Protein 7C3A (pdb70)

Sequence (982 aa):
HHHHHYQLKIEGQAPGTCGSDKSLLVSALANGIGLPYECASGGCGVCKFELLEGTVQSMWPDAPGLSSRDREKGNRHLACQCIALSDLRIKVAVQDKYIPAIPISKMEAEVVAVRALTHDLLSVKLRTDVPANFLPGQFCLIEAEQLPGVVRAYSMANSMNPDGFWEFYIKRVPTGRFSPWLFENRKVGARLFLTGPMGTSFFRPGTGRKSLCIGGGAGLSYAAAIARASIRETDKPVKLFYGSRTPRDAVRWIDIDIDEDKLEVVQAVTFIHQVVDAALLETLPEYEIYLAGPPPMVDATVRMLLGKGVPRDQIHFDAFFHHHHHYQLKIEGQAPGTCGSDKSLLVSALANGIGLPYECASGGCGVCKFELLEGTVQSMWPDAPGLSSRDREKGNRHLACQCIALSDLRIKVAVQDKYIPAIPISKMEAEVVAVRALTHDLLSVKLRTDVPANFLPGQFCLIEAEQLPGVVRAYSMANSMNPDGFWEFYIKRVPTGRFSPWLFENRKVGARLFLTGPMGTSFFRPGTGRKSLCIGGGAGLSYAAAIARASIRETDKPVKLFYGSRTPRDAVRWIDIDIDEDKLEVVQAVTEDTDSLWQGPIGFIHQVVDAALLETLPEYEIYLAGPPPMVDATVRMLLGKGVPRDQIHFDAFHHHHHHYQLKIEGQAPGTCGSDKSLLVSALANGIGLPYECASGGCGVCKFELLEGTVQSMWPDAPGLSSGNRHLACQCIALSDLRIKVAVQDKYIPAIPISKMEAEVVAVRALTHDLLSVKLRTDVPANFLPGQFCLIEAEQLPGVVRAYSMANSMNPDGFWEFYIKRVPTGRFSPWLFENRKVGARLFLTGPMGTSFFRPGTGRKSLCIGGGAGLSYAAAIARASIRETDKPVKLFYGSRTPRDAVRWIDIDIDEDKLEVVQAVTEDTDSLWQGPIGFIHQVVDAALLETLPEYEIYLAGPPPMVDATVRMLLGKGVPRDQIHFDAFF

Foldseek 3Di:
DDKDKAWEAEPPDDIFIFIQQAFQVLRCLLVQWQQFDFQLPLAQLRNKKFFPDADWDFLDPVRPNDDVVQVVVPRIDHRSGIGGPYHTYIYGDGDNLSGDPDNKDKFKWFWADWDPLALFKIKTKIATPFWQDDFQLFWWFKDAPVDPSDTFTFTFQDHTDGRGITMGMDGADPVDDPRVPVSPPDDGGGMMITIDRHHSLGADADPPFAEEFEAEDSRLRNRNSNQQVRCVRPLDQHEYEYHDAAPRSDDDVVVSPHPPPSYDYDYDYHLPLVVCCVPCVLVLQRYQYEYEDACVSGVVSLVVSVVSPHDPVSYGYRHRD/DDKDKAWEAEVPDDIFIFIPPAFLLLRCLLVQWQQFDAFLPQECLSNKKFWPDFDKDFQDPPRVSQPPVNVVVVGIDGRSGIGGPYYTYIYGDIDNLRRDPDNWDKWKKFFADWDDQFPFKIWTKIFTPFFADDFQQWWWFKFFPVQPDDTDIFGFQDHGGRRGIGITIDGADPVDRPRVCPVPVHDGGGMMIITDRHHSQGADPPPLFAAEFEEEQRFVSRRNSNQVVCLVPVQDAYEYEYEYAAPSSDGDVVVSPDDCPSYPYFYEYEVAQPPHDDGHYHQRLVVVCVPCPLCLLSYQYEYEDEAVNVVSNLCSCVVSVNDPVSYGYHYD/DDDKDKAWEAEPPDDIFIFTAPAFQVLRCLLVQWQQDDFQLPLACLRNKWFWDDADKDFLDPPRNSDPDVGMDGRSGIGGPYHGYIYGDTDNLSGDPDHKDKFKKFWADWDPQFPFKIKTKIATPAFFDDFQLWWKWKFFPVRHSDTFIFGFQADGDRRRITMGIDGADPVDDPSVCCVVVNDGGTMMMITDTGHSQGADPPPLFEAEFEEEQRFNRNRNRNQVVSLVPNVDAYEYEYEYAEVSSDGDVVVSVDDPVRYHYFYEYADYPPPPDDGHYDQRLVVVCVPQQPVLQSYQYEYEDAPVSVCVNCVVSVVRPHDPVSYGYRHND

B-factor: mean 90.5, std 23.37, range [32.1, 177.83]

Solvent-accessible surface area: 43929 Å² total; per-residue (Å²): 166,15,53,23,121,38,74,0,68,5,114,81,76,71,95,13,69,2,3,1,18,77,11,0,0,10,0,0,4,57,55,31,21,4,0,15,9,72,13,5,31,1,15,34,10,45,1,94,5,26,29,58,104,31,74,25,51,42,71,107,89,108,1,94,12,18,66,74,146,15,101,124,103,56,64,61,48,6,0,6,15,1,12,0,34,37,73,0,94,1,96,16,85,45,96,118,135,20,76,31,68,35,115,19,52,93,24,87,1,35,2,55,42,73,92,70,13,15,137,18,5,27,2,2,60,2,107,4,135,73,68,0,65,2,45,36,1,8,8,0,12,4,29,4,80,71,16,62,39,2,35,89,37,37,7,0,1,18,56,112,26,122,86,1,61,0,14,2,11,2,65,94,78,83,141,33,72,2,8,38,45,14,41,141,89,28,137,96,36,22,66,4,68,0,10,0,6,2,3,24,12,37,22,69,83,80,51,81,97,41,10,0,0,1,0,3,19,19,0,6,1,0,0,3,5,0,0,44,16,2,23,206,98,75,80,75,83,1,50,2,2,11,5,8,155,58,97,171,9,21,29,115,26,116,30,7,99,34,54,112,113,113,9,79,42,65,70,13,55,92,181,8,47,120,53,1,43,61,74,7,109,136,44,0,51,97,3,8,0,1,0,0,0,58,28,103,41,0,69,39,1,22,166,18,1,82,65,92,54,2,61,144,113,7,12,23,50,17,17,63,117,145,25,44,20,111,48,76,1,83,2,75,86,76,74,97,9,83,5,0,7,45,65,13,0,1,7,2,0,3,54,60,38,15,3,0,8,8,41,8,6,38,1,38,51,16,58,2,79,3,47,20,59,120,13,79,28,39,40,96,103,97,92,1,100,12,13,61,77,155,16,91,128,126,56,53,60,44,7,0,8,17,1,10,0,21,35,87,2,100,0,102,32,67,45,73,121,141,20,84,26,66,27,108,21,54,87,12,91,5,56,3,54,26,64,86,77,18,12,124,13,3,15,0,6,53,4,110,3,110,70,88,3,63,1,43,25,1,8,9,0,19,6,34,1,91,127,35,90,44,34,53,97,38,33,25,1,0,30,30,118,28,126,90,0,67,3,22,2,9,7,39,65,87,87,99,29,92,5,11,27,25,10,10,101,81,120,146,83,36,26,81,4,57,0,11,0,4,0,2,31,8,45,24,75,90,74,56,71,89,57,6,0,0,0,0,5,10,21,2,0,4,0,0,0,1,0,1,29,6,0,13,137,87,24,112,84,82,0,25,0,2,3,7,13,145,19,25,160,4,31,1,139,10,142,25,6,125,18,62,111,130,117,7,92,14,36,52,2,0,50,118,47,74,65,94,159,49,168,40,48,97,13,108,6,37,96,16,0,44,72,58,28,99,143,57,0,48,114,11,8,0,1,0,3,0,51,77,93,27,6,68,27,0,18,151,27,0,74,68,56,54,2,52,138,112,12,10,21,40,13,34,124,76,95,13,50,22,102,46,80,0,87,7,103,74,74,69,72,7,87,1,1,9,57,53,22,2,1,13,2,0,4,64,61,39,13,3,0,10,10,60,10,6,33,1,13,33,14,56,2,53,0,62,40,75,110,26,87,28,18,45,92,104,108,101,10,99,14,42,105,107,110,69,88,36,5,0,14,23,1,8,0,27,31,84,4,81,0,97,21,84,40,91,113,127,19,72,33,78,24,111,17,57,116,11,85,7,58,3,54,39,50,79,82,3,9,103,18,3,4,3,4,55,1,112,5,141,74,85,0,66,2,48,22,0,8,9,0,22,5,34,0,28,97,37,79,49,15,62,87,37,35,9,0,0,22,34,120,26,120,95,0,55,2,8,1,8,3,59,82,84,108,117,24,110,5,5,31,30,7,13,116,84,88,136,92,34,20,86,5,60,0,20,0,5,3,6,29,18,38,19,84,86,81,47,58,65,48,2,0,0,0,0,6,11,24,0,0,2,0,0,2,1,0,1,43,4,0,63,139,88,32,144,103,80,3,47,1,7,3,8,11,158,32,26,131,6,13,4,150,21,134,48,0,94,16,79,86,135,138,13,81,34,30,28,1,1,50,98,34,112,80,93,163,37,149,22,48,99,19,118,8,19,100,18,0,21,76,57,15,93,142,53,0,47,112,2,4,0,0,0,0,0,60,48,98,26,10,69,21,0,23,172,33,0,80,65,93,58,5,56,142,105,17,6,27,40,11,20,60,124

Radius of gyration: 33.57 Å; Cα contacts (8 Å, |Δi|>4): 2349; chains: 3; bounding box: 82×84×80 Å

Organism: Janthinobacterium sp. (strain J3) (NCBI:txid213804)

Secondary structure (DSSP, 8-state):
----EEEEEETTS--EEEETTS-HHHHHHHHT-----SSSSSSS-TTEEEEEES-EEES-TT-TTS-HHHHHHSSEEEGGGEEESS-EEEE----GGGS-SS--EEEEEEEEEEEESSSSEEEEEEEESS-B---TT-EEEEEETTEEEEEEEEEB-S--BTT-EEEEEEE--TT-SSHHHHTSS--TT-EEEEEEEE-S-PPPPSS-SEEEEEEEGGGHHHHHHHHHHHHHHT-S-EEEEEEESSTTS---STTTTS-TTT-EEEEEE--HHHHHHHHHTT-GGGEEEEEEESHHHHHHHHHHHHTTT--GGGEEEEE--/----EEEEEETTSPPEEEESSS-HHHHHHTTT-----SSSSSSS-TTEEEEEES-EEESSTT-TTS-HHHHHTS-EEETTSEEESS-EEEE----GGGS-SS--EEEEEEEEEEEEEETTEEEEEEEESS-B---TT-EEEEEESSS-S--EEEEB-S--BSS-EEEEEEE--TT-SHHHHHHHS--TT-EEEEEEEE-S-----S--SEEEEEEEGGGHHHHHHHHHHHHHHT-S--EEEEE-SSGGGPPPGGGTTS-TTTSEEEE--SS--SS---S--S-HHHHHHHHHGGGGGGEEEEEE-SHHHHHHHHHHHHHTT--GGGEEEE--/-----EEEEEETTS--EEEESSS-HHHHHHTTT-----SSSSSSS-TTEEEEEES-EEES-TT-SS-----EEEGGGEEESS-EEEE----GGGS-SS--EEEEEEEEEEEESSSSEEEEEEEESS-B---TT-EEEEEESSSSS-EEEEEB-S--BSS-EEEEEEE--TT-SHHHHHHHS--TT-EEEEEEEE-S----TT--SEEEEEEEGGGHHHHHHHHHHHHHH--S-EEEEEEESSGGG---TTTTT--GGGSEEEEEES--SS----S-BS-HHHHHHHHHTTTGGGEEEEEEESHHHHHHHHHHHHTTT--GGGEEEEE--

Nearest PDB structures (foldseek):
  7c3a-assembly1_A  TM=1.003E+00  e=1.108E-75  Janthinobacterium sp. J3
  7c3a-assembly2_B  TM=9.896E-01  e=1.179E-61  Janthinobacterium sp. J3
  7c3a-assembly3_C  TM=9.745E-01  e=3.754E-62  Janthinobacterium sp. J3
  7c3b-assembly1_A  TM=9.621E-01  e=1.269E-62  Janthinobacterium sp. J3
  4wqm-assembly1_A  TM=9.167E-01  e=9.402E-30  Ectopseudomonas mendocina

Structure (mmCIF, N/CA/C/O backbone):
data_7C3A
#
_entry.id   7C3A
#
_cell.length_a   158.692
_cell.length_b   158.692
_cell.length_c   81.446
_cell.angle_alpha   90.000
_cell.angle_beta   90.000
_cell.angle_gamma   90.000
#
_symmetry.space_group_name_H-M   'P 42 21 2'
#
loop_
_entity.id
_entity.type
_entity.pdbx_description
1 polymer 'Ferredoxin reductase component of carbazole'
2 non-polymer 'FLAVIN-ADENINE DINUCLEOTIDE'
3 non-polymer 'FE2/S2 (INORGANIC) CLUSTER'
4 non-polymer 'IODIDE ION'
5 non-polymer 'CHLORIDE ION'
6 non-polymer 'NICKEL (II) ION'
7 water water
#
loop_
_atom_site.group_PDB
_atom_site.id
_atom_site.type_symbol
_atom_site.label_atom_id
_atom_site.label_alt_id
_atom_site.label_comp_id
_atom_site.label_asym_id
_atom_site.label_entity_id
_atom_site.label_seq_id
_atom_site.pdbx_PDB_ins_code
_atom_site.Cartn_x
_atom_site.Cartn_y
_atom_site.Cartn_z
_atom_site.occupancy
_atom_site.B_iso_or_equiv
_atom_site.auth_seq_id
_atom_site.auth_comp_id
_atom_site.auth_asym_id
_atom_site.auth_atom_id
_atom_site.pdbx_PDB_model_num
ATOM 1 N N . HIS A 1 3 ? 19.016 -50.411 -10.993 1.00 93.23 -3 HIS A N 1
ATOM 2 C CA . HIS A 1 3 ? 18.650 -50.689 -12.417 1.00 94.41 -3 HIS A CA 1
ATOM 3 C C . HIS A 1 3 ? 17.489 -51.693 -12.543 1.00 88.22 -3 HIS A C 1
ATOM 4 O O . HIS A 1 3 ? 16.762 -51.915 -11.557 1.00 86.73 -3 HIS A O 1
ATOM 11 N N . HIS A 1 4 ? 17.325 -52.287 -13.729 1.00 84.32 -2 HIS A N 1
ATOM 12 C CA . HIS A 1 4 ? 16.131 -53.078 -14.074 1.00 79.79 -2 HIS A CA 1
ATOM 13 C C . HIS A 1 4 ? 15.948 -54.367 -13.275 1.00 75.43 -2 HIS A C 1
ATOM 14 O O . HIS A 1 4 ? 16.927 -54.962 -12.832 1.00 74.39 -2 HIS A O 1
ATOM 21 N N . HIS A 1 5 ? 14.688 -54.767 -13.084 1.00 73.74 -1 HIS A N 1
ATOM 22 C CA . HIS A 1 5 ? 14.338 -56.027 -12.399 1.00 70.70 -1 HIS A CA 1
ATOM 23 C C . HIS A 1 5 ? 13.324 -56.813 -13.196 1.00 69.50 -1 HIS A C 1
ATOM 24 O O . HIS A 1 5 ? 12.396 -56.241 -13.733 1.00 70.77 -1 HIS A O 1
ATOM 31 N N . HIS A 1 6 ? 13.473 -58.129 -13.202 1.00 67.74 0 HIS A N 1
ATOM 32 C CA . HIS A 1 6 ? 12.478 -59.006 -13.809 1.00 68.70 0 HIS A CA 1
ATOM 33 C C . HIS A 1 6 ? 11.569 -59.592 -12.738 1.00 67.16 0 HIS A C 1
ATOM 34 O O . HIS A 1 6 ? 11.994 -59.837 -11.619 1.00 62.45 0 HIS A O 1
ATOM 41 N N . HIS A 1 7 ? 10.316 -59.831 -13.116 1.00 70.84 1 HIS A N 1
ATOM 42 C CA . HIS A 1 7 ? 9.326 -60.428 -12.224 1.00 69.44 1 HIS A CA 1
ATOM 43 C C . HIS A 1 7 ? 8.906 -61.758 -12.775 1.00 68.34 1 HIS A C 1
ATOM 44 O O . HIS A 1 7 ? 8.580 -61.878 -13.953 1.00 73.07 1 HIS A O 1
ATOM 51 N N . TYR A 1 8 ? 8.941 -62.763 -11.916 1.00 66.59 2 TYR A N 1
ATOM 52 C CA . TYR A 1 8 ? 8.614 -64.120 -12.283 1.00 66.21 2 TYR A CA 1
ATOM 53 C C . TYR A 1 8 ? 7.467 -64.621 -11.412 1.00 66.94 2 TYR A C 1
ATOM 54 O O . TYR A 1 8 ? 7.187 -64.056 -10.340 1.00 65.72 2 TYR A O 1
ATOM 63 N N . GLN A 1 9 ? 6.812 -65.681 -11.880 1.00 69.16 3 GLN A N 1
ATOM 64 C CA . GLN A 1 9 ? 5.743 -66.339 -11.129 1.00 71.46 3 GLN A CA 1
ATOM 65 C C . GLN A 1 9 ? 6.317 -67.205 -10.008 1.00 68.95 3 GLN A C 1
ATOM 66 O O . GLN A 1 9 ? 7.193 -68.034 -10.266 1.00 69.11 3 GLN A O 1
ATOM 72 N N . LEU A 1 10 ? 5.824 -67.014 -8.778 1.00 67.62 4 LEU A N 1
ATOM 73 C CA . LEU A 1 10 ? 6.212 -67.842 -7.615 1.00 65.74 4 LEU A CA 1
ATOM 74 C C . LEU A 1 10 ? 5.062 -68.786 -7.240 1.00 68.05 4 LEU A C 1
ATOM 75 O O . LEU A 1 10 ? 4.211 -68.463 -6.404 1.00 68.64 4 LEU A O 1
ATOM 80 N N . LYS A 1 11 ? 5.029 -69.942 -7.896 1.00 69.95 5 LYS A N 1
ATOM 81 C CA . LYS A 1 11 ? 4.063 -70.993 -7.585 1.00 72.09 5 LYS A CA 1
ATOM 82 C C . LYS A 1 11 ? 4.526 -71.726 -6.328 1.00 70.10 5 LYS A C 1
ATOM 83 O O . LYS A 1 11 ? 5.606 -72.302 -6.284 1.00 68.25 5 LYS A O 1
ATOM 89 N N . ILE A 1 12 ? 3.698 -71.694 -5.302 1.00 72.02 6 ILE A N 1
ATOM 90 C CA . ILE A 1 12 ? 4.062 -72.239 -3.999 1.00 70.27 6 ILE A CA 1
ATOM 91 C C . ILE A 1 12 ? 2.952 -73.238 -3.634 1.00 73.89 6 ILE A C 1
ATOM 92 O O . ILE A 1 12 ? 1.786 -72.874 -3.496 1.00 75.53 6 ILE A O 1
ATOM 97 N N . GLU A 1 13 ? 3.318 -74.518 -3.573 1.00 75.39 7 GLU A N 1
ATOM 98 C CA . GLU A 1 13 ? 2.350 -75.616 -3.502 1.00 79.30 7 GLU A CA 1
ATOM 99 C C . GLU A 1 13 ? 1.377 -75.480 -2.322 1.00 79.69 7 GLU A C 1
ATOM 100 O O . GLU A 1 13 ? 1.797 -75.271 -1.188 1.00 76.76 7 GLU A O 1
ATOM 106 N N . GLY A 1 14 ? 0.085 -75.613 -2.614 1.00 81.57 8 GLY A N 1
ATOM 107 C CA . GLY A 1 14 ? -0.980 -75.461 -1.632 1.00 83.72 8 GLY A CA 1
ATOM 108 C C . GLY A 1 14 ? -1.450 -74.030 -1.404 1.00 83.47 8 GLY A C 1
ATOM 109 O O . GLY A 1 14 ? -2.405 -73.804 -0.675 1.00 85.55 8 GLY A O 1
ATOM 110 N N . GLN A 1 15 ? -0.790 -73.067 -2.045 1.00 81.56 9 GLN A N 1
ATOM 111 C CA . GLN A 1 15 ? -1.067 -71.647 -1.845 1.00 81.09 9 GLN A CA 1
ATOM 112 C C . GLN A 1 15 ? -1.379 -70.934 -3.162 1.00 81.87 9 GLN A C 1
ATOM 113 O O . GLN A 1 15 ? -1.171 -71.483 -4.251 1.00 80.70 9 GLN A O 1
ATOM 119 N N . ALA A 1 16 ? -1.847 -69.692 -3.040 1.00 83.15 10 ALA A N 1
ATOM 120 C CA . ALA A 1 16 ? -2.180 -68.859 -4.191 1.00 85.46 10 ALA A CA 1
ATOM 121 C C . ALA A 1 16 ? -0.942 -68.422 -4.982 1.00 81.88 10 ALA A C 1
ATOM 122 O O . ALA A 1 16 ? 0.071 -68.068 -4.392 1.00 79.01 10 ALA A O 1
ATOM 124 N N . PRO A 1 17 ? -1.019 -68.449 -6.324 1.00 84.00 11 PRO A N 1
ATOM 125 C CA . PRO A 1 17 ? 0.085 -67.994 -7.179 1.00 81.46 11 PRO A CA 1
ATOM 126 C C . PRO A 1 17 ? 0.562 -66.577 -6.865 1.00 79.96 11 PRO A C 1
ATOM 127 O O . PRO A 1 17 ? -0.190 -65.620 -7.048 1.00 84.83 11 PRO A O 1
ATOM 131 N N . GLY A 1 18 ? 1.795 -66.451 -6.395 1.00 75.03 12 GLY A N 1
ATOM 132 C CA . GLY A 1 18 ? 2.365 -65.141 -6.087 1.00 74.15 12 GLY A CA 1
ATOM 133 C C . GLY A 1 18 ? 3.397 -64.734 -7.115 1.00 70.85 12 GLY A C 1
ATOM 134 O O . GLY A 1 18 ? 3.475 -65.329 -8.179 1.00 69.87 12 GLY A O 1
ATOM 135 N N . THR A 1 19 ? 4.195 -63.722 -6.789 1.00 69.67 13 THR A N 1
ATOM 136 C CA . THR A 1 19 ? 5.281 -63.298 -7.671 1.00 68.36 13 THR A CA 1
ATOM 137 C C . THR A 1 19 ? 6.570 -63.001 -6.913 1.00 65.21 13 THR A C 1
ATOM 138 O O . THR A 1 19 ? 6.531 -62.396 -5.850 1.00 65.09 13 THR A O 1
ATOM 142 N N . CYS A 1 20 ? 7.702 -63.406 -7.497 1.00 64.01 14 CYS A N 1
ATOM 143 C CA . CYS A 1 20 ? 9.035 -63.112 -6.951 1.00 62.83 14 CYS A CA 1
ATOM 144 C C . CYS A 1 20 ? 9.888 -62.268 -7.919 1.00 65.11 14 CYS A C 1
ATOM 145 O O . CYS A 1 20 ? 9.475 -62.002 -9.053 1.00 66.51 14 CYS A O 1
ATOM 148 N N . GLY A 1 21 ? 11.066 -61.845 -7.456 1.00 63.67 15 GLY A N 1
ATOM 149 C CA . GLY A 1 21 ? 11.931 -60.935 -8.208 1.00 64.02 15 GLY A CA 1
ATOM 150 C C . GLY A 1 21 ? 13.360 -61.390 -8.455 1.00 62.22 15 GLY A C 1
ATOM 151 O O . GLY A 1 21 ? 13.863 -62.326 -7.841 1.00 58.15 15 GLY A O 1
ATOM 152 N N . SER A 1 22 ? 14.023 -60.673 -9.356 1.00 64.30 16 SER A N 1
ATOM 153 C CA . SER A 1 22 ? 15.368 -61.043 -9.810 1.00 63.49 16 SER A CA 1
ATOM 154 C C . SER A 1 22 ? 16.462 -60.430 -8.944 1.00 63.56 16 SER A C 1
ATOM 155 O O . SER A 1 22 ? 17.625 -60.786 -9.083 1.00 63.14 16 SER A O 1
ATOM 158 N N . ASP A 1 23 ? 16.101 -59.505 -8.065 1.00 63.52 17 ASP A N 1
ATOM 159 C CA . ASP A 1 23 ? 17.084 -58.915 -7.164 1.00 67.82 17 ASP A CA 1
ATOM 160 C C . ASP A 1 23 ? 16.526 -58.702 -5.752 1.00 66.82 17 ASP A C 1
ATOM 161 O O . ASP A 1 23 ? 16.788 -57.693 -5.109 1.00 68.60 17 ASP A O 1
ATOM 166 N N . LYS A 1 24 ? 15.763 -59.687 -5.294 1.00 65.39 18 LYS A N 1
ATOM 167 C CA . LYS A 1 24 ? 15.073 -59.650 -4.022 1.00 65.41 18 LYS A CA 1
ATOM 168 C C . LYS A 1 24 ? 15.111 -61.082 -3.525 1.00 62.03 18 LYS A C 1
ATOM 169 O O . LYS A 1 24 ? 14.959 -62.012 -4.322 1.00 58.59 18 LYS A O 1
ATOM 175 N N . SER A 1 25 ? 15.326 -61.287 -2.225 1.00 59.36 19 SER A N 1
ATOM 176 C CA . SER A 1 25 ? 15.420 -62.664 -1.754 1.00 56.93 19 SER A CA 1
ATOM 177 C C . SER A 1 25 ? 14.042 -63.307 -1.944 1.00 55.19 19 SER A C 1
ATOM 178 O O . SER A 1 25 ? 13.029 -62.616 -2.048 1.00 55.44 19 SER A O 1
ATOM 181 N N . LEU A 1 26 ? 14.013 -64.626 -2.020 1.00 53.23 20 LEU A N 1
ATOM 182 C CA . LEU A 1 26 ? 12.761 -65.347 -2.184 1.00 53.93 20 LEU A CA 1
ATOM 183 C C . LEU A 1 26 ? 11.854 -65.150 -0.971 1.00 55.68 20 LEU A C 1
ATOM 184 O O . LEU A 1 26 ? 10.620 -65.114 -1.080 1.00 55.40 20 LEU A O 1
ATOM 189 N N . LEU A 1 27 ? 12.490 -65.021 0.189 1.00 55.42 21 LEU A N 1
ATOM 190 C CA . LEU A 1 27 ? 11.800 -64.828 1.432 1.00 55.71 21 LEU A CA 1
ATOM 191 C C . LEU A 1 27 ? 11.078 -63.495 1.425 1.00 56.43 21 LEU A C 1
ATOM 192 O O . LEU A 1 27 ? 9.873 -63.434 1.674 1.00 58.39 21 LEU A O 1
ATOM 197 N N . VAL A 1 28 ? 11.791 -62.425 1.094 1.00 57.66 22 VAL A N 1
ATOM 198 C CA . VAL A 1 28 ? 11.148 -61.092 1.048 1.00 59.48 22 VAL A CA 1
ATOM 199 C C . VAL A 1 28 ? 10.132 -60.996 -0.100 1.00 58.24 22 VAL A C 1
ATOM 200 O O . VAL A 1 28 ? 9.224 -60.173 -0.062 1.00 61.40 22 VAL A O 1
ATOM 204 N N . SER A 1 29 ? 10.248 -61.866 -1.088 1.00 56.84 23 SER A N 1
ATOM 205 C CA . SER A 1 29 ? 9.237 -61.949 -2.142 1.00 57.97 23 SER A CA 1
ATOM 206 C C . SER A 1 29 ? 7.954 -62.538 -1.604 1.00 58.38 23 SER A C 1
ATOM 207 O O . SER A 1 29 ? 6.879 -61.980 -1.799 1.00 60.83 23 SER A O 1
ATOM 210 N N . ALA A 1 30 ? 8.070 -63.674 -0.932 1.00 57.13 24 ALA A N 1
ATOM 211 C CA . ALA A 1 30 ? 6.908 -64.327 -0.345 1.00 59.07 24 ALA A CA 1
ATOM 212 C C . ALA A 1 30 ? 6.254 -63.453 0.732 1.00 61.75 24 ALA A C 1
ATOM 213 O O . ALA A 1 30 ? 5.034 -63.286 0.743 1.00 66.04 24 ALA A O 1
ATOM 215 N N . LEU A 1 31 ? 7.057 -62.871 1.617 1.00 60.69 25 LEU A N 1
ATOM 216 C CA . LEU A 1 31 ? 6.502 -62.021 2.675 1.00 63.17 25 LEU A CA 1
ATOM 217 C C . LEU A 1 31 ? 5.791 -60.819 2.090 1.00 65.70 25 LEU A C 1
ATOM 218 O O . LEU A 1 31 ? 4.809 -60.328 2.660 1.00 68.09 25 LEU A O 1
ATOM 223 N N . ALA A 1 32 ? 6.274 -60.342 0.945 1.00 64.33 26 ALA A N 1
ATOM 224 C CA . ALA A 1 32 ? 5.600 -59.252 0.256 1.00 67.02 26 ALA A CA 1
ATOM 225 C C . ALA A 1 32 ? 4.233 -59.712 -0.235 1.00 69.02 26 ALA A C 1
ATOM 226 O O . ALA A 1 32 ? 3.282 -58.942 -0.206 1.00 72.15 26 ALA A O 1
ATOM 228 N N . ASN A 1 33 ? 4.138 -60.973 -0.656 1.00 68.23 27 ASN A N 1
ATOM 229 C CA . ASN A 1 33 ? 2.855 -61.567 -1.062 1.00 72.41 27 ASN A CA 1
ATOM 230 C C . ASN A 1 33 ? 1.959 -61.893 0.131 1.00 75.44 27 ASN A C 1
ATOM 231 O O . ASN A 1 33 ? 0.791 -62.246 -0.050 1.00 78.05 27 ASN A O 1
ATOM 236 N N . GLY A 1 34 ? 2.510 -61.794 1.341 1.00 75.04 28 GLY A N 1
ATOM 237 C CA . GLY A 1 34 ? 1.751 -62.044 2.562 1.00 78.43 28 GLY A CA 1
ATOM 238 C C . GLY A 1 34 ? 1.743 -63.509 2.923 1.00 77.10 28 GLY A C 1
ATOM 239 O O . GLY A 1 34 ? 0.899 -63.960 3.697 1.00 81.18 28 GLY A O 1
ATOM 240 N N . ILE A 1 35 ? 2.698 -64.248 2.376 1.00 73.34 29 ILE A N 1
ATOM 241 C CA . ILE A 1 35 ? 2.823 -65.675 2.639 1.00 74.05 29 ILE A CA 1
ATOM 242 C C . ILE A 1 35 ? 3.722 -65.883 3.857 1.00 71.35 29 ILE A C 1
ATOM 243 O O . ILE A 1 35 ? 4.881 -65.484 3.855 1.00 68.78 29 ILE A O 1
ATOM 248 N N . GLY A 1 36 ? 3.205 -66.539 4.881 1.00 73.54 30 GLY A N 1
ATOM 249 C CA . GLY A 1 36 ? 3.948 -66.738 6.127 1.00 72.93 30 GLY A CA 1
ATOM 250 C C . GLY A 1 36 ? 5.055 -67.769 6.019 1.00 69.75 30 GLY A C 1
ATOM 251 O O . GLY A 1 36 ? 5.108 -68.701 6.818 1.00 69.23 30 GLY A O 1
ATOM 252 N N . LEU A 1 37 ? 5.944 -67.574 5.042 1.00 66.35 31 LEU A N 1
ATOM 253 C CA . LEU A 1 37 ? 7.087 -68.461 4.791 1.00 66.33 31 LEU A CA 1
ATOM 254 C C . LEU A 1 37 ? 8.093 -68.339 5.932 1.00 67.07 31 LEU A C 1
ATOM 255 O O . LEU A 1 37 ? 8.634 -67.255 6.149 1.00 69.50 31 LEU A O 1
ATOM 260 N N . PRO A 1 38 ? 8.338 -69.442 6.673 1.00 66.77 32 PRO A N 1
ATOM 261 C CA . PRO A 1 38 ? 9.186 -69.406 7.865 1.00 66.99 32 PRO A CA 1
ATOM 262 C C . PRO A 1 38 ? 10.528 -68.705 7.688 1.00 63.97 32 PRO A C 1
ATOM 263 O O . PRO A 1 38 ? 11.204 -68.921 6.688 1.00 65.26 32 PRO A O 1
ATOM 267 N N . TYR A 1 39 ? 10.890 -67.861 8.645 1.00 63.13 33 TYR A N 1
ATOM 268 C CA . TYR A 1 39 ? 12.183 -67.186 8.666 1.00 61.61 33 TYR A CA 1
ATOM 269 C C . TYR A 1 39 ? 12.531 -66.768 10.099 1.00 63.33 33 TYR A C 1
ATOM 270 O O . TYR A 1 39 ? 11.646 -66.655 10.941 1.00 64.37 33 TYR A O 1
ATOM 279 N N . GLU A 1 40 ? 13.814 -66.549 10.370 1.00 63.93 34 GLU A N 1
ATOM 280 C CA . GLU A 1 40 ? 14.246 -65.919 11.629 1.00 66.50 34 GLU A CA 1
ATOM 281 C C . GLU A 1 40 ? 15.336 -64.879 11.370 1.00 65.40 34 GLU A C 1
ATOM 282 O O . GLU A 1 40 ? 15.045 -63.701 11.312 1.00 64.82 34 GLU A O 1
ATOM 288 N N . CYS A 1 41 ? 16.583 -65.320 11.215 1.00 65.59 35 CYS A N 1
ATOM 289 C CA . CYS A 1 41 ? 17.714 -64.410 11.008 1.00 66.18 35 CYS A CA 1
ATOM 290 C C . CYS A 1 41 ? 17.597 -63.601 9.713 1.00 65.04 35 CYS A C 1
ATOM 291 O O . CYS A 1 41 ? 17.962 -62.418 9.684 1.00 65.51 35 CYS A O 1
ATOM 294 N N . ALA A 1 42 ? 17.090 -64.254 8.655 1.00 62.17 36 ALA A N 1
ATOM 295 C CA . ALA A 1 42 ? 17.106 -63.724 7.282 1.00 61.29 36 ALA A CA 1
ATOM 296 C C . ALA A 1 42 ? 18.526 -63.484 6.765 1.00 61.23 36 ALA A C 1
ATOM 297 O O . ALA A 1 42 ? 18.727 -62.734 5.803 1.00 59.12 36 ALA A O 1
ATOM 299 N N . SER A 1 43 ? 19.490 -64.164 7.391 1.00 61.97 37 SER A N 1
ATOM 300 C CA . SER A 1 43 ? 20.907 -63.949 7.124 1.00 63.43 37 SER A CA 1
ATOM 301 C C . SER A 1 43 ? 21.705 -65.229 6.897 1.00 65.15 37 SER A C 1
ATOM 302 O O . SER A 1 43 ? 22.930 -65.176 6.815 1.00 67.17 37 SER A O 1
ATOM 305 N N . GLY A 1 44 ? 21.014 -66.368 6.818 1.00 66.14 38 GLY A N 1
ATOM 306 C CA . GLY A 1 44 ? 21.626 -67.638 6.413 1.00 68.91 38 GLY A CA 1
ATOM 307 C C . GLY A 1 44 ? 22.130 -68.529 7.536 1.00 72.54 38 GLY A C 1
ATOM 308 O O . GLY A 1 44 ? 22.871 -69.483 7.272 1.00 76.31 38 GLY A O 1
ATOM 309 N N . GLY A 1 45 ? 21.714 -68.243 8.775 1.00 72.16 39 GLY A N 1
ATOM 310 C CA . GLY A 1 45 ? 22.202 -68.959 9.948 1.00 73.96 39 GLY A CA 1
ATOM 311 C C . GLY A 1 45 ? 21.213 -69.949 10.547 1.00 73.30 39 GLY A C 1
ATOM 312 O O . GLY A 1 45 ? 21.551 -71.102 10.791 1.00 75.08 39 GLY A O 1
ATOM 313 N N . CYS A 1 46 ? 19.986 -69.501 10.793 1.00 71.05 40 CYS A N 1
ATOM 314 C CA . CYS A 1 46 ? 18.998 -70.326 11.491 1.00 71.97 40 CYS A CA 1
ATOM 315 C C . CYS A 1 46 ? 18.577 -71.573 10.706 1.00 72.31 40 CYS A C 1
ATOM 316 O O . CYS A 1 46 ? 18.370 -72.635 11.293 1.00 74.38 40 CYS A O 1
ATOM 319 N N . GLY A 1 47 ? 18.444 -71.429 9.380 1.00 69.39 41 GLY A N 1
ATOM 320 C CA . GLY A 1 47 ? 17.979 -72.515 8.519 1.00 68.27 41 GLY A CA 1
ATOM 321 C C . GLY A 1 47 ? 16.469 -72.657 8.450 1.00 65.71 41 GLY A C 1
ATOM 322 O O . GLY A 1 47 ? 15.951 -73.619 7.863 1.00 66.02 41 GLY A O 1
A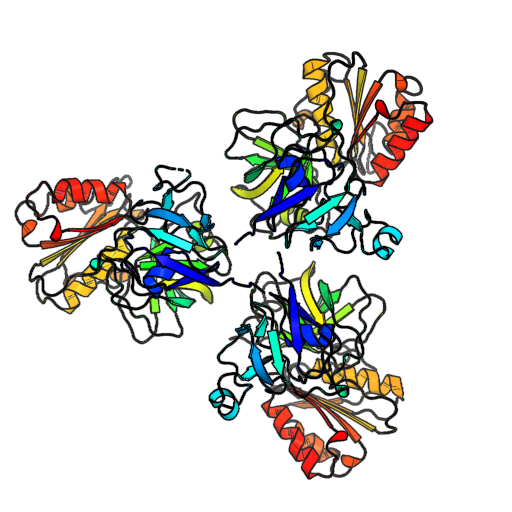TOM 323 N N . VAL A 1 48 ? 15.759 -71.694 9.018 1.00 63.70 42 VAL A N 1
ATOM 324 C CA . VAL A 1 48 ? 14.323 -71.816 9.242 1.00 63.95 42 VAL A CA 1
ATOM 325 C C . VAL A 1 48 ? 13.557 -71.612 7.942 1.00 61.54 42 VAL A C 1
ATOM 326 O O . VAL A 1 48 ? 12.439 -72.110 7.786 1.00 61.94 42 VAL A O 1
ATOM 330 N N . CYS A 1 49 ? 14.186 -70.886 7.066 1.00 60.31 43 CYS A N 1
ATOM 331 C CA . CYS A 1 49 ? 13.567 -70.580 5.781 1.00 59.21 43 CYS A CA 1
ATOM 332 C C . CYS A 1 49 ? 13.787 -71.664 4.693 1.00 60.28 43 CYS A C 1
ATOM 333 O O . CYS A 1 49 ? 13.541 -71.407 3.514 1.00 57.01 43 CYS A O 1
ATOM 336 N N . LYS A 1 50 ? 14.212 -72.895 5.021 1.00 63.87 44 LYS A N 1
ATOM 337 C CA . LYS A 1 50 ? 14.480 -73.981 4.075 1.00 65.94 44 LYS A CA 1
ATOM 338 C C . LYS A 1 50 ? 13.254 -74.329 3.244 1.00 64.50 44 LYS A C 1
ATOM 339 O O . LYS A 1 50 ? 12.129 -74.341 3.755 1.00 63.76 44 LYS A O 1
ATOM 345 N N . PHE A 1 51 ? 13.488 -74.608 1.964 1.00 63.09 45 PHE A N 1
ATOM 346 C CA . PHE A 1 51 ? 12.438 -75.049 1.048 1.00 62.20 45 PHE A CA 1
ATOM 347 C C . PHE A 1 51 ? 13.038 -75.931 -0.038 1.00 65.31 45 PHE A C 1
ATOM 348 O O . PHE A 1 51 ? 14.231 -75.820 -0.323 1.00 66.11 45 PHE A O 1
ATOM 356 N N . GLU A 1 52 ? 12.230 -76.807 -0.640 1.00 67.63 46 GLU A N 1
ATOM 357 C CA . GLU A 1 52 ? 12.704 -77.581 -1.799 1.00 69.72 46 GLU A CA 1
ATOM 358 C C . GLU A 1 52 ? 12.250 -76.983 -3.148 1.00 68.65 46 GLU A C 1
ATOM 359 O O . GLU A 1 52 ? 11.154 -76.421 -3.262 1.00 66.97 46 GLU A O 1
ATOM 365 N N . LEU A 1 53 ? 13.117 -77.096 -4.154 1.00 69.10 47 LEU A N 1
ATOM 366 C CA . LEU A 1 53 ? 12.799 -76.686 -5.526 1.00 69.40 47 LEU A CA 1
ATOM 367 C C . LEU A 1 53 ? 12.106 -77.796 -6.315 1.00 71.17 47 LEU A C 1
ATOM 368 O O . LEU A 1 53 ? 12.702 -78.833 -6.604 1.00 74.03 47 LEU A O 1
ATOM 373 N N . LEU A 1 54 ? 10.854 -77.558 -6.687 1.00 70.44 48 LEU A N 1
ATOM 374 C CA . LEU A 1 54 ? 10.115 -78.493 -7.530 1.00 73.70 48 LEU A CA 1
ATOM 375 C C . LEU A 1 54 ? 10.375 -78.206 -9.027 1.00 73.00 48 LEU A C 1
ATOM 376 O O . LEU A 1 54 ? 10.468 -79.121 -9.830 1.00 75.09 48 LEU A O 1
ATOM 381 N N . GLU A 1 55 ? 10.487 -76.932 -9.384 1.00 71.23 49 GLU A N 1
ATOM 382 C CA . GLU A 1 55 ? 10.731 -76.515 -10.761 1.00 74.39 49 GLU A CA 1
ATOM 383 C C . GLU A 1 55 ? 11.277 -75.093 -10.803 1.00 70.43 49 GLU A C 1
ATOM 384 O O . GLU A 1 55 ? 10.862 -74.260 -9.995 1.00 70.12 49 GLU A O 1
ATOM 390 N N . GLY A 1 56 ? 12.204 -74.825 -11.726 1.00 68.97 50 GLY A N 1
ATOM 391 C CA . GLY A 1 56 ? 12.809 -73.490 -11.872 1.00 65.63 50 GLY A CA 1
ATOM 392 C C . GLY A 1 56 ? 14.264 -73.435 -11.456 1.00 64.58 50 GLY A C 1
ATOM 393 O O . GLY A 1 56 ? 14.875 -74.460 -11.181 1.00 66.18 50 GLY A O 1
ATOM 394 N N . THR A 1 57 ? 14.825 -72.231 -11.414 1.00 62.56 51 THR A N 1
ATOM 395 C CA . THR A 1 57 ? 16.228 -72.053 -11.028 1.00 63.38 51 THR A CA 1
ATOM 396 C C . THR A 1 57 ? 16.429 -70.847 -10.135 1.00 60.93 51 THR A C 1
ATOM 397 O O . THR A 1 57 ? 15.715 -69.849 -10.246 1.00 58.00 51 THR A O 1
ATOM 401 N N . VAL A 1 58 ? 17.422 -70.948 -9.257 1.00 62.54 52 VAL A N 1
ATOM 402 C CA . VAL A 1 58 ? 17.727 -69.874 -8.302 1.00 61.25 52 VAL A CA 1
ATOM 403 C C . VAL A 1 58 ? 19.218 -69.606 -8.240 1.00 63.09 52 VAL A C 1
ATOM 404 O O . VAL A 1 58 ? 20.016 -70.525 -8.409 1.00 64.80 52 VAL A O 1
ATOM 408 N N . GLN A 1 59 ? 19.578 -68.344 -8.027 1.00 63.73 53 GLN A N 1
ATOM 409 C CA . GLN A 1 59 ? 20.975 -67.952 -7.807 1.00 68.81 53 GLN A CA 1
ATOM 410 C C . GLN A 1 59 ? 21.187 -67.692 -6.317 1.00 68.91 53 GLN A C 1
ATOM 411 O O . GLN A 1 59 ? 20.587 -66.779 -5.746 1.00 66.51 53 GLN A O 1
ATOM 417 N N . SER A 1 60 ? 22.030 -68.499 -5.685 1.00 73.32 54 SER A N 1
ATOM 418 C CA . SER A 1 60 ? 22.273 -68.351 -4.250 1.00 74.09 54 SER A CA 1
ATOM 419 C C . SER A 1 60 ? 23.232 -67.221 -3.927 1.00 74.33 54 SER A C 1
ATOM 420 O O . SER A 1 60 ? 24.378 -67.231 -4.350 1.00 75.41 54 SER A O 1
ATOM 423 N N . MET A 1 61 ? 22.753 -66.265 -3.132 1.00 75.00 55 MET A N 1
ATOM 424 C CA . MET A 1 61 ? 23.581 -65.174 -2.589 1.00 77.58 55 MET A CA 1
ATOM 425 C C . MET A 1 61 ? 24.818 -65.663 -1.840 1.00 79.01 55 MET A C 1
ATOM 426 O O . MET A 1 61 ? 25.836 -64.967 -1.803 1.00 81.93 55 MET A O 1
ATOM 431 N N . TRP A 1 62 ? 24.731 -66.848 -1.237 1.00 77.63 56 TRP A N 1
ATOM 432 C CA . TRP A 1 62 ? 25.812 -67.370 -0.406 1.00 81.62 56 TRP A CA 1
ATOM 433 C C . TRP A 1 62 ? 25.695 -68.899 -0.305 1.00 83.15 56 TRP A C 1
ATOM 434 O O . TRP A 1 62 ? 24.930 -69.420 0.499 1.00 81.37 56 TRP A O 1
ATOM 445 N N . PRO A 1 63 ? 26.448 -69.629 -1.146 1.00 88.79 57 PRO A N 1
ATOM 446 C CA . PRO A 1 63 ? 26.349 -71.098 -1.157 1.00 90.79 57 PRO A CA 1
ATOM 447 C C . PRO A 1 63 ? 26.816 -71.756 0.148 1.00 93.20 57 PRO A C 1
ATOM 448 O O . PRO A 1 63 ? 26.231 -72.758 0.576 1.00 93.18 57 PRO A O 1
ATOM 452 N N . ASP A 1 64 ? 27.835 -71.177 0.778 1.00 94.78 58 ASP A N 1
ATOM 453 C CA . ASP A 1 64 ? 28.447 -71.769 1.974 1.00 98.11 58 ASP A CA 1
ATOM 454 C C . ASP A 1 64 ? 27.542 -71.688 3.216 1.00 94.53 58 ASP A C 1
ATOM 455 O O . ASP A 1 64 ? 27.792 -72.361 4.222 1.00 97.22 58 ASP A O 1
ATOM 460 N N . ALA A 1 65 ? 26.500 -70.862 3.135 1.00 87.97 59 ALA A N 1
ATOM 461 C CA . ALA A 1 65 ? 25.547 -70.670 4.223 1.00 84.40 59 ALA A CA 1
ATOM 462 C C . ALA A 1 65 ? 25.326 -71.921 5.099 1.00 85.80 59 ALA A C 1
ATOM 463 O O . ALA A 1 65 ? 24.786 -72.922 4.623 1.00 86.10 59 ALA A O 1
ATOM 465 N N . PRO A 1 66 ? 25.716 -71.854 6.381 1.00 87.57 60 PRO A N 1
ATOM 466 C CA . PRO A 1 66 ? 25.585 -72.985 7.306 1.00 90.15 60 PRO A CA 1
ATOM 467 C C . PRO A 1 66 ? 24.169 -73.220 7.832 1.00 86.69 60 PRO A C 1
ATOM 468 O O . PRO A 1 66 ? 23.973 -74.075 8.693 1.00 87.67 60 PRO A O 1
ATOM 472 N N . GLY A 1 67 ? 23.198 -72.473 7.317 1.00 82.91 61 GLY A N 1
ATOM 473 C CA . GLY A 1 67 ? 21.814 -72.560 7.780 1.00 82.00 61 GLY A CA 1
ATOM 474 C C . GLY A 1 67 ? 21.157 -73.918 7.625 1.00 83.21 61 GLY A C 1
ATOM 475 O O . GLY A 1 67 ? 20.460 -74.388 8.529 1.00 84.23 61 GLY A O 1
ATOM 476 N N . LEU A 1 68 ? 21.371 -74.554 6.483 1.00 83.77 62 LEU A N 1
ATOM 477 C CA . LEU A 1 68 ? 20.791 -75.867 6.237 1.00 85.58 62 LEU A CA 1
ATOM 478 C C . LEU A 1 68 ? 21.779 -76.996 6.589 1.00 91.18 62 LEU A C 1
ATOM 479 O O . LEU A 1 68 ? 22.924 -77.036 6.118 1.00 92.95 62 LEU A O 1
ATOM 484 N N . SER A 1 69 ? 21.311 -77.896 7.453 1.00 93.82 63 SER A N 1
ATOM 485 C CA . SER A 1 69 ? 22.044 -79.087 7.824 1.00 100.91 63 SER A CA 1
ATOM 486 C C . SER A 1 69 ? 22.366 -79.899 6.583 1.00 103.19 63 SER A C 1
ATOM 487 O O . SER A 1 69 ? 21.539 -79.998 5.687 1.00 99.39 63 SER A O 1
ATOM 490 N N . SER A 1 70 ? 23.551 -80.498 6.538 1.00 110.41 64 SER A N 1
ATOM 491 C CA . SER A 1 70 ? 23.913 -81.380 5.422 1.00 115.67 64 SER A CA 1
ATOM 492 C C . SER A 1 70 ? 22.950 -82.567 5.237 1.00 118.04 64 SER A C 1
ATOM 493 O O . SER A 1 70 ? 23.042 -83.282 4.236 1.00 121.27 64 SER A O 1
ATOM 496 N N . ARG A 1 71 ? 22.045 -82.773 6.198 1.00 116.85 65 ARG A N 1
ATOM 497 C CA . ARG A 1 71 ? 20.900 -83.664 6.015 1.00 116.48 65 ARG A CA 1
ATOM 498 C C . ARG A 1 71 ? 19.989 -83.099 4.908 1.00 112.14 65 ARG A C 1
ATOM 499 O O . ARG A 1 71 ? 19.570 -83.831 4.010 1.00 112.76 65 ARG A O 1
ATOM 507 N N . ASP A 1 72 ? 19.702 -81.799 4.978 1.00 106.48 66 ASP A N 1
ATOM 508 C CA . ASP A 1 72 ? 18.979 -81.092 3.912 1.00 100.88 66 ASP A CA 1
ATOM 509 C C . ASP A 1 72 ? 19.824 -80.945 2.649 1.00 101.30 66 ASP A C 1
ATOM 510 O O . ASP A 1 72 ? 19.302 -80.995 1.538 1.00 99.49 66 ASP A O 1
ATOM 515 N N . ARG A 1 73 ? 21.125 -80.735 2.823 1.00 104.19 67 ARG A N 1
ATOM 516 C CA . ARG A 1 73 ? 22.024 -80.534 1.686 1.00 105.19 67 ARG A CA 1
ATOM 517 C C . ARG A 1 73 ? 22.180 -81.814 0.877 1.00 108.15 67 ARG A C 1
ATOM 518 O O . ARG A 1 73 ? 22.342 -81.761 -0.344 1.00 108.33 67 ARG A O 1
ATOM 526 N N . GLU A 1 74 ? 22.128 -82.959 1.557 1.00 110.75 68 GLU A N 1
ATOM 527 C CA . GLU A 1 74 ? 22.174 -84.257 0.876 1.00 115.50 68 GLU A CA 1
ATOM 528 C C . GLU A 1 74 ? 20.905 -84.531 0.062 1.00 111.49 68 GLU A C 1
ATOM 529 O O . GLU A 1 74 ? 20.957 -85.269 -0.924 1.00 114.43 68 GLU A O 1
ATOM 535 N N . LYS A 1 75 ? 19.781 -83.940 0.457 1.00 104.76 69 LYS A N 1
ATOM 536 C CA . LYS A 1 75 ? 18.580 -83.995 -0.371 1.00 102.37 69 LYS A CA 1
ATOM 537 C C . LYS A 1 75 ? 18.871 -83.418 -1.768 1.00 99.87 69 LYS A C 1
ATOM 538 O O . LYS A 1 75 ? 18.474 -84.002 -2.777 1.00 101.84 69 LYS A O 1
ATOM 544 N N . GLY A 1 76 ? 19.565 -82.282 -1.811 1.00 96.07 70 GLY A N 1
ATOM 545 C CA . GLY A 1 76 ? 20.040 -81.696 -3.063 1.00 95.40 70 GLY A CA 1
ATOM 546 C C . GLY A 1 76 ? 19.220 -80.543 -3.622 1.00 89.64 70 GLY A C 1
ATOM 547 O O . GLY A 1 76 ? 19.780 -79.617 -4.208 1.00 88.64 70 GLY A O 1
ATOM 548 N N . ASN A 1 77 ? 17.900 -80.597 -3.459 1.00 86.32 71 ASN A N 1
ATOM 549 C CA . ASN A 1 77 ? 17.018 -79.539 -3.975 1.00 81.79 71 ASN A CA 1
ATOM 550 C C . ASN A 1 77 ? 16.472 -78.615 -2.870 1.00 77.82 71 ASN A C 1
ATOM 551 O O . ASN A 1 77 ? 15.498 -77.885 -3.070 1.00 75.38 71 ASN A O 1
ATOM 556 N N . ARG A 1 78 ? 17.127 -78.618 -1.715 1.00 76.99 72 ARG A N 1
ATOM 557 C CA . ARG A 1 78 ? 16.698 -77.787 -0.612 1.00 72.61 72 ARG A CA 1
ATOM 558 C C . ARG A 1 78 ? 17.584 -76.563 -0.586 1.00 69.35 72 ARG A C 1
ATOM 559 O O . ARG A 1 78 ? 18.785 -76.658 -0.799 1.00 70.00 72 ARG A O 1
ATOM 567 N N . HIS A 1 79 ? 16.970 -75.411 -0.354 1.00 65.86 73 HIS A N 1
ATOM 568 C CA . HIS A 1 79 ? 17.669 -74.133 -0.346 1.00 64.37 73 HIS A CA 1
ATOM 569 C C . HIS A 1 79 ? 17.118 -73.253 0.774 1.00 61.98 73 HIS A C 1
ATOM 570 O O . HIS A 1 79 ? 16.047 -73.523 1.325 1.00 59.42 73 HIS A O 1
ATOM 577 N N . LEU A 1 80 ? 17.854 -72.186 1.073 1.00 61.08 74 LEU A N 1
ATOM 578 C CA . LEU A 1 80 ? 17.436 -71.212 2.062 1.00 59.79 74 LEU A CA 1
ATOM 579 C C . LEU A 1 80 ? 16.730 -70.090 1.335 1.00 55.71 74 LEU A C 1
ATOM 580 O O . LEU A 1 80 ? 17.302 -69.472 0.441 1.00 52.83 74 LEU A O 1
ATOM 585 N N . ALA A 1 81 ? 15.500 -69.804 1.759 1.00 53.74 75 ALA A N 1
ATOM 586 C CA . ALA A 1 81 ? 14.697 -68.779 1.122 1.00 51.38 75 ALA A CA 1
ATOM 587 C C . ALA A 1 81 ? 15.280 -67.398 1.290 1.00 51.32 75 ALA A C 1
ATOM 588 O O . ALA A 1 81 ? 15.022 -66.532 0.470 1.00 49.57 75 ALA A O 1
ATOM 590 N N . CYS A 1 82 ? 16.046 -67.181 2.373 1.00 53.17 76 CYS A N 1
ATOM 591 C CA . CYS A 1 82 ? 16.676 -65.883 2.618 1.00 52.15 76 CYS A CA 1
ATOM 592 C C . CYS A 1 82 ? 17.985 -65.712 1.837 1.00 53.49 76 CYS A C 1
ATOM 593 O O . CYS A 1 82 ? 18.583 -64.654 1.861 1.00 53.72 76 CYS A O 1
ATOM 596 N N . GLN A 1 83 ? 18.415 -66.746 1.122 1.00 56.07 77 GLN A N 1
ATOM 597 C CA . GLN A 1 83 ? 19.674 -66.712 0.378 1.00 58.53 77 GLN A CA 1
ATOM 598 C C . GLN A 1 83 ? 19.505 -66.994 -1.136 1.00 58.46 77 GLN A C 1
ATOM 599 O O . GLN A 1 83 ? 20.486 -67.247 -1.829 1.00 59.71 77 GLN A O 1
ATOM 605 N N . CYS A 1 84 ? 18.279 -66.948 -1.639 1.00 57.88 78 CYS A N 1
ATOM 606 C CA . CYS A 1 84 ? 17.999 -67.279 -3.029 1.00 59.90 78 CYS A CA 1
ATOM 607 C C . CYS A 1 84 ? 17.316 -66.137 -3.749 1.00 58.42 78 CYS A C 1
ATOM 608 O O . CYS A 1 84 ? 16.484 -65.453 -3.160 1.00 59.32 78 CYS A O 1
ATOM 611 N N . ILE A 1 85 ? 17.699 -65.923 -5.011 1.00 58.43 79 ILE A N 1
ATOM 612 C CA . ILE A 1 85 ? 16.960 -65.035 -5.915 1.00 57.26 79 ILE A CA 1
ATOM 613 C C . ILE A 1 85 ? 16.389 -65.880 -7.043 1.00 56.35 79 ILE A C 1
ATOM 614 O O . ILE A 1 85 ? 16.986 -66.875 -7.461 1.00 57.10 79 ILE A O 1
ATOM 619 N N . ALA A 1 86 ? 15.227 -65.488 -7.537 1.00 55.21 80 ALA A N 1
ATOM 620 C CA . ALA A 1 86 ? 14.588 -66.226 -8.595 1.00 55.65 80 ALA A CA 1
ATOM 621 C C . ALA A 1 86 ? 15.269 -65.866 -9.907 1.00 59.59 80 ALA A C 1
ATOM 622 O O . ALA A 1 86 ? 15.509 -64.693 -10.164 1.00 61.51 80 ALA A O 1
ATOM 624 N N . LEU A 1 87 ? 15.620 -66.868 -10.711 1.00 62.74 81 LEU A N 1
ATOM 625 C CA . LEU A 1 87 ? 16.127 -66.647 -12.092 1.00 65.46 81 LEU A CA 1
ATOM 626 C C . LEU A 1 87 ? 15.068 -66.923 -13.143 1.00 65.84 81 LEU A C 1
ATOM 627 O O . LEU A 1 87 ? 15.252 -66.575 -14.306 1.00 69.15 81 LEU A O 1
ATOM 632 N N . SER A 1 88 ? 13.973 -67.561 -12.736 1.00 64.97 82 SER A N 1
ATOM 633 C CA . SER A 1 88 ? 12.849 -67.872 -13.622 1.00 65.65 82 SER A CA 1
ATOM 634 C C . SER A 1 88 ? 11.590 -68.088 -12.793 1.00 63.62 82 SER A C 1
ATOM 635 O O . SER A 1 88 ? 11.607 -67.902 -11.568 1.00 64.20 82 SER A O 1
ATOM 638 N N . ASP A 1 89 ? 10.503 -68.471 -13.448 1.00 64.33 83 ASP A N 1
ATOM 639 C CA . ASP A 1 89 ? 9.310 -68.952 -12.746 1.00 64.04 83 ASP A CA 1
ATOM 640 C C . ASP A 1 89 ? 9.682 -70.116 -11.816 1.00 62.98 83 ASP A C 1
ATOM 641 O O . ASP A 1 89 ? 10.563 -70.917 -12.140 1.00 64.07 83 ASP A O 1
ATOM 646 N N . LEU A 1 90 ? 9.019 -70.211 -10.672 1.00 61.98 84 LEU A N 1
ATOM 647 C CA . LEU A 1 90 ? 9.405 -71.184 -9.642 1.00 62.18 84 LEU A CA 1
ATOM 648 C C . LEU A 1 90 ? 8.223 -71.936 -9.040 1.00 62.47 84 LEU A C 1
ATOM 649 O O . LEU A 1 90 ? 7.198 -71.336 -8.722 1.00 61.63 84 LEU A O 1
ATOM 654 N N . ARG A 1 91 ? 8.390 -73.246 -8.872 1.00 63.37 85 ARG A N 1
ATOM 655 C CA . ARG A 1 91 ? 7.474 -74.061 -8.084 1.00 64.31 85 ARG A CA 1
ATOM 656 C C . ARG A 1 91 ? 8.215 -74.529 -6.835 1.00 63.12 85 ARG A C 1
ATOM 657 O O . ARG A 1 91 ? 9.213 -75.245 -6.934 1.00 63.16 85 ARG A O 1
ATOM 665 N N . ILE A 1 92 ? 7.742 -74.117 -5.664 1.00 61.89 86 ILE A N 1
ATOM 666 C CA . ILE A 1 92 ? 8.389 -74.510 -4.413 1.00 62.73 86 ILE A CA 1
ATOM 667 C C . ILE A 1 92 ? 7.399 -75.110 -3.414 1.00 64.34 86 ILE A C 1
ATOM 668 O O . ILE A 1 92 ? 6.203 -74.834 -3.451 1.00 65.88 86 ILE A O 1
ATOM 673 N N . LYS A 1 93 ? 7.913 -75.951 -2.532 1.00 65.46 87 LYS A N 1
ATOM 674 C CA . LYS A 1 93 ? 7.118 -76.552 -1.487 1.00 68.50 87 LYS A CA 1
ATOM 675 C C . LYS A 1 93 ? 7.739 -76.114 -0.161 1.00 67.56 87 LYS A C 1
ATOM 676 O O . LYS A 1 93 ? 8.895 -76.434 0.101 1.00 67.95 87 LYS A O 1
ATOM 682 N N . VAL A 1 94 ? 6.995 -75.331 0.623 1.00 67.57 88 VAL A N 1
ATOM 683 C CA . VAL A 1 94 ? 7.379 -74.968 1.993 1.00 67.83 88 VAL A CA 1
ATOM 684 C C . VAL A 1 94 ? 6.189 -75.105 2.908 1.00 69.69 88 VAL A C 1
ATOM 685 O O . VAL A 1 94 ? 5.070 -74.786 2.524 1.00 70.20 88 VAL A O 1
ATOM 689 N N . ALA A 1 95 ? 6.429 -75.553 4.132 1.00 72.11 89 ALA A N 1
ATOM 690 C CA . ALA A 1 95 ? 5.388 -75.536 5.158 1.00 74.63 89 ALA A CA 1
ATOM 691 C C . ALA A 1 95 ? 5.288 -74.100 5.697 1.00 73.49 89 ALA A C 1
ATOM 692 O O . ALA A 1 95 ? 6.181 -73.633 6.414 1.00 72.38 89 ALA A O 1
ATOM 694 N N . VAL A 1 96 ? 4.208 -73.406 5.324 1.00 72.69 90 VAL A N 1
ATOM 695 C CA . VAL A 1 96 ? 3.965 -72.033 5.787 1.00 71.94 90 VAL A CA 1
ATOM 696 C C . VAL A 1 96 ? 3.129 -71.988 7.062 1.00 76.16 90 VAL A C 1
ATOM 697 O O . VAL A 1 96 ? 2.396 -72.927 7.377 1.00 78.93 90 VAL A O 1
ATOM 701 N N . GLN A 1 97 ? 3.244 -70.882 7.785 1.00 78.01 91 GLN A N 1
ATOM 702 C CA . GLN A 1 97 ? 2.538 -70.689 9.052 1.00 82.35 91 GLN A CA 1
ATOM 703 C C . GLN A 1 97 ? 2.035 -69.253 9.159 1.00 82.58 91 GLN A C 1
ATOM 704 O O . GLN A 1 97 ? 2.736 -68.324 8.791 1.00 81.50 91 GLN A O 1
ATOM 710 N N . ASP A 1 98 ? 0.832 -69.068 9.678 1.00 86.92 92 ASP A N 1
ATOM 711 C CA . ASP A 1 98 ? 0.253 -67.730 9.790 1.00 88.25 92 ASP A CA 1
ATOM 712 C C . ASP A 1 98 ? 1.132 -66.766 10.587 1.00 86.71 92 ASP A C 1
ATOM 713 O O . ASP A 1 98 ? 1.283 -65.610 10.202 1.00 85.67 92 ASP A O 1
ATOM 718 N N . LYS A 1 99 ? 1.730 -67.240 11.677 1.00 86.73 93 LYS A N 1
ATOM 719 C CA . LYS A 1 99 ? 2.508 -66.368 12.567 1.00 86.82 93 LYS A CA 1
ATOM 720 C C . LYS A 1 99 ? 3.587 -65.551 11.852 1.00 83.07 93 LYS A C 1
ATOM 721 O O . LYS A 1 99 ? 3.980 -64.486 12.336 1.00 83.39 93 LYS A O 1
ATOM 727 N N . TYR A 1 100 ? 4.066 -66.048 10.708 1.00 78.81 94 TYR A N 1
ATOM 728 C CA . TYR A 1 100 ? 5.105 -65.354 9.965 1.00 75.29 94 TYR A CA 1
ATOM 729 C C . TYR A 1 100 ? 4.539 -64.270 9.069 1.00 74.96 94 TYR A C 1
ATOM 730 O O . TYR A 1 100 ? 5.278 -63.392 8.650 1.00 75.03 94 TYR A O 1
ATOM 739 N N . ILE A 1 101 ? 3.236 -64.317 8.785 1.00 76.83 95 ILE A N 1
ATOM 740 C CA . ILE A 1 101 ? 2.590 -63.304 7.943 1.00 77.30 95 ILE A CA 1
ATOM 741 C C . ILE A 1 101 ? 2.922 -61.928 8.511 1.00 78.02 95 ILE A C 1
ATOM 742 O O . ILE A 1 101 ? 2.718 -61.694 9.703 1.00 82.51 95 ILE A O 1
ATOM 747 N N . PRO A 1 102 ? 3.442 -61.017 7.669 1.00 75.96 96 PRO A N 1
ATOM 748 C CA . PRO A 1 102 ? 3.805 -59.696 8.160 1.00 77.97 96 PRO A CA 1
ATOM 749 C C . PRO A 1 102 ? 2.633 -58.953 8.778 1.00 84.19 96 PRO A C 1
ATOM 750 O O . PRO A 1 102 ? 1.549 -58.950 8.216 1.00 86.61 96 PRO A O 1
ATOM 754 N N . ALA A 1 103 ? 2.872 -58.342 9.932 1.00 79.98 97 ALA A N 1
ATOM 755 C CA . ALA A 1 103 ? 1.875 -57.511 10.610 1.00 82.27 97 ALA A CA 1
ATOM 756 C C . ALA A 1 103 ? 1.768 -56.164 9.914 1.00 79.60 97 ALA A C 1
ATOM 757 O O . ALA A 1 103 ? 0.692 -55.588 9.810 1.00 83.35 97 ALA A O 1
ATOM 759 N N . ILE A 1 104 ? 2.914 -55.666 9.468 1.00 73.97 98 ILE A N 1
ATOM 760 C CA . ILE A 1 104 ? 3.007 -54.422 8.735 1.00 72.67 98 ILE A CA 1
ATOM 761 C C . ILE A 1 104 ? 3.661 -54.751 7.378 1.00 71.76 98 ILE A C 1
ATOM 762 O O . ILE A 1 104 ? 4.744 -55.342 7.343 1.00 68.71 98 ILE A O 1
ATOM 767 N N . PRO A 1 105 ? 3.003 -54.390 6.261 1.00 74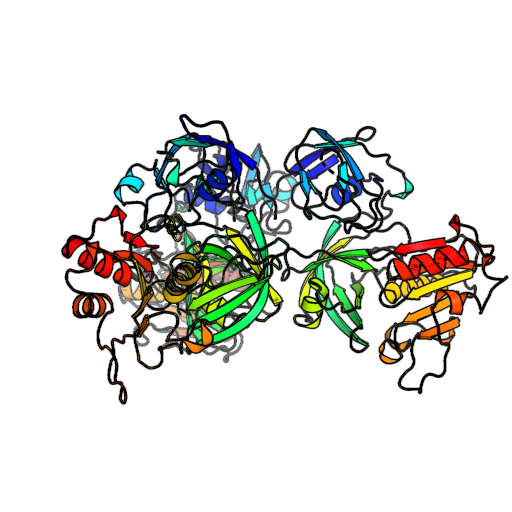.54 99 PRO A N 1
ATOM 768 C CA . PRO A 1 105 ? 3.473 -54.745 4.911 1.00 74.99 99 PRO A CA 1
ATOM 769 C C . PRO A 1 105 ? 4.895 -54.291 4.609 1.00 70.23 99 PRO A C 1
ATOM 770 O O . PRO A 1 105 ? 5.181 -53.107 4.670 1.00 69.04 99 PRO A O 1
ATOM 774 N N . ILE A 1 106 ? 5.770 -55.226 4.263 1.00 68.68 100 ILE A N 1
ATOM 775 C CA . ILE A 1 106 ? 7.169 -54.896 4.051 1.00 66.05 100 ILE A CA 1
ATOM 776 C C . ILE A 1 106 ? 7.370 -54.228 2.690 1.00 68.18 100 ILE A C 1
ATOM 777 O O . ILE A 1 106 ? 6.711 -54.567 1.694 1.00 70.88 100 ILE A O 1
ATOM 782 N N . SER A 1 107 ? 8.288 -53.268 2.663 1.00 66.52 101 SER A N 1
ATOM 783 C CA . SER A 1 107 ? 8.652 -52.588 1.440 1.00 68.93 101 SER A CA 1
ATOM 784 C C . SER A 1 107 ? 10.132 -52.281 1.459 1.00 67.25 101 SER A C 1
ATOM 785 O O . SER A 1 107 ? 10.728 -52.138 2.512 1.00 64.31 101 SER A O 1
ATOM 788 N N . LYS A 1 108 ? 10.726 -52.221 0.281 1.00 71.61 102 LYS A N 1
ATOM 789 C CA . LYS A 1 108 ? 12.055 -51.683 0.102 1.00 72.27 102 LYS A CA 1
ATOM 790 C C . LYS A 1 108 ? 11.861 -50.181 0.007 1.00 72.68 102 LYS A C 1
ATOM 791 O O . LYS A 1 108 ? 11.021 -49.728 -0.768 1.00 76.13 102 LYS A O 1
ATOM 797 N N . MET A 1 109 ? 12.605 -49.412 0.802 1.00 69.59 103 MET A N 1
ATOM 798 C CA . MET A 1 109 ? 12.475 -47.949 0.806 1.00 71.27 103 MET A CA 1
ATOM 799 C C . MET A 1 109 ? 13.823 -47.230 0.765 1.00 71.98 103 MET A C 1
ATOM 800 O O . MET A 1 109 ? 14.848 -47.790 1.123 1.00 69.64 103 MET A O 1
ATOM 805 N N . GLU A 1 110 ? 13.793 -45.982 0.312 1.00 75.84 104 GLU A N 1
ATOM 806 C CA . GLU A 1 110 ? 14.982 -45.146 0.195 1.00 78.82 104 GLU A CA 1
ATOM 807 C C . GLU A 1 110 ? 15.173 -44.351 1.484 1.00 77.27 104 GLU A C 1
ATOM 808 O O . GLU A 1 110 ? 14.254 -43.667 1.939 1.00 78.17 104 GLU A O 1
ATOM 814 N N . ALA A 1 111 ? 16.367 -44.425 2.065 1.00 76.22 105 ALA A N 1
ATOM 815 C CA . ALA A 1 111 ? 16.644 -43.746 3.326 1.00 75.09 105 ALA A CA 1
ATOM 816 C C . ALA A 1 111 ? 17.818 -42.797 3.193 1.00 80.12 105 ALA A C 1
ATOM 817 O O . ALA A 1 111 ? 18.661 -42.962 2.311 1.00 84.02 105 ALA A O 1
ATOM 819 N N . GLU A 1 112 ? 17.853 -41.789 4.064 1.00 82.19 106 GLU A N 1
ATOM 820 C CA . GLU A 1 112 ? 18.918 -40.786 4.072 1.00 88.24 106 GLU A CA 1
ATOM 821 C C . GLU A 1 112 ? 19.429 -40.620 5.487 1.00 87.32 106 GLU A C 1
ATOM 822 O O . GLU A 1 112 ? 18.646 -40.392 6.400 1.00 87.11 106 GLU A O 1
ATOM 828 N N . VAL A 1 113 ? 20.741 -40.725 5.667 1.00 89.23 107 VAL A N 1
ATOM 829 C CA . VAL A 1 113 ? 21.337 -40.655 6.998 1.00 88.27 107 VAL A CA 1
ATOM 830 C C . VAL A 1 113 ? 21.171 -39.228 7.521 1.00 92.26 107 VAL A C 1
ATOM 831 O O . VAL A 1 113 ? 21.658 -38.269 6.916 1.00 97.26 107 VAL A O 1
ATOM 835 N N . VAL A 1 114 ? 20.471 -39.109 8.644 1.00 90.09 108 VAL A N 1
ATOM 836 C CA . VAL A 1 114 ? 20.156 -37.813 9.232 1.00 93.89 108 VAL A CA 1
ATOM 837 C C . VAL A 1 114 ? 20.943 -37.549 10.517 1.00 95.67 108 VAL A C 1
ATOM 838 O O . VAL A 1 114 ? 21.309 -36.410 10.779 1.00 101.68 108 VAL A O 1
ATOM 842 N N . ALA A 1 115 ? 21.200 -38.587 11.310 1.00 91.68 109 ALA A N 1
ATOM 843 C CA . ALA A 1 115 ? 21.859 -38.419 12.606 1.00 94.08 109 ALA A CA 1
ATOM 844 C C . ALA A 1 115 ? 22.804 -39.565 12.946 1.00 91.69 109 ALA A C 1
ATOM 845 O O . ALA A 1 115 ? 22.478 -40.728 12.755 1.00 86.57 109 ALA A O 1
ATOM 847 N N . VAL A 1 116 ? 23.969 -39.210 13.481 1.00 96.82 110 VAL A N 1
ATOM 848 C CA . VAL A 1 116 ? 24.963 -40.175 13.946 1.00 95.97 110 VAL A CA 1
ATOM 849 C C . VAL A 1 116 ? 25.386 -39.815 15.370 1.00 100.58 110 VAL A C 1
ATOM 850 O O . VAL A 1 116 ? 25.538 -38.642 15.698 1.00 105.91 110 VAL A O 1
ATOM 854 N N . ARG A 1 117 ? 25.553 -40.827 16.214 1.00 99.67 111 ARG A N 1
ATOM 855 C CA . ARG A 1 117 ? 26.000 -40.617 17.593 1.00 105.86 111 ARG A CA 1
ATOM 856 C C . ARG A 1 117 ? 26.876 -41.775 18.067 1.00 104.32 111 ARG A C 1
ATOM 857 O O . ARG A 1 117 ? 26.470 -42.937 18.013 1.00 98.46 111 ARG A O 1
ATOM 865 N N . ALA A 1 118 ? 28.082 -41.445 18.528 1.00 109.62 112 ALA A N 1
ATOM 866 C CA . ALA A 1 118 ? 29.006 -42.443 19.038 1.00 110.14 112 ALA A CA 1
ATOM 867 C C . ALA A 1 118 ? 28.646 -42.760 20.478 1.00 111.72 112 ALA A C 1
ATOM 868 O O . ALA A 1 118 ? 28.880 -41.952 21.369 1.00 119.63 112 ALA A O 1
ATOM 870 N N . LEU A 1 119 ? 28.050 -43.927 20.699 1.00 107.14 113 LEU A N 1
ATOM 871 C CA . LEU A 1 119 ? 27.708 -44.384 22.049 1.00 109.03 113 LEU A CA 1
ATOM 872 C C . LEU A 1 119 ? 28.989 -44.825 22.731 1.00 114.20 113 LEU A C 1
ATOM 873 O O . LEU A 1 119 ? 29.280 -44.419 23.864 1.00 121.59 113 LEU A O 1
ATOM 878 N N . THR A 1 120 ? 29.743 -45.667 22.031 1.00 111.31 114 THR A N 1
ATOM 879 C CA . THR A 1 120 ? 31.095 -46.040 22.423 1.00 116.22 114 THR A CA 1
ATOM 880 C C . THR A 1 120 ? 32.010 -45.861 21.213 1.00 116.80 114 THR A C 1
ATOM 881 O O . THR A 1 120 ? 31.622 -45.261 20.207 1.00 113.07 114 THR A O 1
ATOM 885 N N . HIS A 1 121 ? 33.236 -46.359 21.333 1.00 122.24 115 HIS A N 1
ATOM 886 C CA . HIS A 1 121 ? 34.140 -46.483 20.192 1.00 123.76 115 HIS A CA 1
ATOM 887 C C . HIS A 1 121 ? 33.761 -47.718 19.382 1.00 117.05 115 HIS A C 1
ATOM 888 O O . HIS A 1 121 ? 34.019 -47.777 18.178 1.00 115.64 115 HIS A O 1
ATOM 895 N N . ASP A 1 122 ? 33.141 -48.694 20.050 1.00 113.97 116 ASP A N 1
ATOM 896 C CA . ASP A 1 122 ? 32.682 -49.923 19.400 1.00 108.49 116 ASP A CA 1
ATOM 897 C C . ASP A 1 122 ? 31.329 -49.717 18.733 1.00 101.53 116 ASP A C 1
ATOM 898 O O . ASP A 1 122 ? 31.032 -50.383 17.747 1.00 97.77 116 ASP A O 1
ATOM 903 N N . LEU A 1 123 ? 30.512 -48.810 19.272 1.00 100.27 117 LEU A N 1
ATOM 904 C CA . LEU A 1 123 ? 29.101 -48.712 18.908 1.00 93.61 117 LEU A CA 1
ATOM 905 C C . LEU A 1 123 ? 28.724 -47.325 18.388 1.00 92.62 117 LEU A C 1
ATOM 906 O O . LEU A 1 123 ? 29.188 -46.307 18.899 1.00 97.07 117 LEU A O 1
ATOM 911 N N . LEU A 1 124 ? 27.870 -47.304 17.370 1.00 87.45 118 LEU A N 1
ATOM 912 C CA . LEU A 1 124 ? 27.494 -46.076 16.672 1.00 87.87 118 LEU A CA 1
ATOM 913 C C . LEU A 1 124 ? 26.008 -46.094 16.324 1.00 82.38 118 LEU A C 1
ATOM 914 O O . LEU A 1 124 ? 25.516 -47.048 15.719 1.00 77.15 118 LEU A O 1
ATOM 919 N N . SER A 1 125 ? 25.297 -45.036 16.704 1.00 83.58 119 SER A N 1
ATOM 920 C CA . SER A 1 125 ? 23.872 -44.925 16.415 1.00 79.71 119 SER A CA 1
ATOM 921 C C . SER A 1 125 ? 23.638 -44.104 15.158 1.00 79.24 119 SER A C 1
ATOM 922 O O . SER A 1 125 ? 24.044 -42.954 15.095 1.00 82.93 119 SER A O 1
ATOM 925 N N . VAL A 1 126 ? 22.963 -44.702 14.177 1.00 74.93 120 VAL A N 1
ATOM 926 C CA . VAL A 1 126 ? 22.631 -44.031 12.925 1.00 74.93 120 VAL A CA 1
ATOM 927 C C . VAL A 1 126 ? 21.118 -43.952 12.789 1.00 71.41 120 VAL A C 1
ATOM 928 O O . VAL A 1 126 ? 20.436 -44.958 12.877 1.00 67.22 120 VAL A O 1
ATOM 932 N N . LYS A 1 127 ? 20.606 -42.746 12.586 1.00 74.50 121 LYS A N 1
ATOM 933 C CA . LYS A 1 127 ? 19.176 -42.513 12.418 1.00 73.62 121 LYS A CA 1
ATOM 934 C C . LYS A 1 127 ? 18.917 -42.087 10.981 1.00 73.23 121 LYS A C 1
ATOM 935 O O . LYS A 1 127 ? 19.505 -41.120 10.499 1.00 76.44 121 LYS A O 1
ATOM 941 N N . LEU A 1 128 ? 18.030 -42.810 10.306 1.00 70.39 122 LEU A N 1
ATOM 942 C CA . LEU A 1 128 ? 17.745 -42.568 8.893 1.00 71.87 122 LEU A CA 1
ATOM 943 C C . LEU A 1 128 ? 16.314 -42.109 8.674 1.00 72.01 122 LEU A C 1
ATOM 944 O O . LEU A 1 128 ? 15.413 -42.507 9.404 1.00 69.70 122 LEU A O 1
ATOM 949 N N . ARG A 1 129 ? 16.122 -41.275 7.653 1.00 75.80 123 ARG A N 1
ATOM 950 C CA . ARG A 1 129 ? 14.807 -40.750 7.289 1.00 77.13 123 ARG A CA 1
ATOM 951 C C . ARG A 1 129 ? 14.322 -41.377 5.984 1.00 76.10 123 ARG A C 1
ATOM 952 O O . ARG A 1 129 ? 15.016 -41.318 4.975 1.00 77.93 123 ARG A O 1
ATOM 960 N N . THR A 1 130 ? 13.132 -41.967 6.018 1.00 74.72 124 THR A N 1
ATOM 961 C CA . THR A 1 130 ? 12.431 -42.407 4.809 1.00 76.20 124 THR A CA 1
ATOM 962 C C . THR A 1 130 ? 11.343 -41.395 4.448 1.00 80.66 124 THR A C 1
ATOM 963 O O . THR A 1 130 ? 10.998 -40.536 5.272 1.00 83.58 124 THR A O 1
ATOM 967 N N . ASP A 1 131 ? 10.807 -41.491 3.234 1.00 82.51 125 ASP A N 1
ATOM 968 C CA . ASP A 1 131 ? 9.677 -40.651 2.804 1.00 86.60 125 ASP A CA 1
ATOM 969 C C . ASP A 1 131 ? 8.383 -41.057 3.517 1.00 84.29 125 ASP A C 1
ATOM 970 O O . ASP A 1 131 ? 7.591 -40.210 3.907 1.00 87.45 125 ASP A O 1
ATOM 975 N N . VAL A 1 132 ? 8.181 -42.363 3.665 1.00 80.53 126 VAL A N 1
ATOM 976 C CA . VAL A 1 132 ? 6.981 -42.918 4.311 1.00 79.64 126 VAL A CA 1
ATOM 977 C C . VAL A 1 132 ? 7.118 -42.969 5.839 1.00 76.68 126 VAL A C 1
ATOM 978 O O . VAL A 1 132 ? 8.235 -42.913 6.357 1.00 74.09 126 VAL A O 1
ATOM 982 N N . PRO A 1 133 ? 5.987 -43.085 6.563 1.00 77.71 127 PRO A N 1
ATOM 983 C CA . PRO A 1 133 ? 6.048 -43.268 8.013 1.00 76.45 127 PRO A CA 1
ATOM 984 C C . PRO A 1 133 ? 6.859 -44.496 8.418 1.00 71.24 127 PRO A C 1
ATOM 985 O O . PRO A 1 133 ? 6.885 -45.472 7.687 1.00 70.17 127 PRO A O 1
ATOM 989 N N . ALA A 1 134 ? 7.514 -44.446 9.568 1.00 69.73 128 ALA A N 1
ATOM 990 C CA . ALA A 1 134 ? 8.302 -45.585 10.033 1.00 66.14 128 ALA A CA 1
ATOM 991 C C . ALA A 1 134 ? 7.453 -46.509 10.891 1.00 66.70 128 ALA A C 1
ATOM 992 O O . ALA A 1 134 ? 7.577 -46.515 12.111 1.00 68.41 128 ALA A O 1
ATOM 994 N N . ASN A 1 135 ? 6.585 -47.282 10.254 1.00 66.77 129 ASN A N 1
ATOM 995 C CA . ASN A 1 135 ? 5.741 -48.219 10.970 1.00 67.82 129 ASN A CA 1
ATOM 996 C C . ASN A 1 135 ? 6.504 -49.508 11.151 1.00 64.56 129 ASN A C 1
ATOM 997 O O . ASN A 1 135 ? 6.908 -50.128 10.184 1.00 63.12 129 ASN A O 1
ATOM 1002 N N . PHE A 1 136 ? 6.719 -49.885 12.406 1.00 64.35 130 PHE A N 1
ATOM 1003 C CA . PHE A 1 136 ? 7.334 -51.151 12.757 1.00 61.60 130 PHE A CA 1
ATOM 1004 C C . PHE A 1 136 ? 7.035 -51.497 14.212 1.00 64.19 130 PHE A C 1
ATOM 1005 O O . PHE A 1 136 ? 6.842 -50.617 15.041 1.00 66.58 130 PHE A O 1
ATOM 1013 N N . LEU A 1 137 ? 6.991 -52.787 14.510 1.00 64.26 131 LEU A N 1
ATOM 1014 C CA . LEU A 1 137 ? 6.709 -53.251 15.845 1.00 66.45 131 LEU A CA 1
ATOM 1015 C C . LEU A 1 137 ? 7.996 -53.234 16.669 1.00 64.78 131 LEU A C 1
ATOM 1016 O O . LEU A 1 137 ? 9.062 -53.495 16.132 1.00 61.32 131 LEU A O 1
ATOM 1021 N N . PRO A 1 138 ? 7.890 -52.916 17.976 1.00 66.38 132 PRO A N 1
ATOM 1022 C CA . PRO A 1 138 ? 9.061 -52.861 18.839 1.00 66.42 132 PRO A CA 1
ATOM 1023 C C . PRO A 1 138 ? 9.849 -54.169 18.857 1.00 64.77 132 PRO A C 1
ATOM 1024 O O . PRO A 1 138 ? 9.311 -55.212 19.223 1.00 66.76 132 PRO A O 1
ATOM 1028 N N . GLY A 1 139 ? 11.114 -54.099 18.466 1.00 62.34 133 GLY A N 1
ATOM 1029 C CA . GLY A 1 139 ? 11.993 -55.262 18.407 1.00 61.72 133 GLY A CA 1
ATOM 1030 C C . GLY A 1 139 ? 12.190 -55.837 17.013 1.00 58.64 133 GLY A C 1
ATOM 1031 O O . GLY A 1 139 ? 12.832 -56.861 16.856 1.00 58.58 133 GLY A O 1
ATOM 1032 N N . GLN A 1 140 ? 11.635 -55.198 15.997 1.00 57.82 134 GLN A N 1
ATOM 1033 C CA . GLN A 1 140 ? 11.790 -55.660 14.604 1.00 55.33 134 GLN A CA 1
ATOM 1034 C C . GLN A 1 140 ? 13.051 -55.107 13.955 1.00 53.80 134 GLN A C 1
ATOM 1035 O O . GLN A 1 140 ? 13.716 -54.243 14.517 1.00 54.10 134 GLN A O 1
ATOM 1041 N N . PHE A 1 141 ? 13.381 -55.601 12.759 1.00 53.60 135 PHE A N 1
ATOM 1042 C CA . PHE A 1 141 ? 14.603 -55.179 12.071 1.00 52.73 135 PHE A CA 1
ATOM 1043 C C . PHE A 1 141 ? 14.389 -54.903 10.594 1.00 53.27 135 PHE A C 1
ATOM 1044 O O . PHE A 1 141 ? 13.371 -55.276 10.017 1.00 55.72 135 PHE A O 1
ATOM 1052 N N . CYS A 1 142 ? 15.364 -54.239 9.990 1.00 52.71 136 CYS A N 1
ATOM 1053 C CA . CYS A 1 142 ? 15.389 -54.035 8.560 1.00 54.25 136 CYS A CA 1
ATOM 1054 C C . CYS A 1 142 ? 16.649 -54.650 7.986 1.00 53.94 136 CYS A C 1
ATOM 1055 O O . CYS A 1 142 ? 17.675 -54.680 8.658 1.00 53.25 136 CYS A O 1
ATOM 1058 N N . LEU A 1 143 ? 16.541 -55.173 6.763 1.00 54.81 137 LEU A N 1
ATOM 1059 C CA . LEU A 1 143 ? 17.704 -55.540 5.966 1.00 56.63 137 LEU A CA 1
ATOM 1060 C C . LEU A 1 143 ? 18.162 -54.284 5.259 1.00 57.25 137 LEU A C 1
ATOM 1061 O O . LEU A 1 143 ? 17.394 -53.659 4.529 1.00 55.51 137 LEU A O 1
ATOM 1066 N N . ILE A 1 144 ? 19.416 -53.921 5.496 1.00 59.68 138 ILE A N 1
ATOM 1067 C CA . ILE A 1 144 ? 19.973 -52.639 5.094 1.00 62.90 138 ILE A CA 1
ATOM 1068 C C . ILE A 1 144 ? 21.065 -52.891 4.056 1.00 67.59 138 ILE A C 1
ATOM 1069 O O . ILE A 1 144 ? 22.023 -53.601 4.329 1.00 69.49 138 ILE A O 1
ATOM 1074 N N . GLU A 1 145 ? 20.898 -52.311 2.874 1.00 71.26 139 GLU A N 1
ATOM 1075 C CA . GLU A 1 145 ? 21.846 -52.452 1.776 1.00 77.97 139 GLU A CA 1
ATOM 1076 C C . GLU A 1 145 ? 22.518 -51.115 1.498 1.00 81.12 139 GLU A C 1
ATOM 1077 O O . GLU A 1 145 ? 22.031 -50.065 1.905 1.00 77.95 139 GLU A O 1
ATOM 1083 N N . ALA A 1 146 ? 23.635 -51.179 0.783 1.00 87.62 140 ALA A N 1
ATOM 1084 C CA . ALA A 1 146 ? 24.337 -49.978 0.341 1.00 93.20 140 ALA A CA 1
ATOM 1085 C C . ALA A 1 146 ? 24.885 -50.179 -1.061 1.00 99.41 140 ALA A C 1
ATOM 1086 O O . ALA A 1 146 ? 25.708 -51.062 -1.290 1.00 101.61 140 ALA A O 1
ATOM 1088 N N . GLU A 1 147 ? 24.425 -49.341 -1.984 1.00 104.17 141 GLU A N 1
ATOM 1089 C CA . GLU A 1 147 ? 24.732 -49.461 -3.428 1.00 112.00 141 GLU A CA 1
ATOM 1090 C C . GLU A 1 147 ? 26.208 -49.718 -3.768 1.00 117.92 141 GLU A C 1
ATOM 1091 O O . GLU A 1 147 ? 26.518 -50.532 -4.638 1.00 121.27 141 GLU A O 1
ATOM 1097 N N . GLN A 1 148 ? 27.109 -49.031 -3.071 1.00 118.61 142 GLN A N 1
ATOM 1098 C CA . GLN A 1 148 ? 28.545 -49.166 -3.314 1.00 124.20 142 GLN A CA 1
ATOM 1099 C C . GLN A 1 148 ? 29.020 -50.591 -3.011 1.00 123.30 142 GLN A C 1
ATOM 1100 O O . GLN A 1 148 ? 29.923 -51.099 -3.678 1.00 129.38 142 GLN A O 1
ATOM 1106 N N . LEU A 1 149 ? 28.410 -51.216 -2.001 1.00 116.83 143 LEU A N 1
ATOM 1107 C CA . LEU A 1 149 ? 28.692 -52.606 -1.627 1.00 116.05 143 LEU A CA 1
ATOM 1108 C C . LEU A 1 149 ? 27.618 -53.552 -2.194 1.00 114.36 143 LEU A C 1
ATOM 1109 O O . LEU A 1 149 ? 26.562 -53.724 -1.581 1.00 109.43 143 LEU A O 1
ATOM 1114 N N . PRO A 1 150 ? 27.877 -54.180 -3.352 1.00 121.26 144 PRO A N 1
ATOM 1115 C CA . PRO A 1 150 ? 26.852 -55.029 -3.962 1.00 121.02 144 PRO A CA 1
ATOM 1116 C C . PRO A 1 150 ? 26.904 -56.479 -3.476 1.00 119.61 144 PRO A C 1
ATOM 1117 O O . PRO A 1 150 ? 27.976 -57.094 -3.443 1.00 121.28 144 PRO A O 1
ATOM 1121 N N . GLY A 1 151 ? 25.738 -57.007 -3.110 1.00 116.27 145 GLY A N 1
ATOM 1122 C CA . GLY A 1 151 ? 25.610 -58.382 -2.614 1.00 114.54 145 GLY A CA 1
ATOM 1123 C C . GLY A 1 151 ? 25.848 -58.499 -1.120 1.00 107.61 145 GLY A C 1
ATOM 1124 O O . GLY A 1 151 ? 26.211 -59.576 -0.638 1.00 108.81 145 GLY A O 1
ATOM 1125 N N . VAL A 1 152 ? 25.654 -57.405 -0.386 1.00 101.14 146 VAL A N 1
ATOM 1126 C CA . VAL A 1 152 ? 25.798 -57.427 1.064 1.00 95.85 146 VAL A CA 1
ATOM 1127 C C . VAL A 1 152 ? 24.604 -56.714 1.714 1.00 89.80 146 VAL A C 1
ATOM 1128 O O . VAL A 1 152 ? 24.536 -55.486 1.771 1.00 90.37 146 VAL A O 1
ATOM 1132 N N . VAL A 1 153 ? 23.656 -57.527 2.169 1.00 85.05 147 VAL A N 1
ATOM 1133 C CA . VAL A 1 153 ? 22.487 -57.080 2.903 1.00 77.43 147 VAL A CA 1
ATOM 1134 C C . VAL A 1 153 ? 22.731 -57.524 4.345 1.00 72.66 147 VAL A C 1
ATOM 1135 O O . VAL A 1 153 ? 23.261 -58.618 4.559 1.00 74.33 147 VAL A O 1
ATOM 1139 N N . ARG A 1 154 ? 22.374 -56.690 5.326 1.00 66.32 148 ARG A N 1
ATOM 1140 C CA . ARG A 1 154 ? 22.660 -57.009 6.733 1.00 63.19 148 ARG A CA 1
ATOM 1141 C C . ARG A 1 154 ? 21.538 -56.602 7.674 1.00 57.30 148 ARG A C 1
ATOM 1142 O O . ARG A 1 154 ? 21.137 -55.455 7.709 1.00 55.56 148 ARG A O 1
ATOM 1150 N N . ALA A 1 155 ? 21.047 -57.545 8.451 1.00 55.43 149 ALA A N 1
ATOM 1151 C CA . ALA A 1 155 ? 19.988 -57.266 9.429 1.00 53.29 149 ALA A CA 1
ATOM 1152 C C . ALA A 1 155 ? 20.474 -56.374 10.585 1.00 52.15 149 ALA A C 1
ATOM 1153 O O . ALA A 1 155 ? 21.548 -56.581 11.132 1.00 52.59 149 ALA A O 1
ATOM 1155 N N . TYR A 1 156 ? 19.673 -55.364 10.908 1.00 51.38 150 TYR A N 1
ATOM 1156 C CA . TYR A 1 156 ? 19.944 -54.468 12.008 1.00 52.91 150 TYR A CA 1
ATOM 1157 C C . TYR A 1 156 ? 18.659 -54.129 12.752 1.00 51.56 150 TYR A C 1
ATOM 1158 O O . TYR A 1 156 ? 17.702 -53.655 12.164 1.00 50.78 150 TYR A O 1
ATOM 1167 N N . SER A 1 157 ? 18.658 -54.363 14.061 1.00 52.96 151 SER A N 1
ATOM 1168 C CA . SER A 1 157 ? 17.476 -54.104 14.898 1.00 51.73 151 SER A CA 1
ATOM 1169 C C . SER A 1 157 ? 17.210 -52.613 15.053 1.00 51.01 151 SER A C 1
ATOM 1170 O O . SER A 1 157 ? 18.138 -51.819 15.225 1.00 51.64 151 SER A O 1
ATOM 1173 N N . MET A 1 158 ? 15.934 -52.240 14.971 1.00 50.19 152 MET A N 1
ATOM 1174 C CA . MET A 1 158 ? 15.499 -50.886 15.302 1.00 51.40 152 MET A CA 1
ATOM 1175 C C . MET A 1 158 ? 15.666 -50.607 16.832 1.00 54.50 152 MET A C 1
ATOM 1176 O O . MET A 1 158 ? 15.363 -51.443 17.686 1.00 53.89 152 MET A O 1
ATOM 1181 N N . ALA A 1 159 ? 16.187 -49.427 17.135 1.00 56.93 153 ALA A N 1
ATOM 1182 C CA . ALA A 1 159 ? 16.400 -48.969 18.491 1.00 61.28 153 ALA A CA 1
ATOM 1183 C C . ALA A 1 159 ? 15.259 -48.060 18.909 1.00 64.18 153 ALA A C 1
ATOM 1184 O O . ALA A 1 159 ? 14.709 -48.205 19.999 1.00 69.23 153 ALA A O 1
ATOM 1186 N N . ASN A 1 160 ? 14.914 -47.120 18.037 1.00 63.10 154 ASN A N 1
ATOM 1187 C CA . ASN A 1 160 ? 13.812 -46.202 18.271 1.00 65.16 154 ASN A CA 1
ATOM 1188 C C . ASN A 1 160 ? 12.435 -46.872 18.178 1.00 64.61 154 ASN A C 1
ATOM 1189 O O . ASN A 1 160 ? 12.325 -48.093 18.051 1.00 61.32 154 ASN A O 1
ATOM 1194 N N . SER A 1 161 ? 11.387 -46.061 18.281 1.00 68.53 155 SER A N 1
ATOM 1195 C CA . SER A 1 161 ? 10.017 -46.541 18.201 1.00 69.69 155 SER A CA 1
ATOM 1196 C C . SER A 1 161 ? 9.345 -45.980 16.951 1.00 70.05 155 SER A C 1
ATOM 1197 O O . SER A 1 161 ? 9.799 -44.993 16.364 1.00 69.37 155 SER A O 1
ATOM 1200 N N . MET A 1 162 ? 8.258 -46.641 16.564 1.00 71.84 156 MET A N 1
ATOM 1201 C CA . MET A 1 162 ? 7.474 -46.268 15.400 1.00 73.85 156 MET A CA 1
ATOM 1202 C C . MET A 1 162 ? 6.983 -44.836 15.500 1.00 76.88 156 MET A C 1
ATOM 1203 O O . MET A 1 162 ? 6.441 -44.451 16.520 1.00 82.41 156 MET A O 1
ATOM 1208 N N . ASN A 1 163 ? 7.137 -44.077 14.423 1.00 76.29 157 ASN A N 1
ATOM 1209 C CA . ASN A 1 163 ? 6.813 -42.661 14.418 1.00 80.67 157 ASN A CA 1
ATOM 1210 C C . ASN A 1 163 ? 6.317 -42.136 13.059 1.00 82.75 157 ASN A C 1
ATOM 1211 O O . ASN A 1 163 ? 6.680 -42.664 12.010 1.00 78.03 157 ASN A O 1
ATOM 1216 N N . PRO A 1 164 ? 5.507 -41.063 13.082 1.00 90.48 158 PRO A N 1
ATOM 1217 C CA . PRO A 1 164 ? 4.900 -40.534 11.858 1.00 93.57 158 PRO A CA 1
ATOM 1218 C C . PRO A 1 164 ? 5.876 -39.883 10.875 1.00 93.90 158 PRO A C 1
ATOM 1219 O O . PRO A 1 164 ? 5.603 -39.876 9.675 1.00 95.03 158 PRO A O 1
ATOM 1223 N N . ASP A 1 165 ? 6.999 -39.356 11.364 1.00 94.42 159 ASP A N 1
ATOM 1224 C CA . ASP A 1 165 ? 7.935 -38.603 10.511 1.00 96.09 159 ASP A CA 1
ATOM 1225 C C . ASP A 1 165 ? 9.057 -39.447 9.882 1.00 89.56 159 ASP A C 1
ATOM 1226 O O . ASP A 1 165 ? 10.017 -38.905 9.330 1.00 89.39 159 ASP A O 1
ATOM 1231 N N . GLY A 1 166 ? 8.927 -40.767 9.965 1.00 84.22 160 GLY A N 1
ATOM 1232 C CA . GLY A 1 166 ? 9.739 -41.683 9.167 1.00 78.85 160 GLY A CA 1
ATOM 1233 C C . GLY A 1 166 ? 11.190 -41.801 9.560 1.00 76.25 160 GLY A C 1
ATOM 1234 O O . GLY A 1 166 ? 12.058 -41.862 8.682 1.00 75.90 160 GLY A O 1
ATOM 1235 N N . PHE A 1 167 ? 11.464 -41.854 10.866 1.00 74.59 161 PHE A N 1
ATOM 1236 C CA . PHE A 1 167 ? 12.837 -42.076 11.350 1.00 72.24 161 PHE A CA 1
ATOM 1237 C C . PHE A 1 167 ? 13.087 -43.543 11.692 1.00 65.97 161 PHE A C 1
ATOM 1238 O O . PHE A 1 167 ? 12.232 -44.206 12.254 1.00 63.86 161 PHE A O 1
ATOM 1246 N N . TRP A 1 168 ? 14.256 -44.041 11.300 1.00 63.60 162 TRP A N 1
ATOM 1247 C CA . TRP A 1 168 ? 14.686 -45.404 11.608 1.00 60.04 162 TRP A CA 1
ATOM 1248 C C . TRP A 1 168 ? 16.094 -45.317 12.190 1.00 61.72 162 TRP A C 1
ATOM 1249 O O . TRP A 1 168 ? 17.001 -44.812 11.533 1.00 61.60 162 TRP A O 1
ATOM 1260 N N . GLU A 1 169 ? 16.259 -45.781 13.428 1.00 63.58 163 GLU A N 1
ATOM 1261 C CA . GLU A 1 169 ? 17.534 -45.706 14.134 1.00 66.78 163 GLU A CA 1
ATOM 1262 C C . GLU A 1 169 ? 18.070 -47.104 14.406 1.00 63.84 163 GLU A C 1
ATOM 1263 O O . GLU A 1 169 ? 17.310 -48.004 14.753 1.00 61.98 163 GLU A O 1
ATOM 1269 N N . PHE A 1 170 ? 19.383 -47.266 14.248 1.00 64.33 164 PHE A N 1
ATOM 1270 C CA . PHE A 1 170 ? 20.061 -48.544 14.455 1.00 62.90 164 PHE A CA 1
ATOM 1271 C C . PHE A 1 170 ? 21.365 -48.295 15.206 1.00 67.91 164 PHE A C 1
ATOM 1272 O O . PHE A 1 170 ? 22.059 -47.312 14.934 1.00 71.82 164 PHE A O 1
ATOM 1280 N N . TYR A 1 171 ? 21.681 -49.154 16.171 1.00 68.53 165 TYR A N 1
ATOM 1281 C CA . TYR A 1 171 ? 23.009 -49.177 16.752 1.00 71.97 165 TYR A CA 1
ATOM 1282 C C . TYR A 1 171 ? 23.747 -50.258 15.986 1.00 72.29 165 TYR A C 1
ATOM 1283 O O . TYR A 1 171 ? 23.292 -51.406 15.954 1.00 73.97 165 TYR A O 1
ATOM 1292 N N . ILE A 1 172 ? 24.849 -49.901 15.328 1.00 73.96 166 ILE A N 1
ATOM 1293 C CA . ILE A 1 172 ? 25.697 -50.912 14.686 1.00 74.79 166 ILE A CA 1
ATOM 1294 C C . ILE A 1 172 ? 27.056 -50.991 15.404 1.00 79.05 166 ILE A C 1
ATOM 1295 O O . ILE A 1 172 ? 27.647 -49.968 15.745 1.00 81.58 166 ILE A O 1
ATOM 1300 N N . LYS A 1 173 ? 27.522 -52.215 15.654 1.00 79.48 167 LYS A N 1
ATOM 1301 C CA . LYS A 1 173 ? 28.825 -52.453 16.276 1.00 84.24 167 LYS A CA 1
ATOM 1302 C C . LYS A 1 173 ? 29.886 -52.667 15.195 1.00 85.56 167 LYS A C 1
ATOM 1303 O O . LYS A 1 173 ? 29.623 -53.324 14.198 1.00 83.38 167 LYS A O 1
ATOM 1309 N N . ARG A 1 174 ? 31.078 -52.118 15.396 1.00 90.45 168 ARG A N 1
ATOM 1310 C CA . ARG A 1 174 ? 32.152 -52.256 14.416 1.00 94.27 168 ARG A CA 1
ATOM 1311 C C . ARG A 1 174 ? 32.828 -53.626 14.499 1.00 96.95 168 ARG A C 1
ATOM 1312 O O . ARG A 1 174 ? 33.351 -54.008 15.550 1.00 99.78 168 ARG A O 1
ATOM 1320 N N . VAL A 1 175 ? 32.820 -54.349 13.377 1.00 96.60 169 VAL A N 1
ATOM 1321 C CA . VAL A 1 175 ? 33.479 -55.643 13.267 1.00 99.17 169 VAL A CA 1
ATOM 1322 C C . VAL A 1 175 ? 34.593 -55.556 12.227 1.00 105.12 169 VAL A C 1
ATOM 1323 O O . VAL A 1 175 ? 34.321 -55.587 11.022 1.00 103.75 169 VAL A O 1
ATOM 1327 N N . PRO A 1 176 ? 35.856 -55.439 12.684 1.00 112.37 170 PRO A N 1
ATOM 1328 C CA . PRO A 1 176 ? 36.934 -55.596 11.714 1.00 118.68 170 PRO A CA 1
ATOM 1329 C C . PRO A 1 176 ? 36.927 -57.041 11.249 1.00 119.11 170 PRO A C 1
ATOM 1330 O O . PRO A 1 176 ? 36.641 -57.924 12.053 1.00 117.41 170 PRO A O 1
ATOM 1334 N N . THR A 1 177 ? 37.231 -57.266 9.974 1.00 122.18 171 THR A N 1
ATOM 1335 C CA . THR A 1 177 ? 37.068 -58.570 9.312 1.00 122.98 171 THR A CA 1
ATOM 1336 C C . THR A 1 177 ? 35.690 -58.665 8.645 1.00 116.54 171 THR A C 1
ATOM 1337 O O . THR A 1 177 ? 35.395 -59.640 7.952 1.00 116.77 171 THR A O 1
ATOM 1341 N N . GLY A 1 178 ? 34.856 -57.648 8.845 1.00 112.47 172 GLY A N 1
ATOM 1342 C CA . GLY A 1 178 ? 33.534 -57.603 8.240 1.00 107.19 172 GLY A CA 1
ATOM 1343 C C . GLY A 1 178 ? 33.526 -56.779 6.967 1.00 108.33 172 GLY A C 1
ATOM 1344 O O . GLY A 1 178 ? 34.536 -56.181 6.595 1.00 113.52 172 GLY A O 1
ATOM 1345 N N . ARG A 1 179 ? 32.376 -56.752 6.299 1.00 103.42 173 ARG A N 1
ATOM 1346 C CA . ARG A 1 179 ? 32.221 -56.004 5.062 1.00 104.96 173 ARG A CA 1
ATOM 1347 C C . ARG A 1 179 ? 31.459 -54.716 5.298 1.00 100.54 173 ARG A C 1
ATOM 1348 O O . ARG A 1 179 ? 31.964 -53.638 5.002 1.00 104.21 173 ARG A O 1
ATOM 1356 N N . PHE A 1 180 ? 30.250 -54.821 5.843 1.00 93.90 174 PHE A N 1
ATOM 1357 C CA . PHE A 1 180 ? 29.373 -53.651 5.982 1.00 90.72 174 PHE A CA 1
ATOM 1358 C C . PHE A 1 180 ? 29.700 -52.756 7.170 1.00 91.47 174 PHE A C 1
ATOM 1359 O O . PHE A 1 180 ? 29.553 -51.540 7.087 1.00 92.43 174 PHE A O 1
ATOM 1367 N N . SER A 1 181 ? 30.118 -53.352 8.278 1.00 92.81 175 SER A N 1
ATOM 1368 C CA . SER A 1 181 ? 30.358 -52.591 9.502 1.00 93.37 175 SER A CA 1
ATOM 1369 C C . SER A 1 181 ? 31.509 -51.594 9.360 1.00 97.93 175 SER A C 1
ATOM 1370 O O . SER A 1 181 ? 31.372 -50.451 9.792 1.00 98.78 175 SER A O 1
ATOM 1373 N N . PRO A 1 182 ? 32.638 -52.007 8.749 1.00 101.46 176 PRO A N 1
ATOM 1374 C CA . PRO A 1 182 ? 33.693 -51.025 8.489 1.00 107.36 176 PRO A CA 1
ATOM 1375 C C . PRO A 1 182 ? 33.324 -50.108 7.321 1.00 108.34 176 PRO A C 1
ATOM 1376 O O . PRO A 1 182 ? 33.992 -50.098 6.297 1.00 113.99 176 PRO A O 1
ATOM 1380 N N . TRP A 1 183 ? 32.248 -49.351 7.492 1.00 105.18 177 TRP A N 1
ATOM 1381 C CA . TRP A 1 183 ? 31.747 -48.435 6.465 1.00 107.29 177 TRP A CA 1
ATOM 1382 C C . TRP A 1 183 ? 31.047 -47.246 7.089 1.00 105.21 177 TRP A C 1
ATOM 1383 O O . TRP A 1 183 ? 31.437 -46.100 6.870 1.00 109.87 177 TRP A O 1
ATOM 1394 N N . LEU A 1 184 ? 30.037 -47.538 7.897 1.00 99.28 178 LEU A N 1
ATOM 1395 C CA . LEU A 1 184 ? 29.311 -46.510 8.624 1.00 98.79 178 LEU A CA 1
ATOM 1396 C C . LEU A 1 184 ? 30.274 -46.042 9.688 1.00 103.80 178 LEU A C 1
ATOM 1397 O O . LEU A 1 184 ? 30.181 -44.914 10.179 1.00 108.93 178 LEU A O 1
ATOM 1402 N N . PHE A 1 185 ? 31.196 -46.940 10.042 1.00 104.75 179 PHE A N 1
ATOM 1403 C CA . PHE A 1 185 ? 32.295 -46.630 10.937 1.00 109.52 179 PHE A CA 1
ATOM 1404 C C . PHE A 1 185 ? 33.479 -45.972 10.256 1.00 117.47 179 PHE A C 1
ATOM 1405 O O . PHE A 1 185 ? 34.407 -45.550 10.942 1.00 125.08 179 PHE A O 1
ATOM 1413 N N . GLU A 1 186 ? 33.471 -45.876 8.928 1.00 118.98 180 GLU A N 1
ATOM 1414 C CA . GLU A 1 186 ? 34.573 -45.221 8.239 1.00 128.24 180 GLU A CA 1
ATOM 1415 C C . GLU A 1 186 ? 34.123 -44.219 7.169 1.00 130.89 180 GLU A C 1
ATOM 1416 O O . GLU A 1 186 ? 34.299 -43.010 7.348 1.00 135.28 180 GLU A O 1
ATOM 1422 N N . ASN A 1 187 ? 33.552 -44.715 6.070 1.00 128.63 181 ASN A N 1
ATOM 1423 C CA . ASN A 1 187 ? 33.319 -43.882 4.886 1.00 132.88 181 ASN A CA 1
ATOM 1424 C C . ASN A 1 187 ? 31.848 -43.540 4.661 1.00 127.69 181 ASN A C 1
ATOM 1425 O O . ASN A 1 187 ? 31.293 -43.797 3.597 1.00 126.69 181 ASN A O 1
ATOM 1430 N N . ARG A 1 188 ? 31.227 -42.939 5.668 1.00 126.26 182 ARG A N 1
ATOM 1431 C CA . ARG A 1 188 ? 29.835 -42.503 5.565 1.00 122.66 182 ARG A CA 1
ATOM 1432 C C . ARG A 1 188 ? 29.521 -41.393 6.561 1.00 123.05 182 ARG A C 1
ATOM 1433 O O . ARG A 1 188 ? 30.102 -41.333 7.648 1.00 126.88 182 ARG A O 1
ATOM 1441 N N . LYS A 1 189 ? 28.606 -40.507 6.176 1.00 120.80 183 LYS A N 1
ATOM 1442 C CA . LYS A 1 189 ? 28.253 -39.368 7.015 1.00 121.30 183 LYS A CA 1
ATOM 1443 C C . LYS A 1 189 ? 26.832 -38.911 6.699 1.00 117.27 183 LYS A C 1
ATOM 1444 O O . LYS A 1 189 ? 26.159 -39.491 5.847 1.00 114.77 183 LYS A O 1
ATOM 1450 N N . VAL A 1 190 ? 26.390 -37.861 7.387 1.00 117.69 184 VAL A N 1
ATOM 1451 C CA . VAL A 1 190 ? 25.062 -37.283 7.183 1.00 114.59 184 VAL A CA 1
ATOM 1452 C C . VAL A 1 190 ? 24.829 -36.969 5.709 1.00 115.75 184 VAL A C 1
ATOM 1453 O O . VAL A 1 190 ? 25.623 -36.271 5.082 1.00 122.95 184 VAL A O 1
ATOM 1457 N N . GLY A 1 191 ? 23.734 -37.498 5.171 1.00 109.90 185 GLY A N 1
ATOM 1458 C CA . GLY A 1 191 ? 23.388 -37.323 3.764 1.00 111.43 185 GLY A CA 1
ATOM 1459 C C . GLY A 1 191 ? 23.665 -38.559 2.937 1.00 107.95 185 GLY A C 1
ATOM 1460 O O . GLY A 1 191 ? 23.318 -38.604 1.758 1.00 109.87 185 GLY A O 1
ATOM 1461 N N . ALA A 1 192 ? 24.289 -39.566 3.546 1.00 103.08 186 ALA A N 1
ATOM 1462 C CA . ALA A 1 192 ? 24.563 -40.821 2.861 1.00 100.62 186 ALA A CA 1
ATOM 1463 C C . ALA A 1 192 ? 23.254 -41.535 2.581 1.00 94.46 186 ALA A C 1
ATOM 1464 O O . ALA A 1 192 ? 22.297 -41.385 3.333 1.00 89.84 186 ALA A O 1
ATOM 1466 N N . ARG A 1 193 ? 23.218 -42.301 1.494 1.00 94.69 187 ARG A N 1
ATOM 1467 C CA . ARG A 1 193 ? 22.000 -42.950 1.027 1.00 90.80 187 ARG A CA 1
ATOM 1468 C C . ARG A 1 193 ? 22.050 -44.451 1.232 1.00 86.07 187 ARG A C 1
ATOM 1469 O O . ARG A 1 193 ? 23.008 -45.110 0.849 1.00 86.76 187 ARG A O 1
ATOM 1477 N N . LEU A 1 194 ? 20.998 -44.972 1.851 1.00 81.76 188 LEU A N 1
ATOM 1478 C CA . LEU A 1 194 ? 20.876 -46.388 2.162 1.00 79.02 188 LEU A CA 1
ATOM 1479 C C . LEU A 1 194 ? 19.495 -46.901 1.789 1.00 77.26 188 LEU A C 1
ATOM 1480 O O . LEU A 1 194 ? 18.529 -46.133 1.766 1.00 76.73 188 LEU A O 1
ATOM 1485 N N . PHE A 1 195 ? 19.408 -48.204 1.520 1.00 76.68 189 PHE A N 1
ATOM 1486 C CA . PHE A 1 195 ? 18.124 -48.863 1.237 1.00 74.48 189 PHE A CA 1
ATOM 1487 C C . PHE A 1 195 ? 17.703 -49.737 2.409 1.00 66.89 189 PHE A C 1
ATOM 1488 O O . PHE A 1 195 ? 18.458 -50.587 2.838 1.00 63.43 189 PHE A O 1
ATOM 1496 N N . LEU A 1 196 ? 16.486 -49.511 2.891 1.00 65.26 190 LEU A N 1
ATOM 1497 C CA . LEU A 1 196 ? 15.901 -50.252 4.010 1.00 62.94 190 LEU A CA 1
ATOM 1498 C C . LEU A 1 196 ? 14.841 -51.228 3.525 1.00 63.69 190 LEU A C 1
ATOM 1499 O O . LEU A 1 196 ? 13.855 -50.823 2.913 1.00 67.36 190 LEU A O 1
ATOM 1504 N N . THR A 1 197 ? 15.032 -52.510 3.794 1.00 62.31 191 THR A N 1
ATOM 1505 C CA . THR A 1 197 ? 14.016 -53.503 3.465 1.00 63.04 191 THR A CA 1
ATOM 1506 C C . THR A 1 197 ? 13.421 -54.033 4.788 1.00 60.83 191 THR A C 1
ATOM 1507 O O . THR A 1 197 ? 14.087 -54.715 5.561 1.00 59.80 191 THR A O 1
ATOM 1511 N N . GLY A 1 198 ? 12.170 -53.682 5.053 1.00 61.68 192 GLY A N 1
ATOM 1512 C CA . GLY A 1 198 ? 11.506 -54.078 6.284 1.00 60.92 192 GLY A CA 1
ATOM 1513 C C . GLY A 1 198 ? 10.111 -53.498 6.417 1.00 61.86 192 GLY A C 1
ATOM 1514 O O . GLY A 1 198 ? 9.624 -52.881 5.480 1.00 64.68 192 GLY A O 1
ATOM 1515 N N . PRO A 1 199 ? 9.464 -53.661 7.586 1.00 61.27 193 PRO A N 1
ATOM 1516 C CA . PRO A 1 199 ? 10.011 -54.245 8.825 1.00 58.44 193 PRO A CA 1
ATOM 1517 C C . PRO A 1 199 ? 10.000 -55.758 8.807 1.00 59.00 193 PRO A C 1
ATOM 1518 O O . PRO A 1 199 ? 9.049 -56.356 8.322 1.00 64.06 193 PRO A O 1
ATOM 1522 N N . MET A 1 200 ? 11.050 -56.363 9.338 1.00 57.47 194 MET A N 1
ATOM 1523 C CA . MET A 1 200 ? 11.173 -57.822 9.425 1.00 58.83 194 MET A CA 1
ATOM 1524 C C . MET A 1 200 ? 11.198 -58.254 10.893 1.00 57.32 194 MET A C 1
ATOM 1525 O O . MET A 1 200 ? 11.589 -57.482 11.751 1.00 54.23 194 MET A O 1
ATOM 1530 N N . GLY A 1 201 ? 10.809 -59.497 11.146 1.00 59.89 195 GLY A N 1
ATOM 1531 C CA . GLY A 1 201 ? 11.016 -60.127 12.449 1.00 62.47 195 GLY A CA 1
ATOM 1532 C C . GLY A 1 201 ? 9.740 -60.590 13.120 1.00 65.14 195 GLY A C 1
ATOM 1533 O O . GLY A 1 201 ? 8.716 -59.921 13.070 1.00 66.19 195 GLY A O 1
ATOM 1534 N N . THR A 1 202 ? 9.805 -61.752 13.740 1.00 68.32 196 THR A N 1
ATOM 1535 C CA . THR A 1 202 ? 8.685 -62.246 14.526 1.00 73.28 196 THR A CA 1
ATOM 1536 C C . THR A 1 202 ? 8.979 -62.285 16.034 1.00 72.64 196 THR A C 1
ATOM 1537 O O . THR A 1 202 ? 8.161 -62.784 16.791 1.00 76.89 196 THR A O 1
ATOM 1541 N N . SER A 1 203 ? 10.112 -61.712 16.454 1.00 79.97 197 SER A N 1
ATOM 1542 C CA . SER A 1 203 ? 10.486 -61.612 17.895 1.00 78.13 197 SER A CA 1
ATOM 1543 C C . SER A 1 203 ? 10.105 -60.249 18.538 1.00 74.62 197 SER A C 1
ATOM 1544 O O . SER A 1 203 ? 10.738 -59.789 19.486 1.00 71.02 197 SER A O 1
ATOM 1547 N N . PHE A 1 204 ? 9.063 -59.619 18.003 1.00 75.86 198 PHE A N 1
ATOM 1548 C CA . PHE A 1 204 ? 8.660 -58.265 18.391 1.00 75.02 198 PHE A CA 1
ATOM 1549 C C . PHE A 1 204 ? 7.870 -58.301 19.667 1.00 76.41 198 PHE A C 1
ATOM 1550 O O . PHE A 1 204 ? 7.508 -59.378 20.139 1.00 79.72 198 PHE A O 1
ATOM 1558 N N . PHE A 1 205 ? 7.560 -57.121 20.196 1.00 77.16 199 PHE A N 1
ATOM 1559 C CA . PHE A 1 205 ? 6.911 -56.995 21.507 1.00 77.70 199 PHE A CA 1
ATOM 1560 C C . PHE A 1 205 ? 5.459 -57.474 21.508 1.00 80.65 199 PHE A C 1
ATOM 1561 O O . PHE A 1 205 ? 4.650 -57.034 20.695 1.00 81.16 199 PHE A O 1
ATOM 1569 N N . ARG A 1 206 ? 5.140 -58.360 22.447 1.00 83.82 200 ARG A N 1
ATOM 1570 C CA . ARG A 1 206 ? 3.772 -58.864 22.638 1.00 87.31 200 ARG A CA 1
ATOM 1571 C C . ARG A 1 206 ? 3.094 -58.083 23.751 1.00 86.80 200 ARG A C 1
ATOM 1572 O O . ARG A 1 206 ? 3.569 -58.112 24.872 1.00 88.34 200 ARG A O 1
ATOM 1580 N N . PRO A 1 207 ? 1.995 -57.371 23.438 1.00 89.61 201 PRO A N 1
ATOM 1581 C CA . PRO A 1 207 ? 1.212 -56.651 24.439 1.00 91.76 201 PRO A CA 1
ATOM 1582 C C . PRO A 1 207 ? 0.024 -57.465 24.932 1.00 94.05 201 PRO A C 1
ATOM 1583 O O . PRO A 1 207 ? -0.468 -58.347 24.219 1.00 95.04 201 PRO A O 1
ATOM 1587 N N . GLY A 1 208 ? -0.435 -57.163 26.140 1.00 95.69 202 GLY A N 1
ATOM 1588 C CA . GLY A 1 208 ? -1.670 -57.749 26.647 1.00 99.46 202 GLY A CA 1
ATOM 1589 C C . GLY A 1 208 ? -1.532 -59.194 27.097 1.00 100.01 202 GLY A C 1
ATOM 1590 O O . GLY A 1 208 ? -2.531 -59.910 27.206 1.00 103.20 202 GLY A O 1
ATOM 1591 N N . THR A 1 209 ? -0.303 -59.620 27.372 1.00 97.49 203 THR A N 1
ATOM 1592 C CA . THR A 1 209 ? -0.074 -60.908 28.029 1.00 99.47 203 THR A CA 1
ATOM 1593 C C . THR A 1 209 ? -0.435 -60.861 29.549 1.00 100.55 203 THR A C 1
ATOM 1594 O O . THR A 1 209 ? -0.763 -61.894 30.127 1.00 101.19 203 THR A O 1
ATOM 1598 N N . GLY A 1 210 ? -0.356 -59.681 30.164 1.00 99.77 204 GLY A N 1
ATOM 1599 C CA . GLY A 1 210 ? -0.627 -59.517 31.585 1.00 105.44 204 GLY A CA 1
ATOM 1600 C C . GLY A 1 210 ? 0.480 -60.070 32.490 1.00 105.91 204 GLY A C 1
ATOM 1601 O O . GLY A 1 210 ? 0.217 -60.765 33.487 1.00 108.88 204 GLY A O 1
ATOM 1602 N N . ARG A 1 211 ? 1.723 -59.724 32.132 1.00 101.40 205 ARG A N 1
ATOM 1603 C CA . ARG A 1 211 ? 2.920 -60.338 32.708 1.00 99.10 205 ARG A CA 1
ATOM 1604 C C . ARG A 1 211 ? 4.068 -59.330 32.832 1.00 95.94 205 ARG A C 1
ATOM 1605 O O . ARG A 1 211 ? 4.068 -58.286 32.176 1.00 93.04 205 ARG A O 1
ATOM 1613 N N . LYS A 1 212 ? 5.050 -59.659 33.667 1.00 97.24 206 LYS A N 1
ATOM 1614 C CA . LYS A 1 212 ? 6.265 -58.853 33.794 1.00 97.27 206 LYS A CA 1
ATOM 1615 C C . LYS A 1 212 ? 7.095 -58.977 32.525 1.00 92.58 206 LYS A C 1
ATOM 1616 O O . LYS A 1 212 ? 6.986 -59.976 31.826 1.00 93.55 206 LYS A O 1
ATOM 1622 N N . SER A 1 213 ? 7.938 -57.985 32.244 1.00 89.80 207 SER A N 1
ATOM 1623 C CA . SER A 1 213 ? 8.725 -57.966 31.003 1.00 86.63 207 SER A CA 1
ATOM 1624 C C . SER A 1 213 ? 10.235 -57.857 31.262 1.00 86.72 207 SER A C 1
ATOM 1625 O O . SER A 1 213 ? 10.708 -56.845 31.757 1.00 88.50 207 SER A O 1
ATOM 1628 N N . LEU A 1 214 ? 10.986 -58.895 30.901 1.00 85.64 208 LEU A N 1
ATOM 1629 C CA . LEU A 1 214 ? 12.435 -58.927 31.125 1.00 86.97 208 LEU A CA 1
ATOM 1630 C C . LEU A 1 214 ? 13.166 -58.847 29.803 1.00 84.98 208 LEU A C 1
ATOM 1631 O O . LEU A 1 214 ? 12.856 -59.589 28.880 1.00 84.32 208 LEU A O 1
ATOM 1636 N N . CYS A 1 215 ? 14.156 -57.965 29.731 1.00 85.69 209 CYS A N 1
ATOM 1637 C CA . CYS A 1 215 ? 14.914 -57.724 28.510 1.00 83.73 209 CYS A CA 1
ATOM 1638 C C . CYS A 1 215 ? 16.373 -58.013 28.766 1.00 87.68 209 CYS A C 1
ATOM 1639 O O . CYS A 1 215 ? 16.955 -57.506 29.716 1.00 92.60 209 CYS A O 1
ATOM 1642 N N . ILE A 1 216 ? 16.960 -58.822 27.899 1.00 87.98 210 ILE A N 1
ATOM 1643 C CA . ILE A 1 216 ? 18.356 -59.170 28.028 1.00 91.28 210 ILE A CA 1
ATOM 1644 C C . ILE A 1 216 ? 19.008 -59.045 26.647 1.00 89.74 210 ILE A C 1
ATOM 1645 O O . ILE A 1 216 ? 18.655 -59.758 25.710 1.00 87.18 210 ILE A O 1
ATOM 1650 N N . GLY A 1 217 ? 19.927 -58.090 26.525 1.00 91.14 211 GLY A N 1
ATOM 1651 C CA . GLY A 1 217 ? 20.600 -57.807 25.259 1.00 90.98 211 GLY A CA 1
ATOM 1652 C C . GLY A 1 217 ? 22.097 -57.927 25.437 1.00 95.90 211 GLY A C 1
ATOM 1653 O O . GLY A 1 217 ? 22.652 -57.375 26.392 1.00 100.47 211 GLY A O 1
ATOM 1654 N N . GLY A 1 218 ? 22.749 -58.666 24.542 1.00 96.73 212 GLY A N 1
ATOM 1655 C CA . GLY A 1 218 ? 24.196 -58.876 24.606 1.00 101.09 212 GLY A CA 1
ATOM 1656 C C . GLY A 1 218 ? 24.903 -58.229 23.429 1.00 101.93 212 GLY A C 1
ATOM 1657 O O . GLY A 1 218 ? 24.477 -58.390 22.286 1.00 101.32 212 GLY A O 1
ATOM 1658 N N . GLY A 1 219 ? 25.983 -57.501 23.706 1.00 104.06 213 GLY A N 1
ATOM 1659 C CA . GLY A 1 219 ? 26.762 -56.839 22.657 1.00 104.25 213 GLY A CA 1
ATOM 1660 C C . GLY A 1 219 ? 25.959 -55.791 21.915 1.00 99.69 213 GLY A C 1
ATOM 1661 O O . GLY A 1 219 ? 25.496 -54.823 22.509 1.00 97.63 213 GLY A O 1
ATOM 1662 N N . ALA A 1 220 ? 25.786 -55.991 20.611 1.00 98.30 214 ALA A N 1
ATOM 1663 C CA . ALA A 1 220 ? 24.986 -55.090 19.770 1.00 95.08 214 ALA A CA 1
ATOM 1664 C C . ALA A 1 220 ? 23.488 -55.276 19.980 1.00 89.18 214 ALA A C 1
ATOM 1665 O O . ALA A 1 220 ? 22.689 -54.442 19.549 1.00 86.50 214 ALA A O 1
ATOM 1667 N N . GLY A 1 221 ? 23.111 -56.364 20.648 1.00 86.98 215 GLY A N 1
ATOM 1668 C CA . GLY A 1 221 ? 21.720 -56.619 21.028 1.00 83.41 215 GLY A CA 1
ATOM 1669 C C . GLY A 1 221 ? 21.099 -55.620 21.997 1.00 81.72 215 GLY A C 1
ATOM 1670 O O . GLY A 1 221 ? 20.041 -55.885 22.567 1.00 79.13 215 GLY A O 1
ATOM 1671 N N . LEU A 1 222 ? 21.746 -54.473 22.176 1.00 83.47 216 LEU A N 1
ATOM 1672 C CA . LEU A 1 222 ? 21.210 -53.373 22.966 1.00 83.34 216 LEU A CA 1
ATOM 1673 C C . LEU A 1 222 ? 19.974 -52.785 22.284 1.00 80.44 216 LEU A C 1
ATOM 1674 O O . LEU A 1 222 ? 18.974 -52.495 22.938 1.00 79.26 216 LEU A O 1
ATOM 1679 N N . SER A 1 223 ? 20.054 -52.617 20.965 1.00 79.97 217 SER A N 1
ATOM 1680 C CA . SER A 1 223 ? 18.963 -52.050 20.166 1.00 77.70 217 SER A CA 1
ATOM 1681 C C . SER A 1 223 ? 17.649 -52.771 20.433 1.00 73.75 217 SER A C 1
ATOM 1682 O O . SER A 1 223 ? 16.653 -52.163 20.807 1.00 72.37 217 SER A O 1
ATOM 1685 N N . TYR A 1 224 ? 17.662 -54.076 20.232 1.00 72.20 218 TYR A N 1
ATOM 1686 C CA . TYR A 1 224 ? 16.471 -54.881 20.394 1.00 70.51 218 TYR A CA 1
ATOM 1687 C C . TYR A 1 224 ? 15.972 -54.797 21.835 1.00 70.43 218 TYR A C 1
ATOM 1688 O O . TYR A 1 224 ? 14.787 -54.563 22.073 1.00 69.10 218 TYR A O 1
ATOM 1697 N N . ALA A 1 225 ? 16.891 -54.967 22.784 1.00 72.77 219 ALA A N 1
AT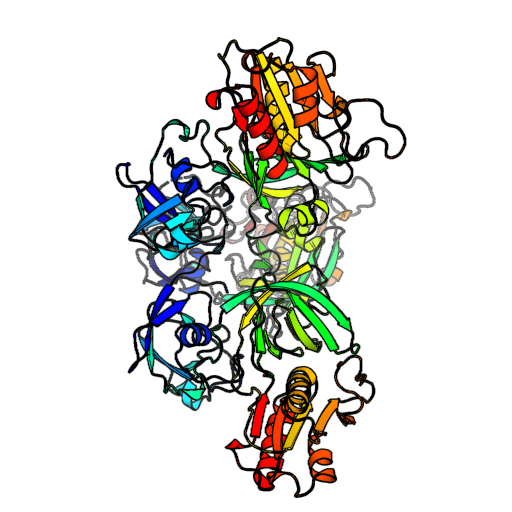OM 1698 C CA . ALA A 1 225 ? 16.553 -54.939 24.209 1.00 74.38 219 ALA A CA 1
ATOM 1699 C C . ALA A 1 225 ? 16.012 -53.570 24.644 1.00 75.43 219 ALA A C 1
ATOM 1700 O O . ALA A 1 225 ? 15.022 -53.493 25.376 1.00 75.78 219 ALA A O 1
ATOM 1702 N N . ALA A 1 226 ? 16.648 -52.500 24.177 1.00 76.96 220 ALA A N 1
ATOM 1703 C CA . ALA A 1 226 ? 16.174 -51.154 24.463 1.00 79.41 220 ALA A CA 1
ATOM 1704 C C . ALA A 1 226 ? 14.737 -50.998 23.982 1.00 78.71 220 ALA A C 1
ATOM 1705 O O . ALA A 1 226 ? 13.841 -50.719 24.768 1.00 79.77 220 ALA A O 1
ATOM 1707 N N . ALA A 1 227 ? 14.532 -51.227 22.689 1.00 78.64 221 ALA A N 1
ATOM 1708 C CA . ALA A 1 227 ? 13.234 -51.059 22.032 1.00 77.77 221 ALA A CA 1
ATOM 1709 C C . ALA A 1 227 ? 12.094 -51.785 22.742 1.00 75.77 221 ALA A C 1
ATOM 1710 O O . ALA A 1 227 ? 10.999 -51.245 22.868 1.00 75.61 221 ALA A O 1
ATOM 1712 N N . ILE A 1 228 ? 12.356 -53.008 23.192 1.00 74.93 222 ILE A N 1
ATOM 1713 C CA . ILE A 1 228 ? 11.387 -53.767 23.982 1.00 74.85 222 ILE A CA 1
ATOM 1714 C C . ILE A 1 228 ? 11.134 -53.077 25.317 1.00 78.16 222 ILE A C 1
ATOM 1715 O O . ILE A 1 228 ? 9.984 -52.827 25.692 1.00 80.14 222 ILE A O 1
ATOM 1720 N N . ALA A 1 229 ? 12.213 -52.771 26.032 1.00 80.32 223 ALA A N 1
ATOM 1721 C CA . ALA A 1 229 ? 12.103 -52.186 27.368 1.00 82.48 223 ALA A CA 1
ATOM 1722 C C . ALA A 1 229 ? 11.402 -50.836 27.313 1.00 84.12 223 ALA A C 1
ATOM 1723 O O . ALA A 1 229 ? 10.562 -50.528 28.165 1.00 85.19 223 ALA A O 1
ATOM 1725 N N . ARG A 1 230 ? 11.733 -50.045 26.292 1.00 84.28 224 ARG A N 1
ATOM 1726 C CA . ARG A 1 230 ? 11.128 -48.724 26.119 1.00 87.63 224 ARG A CA 1
ATOM 1727 C C . ARG A 1 230 ? 9.673 -48.810 25.656 1.00 85.27 224 ARG A C 1
ATOM 1728 O O . ARG A 1 230 ? 8.979 -47.805 25.617 1.00 89.60 224 ARG A O 1
ATOM 1736 N N . ALA A 1 231 ? 9.222 -50.006 25.303 1.00 81.08 225 ALA A N 1
ATOM 1737 C CA . ALA A 1 231 ? 7.820 -50.262 24.993 1.00 80.49 225 ALA A CA 1
ATOM 1738 C C . ALA A 1 231 ? 7.098 -50.861 26.194 1.00 80.63 225 ALA A C 1
ATOM 1739 O O . ALA A 1 231 ? 5.920 -50.613 26.397 1.00 80.11 225 ALA A O 1
ATOM 1741 N N . SER A 1 232 ? 7.807 -51.677 26.964 1.00 81.53 226 SER A N 1
ATOM 1742 C CA . SER A 1 232 ? 7.238 -52.314 28.153 1.00 85.28 226 SER A CA 1
ATOM 1743 C C . SER A 1 232 ? 6.693 -51.282 29.168 1.00 89.89 226 SER A C 1
ATOM 1744 O O . SER A 1 232 ? 5.606 -51.467 29.724 1.00 89.89 226 SER A O 1
ATOM 1747 N N . ILE A 1 233 ? 7.437 -50.195 29.374 1.00 93.21 227 ILE A N 1
ATOM 1748 C CA . ILE A 1 233 ? 7.021 -49.163 30.317 1.00 100.43 227 ILE A CA 1
ATOM 1749 C C . ILE A 1 233 ? 5.931 -48.252 29.736 1.00 103.14 227 ILE A C 1
ATOM 1750 O O . ILE A 1 233 ? 5.132 -47.679 30.482 1.00 108.63 227 ILE A O 1
ATOM 1755 N N . ARG A 1 234 ? 5.913 -48.108 28.416 1.00 101.66 228 ARG A N 1
ATOM 1756 C CA . ARG A 1 234 ? 4.827 -47.408 27.727 1.00 104.81 228 ARG A CA 1
ATOM 1757 C C . ARG A 1 234 ? 3.515 -48.185 27.909 1.00 103.38 228 ARG A C 1
ATOM 1758 O O . ARG A 1 234 ? 2.443 -47.583 28.034 1.00 107.47 228 ARG A O 1
ATOM 1766 N N . GLU A 1 235 ? 3.615 -49.513 27.955 1.00 98.54 229 GLU A N 1
ATOM 1767 C CA . GLU A 1 235 ? 2.442 -50.381 28.059 1.00 99.09 229 GLU A CA 1
ATOM 1768 C C . GLU A 1 235 ? 1.775 -50.314 29.435 1.00 104.09 229 GLU A C 1
ATOM 1769 O O . GLU A 1 235 ? 0.545 -50.273 29.542 1.00 106.60 229 GLU A O 1
ATOM 1775 N N . THR A 1 236 ? 2.589 -50.318 30.481 1.00 104.82 230 THR A N 1
ATOM 1776 C CA . THR A 1 236 ? 2.065 -50.361 31.831 1.00 108.96 230 THR A CA 1
ATOM 1777 C C . THR A 1 236 ? 2.828 -49.488 32.836 1.00 114.60 230 THR A C 1
ATOM 1778 O O . THR A 1 236 ? 2.201 -48.891 33.711 1.00 121.10 230 THR A O 1
ATOM 1782 N N . ASP A 1 237 ? 4.150 -49.390 32.692 1.00 113.73 231 ASP A N 1
ATOM 1783 C CA . ASP A 1 237 ? 5.012 -48.731 33.685 1.00 120.05 231 ASP A CA 1
ATOM 1784 C C . ASP A 1 237 ? 5.018 -49.552 34.991 1.00 123.35 231 ASP A C 1
ATOM 1785 O O . ASP A 1 237 ? 5.063 -49.005 36.104 1.00 126.11 231 ASP A O 1
ATOM 1790 N N . LYS A 1 238 ? 4.947 -50.874 34.818 1.00 120.15 232 LYS A N 1
ATOM 1791 C CA . LYS A 1 238 ? 5.158 -51.823 35.900 1.00 121.04 232 LYS A CA 1
ATOM 1792 C C . LYS A 1 238 ? 6.645 -52.157 35.876 1.00 118.22 232 LYS A C 1
ATOM 1793 O O . LYS A 1 238 ? 7.304 -51.930 34.866 1.00 112.31 232 LYS A O 1
ATOM 1799 N N . PRO A 1 239 ? 7.189 -52.676 36.988 1.00 121.66 233 PRO A N 1
ATOM 1800 C CA . PRO A 1 239 ? 8.636 -52.919 37.010 1.00 119.41 233 PRO A CA 1
ATOM 1801 C C . PRO A 1 239 ? 9.132 -53.640 35.760 1.00 109.00 233 PRO A C 1
ATOM 1802 O O . PRO A 1 239 ? 8.755 -54.781 35.535 1.00 106.13 233 PRO A O 1
ATOM 1806 N N . VAL A 1 240 ? 9.955 -52.961 34.957 1.00 104.98 234 VAL A N 1
ATOM 1807 C CA . VAL A 1 240 ? 10.501 -53.532 33.714 1.00 100.46 234 VAL A CA 1
ATOM 1808 C C . VAL A 1 240 ? 12.022 -53.664 33.786 1.00 101.02 234 VAL A C 1
ATOM 1809 O O . VAL A 1 240 ? 12.708 -52.676 34.019 1.00 103.94 234 VAL A O 1
ATOM 1813 N N . LYS A 1 241 ? 12.534 -54.871 33.541 1.00 98.96 235 LYS A N 1
ATOM 1814 C CA . LYS A 1 241 ? 13.965 -55.182 33.711 1.00 101.24 235 LYS A CA 1
ATOM 1815 C C . LYS A 1 241 ? 14.749 -55.266 32.382 1.00 97.74 235 LYS A C 1
ATOM 1816 O O . LYS A 1 241 ? 14.289 -55.876 31.406 1.00 90.89 235 LYS A O 1
ATOM 1822 N N . LEU A 1 242 ? 15.938 -54.653 32.378 1.00 100.04 236 LEU A N 1
ATOM 1823 C CA . LEU A 1 242 ? 16.818 -54.602 31.215 1.00 97.54 236 LEU A CA 1
ATOM 1824 C C . LEU A 1 242 ? 18.265 -54.851 31.620 1.00 100.89 236 LEU A C 1
ATOM 1825 O O . LEU A 1 242 ? 18.843 -54.084 32.386 1.00 106.50 236 LEU A O 1
ATOM 1830 N N . PHE A 1 243 ? 18.842 -55.927 31.097 1.00 100.01 237 PHE A N 1
ATOM 1831 C CA . PHE A 1 243 ? 20.254 -56.239 31.292 1.00 103.55 237 PHE A CA 1
ATOM 1832 C C . PHE A 1 243 ? 21.053 -55.887 30.035 1.00 102.73 237 PHE A C 1
ATOM 1833 O O . PHE A 1 243 ? 20.523 -55.934 28.907 1.00 98.09 237 PHE A O 1
ATOM 1841 N N . TYR A 1 244 ? 22.325 -55.538 30.224 1.00 106.34 238 TYR A N 1
ATOM 1842 C CA . TYR A 1 244 ? 23.228 -55.321 29.088 1.00 107.00 238 TYR A CA 1
ATOM 1843 C C . TYR A 1 244 ? 24.516 -56.131 29.244 1.00 111.45 238 TYR A C 1
ATOM 1844 O O . TYR A 1 244 ? 25.057 -56.243 30.341 1.00 116.47 238 TYR A O 1
ATOM 1853 N N . GLY A 1 245 ? 24.985 -56.702 28.137 1.00 110.57 239 GLY A N 1
ATOM 1854 C CA . GLY A 1 245 ? 26.203 -57.510 28.121 1.00 114.76 239 GLY A CA 1
ATOM 1855 C C . GLY A 1 245 ? 27.311 -56.858 27.313 1.00 116.78 239 GLY A C 1
ATOM 1856 O O . GLY A 1 245 ? 27.119 -56.474 26.155 1.00 113.90 239 GLY A O 1
ATOM 1857 N N . SER A 1 246 ? 28.477 -56.739 27.936 1.00 121.54 240 SER A N 1
ATOM 1858 C CA . SER A 1 246 ? 29.658 -56.199 27.283 1.00 124.52 240 SER A CA 1
ATOM 1859 C C . SER A 1 246 ? 30.895 -56.908 27.833 1.00 131.07 240 SER A C 1
ATOM 1860 O O . SER A 1 246 ? 30.891 -57.363 28.979 1.00 133.89 240 SER A O 1
ATOM 1863 N N . ARG A 1 247 ? 31.941 -57.008 27.018 1.00 134.25 241 ARG A N 1
ATOM 1864 C CA . ARG A 1 247 ? 33.141 -57.756 27.414 1.00 141.75 241 ARG A CA 1
ATOM 1865 C C . ARG A 1 247 ? 33.982 -56.944 28.410 1.00 148.24 241 ARG A C 1
ATOM 1866 O O . ARG A 1 247 ? 34.281 -57.417 29.506 1.00 152.32 241 ARG A O 1
ATOM 1874 N N . THR A 1 248 ? 34.349 -55.726 28.017 1.00 149.78 242 THR A N 1
ATOM 1875 C CA . THR A 1 248 ? 35.119 -54.829 28.871 1.00 155.95 242 THR A CA 1
ATOM 1876 C C . THR A 1 248 ? 34.141 -53.864 29.536 1.00 153.85 242 THR A C 1
ATOM 1877 O O . THR A 1 248 ? 33.158 -53.454 28.909 1.00 148.83 242 THR A O 1
ATOM 1881 N N . PRO A 1 249 ? 34.401 -53.491 30.805 1.00 158.85 243 PRO A N 1
ATOM 1882 C CA . PRO A 1 249 ? 33.625 -52.408 31.428 1.00 158.00 243 PRO A CA 1
ATOM 1883 C C . PRO A 1 249 ? 33.749 -51.069 30.709 1.00 157.96 243 PRO A C 1
ATOM 1884 O O . PRO A 1 249 ? 33.146 -50.086 31.145 1.00 157.87 243 PRO A O 1
ATOM 1888 N N . ARG A 1 250 ? 34.531 -51.034 29.629 1.00 158.46 244 ARG A N 1
ATOM 1889 C CA . ARG A 1 250 ? 34.722 -49.822 28.859 1.00 159.50 244 ARG A CA 1
ATOM 1890 C C . ARG A 1 250 ? 33.981 -49.791 27.522 1.00 152.44 244 ARG A C 1
ATOM 1891 O O . ARG A 1 250 ? 34.161 -48.853 26.744 1.00 153.80 244 ARG A O 1
ATOM 1899 N N . ASP A 1 251 ? 33.154 -50.800 27.246 1.00 145.90 245 ASP A N 1
ATOM 1900 C CA . ASP A 1 251 ? 32.112 -50.650 26.226 1.00 138.88 245 ASP A CA 1
ATOM 1901 C C . ASP A 1 251 ? 31.046 -49.770 26.882 1.00 137.38 245 ASP A C 1
ATOM 1902 O O . ASP A 1 251 ? 30.038 -50.264 27.406 1.00 132.80 245 ASP A O 1
ATOM 1907 N N . ALA A 1 252 ? 31.308 -48.459 26.844 1.00 141.22 246 ALA A N 1
ATOM 1908 C CA . ALA A 1 252 ? 30.627 -47.456 27.672 1.00 142.83 246 ALA A CA 1
ATOM 1909 C C . ALA A 1 252 ? 29.117 -47.639 27.786 1.00 136.87 246 ALA A C 1
ATOM 1910 O O . ALA A 1 252 ? 28.399 -47.707 26.786 1.00 131.10 246 ALA A O 1
ATOM 1912 N N . VAL A 1 253 ? 28.653 -47.689 29.027 1.00 138.97 247 VAL A N 1
ATOM 1913 C CA . VAL A 1 253 ? 27.252 -47.903 29.312 1.00 134.26 247 VAL A CA 1
ATOM 1914 C C . VAL A 1 253 ? 26.656 -46.557 29.676 1.00 136.64 247 VAL A C 1
ATOM 1915 O O . VAL A 1 253 ? 27.071 -45.930 30.649 1.00 144.24 247 VAL A O 1
ATOM 1919 N N . ARG A 1 254 ? 25.700 -46.103 28.880 1.00 131.74 248 ARG A N 1
ATOM 1920 C CA . ARG A 1 254 ? 25.029 -44.841 29.144 1.00 134.69 248 ARG A CA 1
ATOM 1921 C C . ARG A 1 254 ? 23.535 -45.005 28.951 1.00 129.84 248 ARG A C 1
ATOM 1922 O O . ARG A 1 254 ? 23.105 -45.914 28.243 1.00 124.59 248 ARG A O 1
ATOM 1930 N N . TRP A 1 255 ? 22.747 -44.149 29.603 1.00 133.05 249 TRP A N 1
ATOM 1931 C CA . TRP A 1 255 ? 21.285 -44.320 29.641 1.00 129.81 249 TRP A CA 1
ATOM 1932 C C . TRP A 1 255 ? 20.486 -43.183 29.051 1.00 131.32 249 TRP A C 1
ATOM 1933 O O . TRP A 1 255 ? 19.410 -43.402 28.481 1.00 126.51 249 TRP A O 1
ATOM 1944 N N . ILE A 1 256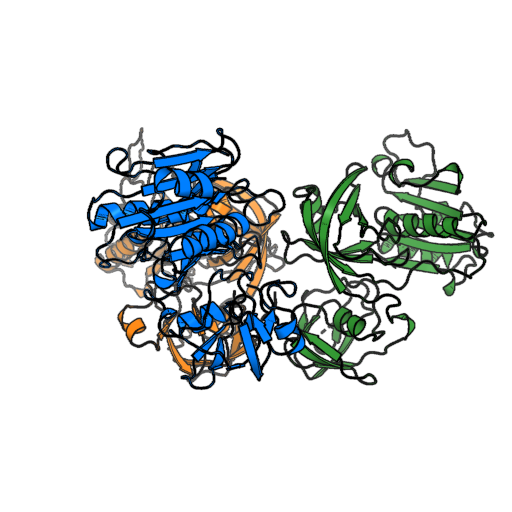 ? 21.002 -41.973 29.200 1.00 138.79 250 ILE A N 1
ATOM 1945 C CA . ILE A 1 256 ? 20.535 -40.837 28.403 1.00 141.77 250 ILE A CA 1
ATOM 1946 C C . ILE A 1 256 ? 20.965 -40.983 26.931 1.00 138.50 250 ILE A C 1
ATOM 1947 O O . ILE A 1 256 ? 20.247 -40.545 26.027 1.00 138.55 250 ILE A O 1
ATOM 1952 N N . ASP A 1 257 ? 22.122 -41.609 26.698 1.00 136.28 251 ASP A N 1
ATOM 1953 C CA . ASP A 1 257 ? 22.557 -41.966 25.345 1.00 131.93 251 ASP A CA 1
ATOM 1954 C C . ASP A 1 257 ? 21.654 -43.049 24.744 1.00 123.92 251 ASP A C 1
ATOM 1955 O O . ASP A 1 257 ? 21.517 -43.143 23.526 1.00 121.31 251 ASP A O 1
ATOM 1960 N N . ILE A 1 258 ? 21.057 -43.871 25.605 1.00 120.91 252 ILE A N 1
ATOM 1961 C CA . ILE A 1 258 ? 20.112 -44.922 25.199 1.00 114.73 252 ILE A CA 1
ATOM 1962 C C . ILE A 1 258 ? 18.632 -44.506 25.466 1.00 115.23 252 ILE A C 1
ATOM 1963 O O . ILE A 1 258 ? 17.707 -45.229 25.090 1.00 110.86 252 ILE A O 1
ATOM 1968 N N . ASP A 1 259 ? 18.430 -43.349 26.120 1.00 122.40 253 ASP A N 1
ATOM 1969 C CA . ASP A 1 259 ? 17.230 -42.436 26.024 1.00 126.62 253 ASP A CA 1
ATOM 1970 C C . ASP A 1 259 ? 15.814 -42.718 26.621 1.00 126.74 253 ASP A C 1
ATOM 1971 O O . ASP A 1 259 ? 14.843 -42.053 26.226 1.00 130.84 253 ASP A O 1
ATOM 1976 N N . ILE A 1 260 ? 15.696 -43.684 27.527 1.00 124.14 254 ILE A N 1
ATOM 1977 C CA . ILE A 1 260 ? 14.441 -44.018 28.273 1.00 123.21 254 ILE A CA 1
ATOM 1978 C C . ILE A 1 260 ? 14.109 -43.094 29.485 1.00 131.51 254 ILE A C 1
ATOM 1979 O O . ILE A 1 260 ? 14.725 -42.027 29.652 1.00 138.70 254 ILE A O 1
ATOM 1984 N N . ASP A 1 261 ? 13.106 -43.500 30.290 1.00 131.55 255 ASP A N 1
ATOM 1985 C CA . ASP A 1 261 ? 12.915 -43.209 31.727 1.00 135.82 255 ASP A CA 1
ATOM 1986 C C . ASP A 1 261 ? 14.032 -43.875 32.536 1.00 135.84 255 ASP A C 1
ATOM 1987 O O . ASP A 1 261 ? 13.901 -45.007 33.012 1.00 132.39 255 ASP A O 1
ATOM 1992 N N . GLU A 1 262 ? 15.153 -43.166 32.623 1.00 139.77 256 GLU A N 1
ATOM 1993 C CA . GLU A 1 262 ? 16.251 -43.490 33.534 1.00 142.97 256 GLU A CA 1
ATOM 1994 C C . GLU A 1 262 ? 15.750 -43.915 34.931 1.00 146.41 256 GLU A C 1
ATOM 1995 O O . GLU A 1 262 ? 16.278 -44.866 35.522 1.00 145.96 256 GLU A O 1
ATOM 2001 N N . ASP A 1 263 ? 14.736 -43.216 35.440 1.00 149.21 257 ASP A N 1
ATOM 2002 C CA . ASP A 1 263 ? 14.177 -43.488 36.764 1.00 152.13 257 ASP A CA 1
ATOM 2003 C C . ASP A 1 263 ? 13.262 -44.714 36.795 1.00 145.81 257 ASP A C 1
ATOM 2004 O O . ASP A 1 263 ? 13.269 -45.458 37.776 1.00 147.07 257 ASP A O 1
ATOM 2009 N N . LYS A 1 264 ? 12.472 -44.914 35.736 1.00 139.91 258 LYS A N 1
ATOM 2010 C CA . LYS A 1 264 ? 11.470 -45.996 35.696 1.00 134.90 258 LYS A CA 1
ATOM 2011 C C . LYS A 1 264 ? 11.958 -47.233 34.934 1.00 127.82 258 LYS A C 1
ATOM 2012 O O . LYS A 1 264 ? 11.169 -48.127 34.625 1.00 123.33 258 LYS A O 1
ATOM 2018 N N . LEU A 1 265 ? 13.255 -47.270 34.629 1.00 128.50 259 LEU A N 1
ATOM 2019 C CA . LEU A 1 265 ? 13.895 -48.453 34.061 1.00 122.86 259 LEU A CA 1
ATOM 2020 C C . LEU A 1 265 ? 15.161 -48.722 34.871 1.00 127.08 259 LEU A C 1
ATOM 2021 O O . LEU A 1 265 ? 16.081 -47.897 34.888 1.00 131.77 259 LEU A O 1
ATOM 2026 N N . GLU A 1 266 ? 15.202 -49.860 35.555 1.00 125.97 260 GLU A N 1
ATOM 2027 C CA . GLU A 1 266 ? 16.395 -50.229 36.311 1.00 129.27 260 GLU A CA 1
ATOM 2028 C C . GLU A 1 266 ? 17.249 -51.142 35.444 1.00 123.33 260 GLU A C 1
ATOM 2029 O O . GLU A 1 266 ? 16.884 -52.271 35.107 1.00 118.41 260 GLU A O 1
ATOM 2035 N N . VAL A 1 267 ? 18.378 -50.590 35.049 1.00 123.05 261 VAL A N 1
ATOM 2036 C CA . VAL A 1 267 ? 19.365 -51.338 34.332 1.00 119.68 261 VAL A CA 1
ATOM 2037 C C . VAL A 1 267 ? 20.185 -52.198 35.267 1.00 123.27 261 VAL A C 1
ATOM 2038 O O . VAL A 1 267 ? 20.483 -51.822 36.395 1.00 129.86 261 VAL A O 1
ATOM 2042 N N . VAL A 1 268 ? 20.512 -53.378 34.766 1.00 121.13 262 VAL A N 1
ATOM 2043 C CA . VAL A 1 268 ? 21.493 -54.246 35.368 1.00 126.66 262 VAL A CA 1
ATOM 2044 C C . VAL A 1 268 ? 22.386 -54.614 34.198 1.00 125.71 262 VAL A C 1
ATOM 2045 O O . VAL A 1 268 ? 22.302 -55.715 33.629 1.00 121.81 262 VAL A O 1
ATOM 2049 N N . GLN A 1 269 ? 23.175 -53.631 33.790 1.00 129.02 263 GLN A N 1
ATOM 2050 C CA . GLN A 1 269 ? 24.309 -53.845 32.887 1.00 130.07 263 GLN A CA 1
ATOM 2051 C C . GLN A 1 269 ? 25.308 -54.823 33.483 1.00 134.72 263 GLN A C 1
ATOM 2052 O O . GLN A 1 269 ? 25.886 -54.564 34.544 1.00 140.15 263 GLN A O 1
ATOM 2058 N N . ALA A 1 270 ? 25.496 -55.951 32.804 1.00 132.26 264 ALA A N 1
ATOM 2059 C CA . ALA A 1 270 ? 26.492 -56.938 33.208 1.00 136.69 264 ALA A CA 1
ATOM 2060 C C . ALA A 1 270 ? 27.752 -56.729 32.387 1.00 137.09 264 ALA A C 1
ATOM 2061 O O . ALA A 1 270 ? 27.704 -56.645 31.160 1.00 133.16 264 ALA A O 1
ATOM 2063 N N . VAL A 1 271 ? 28.878 -56.643 33.077 1.00 142.07 265 VAL A N 1
ATOM 2064 C CA . VAL A 1 271 ? 30.162 -56.416 32.451 1.00 143.98 265 VAL A CA 1
ATOM 2065 C C . VAL A 1 271 ? 31.103 -57.565 32.789 1.00 148.52 265 VAL A C 1
ATOM 2066 O O . VAL A 1 271 ? 31.734 -57.597 33.850 1.00 155.70 265 VAL A O 1
ATOM 2070 N N . THR A 1 272 ? 31.146 -58.527 31.877 1.00 144.80 266 THR A N 1
ATOM 2071 C CA . THR A 1 272 ? 32.076 -59.644 31.925 1.00 149.54 266 THR A CA 1
ATOM 2072 C C . THR A 1 272 ? 33.509 -59.198 32.245 1.00 157.30 266 THR A C 1
ATOM 2073 O O . THR A 1 272 ? 34.003 -59.377 33.355 1.00 163.68 266 THR A O 1
ATOM 2077 N N . PHE A 1 285 ? 29.603 -63.841 32.265 1.00 149.22 279 PHE A N 1
ATOM 2078 C CA . PHE A 1 285 ? 28.631 -63.755 31.180 1.00 141.89 279 PHE A CA 1
ATOM 2079 C C . PHE A 1 285 ? 27.310 -63.377 31.789 1.00 136.72 279 PHE A C 1
ATOM 2080 O O . PHE A 1 285 ? 26.972 -63.814 32.893 1.00 138.57 279 PHE A O 1
ATOM 2088 N N . ILE A 1 286 ? 26.582 -62.531 31.079 1.00 129.52 280 ILE A N 1
ATOM 2089 C CA . ILE A 1 286 ? 25.390 -61.960 31.641 1.00 126.04 280 ILE A CA 1
ATOM 2090 C C . ILE A 1 286 ? 24.505 -63.054 32.229 1.00 126.17 280 ILE A C 1
ATOM 2091 O O . ILE A 1 286 ? 24.114 -62.994 33.405 1.00 128.08 280 ILE A O 1
ATOM 2096 N N . HIS A 1 287 ? 24.256 -64.084 31.419 1.00 123.36 281 HIS A N 1
ATOM 2097 C CA . HIS A 1 287 ? 23.154 -65.028 31.673 1.00 122.27 281 HIS A CA 1
ATOM 2098 C C . HIS A 1 287 ? 23.269 -65.805 33.015 1.00 127.84 281 HIS A C 1
ATOM 2099 O O . HIS A 1 287 ? 22.449 -66.679 33.322 1.00 127.39 281 HIS A O 1
ATOM 2106 N N . GLN A 1 288 ? 24.274 -65.443 33.813 1.00 131.83 282 GLN A N 1
ATOM 2107 C CA . GLN A 1 288 ? 24.467 -66.005 35.142 1.00 139.12 282 GLN A CA 1
ATOM 2108 C C . GLN A 1 288 ? 23.937 -65.062 36.229 1.00 139.20 282 GLN A C 1
ATOM 2109 O O . GLN A 1 288 ? 23.360 -65.519 37.215 1.00 141.57 282 GLN A O 1
ATOM 2115 N N . VAL A 1 289 ? 24.165 -63.760 36.067 1.00 136.88 283 VAL A N 1
ATOM 2116 C CA . VAL A 1 289 ? 23.646 -62.774 37.022 1.00 137.56 283 VAL A CA 1
ATOM 2117 C C . VAL A 1 289 ? 22.124 -62.676 36.935 1.00 132.31 283 VAL A C 1
ATOM 2118 O O . VAL A 1 289 ? 21.459 -62.348 37.922 1.00 134.52 283 VAL A O 1
ATOM 2122 N N . VAL A 1 290 ? 21.581 -62.957 35.747 1.00 125.99 284 VAL A N 1
ATOM 2123 C CA . VAL A 1 290 ? 20.131 -62.956 35.539 1.00 121.13 284 VAL A CA 1
ATOM 2124 C C . VAL A 1 290 ? 19.486 -64.101 36.319 1.00 125.05 284 VAL A C 1
ATOM 2125 O O . VAL A 1 290 ? 18.413 -63.942 36.909 1.00 123.16 284 VAL A O 1
ATOM 2129 N N . ASP A 1 291 ? 20.151 -65.254 36.303 1.00 130.39 285 ASP A N 1
ATOM 2130 C CA . ASP A 1 291 ? 19.761 -66.392 37.130 1.00 136.72 285 ASP A CA 1
ATOM 2131 C C . ASP A 1 291 ? 20.045 -66.113 38.619 1.00 143.52 285 ASP A C 1
ATOM 2132 O O . ASP A 1 291 ? 19.347 -66.629 39.494 1.00 148.51 285 ASP A O 1
ATOM 2137 N N . ALA A 1 292 ? 21.061 -65.294 38.897 1.00 145.06 286 ALA A N 1
ATOM 2138 C CA . ALA A 1 292 ? 21.451 -64.975 40.270 1.00 152.24 286 ALA A CA 1
ATOM 2139 C C . ALA A 1 292 ? 20.426 -64.088 40.983 1.00 151.12 286 ALA A C 1
ATOM 2140 O O . ALA A 1 292 ? 19.967 -64.421 42.078 1.00 155.25 286 ALA A O 1
ATOM 2142 N N . ALA A 1 293 ? 20.071 -62.968 40.356 1.00 144.50 287 ALA A N 1
ATOM 2143 C CA . ALA A 1 293 ? 19.170 -61.992 40.971 1.00 144.40 287 ALA A CA 1
ATOM 2144 C C . ALA A 1 293 ? 17.707 -62.454 40.972 1.00 141.52 287 ALA A C 1
ATOM 2145 O O . ALA A 1 293 ? 17.013 -62.313 41.984 1.00 146.23 287 ALA A O 1
ATOM 2147 N N . LEU A 1 294 ? 17.255 -63.017 39.853 1.00 134.25 288 LEU A N 1
ATOM 2148 C CA . LEU A 1 294 ? 15.846 -63.385 39.670 1.00 130.83 288 LEU A CA 1
ATOM 2149 C C . LEU A 1 294 ? 15.517 -64.813 40.118 1.00 133.56 288 LEU A C 1
ATOM 2150 O O . LEU A 1 294 ? 14.349 -65.149 40.256 1.00 131.99 288 LEU A O 1
ATOM 2155 N N . LEU A 1 295 ? 16.539 -65.648 40.302 1.00 137.94 289 LEU A N 1
ATOM 2156 C CA . LEU A 1 295 ? 16.387 -66.994 40.883 1.00 144.08 289 LEU A CA 1
ATOM 2157 C C . LEU A 1 295 ? 15.212 -67.784 40.267 1.00 140.56 289 LEU A C 1
ATOM 2158 O O . LEU A 1 295 ? 15.338 -68.327 39.168 1.00 137.64 289 LEU A O 1
ATOM 2163 N N . GLU A 1 296 ? 14.090 -67.850 40.988 1.00 141.99 290 GLU A N 1
ATOM 2164 C CA . GLU A 1 296 ? 12.907 -68.614 40.582 1.00 139.70 290 GLU A CA 1
ATOM 2165 C C . GLU A 1 296 ? 11.730 -67.683 40.243 1.00 133.24 290 GLU A C 1
ATOM 2166 O O . GLU A 1 296 ? 10.601 -68.144 40.076 1.00 131.68 290 GLU A O 1
ATOM 2172 N N . THR A 1 297 ? 12.013 -66.381 40.141 1.00 129.63 291 THR A N 1
ATOM 2173 C CA . THR A 1 297 ? 11.040 -65.376 39.702 1.00 124.41 291 THR A CA 1
ATOM 2174 C C . THR A 1 297 ? 10.815 -65.456 38.173 1.00 117.92 291 THR A C 1
ATOM 2175 O O . THR A 1 297 ? 9.834 -64.930 37.663 1.00 113.13 291 THR A O 1
ATOM 2179 N N . LEU A 1 298 ? 11.723 -66.121 37.464 1.00 117.62 292 LEU A N 1
ATOM 2180 C CA . LEU A 1 298 ? 11.707 -66.166 36.000 1.00 113.91 292 LEU A CA 1
ATOM 2181 C C . LEU A 1 298 ? 10.361 -66.520 35.345 1.00 111.47 292 LEU A C 1
ATOM 2182 O O . LEU A 1 298 ? 9.838 -65.726 34.572 1.00 104.74 292 LEU A O 1
ATOM 2187 N N . PRO A 1 299 ? 9.780 -67.694 35.682 1.00 115.73 293 PRO A N 1
ATOM 2188 C CA . PRO A 1 299 ? 8.571 -68.183 34.988 1.00 114.89 293 PRO A CA 1
ATOM 2189 C C . PRO A 1 299 ? 7.409 -67.182 34.875 1.00 112.12 293 PRO A C 1
ATOM 2190 O O . PRO A 1 299 ? 6.600 -67.287 33.952 1.00 108.63 293 PRO A O 1
ATOM 2194 N N . GLU A 1 300 ? 7.328 -66.232 35.808 1.00 113.73 294 GLU A N 1
ATOM 2195 C CA . GLU A 1 300 ? 6.284 -65.201 35.779 1.00 111.57 294 GLU A CA 1
ATOM 2196 C C . GLU A 1 300 ? 6.649 -64.009 34.891 1.00 106.44 294 GLU A C 1
ATOM 2197 O O . GLU A 1 300 ? 5.885 -63.048 34.818 1.00 108.14 294 GLU A O 1
ATOM 2203 N N . TYR A 1 301 ? 7.811 -64.067 34.241 1.00 101.90 295 TYR A N 1
ATOM 2204 C CA . TYR A 1 301 ? 8.223 -63.046 33.273 1.00 96.39 295 TYR A CA 1
ATOM 2205 C C . TYR A 1 301 ? 7.994 -63.500 31.856 1.00 91.79 295 TYR A C 1
ATOM 2206 O O . TYR A 1 301 ? 8.109 -64.687 31.562 1.00 92.06 295 TYR A O 1
ATOM 2215 N N . GLU A 1 302 ? 7.678 -62.530 30.995 1.00 88.50 296 GLU A N 1
ATOM 2216 C CA . GLU A 1 302 ? 7.860 -62.640 29.546 1.00 84.94 296 GLU A CA 1
ATOM 2217 C C . GLU A 1 302 ? 9.254 -62.075 29.292 1.00 81.83 296 GLU A C 1
ATOM 2218 O O . GLU A 1 302 ? 9.553 -60.945 29.666 1.00 80.03 296 GLU A O 1
ATOM 2224 N N . ILE A 1 303 ? 10.108 -62.880 28.679 1.00 81.70 297 ILE A N 1
ATOM 2225 C CA . ILE A 1 303 ? 11.522 -62.555 28.531 1.00 82.17 297 ILE A CA 1
ATOM 2226 C C . ILE A 1 303 ? 11.879 -62.342 27.038 1.00 80.09 297 ILE A C 1
ATOM 2227 O O . ILE A 1 303 ? 11.371 -63.059 26.178 1.00 79.34 297 ILE A O 1
ATOM 2232 N N . TYR A 1 304 ? 12.726 -61.339 26.765 1.00 78.89 298 TYR A N 1
ATOM 2233 C CA . TYR A 1 304 ? 13.129 -60.935 25.401 1.00 77.22 298 TYR A CA 1
ATOM 2234 C C . TYR A 1 304 ? 14.654 -60.833 25.282 1.00 78.81 298 TYR A C 1
ATOM 2235 O O . TYR A 1 304 ? 15.308 -60.214 26.124 1.00 78.26 298 TYR A O 1
ATOM 2244 N N . LEU A 1 305 ? 15.202 -61.398 24.206 1.00 80.22 299 LEU A N 1
ATOM 2245 C CA . LEU A 1 305 ? 16.628 -61.745 24.146 1.00 82.94 299 LEU A CA 1
ATOM 2246 C C . LEU A 1 305 ? 17.255 -61.393 22.793 1.00 81.64 299 LEU A C 1
ATOM 2247 O O . LEU A 1 305 ? 16.692 -61.712 21.763 1.00 79.85 299 LEU A O 1
ATOM 2252 N N . ALA A 1 306 ? 18.429 -60.764 22.817 1.00 82.77 300 ALA A N 1
ATOM 2253 C CA . ALA A 1 306 ? 19.157 -60.421 21.595 1.00 84.88 300 ALA A CA 1
ATOM 2254 C C . ALA A 1 306 ? 20.659 -60.341 21.836 1.00 88.68 300 ALA A C 1
ATOM 2255 O O . ALA A 1 306 ? 21.104 -60.105 22.953 1.00 89.32 300 ALA A O 1
ATOM 2257 N N . GLY A 1 307 ? 21.422 -60.526 20.760 1.00 92.54 301 GLY A N 1
ATOM 2258 C CA . GLY A 1 307 ? 22.885 -60.540 20.809 1.00 95.99 301 GLY A CA 1
ATOM 2259 C C . GLY A 1 307 ? 23.452 -61.628 19.916 1.00 98.94 301 GLY A C 1
ATOM 2260 O O . GLY A 1 307 ? 22.697 -62.302 19.211 1.00 98.60 301 GLY A O 1
ATOM 2261 N N . PRO A 1 308 ? 24.789 -61.804 19.935 1.00 102.53 302 PRO A N 1
ATOM 2262 C CA . PRO A 1 308 ? 25.451 -62.867 19.178 1.00 107.32 302 PRO A CA 1
ATOM 2263 C C . PRO A 1 308 ? 24.884 -64.254 19.510 1.00 109.39 302 PRO A C 1
ATOM 2264 O O . PRO A 1 308 ? 24.465 -64.476 20.641 1.00 108.56 302 PRO A O 1
ATOM 2268 N N . PRO A 1 309 ? 24.869 -65.179 18.532 1.00 113.44 303 PRO A N 1
ATOM 2269 C CA . PRO A 1 309 ? 24.277 -66.517 18.716 1.00 115.53 303 PRO A CA 1
ATOM 2270 C C . PRO A 1 309 ? 24.736 -67.333 19.941 1.00 118.21 303 PRO A C 1
ATOM 2271 O O . PRO A 1 309 ? 23.897 -67.953 20.585 1.00 117.02 303 PRO A O 1
ATOM 2275 N N . PRO A 1 310 ? 26.042 -67.348 20.258 1.00 122.20 304 PRO A N 1
ATOM 2276 C CA . PRO A 1 310 ? 26.465 -68.191 21.388 1.00 125.90 304 PRO A CA 1
ATOM 2277 C C . PRO A 1 310 ? 25.889 -67.732 22.725 1.00 121.87 304 PRO A C 1
ATOM 2278 O O . PRO A 1 310 ? 25.462 -68.555 23.531 1.00 122.02 304 PRO A O 1
ATOM 2282 N N . MET A 1 311 ? 25.884 -66.420 22.939 1.00 118.47 305 MET A N 1
ATOM 2283 C CA . MET A 1 311 ? 25.296 -65.816 24.138 1.00 116.15 305 MET A CA 1
ATOM 2284 C C . MET A 1 311 ? 23.779 -66.008 24.194 1.00 111.15 305 MET A C 1
ATOM 2285 O O . MET A 1 311 ? 23.219 -66.217 25.270 1.00 111.31 305 MET A O 1
ATOM 2290 N N . VAL A 1 312 ? 23.119 -65.927 23.041 1.00 107.38 306 VAL A N 1
ATOM 2291 C CA . VAL A 1 312 ? 21.671 -66.089 22.969 1.00 103.97 306 VAL A CA 1
ATOM 2292 C C . VAL A 1 312 ? 21.281 -67.562 23.078 1.00 108.34 306 VAL A C 1
ATOM 2293 O O . VAL A 1 312 ? 20.450 -67.924 23.914 1.00 107.79 306 VAL A O 1
ATOM 2297 N N . ASP A 1 313 ? 21.887 -68.412 22.249 1.00 113.55 307 ASP A N 1
ATOM 2298 C CA . ASP A 1 313 ? 21.565 -69.851 22.229 1.00 118.43 307 ASP A CA 1
ATOM 2299 C C . ASP A 1 313 ? 21.826 -70.550 23.573 1.00 121.19 307 ASP A C 1
ATOM 2300 O O . ASP A 1 313 ? 21.312 -71.642 23.799 1.00 124.76 307 ASP A O 1
ATOM 2305 N N . ALA A 1 314 ? 22.620 -69.928 24.449 1.00 120.64 308 ALA A N 1
ATOM 2306 C CA . ALA A 1 314 ? 22.912 -70.464 25.788 1.00 124.30 308 ALA A CA 1
ATOM 2307 C C . ALA A 1 314 ? 21.890 -70.027 26.837 1.00 120.95 308 ALA A C 1
ATOM 2308 O O . ALA A 1 314 ? 21.511 -70.803 27.713 1.00 124.28 308 ALA A O 1
ATOM 2310 N N . THR A 1 315 ? 21.455 -68.777 26.746 1.00 115.41 309 THR A N 1
ATOM 2311 C CA . THR A 1 315 ? 20.478 -68.223 27.683 1.00 113.20 309 THR A CA 1
ATOM 2312 C C . THR A 1 315 ? 19.122 -68.935 27.605 1.00 114.08 309 THR A C 1
ATOM 2313 O O . THR A 1 315 ? 18.427 -69.066 28.618 1.00 114.20 309 THR A O 1
ATOM 2317 N N . VAL A 1 316 ? 18.776 -69.426 26.415 1.00 114.71 310 VAL A N 1
ATOM 2318 C CA . VAL A 1 316 ? 17.470 -70.046 26.170 1.00 114.53 310 VAL A CA 1
ATOM 2319 C C . VAL A 1 316 ? 17.259 -71.350 26.968 1.00 119.76 310 VAL A C 1
ATOM 2320 O O . VAL A 1 316 ? 16.134 -71.656 27.349 1.00 119.35 310 VAL A O 1
ATOM 2324 N N . ARG A 1 317 ? 18.328 -72.095 27.247 1.00 125.12 311 ARG A N 1
ATOM 2325 C CA . ARG A 1 317 ? 18.206 -73.360 28.002 1.00 132.36 311 ARG A CA 1
ATOM 2326 C C . ARG A 1 317 ? 18.242 -73.156 29.522 1.00 134.18 311 ARG A C 1
ATOM 2327 O O . ARG A 1 317 ? 17.496 -73.800 30.259 1.00 136.68 311 ARG A O 1
ATOM 2335 N N . MET A 1 318 ? 19.111 -72.256 29.976 1.00 133.31 312 MET A N 1
ATOM 2336 C CA . MET A 1 318 ? 19.155 -71.845 31.378 1.00 135.19 312 MET A CA 1
ATOM 2337 C C . MET A 1 318 ? 17.782 -71.328 31.816 1.00 131.07 312 MET A C 1
ATOM 2338 O O . MET A 1 318 ? 17.377 -71.513 32.959 1.00 135.32 312 MET A O 1
ATOM 2343 N N . LEU A 1 319 ? 17.082 -70.683 30.888 1.00 124.74 313 LEU A N 1
ATOM 2344 C CA . LEU A 1 319 ? 15.737 -70.159 31.110 1.00 121.10 313 LEU A CA 1
ATOM 2345 C C . LEU A 1 319 ? 14.683 -71.257 30.962 1.00 123.09 313 LEU A C 1
ATOM 2346 O O . LEU A 1 319 ? 13.728 -71.320 31.737 1.00 123.58 313 LEU A O 1
ATOM 2351 N N . LEU A 1 320 ? 14.867 -72.109 29.953 1.00 124.63 314 LEU A N 1
ATOM 2352 C CA . LEU A 1 320 ? 13.947 -73.212 29.658 1.00 128.85 314 LEU A CA 1
ATOM 2353 C C . LEU A 1 320 ? 13.995 -74.289 30.745 1.00 136.16 314 LEU A C 1
ATOM 2354 O O . LEU A 1 320 ? 12.956 -74.809 31.160 1.00 138.58 314 LEU A O 1
ATOM 2359 N N . GLY A 1 321 ? 15.205 -74.616 31.199 1.00 139.65 315 GLY A N 1
ATOM 2360 C CA . GLY A 1 321 ? 15.405 -75.581 32.279 1.00 147.04 315 GLY A CA 1
ATOM 2361 C C . GLY A 1 321 ? 14.967 -75.075 33.642 1.00 147.45 315 GLY A C 1
ATOM 2362 O O . GLY A 1 321 ? 14.741 -75.873 34.555 1.00 154.17 315 GLY A O 1
ATOM 2363 N N . LYS A 1 322 ? 14.840 -73.754 33.781 1.00 141.11 316 LYS A N 1
ATOM 2364 C CA . LYS A 1 322 ? 14.372 -73.127 35.025 1.00 141.64 316 LYS A CA 1
ATOM 2365 C C . LYS A 1 322 ? 12.875 -72.805 34.979 1.00 137.80 316 LYS A C 1
ATOM 2366 O O . LYS A 1 322 ? 12.439 -71.779 35.507 1.00 135.06 316 LYS A O 1
ATOM 2372 N N . GLY A 1 323 ? 12.092 -73.677 34.345 1.00 138.66 317 GLY A N 1
ATOM 2373 C CA . GLY A 1 323 ? 10.626 -73.593 34.386 1.00 136.89 317 GLY A CA 1
ATOM 2374 C C . GLY A 1 323 ? 9.951 -72.880 33.226 1.00 128.99 317 GLY A C 1
ATOM 2375 O O . GLY A 1 323 ? 8.865 -73.271 32.802 1.00 128.85 317 GLY A O 1
ATOM 2376 N N . VAL A 1 324 ? 10.594 -71.837 32.709 1.00 123.17 318 VAL A N 1
ATOM 2377 C CA . VAL A 1 324 ? 9.974 -70.921 31.739 1.00 116.68 318 VAL A CA 1
ATOM 2378 C C . VAL A 1 324 ? 9.436 -71.638 30.485 1.00 117.88 318 VAL A C 1
ATOM 2379 O O . VAL A 1 324 ? 10.210 -72.269 29.763 1.00 119.23 318 VAL A O 1
ATOM 2383 N N . PRO A 1 325 ? 8.114 -71.537 30.224 1.00 118.36 319 P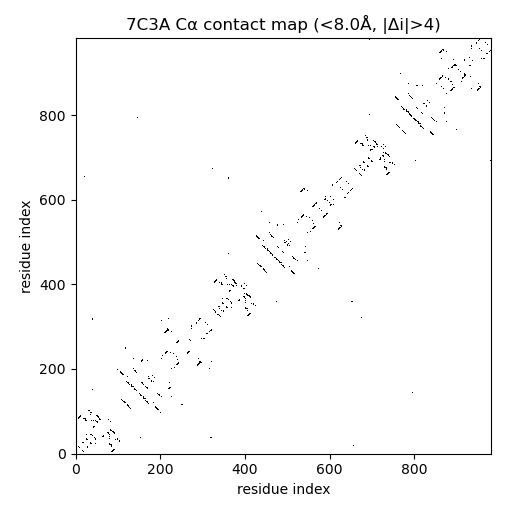RO A N 1
ATOM 2384 C CA . PRO A 1 325 ? 7.497 -72.137 29.031 1.00 120.41 319 PRO A CA 1
ATOM 2385 C C . PRO A 1 325 ? 8.035 -71.590 27.697 1.00 117.36 319 PRO A C 1
ATOM 2386 O O . PRO A 1 325 ? 8.330 -70.395 27.589 1.00 112.49 319 PRO A O 1
ATOM 2390 N N . ARG A 1 326 ? 8.132 -72.463 26.695 1.00 121.50 320 ARG A N 1
ATOM 2391 C CA . ARG A 1 326 ? 8.763 -72.140 25.397 1.00 120.23 320 ARG A CA 1
ATOM 2392 C C . ARG A 1 326 ? 8.203 -70.884 24.730 1.00 114.77 320 ARG A C 1
ATOM 2393 O O . ARG A 1 326 ? 8.944 -70.037 24.235 1.00 111.32 320 ARG A O 1
ATOM 2401 N N . ASP A 1 327 ? 6.877 -70.829 24.710 1.00 116.36 321 ASP A N 1
ATOM 2402 C CA . ASP A 1 327 ? 6.067 -69.707 24.212 1.00 112.47 321 ASP A CA 1
ATOM 2403 C C . ASP A 1 327 ? 6.176 -68.383 25.002 1.00 106.80 321 ASP A C 1
ATOM 2404 O O . ASP A 1 327 ? 5.579 -67.376 24.608 1.00 105.33 321 ASP A O 1
ATOM 2409 N N . GLN A 1 328 ? 6.906 -68.389 26.114 1.00 104.20 322 GLN A N 1
ATOM 2410 C CA . GLN A 1 328 ? 7.064 -67.191 26.932 1.00 100.17 322 GLN A CA 1
ATOM 2411 C C . GLN A 1 328 ? 8.408 -66.502 26.672 1.00 96.34 322 GLN A C 1
ATOM 2412 O O . GLN A 1 328 ? 8.691 -65.447 27.247 1.00 95.11 322 GLN A O 1
ATOM 2418 N N . ILE A 1 329 ? 9.223 -67.105 25.810 1.00 95.13 323 ILE A N 1
ATOM 2419 C CA . ILE A 1 329 ? 10.556 -66.608 25.494 1.00 93.55 323 ILE A CA 1
ATOM 2420 C C . ILE A 1 329 ? 10.592 -66.114 24.048 1.00 91.25 323 ILE A C 1
ATOM 2421 O O . ILE A 1 329 ? 10.034 -66.756 23.154 1.00 91.39 323 ILE A O 1
ATOM 2426 N N . HIS A 1 330 ? 11.262 -64.984 23.830 1.00 87.85 324 HIS A N 1
ATOM 2427 C CA . HIS A 1 330 ? 11.342 -64.370 22.513 1.00 87.91 324 HIS A CA 1
ATOM 2428 C C . HIS A 1 330 ? 12.770 -63.897 22.251 1.00 86.33 324 HIS A C 1
ATOM 2429 O O . HIS A 1 330 ? 13.390 -63.313 23.142 1.00 84.37 324 HIS A O 1
ATOM 2436 N N . PHE A 1 331 ? 13.294 -64.170 21.048 1.00 85.16 325 PHE A N 1
ATOM 2437 C CA . PHE A 1 331 ? 14.691 -63.842 20.753 1.00 85.72 325 PHE A CA 1
ATOM 2438 C C . PHE A 1 331 ? 15.052 -63.744 19.265 1.00 86.78 325 PHE A C 1
ATOM 2439 O O . PHE A 1 331 ? 14.496 -64.468 18.431 1.00 88.78 325 PHE A O 1
ATOM 2447 N N . ASP A 1 332 ? 15.980 -62.834 18.950 1.00 85.82 326 ASP A N 1
ATOM 2448 C CA . ASP A 1 332 ? 16.610 -62.747 17.616 1.00 89.03 326 ASP A CA 1
ATOM 2449 C C . ASP A 1 332 ? 18.116 -62.932 17.765 1.00 91.48 326 ASP A C 1
ATOM 2450 O O . ASP A 1 332 ? 18.788 -62.087 18.366 1.00 91.51 326 ASP A O 1
ATOM 2455 N N . ALA A 1 333 ? 18.637 -64.033 17.226 1.00 94.75 327 ALA A N 1
ATOM 2456 C CA . ALA A 1 333 ? 20.070 -64.319 17.281 1.00 98.34 327 ALA A CA 1
ATOM 2457 C C . ALA A 1 333 ? 20.813 -63.632 16.126 1.00 100.42 327 ALA A C 1
ATOM 2458 O O . ALA A 1 333 ? 20.475 -63.831 14.953 1.00 101.84 327 ALA A O 1
ATOM 2460 N N . PHE A 1 334 ? 21.837 -62.851 16.464 1.00 100.10 328 PHE A N 1
ATOM 2461 C CA . PHE A 1 334 ? 22.529 -61.993 15.501 1.00 100.71 328 PHE A CA 1
ATOM 2462 C C . PHE A 1 334 ? 23.503 -62.766 14.612 1.00 107.37 328 PHE A C 1
ATOM 2463 O O . PHE A 1 334 ? 24.720 -62.562 14.680 1.00 109.92 328 PHE A O 1
ATOM 2471 N N . PHE A 1 335 ? 22.958 -63.644 13.768 1.00 110.73 329 PHE A N 1
ATOM 2472 C CA . PHE A 1 335 ? 23.750 -64.356 12.765 1.00 116.80 329 PHE A CA 1
ATOM 2473 C C . PHE A 1 335 ? 24.310 -63.346 11.767 1.00 119.79 329 PHE A C 1
ATOM 2474 O O . PHE A 1 335 ? 23.697 -63.069 10.736 1.00 122.50 329 PHE A O 1
ATOM 2483 N N . HIS B 1 3 ? 27.278 -54.324 -17.893 1.00 100.00 -3 HIS B N 1
ATOM 2484 C CA . HIS B 1 3 ? 25.917 -54.013 -17.352 1.00 96.06 -3 HIS B CA 1
ATOM 2485 C C . HIS B 1 3 ? 24.862 -54.284 -18.437 1.00 91.88 -3 HIS B C 1
ATOM 2486 O O . HIS B 1 3 ? 24.522 -53.390 -19.216 1.00 90.87 -3 HIS B O 1
ATOM 2493 N N . HIS B 1 4 ? 24.350 -55.515 -18.486 1.00 89.95 -2 HIS B N 1
ATOM 2494 C CA . HIS B 1 4 ? 23.568 -55.994 -19.633 1.00 87.44 -2 HIS B CA 1
ATOM 2495 C C . HIS B 1 4 ? 22.252 -55.256 -19.814 1.00 84.07 -2 HIS B C 1
ATOM 2496 O O . HIS B 1 4 ? 21.646 -54.818 -18.844 1.00 82.33 -2 HIS B O 1
ATOM 2503 N N . HIS B 1 5 ? 21.816 -55.121 -21.062 1.00 84.58 -1 HIS B N 1
ATOM 2504 C CA . HIS B 1 5 ? 20.504 -54.558 -21.362 1.00 82.85 -1 HIS B CA 1
ATOM 2505 C C . HIS B 1 5 ? 19.688 -55.506 -22.227 1.00 81.87 -1 HIS B C 1
ATOM 2506 O O . HIS B 1 5 ? 20.234 -56.337 -22.945 1.00 84.11 -1 HIS B O 1
ATOM 2513 N N . HIS B 1 6 ? 18.370 -55.391 -22.107 1.00 78.78 0 HIS B N 1
ATOM 2514 C CA . HIS B 1 6 ? 17.445 -56.165 -22.902 1.00 78.40 0 HIS B CA 1
ATOM 2515 C C . HIS B 1 6 ? 16.789 -55.197 -23.853 1.00 77.78 0 HIS B C 1
ATOM 2516 O O . HIS B 1 6 ? 16.569 -54.036 -23.515 1.00 74.31 0 HIS B O 1
ATOM 2523 N N . HIS B 1 7 ? 16.483 -55.687 -25.050 1.00 81.35 1 HIS B N 1
ATOM 2524 C CA . HIS B 1 7 ? 15.772 -54.907 -26.045 1.00 81.65 1 HIS B CA 1
ATOM 2525 C C . HIS B 1 7 ? 14.458 -55.599 -26.398 1.00 82.15 1 HIS B C 1
ATOM 2526 O O . HIS B 1 7 ? 14.427 -56.800 -26.687 1.00 83.03 1 HIS B O 1
ATOM 2533 N N . TYR B 1 8 ? 13.375 -54.827 -26.346 1.00 81.46 2 TYR B N 1
ATOM 2534 C CA . TYR B 1 8 ? 12.034 -55.321 -26.657 1.00 82.83 2 TYR B CA 1
ATOM 2535 C C . TYR B 1 8 ? 11.418 -54.510 -27.792 1.00 82.70 2 TYR B C 1
ATOM 2536 O O . TYR B 1 8 ? 12.056 -53.619 -28.355 1.00 80.64 2 TYR B O 1
ATOM 2545 N N . GLN B 1 9 ? 10.171 -54.830 -28.117 1.00 84.85 3 GLN B N 1
ATOM 2546 C CA . GLN B 1 9 ? 9.430 -54.103 -29.140 1.00 86.42 3 GLN B CA 1
ATOM 2547 C C . GLN B 1 9 ? 8.444 -53.135 -28.471 1.00 83.29 3 GLN B C 1
ATOM 2548 O O . GLN B 1 9 ? 7.725 -53.514 -27.541 1.00 80.19 3 GLN B O 1
ATOM 2554 N N . LEU B 1 10 ? 8.434 -51.890 -28.951 1.00 82.26 4 LEU B N 1
ATOM 2555 C CA . LEU B 1 10 ? 7.485 -50.870 -28.501 1.00 79.22 4 LEU B CA 1
ATOM 2556 C C . LEU B 1 10 ? 6.451 -50.573 -29.588 1.00 81.54 4 LEU B C 1
ATOM 2557 O O . LEU B 1 10 ? 6.792 -50.035 -30.640 1.00 80.89 4 LEU B O 1
ATOM 2562 N N . LYS B 1 11 ? 5.191 -50.887 -29.299 1.00 83.35 5 LYS B N 1
ATOM 2563 C CA . LYS B 1 11 ? 4.094 -50.697 -30.237 1.00 87.30 5 LYS B CA 1
ATOM 2564 C C . LYS B 1 11 ? 3.148 -49.615 -29.751 1.00 85.42 5 LYS B C 1
ATOM 2565 O O . LYS B 1 11 ? 2.404 -49.812 -28.790 1.00 86.54 5 LYS B O 1
ATOM 2571 N N . ILE B 1 12 ? 3.168 -48.469 -30.419 1.00 84.12 6 ILE B N 1
ATOM 2572 C CA . ILE B 1 12 ? 2.246 -47.389 -30.103 1.00 83.25 6 ILE B CA 1
ATOM 2573 C C . ILE B 1 12 ? 1.062 -47.482 -31.062 1.00 86.28 6 ILE B C 1
ATOM 2574 O O . ILE B 1 12 ? 1.241 -47.591 -32.281 1.00 87.19 6 ILE B O 1
ATOM 2579 N N . GLU B 1 13 ? -0.144 -47.449 -30.505 1.00 86.71 7 GLU B N 1
ATOM 2580 C CA . GLU B 1 13 ? -1.352 -47.614 -31.298 1.00 91.28 7 GLU B CA 1
ATOM 2581 C C . GLU B 1 13 ? -1.386 -46.542 -32.385 1.00 90.23 7 GLU B C 1
ATOM 2582 O O . GLU B 1 13 ? -1.335 -45.355 -32.100 1.00 86.74 7 GLU B O 1
ATOM 2588 N N . GLY B 1 14 ? -1.438 -46.986 -33.636 1.00 93.90 8 GLY B N 1
ATOM 2589 C CA . GLY B 1 14 ? -1.450 -46.096 -34.794 1.00 95.89 8 GLY B CA 1
ATOM 2590 C C . GLY B 1 14 ? -0.107 -45.990 -35.491 1.00 95.07 8 GLY B C 1
ATOM 2591 O O . GLY B 1 14 ? -0.033 -46.034 -36.712 1.00 100.24 8 GLY B O 1
ATOM 2592 N N . GLN B 1 15 ? 0.960 -45.850 -34.711 1.00 91.30 9 GLN B N 1
ATOM 2593 C CA . GLN B 1 15 ? 2.309 -45.663 -35.259 1.00 89.82 9 GLN B CA 1
ATOM 2594 C C . GLN B 1 15 ? 2.957 -46.954 -35.740 1.00 89.85 9 GLN B C 1
ATOM 2595 O O . GLN B 1 15 ? 2.486 -48.050 -35.454 1.00 90.55 9 GLN B O 1
ATOM 2601 N N . ALA B 1 16 ? 4.049 -46.804 -36.473 1.00 89.14 10 ALA B N 1
ATOM 2602 C CA . ALA B 1 16 ? 4.814 -47.945 -36.960 1.00 90.56 10 ALA B CA 1
ATOM 2603 C C . ALA B 1 16 ? 5.570 -48.554 -35.784 1.00 87.19 10 ALA B C 1
ATOM 2604 O O . ALA B 1 16 ? 6.008 -47.828 -34.894 1.00 82.92 10 ALA B O 1
ATOM 2606 N N . PRO B 1 17 ? 5.716 -49.895 -35.768 1.00 88.53 11 PRO B N 1
ATOM 2607 C CA . PRO B 1 17 ? 6.427 -50.582 -34.693 1.00 86.47 11 PRO B CA 1
ATOM 2608 C C . PRO B 1 17 ? 7.813 -50.015 -34.421 1.00 84.61 11 PRO B C 1
ATOM 2609 O O . PRO B 1 17 ? 8.536 -49.705 -35.355 1.00 86.72 11 PRO B O 1
ATOM 2613 N N . GLY B 1 18 ? 8.158 -49.893 -33.146 1.00 81.67 12 GLY B N 1
ATOM 2614 C CA . GLY B 1 18 ? 9.446 -49.348 -32.733 1.00 80.15 12 GLY B CA 1
ATOM 2615 C C . GLY B 1 18 ? 10.196 -50.313 -31.840 1.00 80.26 12 GLY B C 1
ATOM 2616 O O . GLY B 1 18 ? 9.838 -51.488 -31.737 1.00 81.89 12 GLY B O 1
ATOM 2617 N N . THR B 1 19 ? 11.249 -49.811 -31.204 1.00 79.30 13 THR B N 1
ATOM 2618 C CA . THR B 1 19 ? 12.017 -50.591 -30.240 1.00 79.35 13 THR B CA 1
ATOM 2619 C C . THR B 1 19 ? 12.093 -49.862 -28.909 1.00 76.39 13 THR B C 1
ATOM 2620 O O . THR B 1 19 ? 11.968 -48.640 -28.855 1.00 75.64 13 THR B O 1
ATOM 2624 N N . CYS B 1 20 ? 12.281 -50.635 -27.841 1.00 75.75 14 CYS B N 1
ATOM 2625 C CA . CYS B 1 20 ? 12.489 -50.097 -26.496 1.00 73.51 14 CYS B CA 1
ATOM 2626 C C . CYS B 1 20 ? 13.308 -51.090 -25.679 1.00 74.31 14 CYS B C 1
ATOM 2627 O O . CYS B 1 20 ? 13.608 -52.183 -26.151 1.00 77.39 14 CYS B O 1
ATOM 2630 N N . GLY B 1 21 ? 13.674 -50.721 -24.458 1.00 73.35 15 GLY B N 1
ATOM 2631 C CA . GLY B 1 21 ? 14.540 -51.585 -23.650 1.00 73.91 15 GLY B CA 1
ATOM 2632 C C . GLY B 1 21 ? 14.596 -51.248 -22.179 1.00 71.80 15 GLY B C 1
ATOM 2633 O O . GLY B 1 21 ? 13.875 -50.376 -21.700 1.00 70.52 15 GLY B O 1
ATOM 2634 N N . SER B 1 22 ? 15.455 -51.962 -21.465 1.00 72.73 16 SER B N 1
ATOM 2635 C CA . SER B 1 22 ? 15.661 -51.727 -20.040 1.00 73.02 16 SER B CA 1
ATOM 2636 C C . SER B 1 22 ? 16.718 -50.648 -19.795 1.00 74.49 16 SER B C 1
ATOM 2637 O O . SER B 1 22 ? 16.882 -50.195 -18.669 1.00 75.99 16 SER B O 1
ATOM 2640 N N . ASP B 1 23 ? 17.412 -50.231 -20.858 1.00 75.79 17 ASP B N 1
ATOM 2641 C CA . ASP B 1 23 ? 18.547 -49.314 -20.759 1.00 76.06 17 ASP B CA 1
ATOM 2642 C C . ASP B 1 23 ? 18.205 -47.850 -20.950 1.00 75.73 17 ASP B C 1
ATOM 2643 O O . ASP B 1 23 ? 18.965 -46.979 -20.531 1.00 78.48 17 ASP B O 1
ATOM 2648 N N . LYS B 1 24 ? 17.076 -47.563 -21.584 1.00 74.99 18 LYS B N 1
ATOM 2649 C CA . LYS B 1 24 ? 16.658 -46.177 -21.799 1.00 74.67 18 LYS B CA 1
ATOM 2650 C C . LYS B 1 24 ? 15.152 -46.015 -21.638 1.00 72.41 18 LYS B C 1
ATOM 2651 O O . LYS B 1 24 ? 14.401 -46.972 -21.793 1.00 72.16 18 LYS B O 1
ATOM 2657 N N . SER B 1 25 ? 14.723 -44.789 -21.335 1.00 71.82 19 SER B N 1
ATOM 2658 C CA . SER B 1 25 ? 13.314 -44.494 -21.062 1.00 70.23 19 SER B CA 1
ATOM 2659 C C . SER B 1 25 ? 12.438 -44.686 -22.295 1.00 71.07 19 SER B C 1
ATOM 2660 O O . SER B 1 25 ? 12.912 -44.620 -23.432 1.00 71.70 19 SER B O 1
ATOM 2663 N N . LEU B 1 26 ? 11.149 -44.904 -22.057 1.00 70.90 20 LEU B N 1
ATOM 2664 C CA . LEU B 1 26 ? 10.175 -45.008 -23.140 1.00 71.33 20 LEU B CA 1
ATOM 2665 C C . LEU B 1 26 ? 10.124 -43.730 -23.983 1.00 71.89 20 LEU B C 1
ATOM 2666 O O . LEU B 1 26 ? 9.782 -43.783 -25.154 1.00 76.54 20 LEU B O 1
ATOM 2671 N N . LEU B 1 27 ? 10.484 -42.592 -23.393 1.00 71.33 21 LEU B N 1
ATOM 2672 C CA . LEU B 1 27 ? 10.495 -41.316 -24.108 1.00 72.02 21 LEU B CA 1
ATOM 2673 C C . LEU B 1 27 ? 11.643 -41.255 -25.128 1.00 73.62 21 LEU B C 1
ATOM 2674 O O . LEU B 1 27 ? 11.428 -40.950 -26.304 1.00 73.66 21 LEU B O 1
ATOM 2679 N N . VAL B 1 28 ? 12.859 -41.547 -24.663 1.00 74.77 22 VAL B N 1
ATOM 2680 C CA . VAL B 1 28 ? 14.054 -41.515 -25.515 1.00 76.54 22 VAL B CA 1
ATOM 2681 C C . VAL B 1 28 ? 14.142 -42.729 -26.445 1.00 77.97 22 VAL B C 1
ATOM 2682 O O . VAL B 1 28 ? 14.922 -42.737 -27.396 1.00 77.45 22 VAL B O 1
ATOM 2686 N N . SER B 1 29 ? 13.353 -43.758 -26.141 1.00 78.42 23 SER B N 1
ATOM 2687 C CA . SER B 1 29 ? 13.147 -44.872 -27.049 1.00 79.47 23 SER B CA 1
ATOM 2688 C C . SER B 1 29 ? 12.279 -44.419 -28.218 1.00 80.24 23 SER B C 1
ATOM 2689 O O . SER B 1 29 ? 12.542 -44.759 -29.379 1.00 80.43 23 SER B O 1
ATOM 2692 N N . ALA B 1 30 ? 11.238 -43.652 -27.902 1.00 78.20 24 ALA B N 1
ATOM 2693 C CA . ALA B 1 30 ? 10.314 -43.159 -28.918 1.00 78.89 24 ALA B CA 1
ATOM 2694 C C . ALA B 1 30 ? 10.946 -42.048 -29.745 1.00 79.25 24 ALA B C 1
ATOM 2695 O O . ALA B 1 30 ? 10.802 -42.021 -30.962 1.00 82.31 24 ALA B O 1
ATOM 2697 N N . LEU B 1 31 ? 11.641 -41.129 -29.081 1.00 78.40 25 LEU B N 1
ATOM 2698 C CA . LEU B 1 31 ? 12.316 -40.029 -29.781 1.00 78.65 25 LEU B CA 1
ATOM 2699 C C . LEU B 1 31 ? 13.438 -40.536 -30.715 1.00 79.89 25 LEU B C 1
ATOM 2700 O O . LEU B 1 31 ? 13.565 -40.071 -31.845 1.00 80.10 25 LEU B O 1
ATOM 2705 N N . ALA B 1 32 ? 14.227 -41.502 -30.242 1.00 79.25 26 ALA B N 1
ATOM 2706 C CA . ALA B 1 32 ? 15.299 -42.097 -31.044 1.00 80.90 26 ALA B CA 1
ATOM 2707 C C . ALA B 1 32 ? 14.762 -42.845 -32.271 1.00 82.49 26 ALA B C 1
ATOM 2708 O O . ALA B 1 32 ? 15.507 -43.122 -33.211 1.00 86.46 26 ALA B O 1
ATOM 2710 N N . ASN B 1 33 ? 13.478 -43.191 -32.244 1.00 79.94 27 ASN B N 1
ATOM 2711 C CA . ASN B 1 33 ? 12.808 -43.810 -33.374 1.00 81.20 27 ASN B CA 1
ATOM 2712 C C . ASN B 1 33 ? 12.127 -42.750 -34.254 1.00 83.03 27 ASN B C 1
ATOM 2713 O O . ASN B 1 33 ? 11.489 -43.079 -35.260 1.00 85.31 27 ASN B O 1
ATOM 2718 N N . GLY B 1 34 ? 12.271 -41.478 -33.877 1.00 81.86 28 GLY B N 1
ATOM 2719 C CA . GLY B 1 34 ? 11.652 -40.367 -34.596 1.00 82.77 28 GLY B CA 1
ATOM 2720 C C . GLY B 1 34 ? 10.144 -40.304 -34.429 1.00 81.01 28 GLY B C 1
ATOM 2721 O O . GLY B 1 34 ? 9.431 -39.941 -35.371 1.00 82.24 28 GLY B O 1
ATOM 2722 N N . ILE B 1 35 ? 9.659 -40.664 -33.238 1.00 77.46 29 ILE B N 1
ATOM 2723 C CA . ILE B 1 35 ? 8.225 -40.706 -32.961 1.00 77.03 29 ILE B CA 1
ATOM 2724 C C . ILE B 1 35 ? 7.911 -39.569 -32.003 1.00 73.95 29 ILE B C 1
ATOM 2725 O O . ILE B 1 35 ? 8.484 -39.502 -30.912 1.00 74.16 29 ILE B O 1
ATOM 2730 N N . GLY B 1 36 ? 7.001 -38.680 -32.399 1.00 73.10 30 GLY B N 1
ATOM 2731 C CA . GLY B 1 36 ? 6.663 -37.503 -31.588 1.00 71.25 30 GLY B CA 1
ATOM 2732 C C . GLY B 1 36 ? 5.856 -37.769 -30.312 1.00 68.33 30 GLY B C 1
ATOM 2733 O O . GLY B 1 36 ? 4.730 -37.295 -30.160 1.00 67.82 30 GLY B O 1
ATOM 2734 N N . LEU B 1 37 ? 6.427 -38.513 -29.382 1.00 66.05 31 LEU B N 1
ATOM 2735 C CA . LEU B 1 37 ? 5.745 -38.780 -28.104 1.00 65.46 31 LEU B CA 1
ATOM 2736 C C . LEU B 1 37 ? 5.781 -37.474 -27.318 1.00 64.07 31 LEU B C 1
ATOM 2737 O O . LEU B 1 37 ? 6.838 -36.893 -27.166 1.00 64.80 31 LEU B O 1
ATOM 2742 N N . PRO B 1 38 ? 4.625 -36.977 -26.870 1.00 64.13 32 PRO B N 1
ATOM 2743 C CA . PRO B 1 38 ? 4.584 -35.677 -26.208 1.00 64.39 32 PRO B CA 1
ATOM 2744 C C . PRO B 1 38 ? 5.375 -35.645 -24.882 1.00 64.85 32 PRO B C 1
ATOM 2745 O O . PRO B 1 38 ? 5.247 -36.548 -24.060 1.00 62.65 32 PRO B O 1
ATOM 2749 N N . TYR B 1 39 ? 6.202 -34.615 -24.719 1.00 65.79 33 TYR B N 1
ATOM 2750 C CA . TYR B 1 39 ? 7.031 -34.438 -23.546 1.00 66.37 33 TYR B CA 1
ATOM 2751 C C . TYR B 1 39 ? 7.415 -32.976 -23.389 1.00 69.13 33 TYR B C 1
ATOM 2752 O O . TYR B 1 39 ? 7.415 -32.229 -24.363 1.00 73.16 33 TYR B O 1
ATOM 2761 N N . GLU B 1 40 ? 7.741 -32.562 -22.169 1.00 70.47 34 GLU B N 1
ATOM 2762 C CA . GLU B 1 40 ? 8.227 -31.207 -21.938 1.00 72.72 34 GLU B CA 1
ATOM 2763 C C . GLU B 1 40 ? 9.510 -31.244 -21.113 1.00 72.27 34 GLU B C 1
ATOM 2764 O O . GLU B 1 40 ? 10.564 -30.845 -21.605 1.00 71.83 34 GLU B O 1
ATOM 2770 N N . CYS B 1 41 ? 9.419 -31.756 -19.883 1.00 70.87 35 CYS B N 1
ATOM 2771 C CA . CYS B 1 41 ? 10.529 -31.715 -18.925 1.00 71.32 35 CYS B CA 1
ATOM 2772 C C . CYS B 1 41 ? 11.436 -32.941 -18.983 1.00 70.17 35 CYS B C 1
ATOM 2773 O O . CYS B 1 41 ? 12.624 -32.857 -18.673 1.00 70.84 35 CYS B O 1
ATOM 2776 N N . ALA B 1 42 ? 10.859 -34.082 -19.352 1.00 68.93 36 ALA B N 1
ATOM 2777 C CA . ALA B 1 42 ? 11.581 -35.368 -19.409 1.00 68.48 36 ALA B CA 1
ATOM 2778 C C . ALA B 1 42 ? 12.133 -35.806 -18.054 1.00 67.77 36 ALA B C 1
ATOM 2779 O O . ALA B 1 42 ? 13.050 -36.618 -17.986 1.00 67.21 36 ALA B O 1
ATOM 2781 N N . SER B 1 43 ? 11.554 -35.278 -16.985 1.00 68.23 37 SER B N 1
ATOM 2782 C CA . SER B 1 43 ? 12.009 -35.574 -15.645 1.00 70.12 37 SER B CA 1
ATOM 2783 C C . SER B 1 43 ? 10.853 -35.673 -14.650 1.00 70.57 37 SER B C 1
ATOM 2784 O O . SER B 1 43 ? 10.996 -35.297 -13.487 1.00 72.59 37 SER B O 1
ATOM 2787 N N . GLY B 1 44 ? 9.709 -36.173 -15.125 1.00 69.87 38 GLY B N 1
ATOM 2788 C CA . GLY B 1 44 ? 8.612 -36.607 -14.254 1.00 71.05 38 GLY B CA 1
ATOM 2789 C C . GLY B 1 44 ? 7.727 -35.547 -13.618 1.00 72.55 38 GLY B C 1
ATOM 2790 O O . GLY B 1 44 ? 7.029 -35.838 -12.649 1.00 72.28 38 GLY B O 1
ATOM 2791 N N . GLY B 1 45 ? 7.719 -34.336 -14.175 1.00 72.54 39 GLY B N 1
ATOM 2792 C CA . GLY B 1 45 ? 7.005 -33.213 -13.558 1.00 74.55 39 GLY B CA 1
ATOM 2793 C C . GLY B 1 45 ? 5.769 -32.731 -14.302 1.00 73.26 39 GLY B C 1
ATOM 2794 O O . GLY B 1 45 ? 4.667 -32.690 -13.745 1.00 72.82 39 GLY B O 1
ATOM 2795 N N . CYS B 1 46 ? 5.963 -32.344 -15.559 1.00 71.66 40 CYS B N 1
ATOM 2796 C CA . CYS B 1 46 ? 4.915 -31.694 -16.335 1.00 71.01 40 CYS B CA 1
ATOM 2797 C C . CYS B 1 46 ? 3.677 -32.570 -16.447 1.00 69.90 40 CYS B C 1
ATOM 2798 O O . CYS B 1 46 ? 2.563 -32.090 -16.244 1.00 70.47 40 CYS B O 1
ATOM 2801 N N . GLY B 1 47 ? 3.879 -33.852 -16.746 1.00 68.05 41 GLY B N 1
ATOM 2802 C CA . GLY B 1 47 ? 2.771 -34.809 -16.907 1.00 67.27 41 GLY B CA 1
ATOM 2803 C C . GLY B 1 47 ? 2.407 -35.090 -18.355 1.00 64.36 41 GLY B C 1
ATOM 2804 O O . GLY B 1 47 ? 1.565 -35.933 -18.647 1.00 63.14 41 GLY B O 1
ATOM 2805 N N . VAL B 1 48 ? 3.086 -34.397 -19.260 1.00 64.49 42 VAL B N 1
ATOM 2806 C CA . VAL B 1 48 ? 2.732 -34.393 -20.678 1.00 65.71 42 VAL B CA 1
ATOM 2807 C C . VAL B 1 48 ? 3.052 -35.730 -21.372 1.00 63.36 42 VAL B C 1
ATOM 2808 O O . VAL B 1 48 ? 2.439 -36.068 -22.375 1.00 63.88 42 VAL B O 1
ATOM 2812 N N . CYS B 1 49 ? 3.985 -36.491 -20.803 1.00 62.13 43 CYS B N 1
ATOM 2813 C CA . CYS B 1 49 ? 4.379 -37.809 -21.313 1.00 60.59 43 CYS B CA 1
ATOM 2814 C C . CYS B 1 49 ? 3.444 -38.942 -20.933 1.00 61.94 43 CYS B C 1
ATOM 2815 O O . CYS B 1 49 ? 3.716 -40.084 -21.250 1.00 61.11 43 CYS B O 1
ATOM 2818 N N . LYS B 1 50 ? 2.342 -38.631 -20.243 1.00 65.57 44 LYS B N 1
ATOM 2819 C CA . LYS B 1 50 ? 1.422 -39.649 -19.750 1.00 68.07 44 LYS B CA 1
ATOM 2820 C C . LYS B 1 50 ? 0.972 -40.546 -20.907 1.00 69.48 44 LYS B C 1
ATOM 2821 O O . LYS B 1 50 ? 0.582 -40.060 -21.972 1.00 68.67 44 LYS B O 1
ATOM 2827 N N . PHE B 1 51 ? 1.034 -41.855 -20.681 1.00 70.76 45 PHE B N 1
ATOM 2828 C CA . PHE B 1 51 ? 0.542 -42.840 -21.640 1.00 71.43 45 PHE B CA 1
ATOM 2829 C C . PHE B 1 51 ? -0.224 -43.933 -20.896 1.00 72.79 45 PHE B C 1
ATOM 2830 O O . PHE B 1 51 ? -0.071 -44.079 -19.684 1.00 71.59 45 PHE B O 1
ATOM 2838 N N . GLU B 1 52 ? -1.048 -44.688 -21.622 1.00 74.72 46 GLU B N 1
ATOM 2839 C CA . GLU B 1 52 ? -1.777 -45.813 -21.040 1.00 77.73 46 GLU B CA 1
ATOM 2840 C C . GLU B 1 52 ? -1.169 -47.124 -21.508 1.00 77.49 46 GLU B C 1
ATOM 2841 O O . GLU B 1 52 ? -0.773 -47.250 -22.660 1.00 80.15 46 GLU B O 1
ATOM 2847 N N . LEU B 1 53 ? -1.108 -48.099 -20.611 1.00 77.55 47 LEU B N 1
ATOM 2848 C CA . LEU B 1 53 ? -0.468 -49.379 -20.892 1.00 77.51 47 LEU B CA 1
ATOM 2849 C C . LEU B 1 53 ? -1.541 -50.392 -21.281 1.00 81.99 47 LEU B C 1
ATOM 2850 O O . LEU B 1 53 ? -2.379 -50.753 -20.459 1.00 86.64 47 LEU B O 1
ATOM 2855 N N . LEU B 1 54 ? -1.528 -50.849 -22.525 1.00 83.25 48 LEU B N 1
ATOM 2856 C CA . LEU B 1 54 ? -2.520 -51.827 -22.979 1.00 87.75 48 LEU B CA 1
ATOM 2857 C C . LEU B 1 54 ? -2.100 -53.247 -22.620 1.00 89.93 48 LEU B C 1
ATOM 2858 O O . LEU B 1 54 ? -2.888 -54.005 -22.053 1.00 92.30 48 LEU B O 1
ATOM 2863 N N . GLU B 1 55 ? -0.865 -53.607 -22.960 1.00 89.69 49 GLU B N 1
ATOM 2864 C CA . GLU B 1 55 ? -0.261 -54.843 -22.457 1.00 92.19 49 GLU B CA 1
ATOM 2865 C C . GLU B 1 55 ? 1.252 -54.713 -22.409 1.00 86.81 49 GLU B C 1
ATOM 2866 O O . GLU B 1 55 ? 1.845 -53.934 -23.163 1.00 83.69 49 GLU B O 1
ATOM 2872 N N . GLY B 1 56 ? 1.859 -55.465 -21.496 1.00 85.50 50 GLY B N 1
ATOM 2873 C CA . GLY B 1 56 ? 3.290 -55.405 -21.242 1.00 83.25 50 GLY B CA 1
ATOM 2874 C C . GLY B 1 56 ? 3.542 -54.955 -19.813 1.00 81.16 50 GLY B C 1
ATOM 2875 O O . GLY B 1 56 ? 2.625 -54.497 -19.126 1.00 80.27 50 GLY B O 1
ATOM 2876 N N . THR B 1 57 ? 4.785 -55.094 -19.365 1.00 79.60 51 THR B N 1
ATOM 2877 C CA . THR B 1 57 ? 5.161 -54.677 -18.023 1.00 80.10 51 THR B CA 1
ATOM 2878 C C . THR B 1 57 ? 6.212 -53.579 -18.073 1.00 76.85 51 THR B C 1
ATOM 2879 O O . THR B 1 57 ? 7.201 -53.674 -18.803 1.00 74.54 51 THR B O 1
ATOM 2883 N N . VAL B 1 58 ? 5.984 -52.536 -17.282 1.00 75.48 52 VAL B N 1
ATOM 2884 C CA . VAL B 1 58 ? 6.887 -51.399 -17.207 1.00 73.16 52 VAL B CA 1
ATOM 2885 C C . VAL B 1 58 ? 7.405 -51.282 -15.789 1.00 72.89 52 VAL B C 1
ATOM 2886 O O . VAL B 1 58 ? 6.764 -51.757 -14.858 1.00 74.57 52 VAL B O 1
ATOM 2890 N N . GLN B 1 59 ? 8.567 -50.652 -15.641 1.00 71.62 53 GLN B N 1
ATOM 2891 C CA . GLN B 1 59 ? 9.126 -50.331 -14.335 1.00 73.08 53 GLN B CA 1
ATOM 2892 C C . GLN B 1 59 ? 9.335 -48.831 -14.262 1.00 72.73 53 GLN B C 1
ATOM 2893 O O . GLN B 1 59 ? 9.905 -48.239 -15.180 1.00 72.58 53 GLN B O 1
ATOM 2899 N N . SER B 1 60 ? 8.864 -48.220 -13.177 1.00 74.32 54 SER B N 1
ATOM 2900 C CA . SER B 1 60 ? 9.019 -46.788 -12.964 1.00 74.21 54 SER B CA 1
ATOM 2901 C C . SER B 1 60 ? 10.356 -46.486 -12.293 1.00 76.02 54 SER B C 1
ATOM 2902 O O . SER B 1 60 ? 10.688 -47.077 -11.268 1.00 76.50 54 SER B O 1
ATOM 2905 N N . MET B 1 61 ? 11.119 -45.565 -12.882 1.00 77.12 55 MET B N 1
ATOM 2906 C CA . MET B 1 61 ? 12.356 -45.077 -12.276 1.00 80.52 55 MET B CA 1
ATOM 2907 C C . MET B 1 61 ? 12.032 -44.130 -11.131 1.00 81.70 55 MET B C 1
ATOM 2908 O O . MET B 1 61 ? 12.903 -43.810 -10.331 1.00 83.89 55 MET B O 1
ATOM 2913 N N . TRP B 1 62 ? 10.783 -43.664 -11.071 1.00 80.95 56 TRP B N 1
ATOM 2914 C CA . TRP B 1 62 ? 10.305 -42.833 -9.972 1.00 82.15 56 TRP B CA 1
ATOM 2915 C C . TRP B 1 62 ? 8.814 -43.125 -9.723 1.00 83.00 56 TRP B C 1
ATOM 2916 O O . TRP B 1 62 ? 7.950 -42.603 -10.441 1.00 81.86 56 TRP B O 1
ATOM 2927 N N . PRO B 1 63 ? 8.511 -43.980 -8.721 1.00 84.24 57 PRO B N 1
ATOM 2928 C CA . PRO B 1 63 ? 7.142 -44.447 -8.445 1.00 85.02 57 PRO B CA 1
ATOM 2929 C C . PRO B 1 63 ? 6.118 -43.387 -8.009 1.00 85.31 57 PRO B C 1
ATOM 2930 O O . PRO B 1 63 ? 4.919 -43.606 -8.172 1.00 86.12 57 PRO B O 1
ATOM 2934 N N . ASP B 1 64 ? 6.567 -42.270 -7.446 1.00 85.39 58 ASP B N 1
ATOM 2935 C CA . ASP B 1 64 ? 5.625 -41.257 -6.931 1.00 87.60 58 ASP B CA 1
ATOM 2936 C C . ASP B 1 64 ? 5.851 -39.863 -7.547 1.00 84.38 58 ASP B C 1
ATOM 2937 O O . ASP B 1 64 ? 5.735 -38.827 -6.885 1.00 84.86 58 ASP B O 1
ATOM 2942 N N . ALA B 1 65 ? 6.130 -39.856 -8.844 1.00 80.33 59 ALA B N 1
ATOM 2943 C CA . ALA B 1 65 ? 6.351 -38.616 -9.588 1.00 77.99 59 ALA B CA 1
ATOM 2944 C C . ALA B 1 65 ? 5.076 -37.793 -9.663 1.00 76.68 59 ALA B C 1
ATOM 2945 O O . ALA B 1 65 ? 4.046 -38.294 -10.094 1.00 75.09 59 ALA B O 1
ATOM 2947 N N . PRO B 1 66 ? 5.144 -36.516 -9.253 1.00 78.07 60 PRO B N 1
ATOM 2948 C CA . PRO B 1 66 ? 3.925 -35.728 -9.125 1.00 79.51 60 PRO B CA 1
ATOM 2949 C C . PRO B 1 66 ? 3.307 -35.369 -10.468 1.00 76.01 60 PRO B C 1
ATOM 2950 O O . PRO B 1 66 ? 2.212 -34.832 -10.503 1.00 76.04 60 PRO B O 1
ATOM 2954 N N . GLY B 1 67 ? 4.007 -35.669 -11.553 1.00 73.36 61 GLY B N 1
ATOM 2955 C CA . GLY B 1 67 ? 3.464 -35.519 -12.907 1.00 72.59 61 GLY B CA 1
ATOM 2956 C C . GLY B 1 67 ? 2.327 -36.470 -13.258 1.00 71.84 61 GLY B C 1
ATOM 2957 O O . GLY B 1 67 ? 1.597 -36.242 -14.219 1.00 70.53 61 GLY B O 1
ATOM 2958 N N . LEU B 1 68 ? 2.200 -37.541 -12.488 1.00 72.96 62 LEU B N 1
ATOM 2959 C CA . LEU B 1 68 ? 1.080 -38.466 -12.577 1.00 74.67 62 LEU B CA 1
ATOM 2960 C C . LEU B 1 68 ? 0.117 -38.166 -11.432 1.00 78.66 62 LEU B C 1
ATOM 2961 O O . LEU B 1 68 ? 0.509 -38.207 -10.266 1.00 79.87 62 LEU B O 1
ATOM 2966 N N . SER B 1 69 ? -1.132 -37.853 -11.766 1.00 82.16 63 SER B N 1
ATOM 2967 C CA . SER B 1 69 ? -2.129 -37.469 -10.764 1.00 86.50 63 SER B CA 1
ATOM 2968 C C . SER B 1 69 ? -2.506 -38.629 -9.860 1.00 89.90 63 SER B C 1
ATOM 2969 O O . SER B 1 69 ? -2.333 -39.794 -10.213 1.00 87.58 63 SER B O 1
ATOM 2972 N N . SER B 1 70 ? -3.052 -38.288 -8.696 1.00 95.62 64 SER B N 1
ATOM 2973 C CA . SER B 1 70 ? -3.534 -39.294 -7.746 1.00 99.78 64 SER B CA 1
ATOM 2974 C C . SER B 1 70 ? -4.685 -40.131 -8.328 1.00 101.64 64 SER B C 1
ATOM 2975 O O . SER B 1 70 ? -5.023 -41.179 -7.774 1.00 104.74 64 SER B O 1
ATOM 2978 N N . ARG B 1 71 ? -5.279 -39.671 -9.430 1.00 100.68 65 ARG B N 1
ATOM 2979 C CA . ARG B 1 71 ? -6.393 -40.373 -10.066 1.00 102.62 65 ARG B CA 1
ATOM 2980 C C . ARG B 1 71 ? -5.957 -41.190 -11.281 1.00 97.64 65 ARG B C 1
ATOM 2981 O O . ARG B 1 71 ? -6.583 -42.198 -11.611 1.00 99.62 65 ARG B O 1
ATOM 2989 N N . ASP B 1 72 ? -4.879 -40.774 -11.932 1.00 92.49 66 ASP B N 1
ATOM 2990 C CA . ASP B 1 72 ? -4.243 -41.591 -12.964 1.00 88.97 66 ASP B CA 1
ATOM 2991 C C . ASP B 1 72 ? -3.645 -42.834 -12.299 1.00 88.36 66 ASP B C 1
ATOM 2992 O O . ASP B 1 72 ? -3.654 -43.933 -12.865 1.00 86.88 66 ASP B O 1
ATOM 2997 N N . ARG B 1 73 ? -3.125 -42.624 -11.088 1.00 89.13 67 ARG B N 1
ATOM 2998 C CA . ARG B 1 73 ? -2.556 -43.676 -10.248 1.00 89.46 67 ARG B CA 1
ATOM 2999 C C . ARG B 1 73 ? -3.621 -44.701 -9.896 1.00 91.61 67 ARG B C 1
ATOM 3000 O O . ARG B 1 73 ? -3.406 -45.903 -10.038 1.00 91.89 67 ARG B O 1
ATOM 3008 N N . GLU B 1 74 ? -4.771 -44.209 -9.444 1.00 93.65 68 GLU B N 1
ATOM 3009 C CA . GLU B 1 74 ? -5.882 -45.062 -9.012 1.00 97.29 68 GLU B CA 1
ATOM 3010 C C . GLU B 1 74 ? -6.347 -45.987 -10.130 1.00 96.86 68 GLU B C 1
ATOM 3011 O O . GLU B 1 74 ? -6.764 -47.110 -9.875 1.00 99.28 68 GLU B O 1
ATOM 3017 N N . LYS B 1 75 ? -6.273 -45.504 -11.366 1.00 94.41 69 LYS B N 1
ATOM 3018 C CA . LYS B 1 75 ? -6.601 -46.317 -12.539 1.00 94.56 69 LYS B CA 1
ATOM 3019 C C . LYS B 1 75 ? -5.614 -47.471 -12.703 1.00 92.64 69 LYS B C 1
ATOM 3020 O O . LYS B 1 75 ? -5.936 -48.472 -13.343 1.00 93.30 69 LYS B O 1
ATOM 3026 N N . GLY B 1 76 ? -4.401 -47.300 -12.168 1.00 90.34 70 GLY B N 1
ATOM 3027 C CA . GLY B 1 76 ? -3.368 -48.343 -12.162 1.00 88.85 70 GLY B CA 1
ATOM 3028 C C . GLY B 1 76 ? -2.826 -48.659 -13.541 1.00 85.90 70 GLY B C 1
ATOM 3029 O O . GLY B 1 76 ? -1.929 -49.480 -13.707 1.00 82.41 70 GLY B O 1
ATOM 3030 N N . ASN B 1 77 ? -3.361 -47.961 -14.528 1.00 86.75 71 ASN B N 1
ATOM 3031 C CA . ASN B 1 77 ? -3.148 -48.291 -15.910 1.00 86.89 71 ASN B CA 1
ATOM 3032 C C . ASN B 1 77 ? -2.348 -47.213 -16.633 1.00 83.31 71 ASN B C 1
ATOM 3033 O O . ASN B 1 77 ? -2.024 -47.372 -17.816 1.00 82.07 71 ASN B O 1
ATOM 3038 N N . ARG B 1 78 ? -2.027 -46.129 -15.921 1.00 81.06 72 ARG B N 1
ATOM 3039 C CA . ARG B 1 78 ? -1.392 -44.954 -16.513 1.00 78.25 72 ARG B CA 1
ATOM 3040 C C . ARG B 1 78 ? -0.012 -44.746 -15.910 1.00 74.88 72 ARG B C 1
ATOM 3041 O O . ARG B 1 78 ? 0.165 -44.849 -14.697 1.00 75.71 72 ARG B O 1
ATOM 3049 N N . HIS B 1 79 ? 0.956 -44.456 -16.769 1.00 72.06 73 HIS B N 1
ATOM 3050 C CA . HIS B 1 79 ? 2.340 -44.267 -16.368 1.00 70.74 73 HIS B CA 1
ATOM 3051 C C . HIS B 1 79 ? 2.930 -43.083 -17.127 1.00 67.80 73 HIS B C 1
ATOM 3052 O O . HIS B 1 79 ? 2.377 -42.649 -18.137 1.00 67.32 73 HIS B O 1
ATOM 3059 N N . LEU B 1 80 ? 4.056 -42.581 -16.633 1.00 66.54 74 LEU B N 1
ATOM 3060 C CA . LEU B 1 80 ? 4.806 -41.498 -17.261 1.00 65.56 74 LEU B CA 1
ATOM 3061 C C . LEU B 1 80 ? 5.914 -42.084 -18.129 1.00 64.01 74 LEU B C 1
ATOM 3062 O O . LEU B 1 80 ? 6.738 -42.872 -17.650 1.00 62.80 74 LEU B O 1
ATOM 3067 N N . ALA B 1 81 ? 5.948 -41.676 -19.399 1.00 62.92 75 ALA B N 1
ATOM 3068 C CA . ALA B 1 81 ? 6.810 -42.308 -20.402 1.00 61.90 75 ALA B CA 1
ATOM 3069 C C . ALA B 1 81 ? 8.286 -41.948 -20.267 1.00 61.79 75 ALA B C 1
ATOM 3070 O O . ALA B 1 81 ? 9.150 -42.617 -20.839 1.00 61.79 75 ALA B O 1
ATOM 3072 N N . CYS B 1 82 ? 8.571 -40.876 -19.535 1.00 63.02 76 CYS B N 1
ATOM 3073 C CA . CYS B 1 82 ? 9.949 -40.466 -19.274 1.00 63.65 76 CYS B CA 1
ATOM 3074 C C . CYS B 1 82 ? 10.471 -41.093 -17.989 1.00 63.99 76 CYS B C 1
ATOM 3075 O O . CYS B 1 82 ? 11.672 -41.049 -17.723 1.00 63.51 76 CYS B O 1
ATOM 3078 N N . GLN B 1 83 ? 9.569 -41.692 -17.211 1.00 64.72 77 GLN B N 1
ATOM 3079 C CA . GLN B 1 83 ? 9.924 -42.333 -15.944 1.00 66.75 77 GLN B CA 1
ATOM 3080 C C . GLN B 1 83 ? 9.864 -43.854 -15.994 1.00 67.87 77 GLN B C 1
ATOM 3081 O O . GLN B 1 83 ? 10.063 -44.505 -14.970 1.00 68.12 77 GLN B O 1
ATOM 3087 N N . CYS B 1 84 ? 9.604 -44.423 -17.173 1.00 68.74 78 CYS B N 1
ATOM 3088 C CA . CYS B 1 84 ? 9.434 -45.876 -17.309 1.00 69.69 78 CYS B CA 1
ATOM 3089 C C . CYS B 1 84 ? 10.441 -46.515 -18.257 1.00 70.20 78 CYS B C 1
ATOM 3090 O O . CYS B 1 84 ? 10.944 -45.870 -19.187 1.00 69.59 78 CYS B O 1
ATOM 3093 N N . ILE B 1 85 ? 10.731 -47.788 -17.996 1.00 71.89 79 ILE B N 1
ATOM 3094 C CA . ILE B 1 85 ? 11.512 -48.630 -18.912 1.00 72.22 79 ILE B CA 1
ATOM 3095 C C . ILE B 1 85 ? 10.730 -49.901 -19.180 1.00 72.32 79 ILE B C 1
ATOM 3096 O O . ILE B 1 85 ? 9.928 -50.325 -18.353 1.00 71.89 79 ILE B O 1
ATOM 3101 N N . ALA B 1 86 ? 10.969 -50.498 -20.337 1.00 73.97 80 ALA B N 1
ATOM 3102 C CA . ALA B 1 86 ? 10.237 -51.690 -20.773 1.00 76.70 80 ALA B CA 1
ATOM 3103 C C . ALA B 1 86 ? 10.829 -52.950 -20.140 1.00 78.71 80 ALA B C 1
ATOM 3104 O O . ALA B 1 86 ? 12.053 -53.087 -20.053 1.00 79.91 80 ALA B O 1
ATOM 3106 N N . LEU B 1 87 ? 9.961 -53.856 -19.688 1.00 79.60 81 LEU B N 1
ATOM 3107 C CA . LEU B 1 87 ? 10.384 -55.178 -19.200 1.00 80.91 81 LEU B CA 1
ATOM 3108 C C . LEU B 1 87 ? 9.903 -56.315 -20.106 1.00 81.99 81 LEU B C 1
ATOM 3109 O O . LEU B 1 87 ? 10.188 -57.486 -19.842 1.00 83.48 81 LEU B O 1
ATOM 3114 N N . SER B 1 88 ? 9.174 -55.954 -21.162 1.00 79.49 82 SER B N 1
ATOM 3115 C CA . SER B 1 88 ? 8.683 -56.892 -22.146 1.00 81.50 82 SER B CA 1
ATOM 3116 C C . SER B 1 88 ? 8.294 -56.084 -23.378 1.00 81.08 82 SER B C 1
ATOM 3117 O O . SER B 1 88 ? 8.599 -54.900 -23.466 1.00 78.76 82 SER B O 1
ATOM 3120 N N . ASP B 1 89 ? 7.634 -56.722 -24.339 1.00 83.56 83 ASP B N 1
ATOM 3121 C CA . ASP B 1 89 ? 7.021 -55.978 -25.425 1.00 83.47 83 ASP B CA 1
ATOM 3122 C C . ASP B 1 89 ? 5.901 -55.124 -24.839 1.00 81.98 83 ASP B C 1
ATOM 3123 O O . ASP B 1 89 ? 5.173 -55.568 -23.945 1.00 82.95 83 ASP B O 1
ATOM 3128 N N . LEU B 1 90 ? 5.788 -53.893 -25.331 1.00 79.83 84 LEU B N 1
ATOM 3129 C CA . LEU B 1 90 ? 4.778 -52.963 -24.853 1.00 77.90 84 LEU B CA 1
ATOM 3130 C C . LEU B 1 90 ? 3.794 -52.558 -25.954 1.00 79.34 84 LEU B C 1
ATOM 3131 O O . LEU B 1 90 ? 4.189 -52.223 -27.074 1.00 77.76 84 LEU B O 1
ATOM 3136 N N . ARG B 1 91 ? 2.508 -52.615 -25.622 1.00 81.28 85 ARG B N 1
ATOM 3137 C CA . ARG B 1 91 ? 1.478 -51.946 -26.399 1.00 83.78 85 ARG B CA 1
ATOM 3138 C C . ARG B 1 91 ? 0.962 -50.797 -25.543 1.00 80.66 85 ARG B C 1
ATOM 3139 O O . ARG B 1 91 ? 0.494 -51.015 -24.431 1.00 79.61 85 ARG B O 1
ATOM 3147 N N . ILE B 1 92 ? 1.083 -49.578 -26.057 1.00 79.62 86 ILE B N 1
ATOM 3148 C CA . ILE B 1 92 ? 0.691 -48.374 -25.338 1.00 78.13 86 ILE B CA 1
ATOM 3149 C C . ILE B 1 92 ? -0.118 -47.454 -26.235 1.00 79.30 86 ILE B C 1
ATOM 3150 O O . ILE B 1 92 ? -0.055 -47.573 -27.454 1.00 81.30 86 ILE B O 1
ATOM 3155 N N . LYS B 1 93 ? -0.878 -46.541 -25.641 1.00 80.60 87 LYS B N 1
ATOM 3156 C CA . LYS B 1 93 ? -1.551 -45.491 -26.419 1.00 83.58 87 LYS B CA 1
ATOM 3157 C C . LYS B 1 93 ? -1.196 -44.097 -25.889 1.00 80.99 87 LYS B C 1
ATOM 3158 O O . LYS B 1 93 ? -1.176 -43.869 -24.685 1.00 77.56 87 LYS B O 1
ATOM 3164 N N . VAL B 1 94 ? -0.876 -43.196 -26.818 1.00 80.87 88 VAL B N 1
ATOM 3165 C CA . VAL B 1 94 ? -0.533 -41.806 -26.531 1.00 79.60 88 VAL B CA 1
ATOM 3166 C C . VAL B 1 94 ? -0.940 -40.973 -27.741 1.00 82.08 88 VAL B C 1
ATOM 3167 O O . VAL B 1 94 ? -1.302 -41.533 -28.777 1.00 87.62 88 VAL B O 1
ATOM 3171 N N . ALA B 1 95 ? -0.879 -39.648 -27.615 1.00 80.89 89 ALA B N 1
ATOM 3172 C CA . ALA B 1 95 ? -1.220 -38.758 -28.720 1.00 81.83 89 ALA B CA 1
ATOM 3173 C C . ALA B 1 95 ? 0.054 -38.197 -29.332 1.00 79.88 89 ALA B C 1
ATOM 3174 O O . ALA B 1 95 ? 0.564 -37.157 -28.889 1.00 79.31 89 ALA B O 1
ATOM 3176 N N . VAL B 1 96 ? 0.563 -38.894 -30.351 1.00 78.11 90 VAL B N 1
ATOM 3177 C CA . VAL B 1 96 ? 1.792 -38.483 -31.006 1.00 76.73 90 VAL B CA 1
ATOM 3178 C C . VAL B 1 96 ? 1.549 -37.226 -31.815 1.00 78.38 90 VAL B C 1
ATOM 3179 O O . VAL B 1 96 ? 0.488 -37.072 -32.408 1.00 82.75 90 VAL B O 1
ATOM 3183 N N . GLN B 1 97 ? 2.520 -36.316 -31.806 1.00 77.64 91 GLN B N 1
ATOM 3184 C CA . GLN B 1 97 ? 2.382 -35.016 -32.466 1.00 79.39 91 GLN B CA 1
ATOM 3185 C C . GLN B 1 97 ? 3.703 -34.604 -33.105 1.00 80.09 91 GLN B C 1
ATOM 3186 O O . GLN B 1 97 ? 4.746 -34.633 -32.442 1.00 77.86 91 GLN B O 1
ATOM 3192 N N . ASP B 1 98 ? 3.635 -34.195 -34.378 1.00 82.64 92 ASP B N 1
ATOM 3193 C CA . ASP B 1 98 ? 4.831 -33.855 -35.171 1.00 84.28 92 ASP B CA 1
ATOM 3194 C C . ASP B 1 98 ? 5.761 -32.842 -34.502 1.00 81.69 92 ASP B C 1
ATOM 3195 O O . ASP B 1 98 ? 6.976 -32.884 -34.722 1.00 79.94 92 ASP B O 1
ATOM 3200 N N . LYS B 1 99 ? 5.192 -31.942 -33.695 1.00 80.42 93 LYS B N 1
ATOM 3201 C CA . LYS B 1 99 ? 5.981 -30.910 -33.011 1.00 80.75 93 LYS B CA 1
ATOM 3202 C C . LYS B 1 99 ? 6.908 -31.446 -31.910 1.00 77.35 93 LYS B C 1
ATOM 3203 O O . LYS B 1 99 ? 7.584 -30.658 -31.260 1.00 77.14 93 LYS B O 1
ATOM 3209 N N . TYR B 1 100 ? 6.909 -32.760 -31.682 1.00 75.04 94 TYR B N 1
ATOM 3210 C CA . TYR B 1 100 ? 7.864 -33.395 -30.766 1.00 74.01 94 TYR B CA 1
ATOM 3211 C C . TYR B 1 100 ? 8.899 -34.262 -31.489 1.00 75.32 94 TYR B C 1
ATOM 3212 O O . TYR B 1 100 ? 9.877 -34.705 -30.872 1.00 75.84 94 TYR B O 1
ATOM 3221 N N . ILE B 1 101 ? 8.684 -34.509 -32.775 1.00 77.78 95 ILE B N 1
ATOM 3222 C CA . ILE B 1 101 ? 9.623 -35.276 -33.590 1.00 79.24 95 ILE B CA 1
ATOM 3223 C C . ILE B 1 101 ? 10.996 -34.626 -33.470 1.00 79.58 95 ILE B C 1
ATOM 3224 O O . ILE B 1 101 ? 11.146 -33.435 -33.752 1.00 80.75 95 ILE B O 1
ATOM 3229 N N . PRO B 1 102 ? 11.995 -35.388 -33.011 1.00 79.11 96 PRO B N 1
ATOM 3230 C CA . PRO B 1 102 ? 13.335 -34.842 -32.850 1.00 81.21 96 PRO B CA 1
ATOM 3231 C C . PRO B 1 102 ? 13.891 -34.203 -34.108 1.00 85.64 96 PRO B C 1
ATOM 3232 O O . PRO B 1 102 ? 13.977 -34.851 -35.162 1.00 87.46 96 PRO B O 1
ATOM 3236 N N . ALA B 1 103 ? 14.260 -32.934 -33.990 1.00 92.84 97 ALA B N 1
ATOM 3237 C CA . ALA B 1 103 ? 14.950 -32.241 -35.064 1.00 96.62 97 ALA B CA 1
ATOM 3238 C C . ALA B 1 103 ? 16.310 -32.899 -35.267 1.00 97.62 97 ALA B C 1
ATOM 3239 O O . ALA B 1 103 ? 16.592 -33.439 -36.338 1.00 101.08 97 ALA B O 1
ATOM 3241 N N . ILE B 1 104 ? 17.121 -32.893 -34.211 1.00 94.94 98 ILE B N 1
ATOM 3242 C CA . ILE B 1 104 ? 18.461 -33.470 -34.250 1.00 95.93 98 ILE B CA 1
ATOM 3243 C C . ILE B 1 104 ? 18.512 -34.826 -33.538 1.00 95.27 98 ILE B C 1
ATOM 3244 O O . ILE B 1 104 ? 18.225 -34.899 -32.346 1.00 92.67 98 ILE B O 1
ATOM 3249 N N . PRO B 1 105 ? 18.912 -35.895 -34.260 1.00 98.41 99 PRO B N 1
ATOM 3250 C CA . PRO B 1 105 ? 19.016 -37.252 -33.719 1.00 97.55 99 PRO B CA 1
ATOM 3251 C C . PRO B 1 105 ? 19.503 -37.299 -32.274 1.00 93.12 99 PRO B C 1
ATOM 3252 O O . PRO B 1 105 ? 20.588 -36.815 -31.971 1.00 92.27 99 PRO B O 1
ATOM 3256 N N . ILE B 1 106 ? 18.688 -37.868 -31.395 1.00 91.28 100 ILE B N 1
ATOM 3257 C CA . ILE B 1 106 ? 19.040 -38.031 -29.993 1.00 88.02 100 ILE B CA 1
ATOM 3258 C C . ILE B 1 106 ? 19.958 -39.236 -29.871 1.00 90.50 100 ILE B C 1
ATOM 3259 O O . ILE B 1 106 ? 19.763 -40.244 -30.551 1.00 94.30 100 ILE B O 1
ATOM 3264 N N . SER B 1 107 ? 20.964 -39.124 -29.007 1.00 88.61 101 SER B N 1
ATOM 3265 C CA . SER B 1 107 ? 21.851 -40.243 -28.718 1.00 91.56 101 SER B CA 1
ATOM 3266 C C . SER B 1 107 ? 22.449 -40.107 -27.326 1.00 90.43 101 SER B C 1
ATOM 3267 O O . SER B 1 107 ? 22.684 -38.994 -26.857 1.00 87.01 101 SER B O 1
ATOM 3270 N N . LYS B 1 108 ? 22.677 -41.241 -26.665 1.00 93.76 102 LYS B N 1
ATOM 3271 C CA . LYS B 1 108 ? 23.379 -41.272 -25.385 1.00 92.80 102 LYS B CA 1
ATOM 3272 C C . LYS B 1 108 ? 24.857 -41.099 -25.689 1.00 94.29 102 LYS B C 1
ATOM 3273 O O . LYS B 1 108 ? 25.427 -41.854 -26.470 1.00 96.09 102 LYS B O 1
ATOM 3279 N N . MET B 1 109 ? 25.468 -40.091 -25.071 1.00 93.55 103 MET B N 1
ATOM 3280 C CA . MET B 1 109 ? 26.833 -39.715 -25.384 1.00 95.84 103 MET B CA 1
ATOM 3281 C C . MET B 1 109 ? 27.715 -39.777 -24.143 1.00 97.01 103 MET B C 1
ATOM 3282 O O . MET B 1 109 ? 27.320 -39.349 -23.057 1.00 93.43 103 MET B O 1
ATOM 3287 N N . GLU B 1 110 ? 28.912 -40.321 -24.339 1.00 101.88 104 GLU B N 1
ATOM 3288 C CA . GLU B 1 110 ? 29.932 -40.421 -23.304 1.00 104.62 104 GLU B CA 1
ATOM 3289 C C . GLU B 1 110 ? 30.779 -39.145 -23.335 1.00 102.59 104 GLU B C 1
ATOM 3290 O O . GLU B 1 110 ? 31.318 -38.773 -24.385 1.00 102.93 104 GLU B O 1
ATOM 3296 N N . ALA B 1 111 ? 30.878 -38.470 -22.189 1.00 99.58 105 ALA B N 1
ATOM 3297 C CA . ALA B 1 111 ? 31.543 -37.169 -22.112 1.00 97.61 105 ALA B CA 1
ATOM 3298 C C . ALA B 1 111 ? 32.374 -37.018 -20.833 1.00 98.57 105 ALA B C 1
ATOM 3299 O O . ALA B 1 111 ? 32.073 -37.636 -19.811 1.00 99.17 105 ALA B O 1
ATOM 3301 N N . GLU B 1 112 ? 33.405 -36.178 -20.900 1.00 98.29 106 GLU B N 1
ATOM 3302 C CA . GLU B 1 112 ? 34.213 -35.849 -19.725 1.00 99.61 106 GLU B CA 1
ATOM 3303 C C . GLU B 1 112 ? 34.297 -34.342 -19.506 1.00 95.57 106 GLU B C 1
ATOM 3304 O O . GLU B 1 112 ? 34.260 -33.563 -20.457 1.00 92.53 106 GLU B O 1
ATOM 3310 N N . VAL B 1 113 ? 34.418 -33.948 -18.240 1.00 95.39 107 VAL B N 1
ATOM 3311 C CA . VAL B 1 113 ? 34.550 -32.542 -17.858 1.00 93.48 107 VAL B CA 1
ATOM 3312 C C . VAL B 1 113 ? 35.885 -32.009 -18.355 1.00 95.66 107 VAL B C 1
ATOM 3313 O O . VAL B 1 113 ? 36.936 -32.478 -17.927 1.00 99.83 107 VAL B O 1
ATOM 3317 N N . VAL B 1 114 ? 35.841 -31.031 -19.254 1.00 93.06 108 VAL B N 1
ATOM 3318 C CA . VAL B 1 114 ? 37.055 -30.488 -19.861 1.00 95.97 108 VAL B CA 1
ATOM 3319 C C . VAL B 1 114 ? 37.385 -29.077 -19.354 1.00 95.16 108 VAL B C 1
ATOM 3320 O O . VAL B 1 114 ? 38.499 -28.593 -19.550 1.00 97.55 108 VAL B O 1
ATOM 3324 N N . ALA B 1 115 ? 36.415 -28.420 -18.720 1.00 91.51 109 ALA B N 1
ATOM 3325 C CA . ALA B 1 115 ? 36.608 -27.085 -18.170 1.00 90.49 109 ALA B CA 1
ATOM 3326 C C . ALA B 1 115 ? 35.529 -26.760 -17.136 1.00 87.73 109 ALA B C 1
ATOM 3327 O O . ALA B 1 115 ? 34.399 -27.205 -17.238 1.00 83.95 109 ALA B O 1
ATOM 3329 N N . VAL B 1 116 ? 35.896 -25.977 -16.142 1.00 90.50 110 VAL B N 1
ATOM 3330 C CA . VAL B 1 116 ? 35.017 -25.577 -15.055 1.00 89.91 110 VAL B CA 1
ATOM 3331 C C . VAL B 1 116 ? 35.377 -24.154 -14.620 1.00 92.11 110 VAL B C 1
ATOM 3332 O O . VAL B 1 116 ? 36.549 -23.790 -14.567 1.00 94.58 110 VAL B O 1
ATOM 3336 N N . ARG B 1 117 ? 34.360 -23.363 -14.300 1.00 90.60 111 ARG B N 1
ATOM 3337 C CA . ARG B 1 117 ? 34.567 -22.050 -13.716 1.00 93.09 111 ARG B CA 1
ATOM 3338 C C . ARG B 1 117 ? 33.378 -21.624 -12.881 1.00 91.57 111 ARG B C 1
ATOM 3339 O O . ARG B 1 117 ? 32.241 -21.697 -13.335 1.00 89.08 111 ARG B O 1
ATOM 3347 N N . ALA B 1 118 ? 33.648 -21.198 -11.654 1.00 94.59 112 ALA B N 1
ATOM 3348 C CA . ALA B 1 118 ? 32.604 -20.728 -10.764 1.00 95.32 112 ALA B CA 1
ATOM 3349 C C . ALA B 1 118 ? 32.197 -19.325 -11.172 1.00 95.62 112 ALA B C 1
ATOM 3350 O O . ALA B 1 118 ? 33.015 -18.409 -11.115 1.00 99.39 112 ALA B O 1
ATOM 3352 N N . LEU B 1 119 ? 30.940 -19.169 -11.586 1.00 94.59 113 LEU B N 1
ATOM 3353 C CA . LEU B 1 119 ? 30.377 -17.865 -11.961 1.00 95.35 113 LEU B CA 1
ATOM 3354 C C . LEU B 1 119 ? 29.787 -17.144 -10.740 1.00 98.53 113 LEU B C 1
ATOM 3355 O O . LEU B 1 119 ? 30.010 -15.946 -10.542 1.00 101.82 113 LEU B O 1
ATOM 3360 N N . THR B 1 120 ? 29.027 -17.874 -9.931 1.00 98.39 114 THR B N 1
ATOM 3361 C CA . THR B 1 120 ? 28.717 -17.434 -8.574 1.00 102.03 114 THR B CA 1
ATOM 3362 C C . THR B 1 120 ? 29.160 -18.521 -7.583 1.00 103.83 114 THR B C 1
ATOM 3363 O O . THR B 1 120 ? 29.613 -19.601 -7.982 1.00 101.60 114 THR B O 1
ATOM 3367 N N . HIS B 1 121 ? 29.038 -18.211 -6.294 1.00 107.54 115 HIS B N 1
ATOM 3368 C CA . HIS B 1 121 ? 29.336 -19.152 -5.210 1.00 109.16 115 HIS B CA 1
ATOM 3369 C C . HIS B 1 121 ? 28.569 -20.475 -5.337 1.00 106.19 115 HIS B C 1
ATOM 3370 O O . HIS B 1 121 ? 29.012 -21.504 -4.821 1.00 107.00 115 HIS B O 1
ATOM 3377 N N . ASP B 1 122 ? 27.421 -20.436 -6.016 1.00 102.17 116 ASP B N 1
ATOM 3378 C CA . ASP B 1 122 ? 26.566 -21.609 -6.172 1.00 100.01 116 ASP B CA 1
ATOM 3379 C C . ASP B 1 122 ? 26.095 -21.834 -7.616 1.00 94.87 116 ASP B C 1
ATOM 3380 O O . ASP B 1 122 ? 24.987 -22.300 -7.828 1.00 93.34 116 ASP B O 1
ATOM 3385 N N . LEU B 1 123 ? 26.929 -21.517 -8.603 1.00 93.31 117 LEU B N 1
ATOM 3386 C CA . LEU B 1 123 ? 26.574 -21.748 -10.016 1.00 91.04 117 LEU B CA 1
ATOM 3387 C C . LEU B 1 123 ? 27.818 -21.969 -10.891 1.00 89.20 117 LEU B C 1
ATOM 3388 O O . LEU B 1 123 ? 28.619 -21.049 -11.094 1.00 89.99 117 LEU B O 1
ATOM 3393 N N . LEU B 1 124 ? 27.957 -23.185 -11.416 1.00 86.50 118 LEU B N 1
ATOM 3394 C CA . LEU B 1 124 ? 29.168 -23.607 -12.119 1.00 85.44 118 LEU B CA 1
ATOM 3395 C C . LEU B 1 124 ? 28.953 -23.723 -13.605 1.00 81.49 118 LEU B C 1
ATOM 3396 O O . LEU B 1 124 ? 27.963 -24.293 -14.035 1.00 80.31 118 LEU B O 1
ATOM 3401 N N . SER B 1 125 ? 29.884 -23.185 -14.385 1.00 81.81 119 SER B N 1
ATOM 3402 C CA . SER B 1 125 ? 29.888 -23.384 -15.833 1.00 80.27 119 SER B CA 1
ATOM 3403 C C . SER B 1 125 ? 30.728 -24.597 -16.158 1.00 81.03 119 SER B C 1
ATOM 3404 O O . SER B 1 125 ? 31.952 -24.522 -16.185 1.00 84.25 119 SER B O 1
ATOM 3407 N N . VAL B 1 126 ? 30.064 -25.715 -16.414 1.00 79.74 120 VAL B N 1
ATOM 3408 C CA . VAL B 1 126 ? 30.755 -26.967 -16.668 1.00 81.08 120 VAL B CA 1
ATOM 3409 C C . VAL B 1 126 ? 30.798 -27.198 -18.170 1.00 79.41 120 VAL B C 1
ATOM 3410 O O . VAL B 1 126 ? 29.761 -27.272 -18.812 1.00 77.38 120 VAL B O 1
ATOM 3414 N N . LYS B 1 127 ? 32.001 -27.303 -18.715 1.00 81.78 121 LYS B N 1
ATOM 3415 C CA . LYS B 1 127 ? 32.217 -27.549 -20.134 1.00 82.87 121 LYS B CA 1
ATOM 3416 C C . LYS B 1 127 ? 32.612 -29.011 -20.280 1.00 85.13 121 LYS B C 1
ATOM 3417 O O . LYS B 1 127 ? 33.569 -29.459 -19.641 1.00 88.59 121 LYS B O 1
ATOM 3423 N N . LEU B 1 128 ? 31.870 -29.753 -21.102 1.00 84.74 122 LEU B N 1
ATOM 3424 C CA . LEU B 1 128 ? 32.099 -31.187 -21.312 1.00 87.06 122 LEU B CA 1
ATOM 3425 C C . LEU B 1 128 ? 32.399 -31.489 -22.784 1.00 88.25 122 LEU B C 1
ATOM 3426 O O . LEU B 1 128 ? 31.896 -30.815 -23.681 1.00 87.25 122 LEU B O 1
ATOM 3431 N N . ARG B 1 129 ? 33.225 -32.500 -23.026 1.00 92.13 123 ARG B N 1
ATOM 3432 C CA . ARG B 1 129 ? 33.603 -32.877 -24.382 1.00 96.19 123 ARG B CA 1
ATOM 3433 C C . ARG B 1 129 ? 33.061 -34.264 -24.723 1.00 97.93 123 ARG B C 1
ATOM 3434 O O . ARG B 1 129 ? 33.225 -35.205 -23.944 1.00 99.35 123 ARG B O 1
ATOM 3442 N N . THR B 1 130 ? 32.418 -34.372 -25.886 1.00 97.59 124 THR B N 1
ATOM 3443 C CA . THR B 1 130 ? 31.945 -35.649 -26.427 1.00 99.41 124 THR B CA 1
ATOM 3444 C C . THR B 1 130 ? 32.830 -36.111 -27.580 1.00 104.95 124 THR B C 1
ATOM 3445 O O . THR B 1 130 ? 33.643 -35.341 -28.092 1.00 107.72 124 THR B O 1
ATOM 3449 N N . ASP B 1 131 ? 32.666 -37.366 -27.988 1.00 107.98 125 ASP B N 1
ATOM 3450 C CA . ASP B 1 131 ? 33.410 -37.910 -29.129 1.00 114.09 125 ASP B CA 1
ATOM 3451 C C . ASP B 1 131 ? 32.885 -37.282 -30.423 1.00 113.20 125 ASP B C 1
ATOM 3452 O O . ASP B 1 131 ? 33.654 -36.923 -31.317 1.00 115.24 125 ASP B O 1
ATOM 3457 N N . VAL B 1 132 ? 31.560 -37.129 -30.481 1.00 109.91 126 VAL B N 1
ATOM 3458 C CA . VAL B 1 132 ? 30.852 -36.637 -31.669 1.00 109.61 126 VAL B CA 1
ATOM 3459 C C . VAL B 1 132 ? 30.837 -35.113 -31.753 1.00 106.57 126 VAL B C 1
ATOM 3460 O O . VAL B 1 132 ? 31.110 -34.432 -30.759 1.00 102.81 126 VAL B O 1
ATOM 3464 N N . PRO B 1 133 ? 30.521 -34.575 -32.951 1.00 108.14 127 PRO B N 1
ATOM 3465 C CA . PRO B 1 133 ? 30.352 -33.126 -33.091 1.00 106.22 127 PRO B CA 1
ATOM 3466 C C . PRO B 1 133 ? 29.172 -32.599 -32.268 1.00 100.40 127 PRO B C 1
ATOM 3467 O O . PRO B 1 133 ? 28.109 -33.212 -32.267 1.00 99.44 127 PRO B O 1
ATOM 3471 N N . ALA B 1 134 ? 29.361 -31.484 -31.575 1.00 97.84 128 ALA B N 1
ATOM 3472 C CA . ALA B 1 134 ? 28.312 -30.946 -30.697 1.00 93.08 128 ALA B CA 1
ATOM 3473 C C . ALA B 1 134 ? 27.230 -30.311 -31.545 1.00 92.64 128 ALA B C 1
ATOM 3474 O O . ALA B 1 134 ? 27.445 -29.262 -32.148 1.00 95.91 128 ALA B O 1
ATOM 3476 N N . ASN B 1 135 ? 26.061 -30.935 -31.578 1.00 90.18 129 ASN B N 1
ATOM 3477 C CA . ASN B 1 135 ? 24.991 -30.500 -32.453 1.00 88.88 129 ASN B CA 1
ATOM 3478 C C . ASN B 1 135 ? 23.661 -30.383 -31.715 1.00 84.44 129 ASN B C 1
ATOM 3479 O O . ASN B 1 135 ? 23.064 -31.391 -31.325 1.00 83.44 129 ASN B O 1
ATOM 3484 N N . PHE B 1 136 ? 23.210 -29.143 -31.537 1.00 82.01 130 PHE B N 1
ATOM 3485 C CA . PHE B 1 136 ? 21.951 -28.852 -30.853 1.00 78.96 130 PHE B CA 1
ATOM 3486 C C . PHE B 1 136 ? 21.422 -27.469 -31.230 1.00 79.74 130 PHE B C 1
ATOM 3487 O O . PHE B 1 136 ? 22.146 -26.655 -31.794 1.00 81.08 130 PHE B O 1
ATOM 3495 N N . LEU B 1 137 ? 20.160 -27.214 -30.893 1.00 79.15 131 LEU B N 1
ATOM 3496 C CA . LEU B 1 137 ? 19.535 -25.912 -31.111 1.00 80.14 131 LEU B CA 1
ATOM 3497 C C . LEU B 1 137 ? 19.651 -25.063 -29.840 1.00 77.60 131 LEU B C 1
ATOM 3498 O O . LEU B 1 137 ? 19.674 -25.601 -28.730 1.00 74.83 131 LEU B O 1
ATOM 3503 N N . PRO B 1 138 ? 19.720 -23.732 -29.990 1.00 78.83 132 PRO B N 1
ATOM 3504 C CA . PRO B 1 138 ? 19.734 -22.886 -28.803 1.00 76.85 132 PRO B CA 1
ATOM 3505 C C . PRO B 1 138 ? 18.406 -23.037 -28.061 1.00 75.50 132 PRO B C 1
ATOM 3506 O O . PRO B 1 138 ? 17.339 -22.898 -28.671 1.00 77.16 132 PRO B O 1
ATOM 3510 N N . GLY B 1 139 ? 18.477 -23.354 -26.773 1.00 72.28 133 GLY B N 1
ATOM 3511 C CA . GLY B 1 139 ? 17.283 -23.598 -25.972 1.00 71.46 133 GLY B CA 1
ATOM 3512 C C . GLY B 1 139 ? 16.969 -25.067 -25.747 1.00 70.32 133 GLY B C 1
ATOM 3513 O O . GLY B 1 139 ? 15.953 -25.388 -25.136 1.00 71.59 133 GLY B O 1
ATOM 3514 N N . GLN B 1 140 ? 17.821 -25.967 -26.236 1.00 70.01 134 GLN B N 1
ATOM 3515 C CA . GLN B 1 140 ? 17.655 -27.393 -25.951 1.00 70.28 134 GLN B CA 1
ATOM 3516 C C . GLN B 1 140 ? 18.395 -27.802 -24.679 1.00 69.51 134 GLN B C 1
ATOM 3517 O O . GLN B 1 140 ? 19.194 -27.040 -24.130 1.00 68.65 134 GLN B O 1
ATOM 3523 N N . PHE B 1 141 ? 18.114 -29.007 -24.198 1.00 70.49 135 PHE B N 1
ATOM 3524 C CA . PHE B 1 141 ? 18.757 -29.499 -22.984 1.00 70.07 135 PHE B CA 1
ATOM 3525 C C . PHE B 1 141 ? 19.190 -30.951 -23.120 1.00 71.20 135 PHE B C 1
ATOM 3526 O O . PHE B 1 141 ? 18.796 -31.645 -24.061 1.00 72.41 135 PHE B O 1
ATOM 3534 N N . CYS B 1 142 ? 20.005 -31.393 -22.166 1.00 71.82 136 CYS B N 1
ATOM 3535 C CA . CYS B 1 142 ? 20.473 -32.771 -22.097 1.00 73.08 136 CYS B CA 1
ATOM 3536 C C . CYS B 1 142 ? 20.052 -33.427 -20.781 1.00 73.97 136 CYS B C 1
ATOM 3537 O O . CYS B 1 142 ? 19.915 -32.758 -19.748 1.00 73.77 136 CYS B O 1
ATOM 3540 N N . LEU B 1 143 ? 19.847 -34.739 -20.835 1.00 75.26 137 LEU B N 1
ATOM 3541 C CA . LEU B 1 143 ? 19.783 -35.568 -19.642 1.00 76.70 137 LEU B CA 1
ATOM 3542 C C . LEU B 1 143 ? 21.192 -36.068 -19.315 1.00 77.64 137 LEU B C 1
ATOM 3543 O O . LEU B 1 143 ? 21.748 -36.899 -20.030 1.00 77.51 137 LEU B O 1
ATOM 3548 N N . ILE B 1 144 ? 21.758 -35.562 -18.222 1.00 79.05 138 ILE B N 1
ATOM 3549 C CA . ILE B 1 144 ? 23.123 -35.879 -17.837 1.00 80.76 138 ILE B CA 1
ATOM 3550 C C . ILE B 1 144 ? 23.121 -36.941 -16.735 1.00 85.00 138 ILE B C 1
ATOM 3551 O O . ILE B 1 144 ? 22.368 -36.830 -15.770 1.00 85.48 138 ILE B O 1
ATOM 3556 N N . GLU B 1 145 ? 23.954 -37.973 -16.910 1.00 88.93 139 GLU B N 1
ATOM 3557 C CA . GLU B 1 145 ? 24.123 -39.057 -15.933 1.00 93.72 139 GLU B CA 1
ATOM 3558 C C . GLU B 1 145 ? 25.600 -39.262 -15.629 1.00 96.29 139 GLU B C 1
ATOM 3559 O O . GLU B 1 145 ? 26.347 -39.747 -16.484 1.00 95.48 139 GLU B O 1
ATOM 3565 N N . ALA B 1 146 ? 26.013 -38.907 -14.413 1.00 99.00 140 ALA B N 1
ATOM 3566 C CA . ALA B 1 146 ? 27.415 -39.024 -14.000 1.00 103.34 140 ALA B CA 1
ATOM 3567 C C . ALA B 1 146 ? 27.852 -40.481 -13.982 1.00 108.18 140 ALA B C 1
ATOM 3568 O O . ALA B 1 146 ? 27.043 -41.367 -13.711 1.00 111.32 140 ALA B O 1
ATOM 3570 N N . GLU B 1 147 ? 29.124 -40.736 -14.279 1.00 110.23 141 GLU B N 1
ATOM 3571 C CA . GLU B 1 147 ? 29.603 -42.115 -14.348 1.00 115.72 141 GLU B CA 1
ATOM 3572 C C . GLU B 1 147 ? 29.899 -42.617 -12.937 1.00 119.65 141 GLU B C 1
ATOM 3573 O O . GLU B 1 147 ? 29.495 -43.718 -12.567 1.00 122.12 141 GLU B O 1
ATOM 3579 N N . GLN B 1 148 ? 30.587 -41.790 -12.155 1.00 119.90 142 GLN B N 1
ATOM 3580 C CA . GLN B 1 148 ? 30.921 -42.116 -10.770 1.00 125.22 142 GLN B CA 1
ATOM 3581 C C . GLN B 1 148 ? 29.671 -42.151 -9.881 1.00 125.18 142 GLN B C 1
ATOM 3582 O O . GLN B 1 148 ? 29.636 -42.886 -8.892 1.00 129.73 142 GLN B O 1
ATOM 3588 N N . LEU B 1 149 ? 28.654 -41.362 -10.232 1.00 120.36 143 LEU B N 1
ATOM 3589 C CA . LEU B 1 149 ? 27.360 -41.406 -9.542 1.00 121.48 143 LEU B CA 1
ATOM 3590 C C . LEU B 1 149 ? 26.354 -42.237 -10.361 1.00 120.31 143 LEU B C 1
ATOM 3591 O O . LEU B 1 149 ? 25.834 -41.773 -11.372 1.00 114.24 143 LEU B O 1
ATOM 3596 N N . PRO B 1 150 ? 26.073 -43.472 -9.921 1.00 126.27 144 PRO B N 1
ATOM 3597 C CA . PRO B 1 150 ? 25.276 -44.391 -10.736 1.00 126.04 144 PRO B CA 1
ATOM 3598 C C . PRO B 1 150 ? 23.761 -44.164 -10.642 1.00 123.55 144 PRO B C 1
ATOM 3599 O O . PRO B 1 150 ? 23.233 -43.915 -9.554 1.00 125.19 144 PRO B O 1
ATOM 3603 N N . GLY B 1 151 ? 23.084 -44.251 -11.786 1.00 119.29 145 GLY B N 1
ATOM 3604 C CA . GLY B 1 151 ? 21.624 -44.287 -11.833 1.00 118.72 145 GLY B CA 1
ATOM 3605 C C . GLY B 1 151 ? 20.910 -42.950 -11.992 1.00 113.91 145 GLY B C 1
ATOM 3606 O O . GLY B 1 151 ? 19.906 -42.876 -12.710 1.00 113.70 145 GLY B O 1
ATOM 3607 N N . VAL B 1 152 ? 21.414 -41.901 -11.343 1.00 112.00 146 VAL B N 1
ATOM 3608 C CA . VAL B 1 152 ? 20.700 -40.621 -11.289 1.00 107.79 146 VAL B CA 1
ATOM 3609 C C . VAL B 1 152 ? 20.801 -39.877 -12.617 1.00 102.53 146 VAL B C 1
ATOM 3610 O O . VAL B 1 152 ? 21.881 -39.808 -13.218 1.00 102.24 146 VAL B O 1
ATOM 3614 N N . VAL B 1 153 ? 19.675 -39.325 -13.071 1.00 99.02 147 VAL B N 1
ATOM 3615 C CA . VAL B 1 153 ? 19.606 -38.593 -14.337 1.00 91.70 147 VAL B CA 1
ATOM 3616 C C . VAL B 1 153 ? 18.973 -37.220 -14.106 1.00 88.66 147 VAL B C 1
ATOM 3617 O O . VAL B 1 153 ? 17.894 -37.124 -13.518 1.00 88.68 147 VAL B O 1
ATOM 3621 N N . ARG B 1 154 ? 19.640 -36.172 -14.591 1.00 85.36 148 ARG B N 1
ATOM 3622 C CA . ARG B 1 154 ? 19.189 -34.794 -14.418 1.00 83.84 148 ARG B CA 1
ATOM 3623 C C . ARG B 1 154 ? 19.251 -33.995 -15.709 1.00 80.64 148 ARG B C 1
ATOM 3624 O O . ARG B 1 154 ? 20.180 -34.167 -16.501 1.00 80.10 148 ARG B O 1
ATOM 3632 N N . ALA B 1 155 ? 18.285 -33.084 -15.882 1.00 79.44 149 ALA B N 1
ATOM 3633 C CA . ALA B 1 155 ? 18.184 -32.270 -17.095 1.00 77.13 149 ALA B CA 1
ATOM 3634 C C . ALA B 1 155 ? 18.935 -30.933 -16.982 1.00 76.17 149 ALA B C 1
ATOM 3635 O O . ALA B 1 155 ? 18.794 -30.235 -15.982 1.00 76.64 149 ALA B O 1
ATOM 3637 N N . TYR B 1 156 ? 19.711 -30.574 -18.016 1.00 75.56 150 TYR B N 1
ATOM 3638 C CA . TYR B 1 156 ? 20.466 -29.301 -18.038 1.00 75.20 150 TYR B CA 1
ATOM 3639 C C . TYR B 1 156 ? 20.497 -28.625 -19.405 1.00 75.14 150 TYR B C 1
ATOM 3640 O O . TYR B 1 156 ? 20.873 -29.243 -20.403 1.00 78.83 150 TYR B O 1
ATOM 3649 N N . SER B 1 157 ? 20.100 -27.356 -19.447 1.00 73.06 151 SER B N 1
ATOM 3650 C CA . SER B 1 157 ? 20.099 -26.595 -20.690 1.00 72.20 151 SER B CA 1
ATOM 3651 C C . SER B 1 157 ? 21.512 -26.182 -21.093 1.00 73.13 151 SER B C 1
ATOM 3652 O O . SER B 1 157 ? 22.282 -25.689 -20.264 1.00 76.75 151 SER B O 1
ATOM 3655 N N . MET B 1 158 ? 21.834 -26.386 -22.366 1.00 73.86 152 MET B N 1
ATOM 3656 C CA . MET B 1 158 ? 23.099 -25.938 -22.946 1.00 75.63 152 MET B CA 1
ATOM 3657 C C . MET B 1 158 ? 23.225 -24.411 -22.923 1.00 76.10 152 MET B C 1
ATOM 3658 O O . MET B 1 158 ? 22.253 -23.693 -23.173 1.00 78.74 152 MET B O 1
ATOM 3663 N N . ALA B 1 159 ? 24.421 -23.923 -22.613 1.00 76.31 153 ALA B N 1
ATOM 3664 C CA . ALA B 1 159 ? 24.706 -22.485 -22.561 1.00 75.61 153 ALA B CA 1
ATOM 3665 C C . ALA B 1 159 ? 25.383 -21.993 -23.837 1.00 76.33 153 ALA B C 1
ATOM 3666 O O . ALA B 1 159 ? 25.199 -20.843 -24.232 1.00 78.30 153 ALA B O 1
ATOM 3668 N N . ASN B 1 160 ? 26.176 -22.858 -24.471 1.00 75.68 154 ASN B N 1
ATOM 3669 C CA . ASN B 1 160 ? 26.896 -22.502 -25.705 1.00 77.32 154 ASN B CA 1
ATOM 3670 C C . ASN B 1 160 ? 26.054 -22.753 -26.958 1.00 77.21 154 ASN B C 1
ATOM 3671 O O . ASN B 1 160 ? 24.832 -22.867 -26.867 1.00 76.13 154 ASN B O 1
ATOM 3676 N N . SER B 1 161 ? 26.707 -22.794 -28.119 1.00 79.79 155 SER B N 1
ATOM 3677 C CA . SER B 1 161 ? 26.059 -23.090 -29.405 1.00 80.87 155 SER B CA 1
AT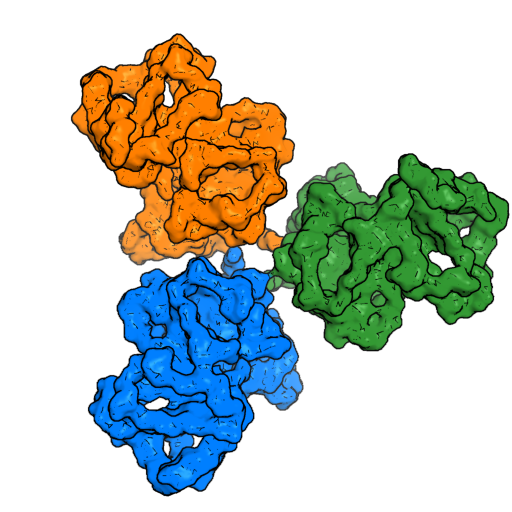OM 3678 C C . SER B 1 161 ? 26.804 -24.205 -30.146 1.00 82.57 155 SER B C 1
ATOM 3679 O O . SER B 1 161 ? 27.834 -24.687 -29.694 1.00 81.62 155 SER B O 1
ATOM 3682 N N . MET B 1 162 ? 26.269 -24.607 -31.291 1.00 87.07 156 MET B N 1
ATOM 3683 C CA . MET B 1 162 ? 26.823 -25.708 -32.098 1.00 91.30 156 MET B CA 1
ATOM 3684 C C . MET B 1 162 ? 28.301 -25.504 -32.421 1.00 95.11 156 MET B C 1
ATOM 3685 O O . MET B 1 162 ? 28.700 -24.427 -32.848 1.00 97.47 156 MET B O 1
ATOM 3690 N N . ASN B 1 163 ? 29.096 -26.553 -32.238 1.00 96.53 157 ASN B N 1
ATOM 3691 C CA . ASN B 1 163 ? 30.522 -26.500 -32.544 1.00 101.40 157 ASN B CA 1
ATOM 3692 C C . ASN B 1 163 ? 31.039 -27.841 -33.078 1.00 105.24 157 ASN B C 1
ATOM 3693 O O . ASN B 1 163 ? 30.675 -28.897 -32.559 1.00 102.74 157 ASN B O 1
ATOM 3698 N N . PRO B 1 164 ? 31.885 -27.799 -34.126 1.00 112.18 158 PRO B N 1
ATOM 3699 C CA . PRO B 1 164 ? 32.437 -29.015 -34.737 1.00 117.50 158 PRO B CA 1
ATOM 3700 C C . PRO B 1 164 ? 33.360 -29.835 -33.819 1.00 118.92 158 PRO B C 1
ATOM 3701 O O . PRO B 1 164 ? 33.578 -31.024 -34.082 1.00 122.20 158 PRO B O 1
ATOM 3705 N N . ASP B 1 165 ? 33.899 -29.208 -32.770 1.00 117.17 159 ASP B N 1
ATOM 3706 C CA . ASP B 1 165 ? 34.791 -29.897 -31.832 1.00 117.95 159 ASP B CA 1
ATOM 3707 C C . ASP B 1 165 ? 34.032 -30.837 -30.894 1.00 113.06 159 ASP B C 1
ATOM 3708 O O . ASP B 1 165 ? 34.442 -31.981 -30.699 1.00 116.66 159 ASP B O 1
ATOM 3713 N N . GLY B 1 166 ? 32.930 -30.363 -30.323 1.00 106.15 160 GLY B N 1
ATOM 3714 C CA . GLY B 1 166 ? 32.106 -31.188 -29.445 1.00 102.08 160 GLY B CA 1
ATOM 3715 C C . GLY B 1 166 ? 32.083 -30.745 -27.990 1.00 98.20 160 GLY B C 1
ATOM 3716 O O . GLY B 1 166 ? 32.142 -31.580 -27.088 1.00 97.98 160 GLY B O 1
ATOM 3717 N N . PHE B 1 167 ? 31.990 -29.440 -27.755 1.00 95.79 161 PHE B N 1
ATOM 3718 C CA . PHE B 1 167 ? 31.882 -28.908 -26.400 1.00 93.55 161 PHE B CA 1
ATOM 3719 C C . PHE B 1 167 ? 30.418 -28.822 -25.992 1.00 89.18 161 PHE B C 1
ATOM 3720 O O . PHE B 1 167 ? 29.559 -28.520 -26.828 1.00 87.13 161 PHE B O 1
ATOM 3728 N N . TRP B 1 168 ? 30.140 -29.111 -24.717 1.00 87.28 162 TRP B N 1
ATOM 3729 C CA . TRP B 1 168 ? 28.780 -29.028 -24.161 1.00 83.69 162 TRP B CA 1
ATOM 3730 C C . TRP B 1 168 ? 28.826 -28.287 -22.844 1.00 83.49 162 TRP B C 1
ATOM 3731 O O . TRP B 1 168 ? 29.154 -28.877 -21.814 1.00 85.63 162 TRP B O 1
ATOM 3742 N N . GLU B 1 169 ? 28.501 -26.994 -22.877 1.00 83.40 163 GLU B N 1
ATOM 3743 C CA . GLU B 1 169 ? 28.604 -26.125 -21.699 1.00 81.64 163 GLU B CA 1
ATOM 3744 C C . GLU B 1 169 ? 27.282 -26.064 -20.957 1.00 78.00 163 GLU B C 1
ATOM 3745 O O . GLU B 1 169 ? 26.235 -25.985 -21.585 1.00 77.51 163 GLU B O 1
ATOM 3751 N N . PHE B 1 170 ? 27.332 -26.096 -19.627 1.00 76.90 164 PHE B N 1
ATOM 3752 C CA . PHE B 1 170 ? 26.120 -26.029 -18.797 1.00 75.51 164 PHE B CA 1
ATOM 3753 C C . PHE B 1 170 ? 26.343 -25.168 -17.563 1.00 76.82 164 PHE B C 1
ATOM 3754 O O . PHE B 1 170 ? 27.315 -25.380 -16.835 1.00 80.25 164 PHE B O 1
ATOM 3762 N N . TYR B 1 171 ? 25.454 -24.203 -17.331 1.00 76.04 165 TYR B N 1
ATOM 3763 C CA . TYR B 1 171 ? 25.434 -23.444 -16.076 1.00 77.22 165 TYR B CA 1
ATOM 3764 C C . TYR B 1 171 ? 24.516 -24.172 -15.103 1.00 77.77 165 TYR B C 1
ATOM 3765 O O . TYR B 1 171 ? 23.315 -24.271 -15.343 1.00 77.40 165 TYR B O 1
ATOM 3774 N N . ILE B 1 172 ? 25.083 -24.692 -14.018 1.00 79.28 166 ILE B N 1
ATOM 3775 C CA . ILE B 1 172 ? 24.317 -25.494 -13.075 1.00 80.61 166 ILE B CA 1
ATOM 3776 C C . ILE B 1 172 ? 24.550 -25.056 -11.629 1.00 83.99 166 ILE B C 1
ATOM 3777 O O . ILE B 1 172 ? 25.682 -24.874 -11.177 1.00 83.82 166 ILE B O 1
ATOM 3782 N N . LYS B 1 173 ? 23.432 -24.857 -10.936 1.00 86.18 167 LYS B N 1
ATOM 3783 C CA . LYS B 1 173 ? 23.387 -24.379 -9.568 1.00 90.26 167 LYS B CA 1
ATOM 3784 C C . LYS B 1 173 ? 23.528 -25.560 -8.618 1.00 93.06 167 LYS B C 1
ATOM 3785 O O . LYS B 1 173 ? 23.017 -26.642 -8.891 1.00 91.81 167 LYS B O 1
ATOM 3791 N N . ARG B 1 174 ? 24.211 -25.356 -7.500 1.00 97.58 168 ARG B N 1
ATOM 3792 C CA . ARG B 1 174 ? 24.217 -26.364 -6.454 1.00 103.69 168 ARG B CA 1
ATOM 3793 C C . ARG B 1 174 ? 22.954 -26.217 -5.611 1.00 108.02 168 ARG B C 1
ATOM 3794 O O . ARG B 1 174 ? 22.547 -25.102 -5.267 1.00 109.37 168 ARG B O 1
ATOM 3802 N N . VAL B 1 175 ? 22.341 -27.354 -5.291 1.00 110.35 169 VAL B N 1
ATOM 3803 C CA . VAL B 1 175 ? 21.218 -27.404 -4.360 1.00 114.49 169 VAL B CA 1
ATOM 3804 C C . VAL B 1 175 ? 21.499 -28.487 -3.320 1.00 119.16 169 VAL B C 1
ATOM 3805 O O . VAL B 1 175 ? 21.443 -29.675 -3.647 1.00 119.16 169 VAL B O 1
ATOM 3809 N N . PRO B 1 176 ? 21.816 -28.087 -2.072 1.00 123.92 170 PRO B N 1
ATOM 3810 C CA . PRO B 1 176 ? 21.903 -29.079 -0.998 1.00 129.81 170 PRO B CA 1
ATOM 3811 C C . PRO B 1 176 ? 20.564 -29.786 -0.814 1.00 131.52 170 PRO B C 1
ATOM 3812 O O . PRO B 1 176 ? 19.512 -29.169 -0.987 1.00 130.01 170 PRO B O 1
ATOM 3816 N N . THR B 1 177 ? 20.619 -31.065 -0.452 1.00 134.89 171 THR B N 1
ATOM 3817 C CA . THR B 1 177 ? 19.471 -31.981 -0.547 1.00 136.95 171 THR B CA 1
ATOM 3818 C C . THR B 1 177 ? 19.403 -32.532 -1.973 1.00 128.87 171 THR B C 1
ATOM 3819 O O . THR B 1 177 ? 18.422 -33.167 -2.361 1.00 127.76 171 THR B O 1
ATOM 3823 N N . GLY B 1 178 ? 20.461 -32.294 -2.743 1.00 123.79 172 GLY B N 1
ATOM 3824 C CA . GLY B 1 178 ? 20.564 -32.808 -4.095 1.00 118.97 172 GLY B CA 1
ATOM 3825 C C . GLY B 1 178 ? 21.280 -34.140 -4.134 1.00 120.39 172 GLY B C 1
ATOM 3826 O O . GLY B 1 178 ? 21.906 -34.553 -3.149 1.00 125.33 172 GLY B O 1
ATOM 3827 N N . ARG B 1 179 ? 21.169 -34.820 -5.272 1.00 115.50 173 ARG B N 1
ATOM 3828 C CA . ARG B 1 179 ? 21.855 -36.090 -5.477 1.00 117.25 173 ARG B CA 1
ATOM 3829 C C . ARG B 1 179 ? 23.001 -35.816 -6.431 1.00 113.11 173 ARG B C 1
ATOM 3830 O O . ARG B 1 179 ? 24.163 -36.042 -6.101 1.00 115.68 173 ARG B O 1
ATOM 3838 N N . PHE B 1 180 ? 22.654 -35.298 -7.606 1.00 108.32 174 PHE B N 1
ATOM 3839 C CA . PHE B 1 180 ? 23.615 -35.039 -8.665 1.00 105.36 174 PHE B CA 1
ATOM 3840 C C . PHE B 1 180 ? 24.489 -33.798 -8.449 1.00 104.24 174 PHE B C 1
ATOM 3841 O O . PHE B 1 180 ? 25.700 -33.872 -8.647 1.00 103.89 174 PHE B O 1
ATOM 3849 N N . SER B 1 181 ? 23.880 -32.666 -8.080 1.00 103.98 175 SER B N 1
ATOM 3850 C CA . SER B 1 181 ? 24.578 -31.352 -8.096 1.00 102.18 175 SER B CA 1
ATOM 3851 C C . SER B 1 181 ? 25.519 -31.034 -6.910 1.00 105.72 175 SER B C 1
ATOM 3852 O O . SER B 1 181 ? 26.574 -30.425 -7.120 1.00 102.33 175 SER B O 1
ATOM 3855 N N . PRO B 1 182 ? 25.151 -31.432 -5.674 1.00 111.21 176 PRO B N 1
ATOM 3856 C CA . PRO B 1 182 ? 26.134 -31.308 -4.591 1.00 116.21 176 PRO B CA 1
ATOM 3857 C C . PRO B 1 182 ? 27.279 -32.288 -4.806 1.00 117.00 176 PRO B C 1
ATOM 3858 O O . PRO B 1 182 ? 28.431 -31.979 -4.484 1.00 117.95 176 PRO B O 1
ATOM 3862 N N . TRP B 1 183 ? 26.949 -33.461 -5.347 1.00 115.56 177 TRP B N 1
ATOM 3863 C CA . TRP B 1 183 ? 27.957 -34.402 -5.795 1.00 116.47 177 TRP B CA 1
ATOM 3864 C C . TRP B 1 183 ? 28.795 -33.757 -6.901 1.00 113.51 177 TRP B C 1
ATOM 3865 O O . TRP B 1 183 ? 30.016 -33.890 -6.919 1.00 114.76 177 TRP B O 1
ATOM 3876 N N . LEU B 1 184 ? 28.132 -33.056 -7.817 1.00 110.73 178 LEU B N 1
ATOM 3877 C CA . LEU B 1 184 ? 28.816 -32.431 -8.950 1.00 109.30 178 LEU B CA 1
ATOM 3878 C C . LEU B 1 184 ? 29.702 -31.311 -8.453 1.00 111.08 178 LEU B C 1
ATOM 3879 O O . LEU B 1 184 ? 30.771 -31.066 -9.000 1.00 112.22 178 LEU B O 1
ATOM 3884 N N . PHE B 1 185 ? 29.253 -30.621 -7.416 1.00 112.78 179 PHE B N 1
ATOM 3885 C CA . PHE B 1 185 ? 29.997 -29.481 -6.909 1.00 114.84 179 PHE B CA 1
ATOM 3886 C C . PHE B 1 185 ? 31.231 -29.856 -6.107 1.00 121.45 179 PHE B C 1
ATOM 3887 O O . PHE B 1 185 ? 32.204 -29.109 -6.128 1.00 123.53 179 PHE B O 1
ATOM 3895 N N . GLU B 1 186 ? 31.188 -30.970 -5.373 1.00 125.17 180 GLU B N 1
ATOM 3896 C CA . GLU B 1 186 ? 32.327 -31.381 -4.540 1.00 130.36 180 GLU B CA 1
ATOM 3897 C C . GLU B 1 186 ? 32.964 -32.699 -5.002 1.00 130.46 180 GLU B C 1
ATOM 3898 O O . GLU B 1 186 ? 34.180 -32.755 -5.221 1.00 131.74 180 GLU B O 1
ATOM 3904 N N . ASN B 1 187 ? 32.156 -33.745 -5.170 1.00 129.09 181 ASN B N 1
ATOM 3905 C CA . ASN B 1 187 ? 32.669 -35.031 -5.661 1.00 130.62 181 ASN B CA 1
ATOM 3906 C C . ASN B 1 187 ? 32.887 -34.943 -7.171 1.00 126.53 181 ASN B C 1
ATOM 3907 O O . ASN B 1 187 ? 32.208 -35.624 -7.950 1.00 123.75 181 ASN B O 1
ATOM 3912 N N . ARG B 1 188 ? 33.833 -34.091 -7.571 1.00 127.03 182 ARG B N 1
ATOM 3913 C CA . ARG B 1 188 ? 34.023 -33.725 -8.985 1.00 122.09 182 ARG B CA 1
ATOM 3914 C C . ARG B 1 188 ? 35.486 -33.423 -9.304 1.00 123.13 182 ARG B C 1
ATOM 3915 O O . ARG B 1 188 ? 36.346 -33.330 -8.404 1.00 126.02 182 ARG B O 1
ATOM 3923 N N . LYS B 1 189 ? 35.744 -33.286 -10.604 1.00 117.86 183 LYS B N 1
ATOM 3924 C CA . LYS B 1 189 ? 37.033 -32.850 -11.108 1.00 118.79 183 LYS B CA 1
ATOM 3925 C C . LYS B 1 189 ? 36.939 -32.587 -12.616 1.00 113.75 183 LYS B C 1
ATOM 3926 O O . LYS B 1 189 ? 35.905 -32.812 -13.241 1.00 108.31 183 LYS B O 1
ATOM 3932 N N . VAL B 1 190 ? 38.025 -32.077 -13.176 1.00 115.57 184 VAL B N 1
ATOM 3933 C CA . VAL B 1 190 ? 38.203 -31.989 -14.615 1.00 113.84 184 VAL B CA 1
ATOM 3934 C C . VAL B 1 190 ? 38.637 -33.379 -15.088 1.00 117.61 184 VAL B C 1
ATOM 3935 O O . VAL B 1 190 ? 39.485 -34.012 -14.460 1.00 124.24 184 VAL B O 1
ATOM 3939 N N . GLY B 1 191 ? 38.046 -33.855 -16.179 1.00 115.24 185 GLY B N 1
ATOM 3940 C CA . GLY B 1 191 ? 38.349 -35.189 -16.710 1.00 119.20 185 GLY B CA 1
ATOM 3941 C C . GLY B 1 191 ? 37.402 -36.279 -16.226 1.00 119.27 185 GLY B C 1
ATOM 3942 O O . GLY B 1 191 ? 37.439 -37.406 -16.725 1.00 122.08 185 GLY B O 1
ATOM 3943 N N . ALA B 1 192 ? 36.557 -35.944 -15.247 1.00 116.75 186 ALA B N 1
ATOM 3944 C CA . ALA B 1 192 ? 35.548 -36.867 -14.739 1.00 115.50 186 ALA B CA 1
ATOM 3945 C C . ALA B 1 192 ? 34.486 -37.099 -15.809 1.00 110.46 186 ALA B C 1
ATOM 3946 O O . ALA B 1 192 ? 34.103 -36.171 -16.514 1.00 104.88 186 ALA B O 1
ATOM 3948 N N . ARG B 1 193 ? 34.004 -38.335 -15.903 1.00 112.44 187 ARG B N 1
ATOM 3949 C CA . ARG B 1 193 ? 33.115 -38.735 -16.996 1.00 110.34 187 ARG B CA 1
ATOM 3950 C C . ARG B 1 193 ? 31.645 -38.787 -16.574 1.00 106.49 187 ARG B C 1
ATOM 3951 O O . ARG B 1 193 ? 31.317 -39.164 -15.445 1.00 107.42 187 ARG B O 1
ATOM 3959 N N . LEU B 1 194 ? 30.781 -38.379 -17.502 1.00 101.40 188 LEU B N 1
ATOM 3960 C CA . LEU B 1 194 ? 29.335 -38.449 -17.334 1.00 98.56 188 LEU B CA 1
ATOM 3961 C C . LEU B 1 194 ? 28.697 -38.832 -18.668 1.00 95.94 188 LEU B C 1
ATOM 3962 O O . LEU B 1 194 ? 29.376 -38.904 -19.694 1.00 97.22 188 LEU B O 1
ATOM 3967 N N . PHE B 1 195 ? 27.392 -39.069 -18.655 1.00 93.15 189 PHE B N 1
ATOM 3968 C CA . PHE B 1 195 ? 26.659 -39.378 -19.885 1.00 91.47 189 PHE B CA 1
ATOM 3969 C C . PHE B 1 195 ? 25.729 -38.233 -20.251 1.00 87.01 189 PHE B C 1
ATOM 3970 O O . PHE B 1 195 ? 25.277 -37.498 -19.385 1.00 85.84 189 PHE B O 1
ATOM 3978 N N . LEU B 1 196 ? 25.470 -38.081 -21.545 1.00 86.53 190 LEU B N 1
ATOM 3979 C CA . LEU B 1 196 ? 24.605 -37.022 -22.056 1.00 83.97 190 LEU B CA 1
ATOM 3980 C C . LEU B 1 196 ? 23.626 -37.620 -23.043 1.00 84.60 190 LEU B C 1
ATOM 3981 O O . LEU B 1 196 ? 24.024 -38.034 -24.131 1.00 88.28 190 LEU B O 1
ATOM 3986 N N . THR B 1 197 ? 22.354 -37.676 -22.662 1.00 83.67 191 THR B N 1
ATOM 3987 C CA . THR B 1 197 ? 21.286 -38.079 -23.572 1.00 82.91 191 THR B CA 1
ATOM 3988 C C . THR B 1 197 ? 20.579 -36.827 -24.052 1.00 79.47 191 THR B C 1
ATOM 3989 O O . THR B 1 197 ? 20.035 -36.074 -23.246 1.00 76.39 191 THR B O 1
ATOM 3993 N N . GLY B 1 198 ? 20.599 -36.614 -25.368 1.00 80.03 192 GLY B N 1
ATOM 3994 C CA . GLY B 1 198 ? 19.986 -35.442 -25.990 1.00 78.09 192 GLY B CA 1
ATOM 3995 C C . GLY B 1 198 ? 20.480 -35.212 -27.408 1.00 79.56 192 GLY B C 1
ATOM 3996 O O . GLY B 1 198 ? 21.009 -36.129 -28.040 1.00 83.70 192 GLY B O 1
ATOM 3997 N N . PRO B 1 199 ? 20.307 -33.994 -27.939 1.00 78.05 193 PRO B N 1
ATOM 3998 C CA . PRO B 1 199 ? 19.665 -32.863 -27.283 1.00 75.17 193 PRO B CA 1
ATOM 3999 C C . PRO B 1 199 ? 18.176 -33.079 -27.222 1.00 74.44 193 PRO B C 1
ATOM 4000 O O . PRO B 1 199 ? 17.664 -33.919 -27.935 1.00 77.00 193 PRO B O 1
ATOM 4004 N N . MET B 1 200 ? 17.491 -32.340 -26.363 1.00 73.19 194 MET B N 1
ATOM 4005 C CA . MET B 1 200 ? 16.046 -32.476 -26.211 1.00 74.18 194 MET B CA 1
ATOM 4006 C C . MET B 1 200 ? 15.388 -31.139 -25.917 1.00 72.43 194 MET B C 1
ATOM 4007 O O . MET B 1 200 ? 16.070 -30.122 -25.784 1.00 71.59 194 MET B O 1
ATOM 4012 N N . GLY B 1 201 ? 14.062 -31.147 -25.834 1.00 72.50 195 GLY B N 1
ATOM 4013 C CA . GLY B 1 201 ? 13.283 -29.950 -25.530 1.00 73.00 195 GLY B CA 1
ATOM 4014 C C . GLY B 1 201 ? 12.628 -29.368 -26.768 1.00 74.63 195 GLY B C 1
ATOM 4015 O O . GLY B 1 201 ? 13.233 -29.312 -27.830 1.00 74.53 195 GLY B O 1
ATOM 4016 N N . THR B 1 202 ? 11.382 -28.934 -26.617 1.00 76.73 196 THR B N 1
ATOM 4017 C CA . THR B 1 202 ? 10.646 -28.277 -27.684 1.00 79.64 196 THR B CA 1
ATOM 4018 C C . THR B 1 202 ? 10.549 -26.780 -27.422 1.00 80.03 196 THR B C 1
ATOM 4019 O O . THR B 1 202 ? 9.621 -26.131 -27.893 1.00 83.51 196 THR B O 1
ATOM 4023 N N . SER B 1 203 ? 11.511 -26.234 -26.678 1.00 86.28 197 SER B N 1
ATOM 4024 C CA . SER B 1 203 ? 11.516 -24.816 -26.320 1.00 85.46 197 SER B CA 1
ATOM 4025 C C . SER B 1 203 ? 12.725 -24.097 -26.929 1.00 85.95 197 SER B C 1
ATOM 4026 O O . SER B 1 203 ? 13.244 -23.138 -26.363 1.00 85.46 197 SER B O 1
ATOM 4029 N N . PHE B 1 204 ? 13.150 -24.565 -28.099 1.00 87.53 198 PHE B N 1
ATOM 4030 C CA . PHE B 1 204 ? 14.286 -23.987 -28.822 1.00 88.89 198 PHE B CA 1
ATOM 4031 C C . PHE B 1 204 ? 13.930 -22.666 -29.510 1.00 88.86 198 PHE B C 1
ATOM 4032 O O . PHE B 1 204 ? 12.759 -22.401 -29.793 1.00 87.85 198 PHE B O 1
ATOM 4040 N N . PHE B 1 205 ? 14.951 -21.848 -29.767 1.00 89.64 199 PHE B N 1
ATOM 4041 C CA . PHE B 1 205 ? 14.785 -20.547 -30.433 1.00 91.63 199 PHE B CA 1
ATOM 4042 C C . PHE B 1 205 ? 14.176 -20.692 -31.827 1.00 93.60 199 PHE B C 1
ATOM 4043 O O . PHE B 1 205 ? 14.648 -21.504 -32.628 1.00 94.44 199 PHE B O 1
ATOM 4051 N N . ARG B 1 206 ? 13.155 -19.881 -32.119 1.00 94.86 200 ARG B N 1
ATOM 4052 C CA . ARG B 1 206 ? 12.404 -19.984 -33.378 1.00 97.66 200 ARG B CA 1
ATOM 4053 C C . ARG B 1 206 ? 12.609 -18.799 -34.333 1.00 99.51 200 ARG B C 1
ATOM 4054 O O . ARG B 1 206 ? 12.122 -17.696 -34.078 1.00 98.20 200 ARG B O 1
ATOM 4062 N N . PRO B 1 207 ? 13.315 -19.043 -35.452 1.00 102.47 201 PRO B N 1
ATOM 4063 C CA . PRO B 1 207 ? 13.598 -18.034 -36.468 1.00 105.91 201 PRO B CA 1
ATOM 4064 C C . PRO B 1 207 ? 12.442 -17.825 -37.455 1.00 108.60 201 PRO B C 1
ATOM 4065 O O . PRO B 1 207 ? 11.488 -18.607 -37.475 1.00 108.86 201 PRO B O 1
ATOM 4069 N N . GLY B 1 208 ? 12.541 -16.775 -38.273 1.00 110.93 202 GLY B N 1
ATOM 4070 C CA . GLY B 1 208 ? 11.510 -16.452 -39.262 1.00 111.91 202 GLY B CA 1
ATOM 4071 C C . GLY B 1 208 ? 10.251 -15.843 -38.668 1.00 110.55 202 GLY B C 1
ATOM 4072 O O . GLY B 1 208 ? 9.227 -15.748 -39.344 1.00 111.03 202 GLY B O 1
ATOM 4073 N N . THR B 1 209 ? 10.325 -15.424 -37.407 1.00 108.53 203 THR B N 1
ATOM 4074 C CA . THR B 1 209 ? 9.193 -14.802 -36.737 1.00 107.63 203 THR B CA 1
ATOM 4075 C C . THR B 1 209 ? 8.946 -13.407 -37.303 1.00 110.71 203 THR B C 1
ATOM 4076 O O . THR B 1 209 ? 7.806 -13.048 -37.589 1.00 112.86 203 THR B O 1
ATOM 4080 N N . GLY B 1 210 ? 10.022 -12.635 -37.466 1.00 112.06 204 GLY B N 1
ATOM 4081 C CA . GLY B 1 210 ? 9.922 -11.214 -37.814 1.00 113.72 204 GLY B CA 1
ATOM 4082 C C . GLY B 1 210 ? 9.511 -10.386 -36.606 1.00 111.47 204 GLY B C 1
ATOM 4083 O O . GLY B 1 210 ? 9.326 -9.175 -36.706 1.00 111.48 204 GLY B O 1
ATOM 4084 N N . ARG B 1 211 ? 9.404 -11.060 -35.461 1.00 108.87 205 ARG B N 1
ATOM 4085 C CA . ARG B 1 211 ? 8.865 -10.498 -34.232 1.00 107.58 205 ARG B CA 1
ATOM 4086 C C . ARG B 1 211 ? 9.999 -10.360 -33.239 1.00 105.48 205 ARG B C 1
ATOM 4087 O O . ARG B 1 211 ? 10.782 -11.294 -33.066 1.00 103.77 205 ARG B O 1
ATOM 4095 N N . LYS B 1 212 ? 10.082 -9.202 -32.586 1.00 106.56 206 LYS B N 1
ATOM 4096 C CA . LYS B 1 212 ? 11.201 -8.890 -31.687 1.00 106.62 206 LYS B CA 1
ATOM 4097 C C . LYS B 1 212 ? 11.244 -9.883 -30.517 1.00 102.73 206 LYS B C 1
ATOM 4098 O O . LYS B 1 212 ? 10.203 -10.285 -30.010 1.00 101.05 206 LYS B O 1
ATOM 4104 N N . SER B 1 213 ? 12.445 -10.293 -30.107 1.00 101.20 207 SER B N 1
ATOM 4105 C CA . SER B 1 213 ? 12.595 -11.392 -29.142 1.00 97.79 207 SER B CA 1
ATOM 4106 C C . SER B 1 213 ? 13.095 -10.947 -27.763 1.00 96.42 207 SER B C 1
ATOM 4107 O O . SER B 1 213 ? 14.008 -10.133 -27.657 1.00 97.79 207 SER B O 1
ATOM 4110 N N . LEU B 1 214 ? 12.481 -11.511 -26.724 1.00 93.87 208 LEU B N 1
ATOM 4111 C CA . LEU B 1 214 ? 12.765 -11.190 -25.329 1.00 93.65 208 LEU B CA 1
ATOM 4112 C C . LEU B 1 214 ? 13.183 -12.468 -24.600 1.00 92.45 208 LEU B C 1
ATOM 4113 O O . LEU B 1 214 ? 12.592 -13.531 -24.812 1.00 91.97 208 LEU B O 1
ATOM 4118 N N . CYS B 1 215 ? 14.189 -12.360 -23.734 1.00 92.54 209 CYS B N 1
ATOM 4119 C CA . CYS B 1 215 ? 14.693 -13.503 -22.977 1.00 91.20 209 CYS B CA 1
ATOM 4120 C C . CYS B 1 215 ? 14.683 -13.208 -21.489 1.00 89.33 209 CYS B C 1
ATOM 4121 O O . CYS B 1 215 ? 15.340 -12.286 -21.031 1.00 89.83 209 CYS B O 1
ATOM 4124 N N . ILE B 1 216 ? 13.924 -13.998 -20.741 1.00 87.41 210 ILE B N 1
ATOM 4125 C CA . ILE B 1 216 ? 13.793 -13.822 -19.304 1.00 87.21 210 ILE B CA 1
ATOM 4126 C C . ILE B 1 216 ? 14.306 -15.066 -18.593 1.00 85.92 210 ILE B C 1
ATOM 4127 O O . ILE B 1 216 ? 13.768 -16.153 -18.775 1.00 84.46 210 ILE B O 1
ATOM 4132 N N . GLY B 1 217 ? 15.336 -14.894 -17.772 1.00 86.71 211 GLY B N 1
ATOM 4133 C CA . GLY B 1 217 ? 15.966 -16.005 -17.058 1.00 86.50 211 GLY B CA 1
ATOM 4134 C C . GLY B 1 217 ? 15.941 -15.825 -15.549 1.00 86.87 211 GLY B C 1
ATOM 4135 O O . GLY B 1 217 ? 16.136 -14.715 -15.040 1.00 87.40 211 GLY B O 1
ATOM 4136 N N . GLY B 1 218 ? 15.704 -16.925 -14.839 1.00 86.00 212 GLY B N 1
ATOM 4137 C CA . GLY B 1 218 ? 15.615 -16.915 -13.387 1.00 86.62 212 GLY B CA 1
ATOM 4138 C C . GLY B 1 218 ? 16.616 -17.854 -12.773 1.00 87.82 212 GLY B C 1
ATOM 4139 O O . GLY B 1 218 ? 16.371 -19.051 -12.678 1.00 86.99 212 GLY B O 1
ATOM 4140 N N . GLY B 1 219 ? 17.751 -17.300 -12.363 1.00 90.33 213 GLY B N 1
ATOM 4141 C CA . GLY B 1 219 ? 18.783 -18.058 -11.674 1.00 93.01 213 GLY B CA 1
ATOM 4142 C C . GLY B 1 219 ? 19.495 -19.039 -12.583 1.00 93.62 213 GLY B C 1
ATOM 4143 O O . GLY B 1 219 ? 20.314 -18.643 -13.424 1.00 94.03 213 GLY B O 1
ATOM 4144 N N . ALA B 1 220 ? 19.182 -20.325 -12.403 1.00 93.84 214 ALA B N 1
ATOM 4145 C CA . ALA B 1 220 ? 19.782 -21.387 -13.200 1.00 94.04 214 ALA B CA 1
ATOM 4146 C C . ALA B 1 220 ? 19.294 -21.349 -14.657 1.00 91.45 214 ALA B C 1
ATOM 4147 O O . ALA B 1 220 ? 19.970 -21.854 -15.556 1.00 91.55 214 ALA B O 1
ATOM 4149 N N . GLY B 1 221 ? 18.141 -20.734 -14.883 1.00 89.29 215 GLY B N 1
ATOM 4150 C CA . GLY B 1 221 ? 17.591 -20.574 -16.222 1.00 87.96 215 GLY B CA 1
ATOM 4151 C C . GLY B 1 221 ? 18.309 -19.569 -17.111 1.00 88.61 215 GLY B C 1
ATOM 4152 O O . GLY B 1 221 ? 17.896 -19.353 -18.250 1.00 87.45 215 GLY B O 1
ATOM 4153 N N . LEU B 1 222 ? 19.368 -18.948 -16.595 1.00 90.66 216 LEU B N 1
ATOM 4154 C CA . LEU B 1 222 ? 20.231 -18.056 -17.387 1.00 92.39 216 LEU B CA 1
ATOM 4155 C C . LEU B 1 222 ? 20.861 -18.764 -18.596 1.00 92.60 216 LEU B C 1
ATOM 4156 O O . LEU B 1 222 ? 20.978 -18.184 -19.679 1.00 91.14 216 LEU B O 1
ATOM 4161 N N . SER B 1 223 ? 21.287 -20.008 -18.382 1.00 93.94 217 SER B N 1
ATOM 4162 C CA . SER B 1 223 ? 21.761 -20.884 -19.448 1.00 95.07 217 SER B CA 1
ATOM 4163 C C . SER B 1 223 ? 20.830 -20.831 -20.658 1.00 94.11 217 SER B C 1
ATOM 4164 O O . SER B 1 223 ? 21.260 -20.598 -21.790 1.00 93.46 217 SER B O 1
ATOM 4167 N N . TYR B 1 224 ? 19.545 -21.035 -20.391 1.00 93.29 218 TYR B N 1
ATOM 4168 C CA . TYR B 1 224 ? 18.526 -21.021 -21.429 1.00 93.69 218 TYR B CA 1
ATOM 4169 C C . TYR B 1 224 ? 18.301 -19.610 -21.989 1.00 94.74 218 TYR B C 1
ATOM 4170 O O . TYR B 1 224 ? 18.241 -19.419 -23.212 1.00 95.81 218 TYR B O 1
ATOM 4179 N N . ALA B 1 225 ? 18.178 -18.632 -21.091 1.00 94.59 219 ALA B N 1
ATOM 4180 C CA . ALA B 1 225 ? 17.909 -17.247 -21.480 1.00 94.02 219 ALA B CA 1
ATOM 4181 C C . ALA B 1 225 ? 19.010 -16.685 -22.381 1.00 95.10 219 ALA B C 1
ATOM 4182 O O . ALA B 1 225 ? 18.727 -16.091 -23.425 1.00 94.11 219 ALA B O 1
ATOM 4184 N N . ALA B 1 226 ? 20.262 -16.883 -21.974 1.00 95.92 220 ALA B N 1
ATOM 4185 C CA . ALA B 1 226 ? 21.402 -16.417 -22.759 1.00 97.77 220 ALA B CA 1
ATOM 4186 C C . ALA B 1 226 ? 21.487 -17.139 -24.111 1.00 97.64 220 ALA B C 1
ATOM 4187 O O . ALA B 1 226 ? 21.788 -16.526 -25.135 1.00 97.04 220 ALA B O 1
ATOM 4189 N N . ALA B 1 227 ? 21.206 -18.441 -24.104 1.00 96.78 221 ALA B N 1
ATOM 4190 C CA . ALA B 1 227 ? 21.297 -19.258 -25.316 1.00 96.81 221 ALA B CA 1
ATOM 4191 C C . ALA B 1 227 ? 20.377 -18.727 -26.403 1.00 95.38 221 ALA B C 1
ATOM 4192 O O . ALA B 1 227 ? 20.767 -18.660 -27.568 1.00 96.15 221 ALA B O 1
ATOM 4194 N N . ILE B 1 228 ? 19.160 -18.349 -26.020 1.00 93.22 222 ILE B N 1
ATOM 4195 C CA . ILE B 1 228 ? 18.245 -17.703 -26.952 1.00 93.58 222 ILE B CA 1
ATOM 4196 C C . ILE B 1 228 ? 18.682 -16.252 -27.191 1.00 95.18 222 ILE B C 1
ATOM 4197 O O . ILE B 1 228 ? 18.563 -15.735 -28.304 1.00 95.67 222 ILE B O 1
ATOM 4202 N N . ALA B 1 229 ? 19.197 -15.599 -26.154 1.00 95.65 223 ALA B N 1
ATOM 4203 C CA . ALA B 1 229 ? 19.733 -14.256 -26.312 1.00 97.33 223 ALA B CA 1
ATOM 4204 C C . ALA B 1 229 ? 20.796 -14.224 -27.405 1.00 99.94 223 ALA B C 1
ATOM 4205 O O . ALA B 1 229 ? 20.575 -13.620 -28.445 1.00 99.81 223 ALA B O 1
ATOM 4207 N N . ARG B 1 230 ? 21.927 -14.902 -27.187 1.00 102.70 224 ARG B N 1
ATOM 4208 C CA . ARG B 1 230 ? 23.046 -14.867 -28.155 1.00 106.68 224 ARG B CA 1
ATOM 4209 C C . ARG B 1 230 ? 22.684 -15.439 -29.532 1.00 106.68 224 ARG B C 1
ATOM 4210 O O . ARG B 1 230 ? 23.263 -15.034 -30.542 1.00 109.11 224 ARG B O 1
ATOM 4218 N N . ALA B 1 231 ? 21.724 -16.362 -29.569 1.00 104.26 225 ALA B N 1
ATOM 4219 C CA . ALA B 1 231 ? 21.219 -16.908 -30.832 1.00 104.49 225 ALA B CA 1
ATOM 4220 C C . ALA B 1 231 ? 20.289 -15.932 -31.551 1.00 105.15 225 ALA B C 1
ATOM 4221 O O . ALA B 1 231 ? 20.079 -16.054 -32.758 1.00 106.37 225 ALA B O 1
ATOM 4223 N N . SER B 1 232 ? 19.713 -14.987 -30.809 1.00 105.12 226 SER B N 1
ATOM 4224 C CA . SER B 1 232 ? 18.907 -13.924 -31.410 1.00 106.71 226 SER B CA 1
ATOM 4225 C C . SER B 1 232 ? 19.810 -12.946 -32.156 1.00 110.19 226 SER B C 1
ATOM 4226 O O . SER B 1 232 ? 19.675 -12.787 -33.373 1.00 112.81 226 SER B O 1
ATOM 4229 N N . ILE B 1 233 ? 20.741 -12.317 -31.438 1.00 110.16 227 ILE B N 1
ATOM 4230 C CA . ILE B 1 233 ? 21.703 -11.386 -32.046 1.00 113.34 227 ILE B CA 1
ATOM 4231 C C . ILE B 1 233 ? 22.339 -12.005 -33.298 1.00 116.32 227 ILE B C 1
ATOM 4232 O O . ILE B 1 233 ? 22.643 -11.293 -34.259 1.00 120.56 227 ILE B O 1
ATOM 4237 N N . ARG B 1 234 ? 22.528 -13.325 -33.277 1.00 115.50 228 ARG B N 1
ATOM 4238 C CA . ARG B 1 234 ? 23.121 -14.070 -34.398 1.00 117.83 228 ARG B CA 1
ATOM 4239 C C . ARG B 1 234 ? 22.253 -14.074 -35.658 1.00 118.20 228 ARG B C 1
ATOM 4240 O O . ARG B 1 234 ? 22.778 -14.136 -36.770 1.00 120.59 228 ARG B O 1
ATOM 4248 N N . GLU B 1 235 ? 20.934 -14.034 -35.475 1.00 115.77 229 GLU B N 1
ATOM 4249 C CA . GLU B 1 235 ? 20.001 -13.901 -36.590 1.00 117.39 229 GLU B CA 1
ATOM 4250 C C . GLU B 1 235 ? 19.379 -12.516 -36.587 1.00 118.98 229 GLU B C 1
ATOM 4251 O O . GLU B 1 235 ? 19.584 -11.732 -37.510 1.00 120.89 229 GLU B O 1
ATOM 4257 N N . THR B 1 236 ? 18.631 -12.219 -35.529 1.00 118.77 230 THR B N 1
ATOM 4258 C CA . THR B 1 236 ? 17.748 -11.054 -35.505 1.00 121.07 230 THR B CA 1
ATOM 4259 C C . THR B 1 236 ? 18.480 -9.737 -35.808 1.00 123.99 230 THR B C 1
ATOM 4260 O O . THR B 1 236 ? 17.955 -8.899 -36.546 1.00 125.85 230 THR B O 1
ATOM 4264 N N . ASP B 1 237 ? 19.694 -9.584 -35.269 1.00 124.33 231 ASP B N 1
ATOM 4265 C CA . ASP B 1 237 ? 20.470 -8.333 -35.375 1.00 126.92 231 ASP B CA 1
ATOM 4266 C C . ASP B 1 237 ? 19.584 -7.092 -35.153 1.00 127.12 231 ASP B C 1
ATOM 4267 O O . ASP B 1 237 ? 19.633 -6.106 -35.899 1.00 129.43 231 ASP B O 1
ATOM 4272 N N . LYS B 1 238 ? 18.773 -7.183 -34.103 1.00 123.60 232 LYS B N 1
ATOM 4273 C CA . LYS B 1 238 ? 17.848 -6.132 -33.699 1.00 122.89 232 LYS B CA 1
ATOM 4274 C C . LYS B 1 238 ? 18.028 -5.962 -32.193 1.00 120.34 232 LYS B C 1
ATOM 4275 O O . LYS B 1 238 ? 18.790 -6.714 -31.579 1.00 117.95 232 LYS B O 1
ATOM 4281 N N . PRO B 1 239 ? 17.362 -4.961 -31.595 1.00 120.47 233 PRO B N 1
ATOM 4282 C CA . PRO B 1 239 ? 17.420 -4.869 -30.134 1.00 118.86 233 PRO B CA 1
ATOM 4283 C C . PRO B 1 239 ? 16.849 -6.117 -29.431 1.00 115.25 233 PRO B C 1
ATOM 4284 O O . PRO B 1 239 ? 15.630 -6.273 -29.309 1.00 113.54 233 PRO B O 1
ATOM 4288 N N . VAL B 1 240 ? 17.748 -7.003 -29.002 1.00 113.82 234 VAL B N 1
ATOM 4289 C CA . VAL B 1 240 ? 17.397 -8.166 -28.182 1.00 109.89 234 VAL B CA 1
ATOM 4290 C C . VAL B 1 240 ? 17.505 -7.752 -26.715 1.00 109.02 234 VAL B C 1
ATOM 4291 O O . VAL B 1 240 ? 18.508 -7.160 -26.309 1.00 111.37 234 VAL B O 1
ATOM 4295 N N . LYS B 1 241 ? 16.486 -8.069 -25.922 1.00 105.76 235 LYS B N 1
ATOM 4296 C CA . LYS B 1 241 ? 16.478 -7.683 -24.517 1.00 104.87 235 LYS B CA 1
ATOM 4297 C C . LYS B 1 241 ? 16.516 -8.906 -23.613 1.00 102.40 235 LYS B C 1
ATOM 4298 O O . LYS B 1 241 ? 15.569 -9.681 -23.573 1.00 101.08 235 LYS B O 1
ATOM 4304 N N . LEU B 1 242 ? 17.625 -9.090 -22.904 1.00 103.74 236 LEU B N 1
ATOM 4305 C CA . LEU B 1 242 ? 17.727 -10.138 -21.888 1.00 102.68 236 LEU B CA 1
ATOM 4306 C C . LEU B 1 242 ? 17.365 -9.533 -20.533 1.00 102.02 236 LEU B C 1
ATOM 4307 O O . LEU B 1 242 ? 17.820 -8.444 -20.195 1.00 104.34 236 LEU B O 1
ATOM 4312 N N . PHE B 1 243 ? 16.531 -10.236 -19.778 1.00 99.82 237 PHE B N 1
ATOM 4313 C CA . PHE B 1 243 ? 16.231 -9.882 -18.394 1.00 100.50 237 PHE B CA 1
ATOM 4314 C C . PHE B 1 243 ? 16.674 -11.026 -17.479 1.00 100.75 237 PHE B C 1
ATOM 4315 O O . PHE B 1 243 ? 16.314 -12.178 -17.709 1.00 100.74 237 PHE B O 1
ATOM 4323 N N . TYR B 1 244 ? 17.473 -10.715 -16.462 1.00 102.60 238 TYR B N 1
ATOM 4324 C CA . TYR B 1 244 ? 17.927 -11.727 -15.507 1.00 103.38 238 TYR B CA 1
ATOM 4325 C C . TYR B 1 244 ? 17.369 -11.429 -14.127 1.00 102.32 238 TYR B C 1
ATOM 4326 O O . TYR B 1 244 ? 17.452 -10.298 -13.643 1.00 104.02 238 TYR B O 1
ATOM 4335 N N . GLY B 1 245 ? 16.798 -12.455 -13.506 1.00 99.53 239 GLY B N 1
ATOM 4336 C CA . GLY B 1 245 ? 16.331 -12.372 -12.131 1.00 99.84 239 GLY B CA 1
ATOM 4337 C C . GLY B 1 245 ? 17.261 -13.136 -11.211 1.00 99.92 239 GLY B C 1
ATOM 4338 O O . GLY B 1 245 ? 17.882 -14.120 -11.617 1.00 97.90 239 GLY B O 1
ATOM 4339 N N . S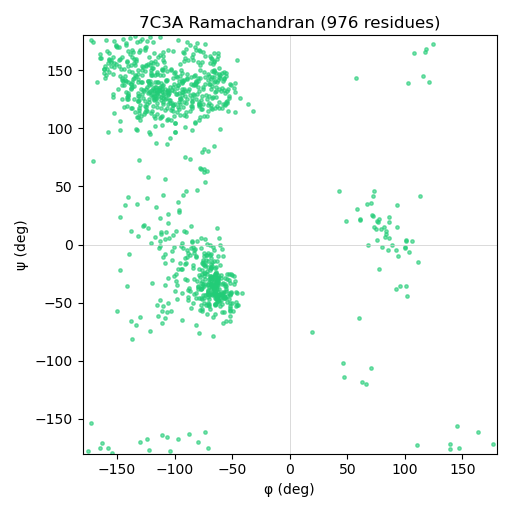ER B 1 246 ? 17.365 -12.674 -9.971 1.00 101.89 240 SER B N 1
ATOM 4340 C CA . SER B 1 246 ? 18.208 -13.341 -8.989 1.00 103.68 240 SER B CA 1
ATOM 4341 C C . SER B 1 246 ? 17.735 -13.110 -7.562 1.00 105.51 240 SER B C 1
ATOM 4342 O O . SER B 1 246 ? 16.975 -12.180 -7.282 1.00 105.41 240 SER B O 1
ATOM 4345 N N . ARG B 1 247 ? 18.208 -13.972 -6.668 1.00 107.65 241 ARG B N 1
ATOM 4346 C CA . ARG B 1 247 ? 17.849 -13.925 -5.247 1.00 110.20 241 ARG B CA 1
ATOM 4347 C C . ARG B 1 247 ? 18.524 -12.749 -4.526 1.00 111.97 241 ARG B C 1
ATOM 4348 O O . ARG B 1 247 ? 17.856 -11.955 -3.865 1.00 112.01 241 ARG B O 1
ATOM 4356 N N . THR B 1 248 ? 19.845 -12.651 -4.676 1.00 112.76 242 THR B N 1
ATOM 4357 C CA . THR B 1 248 ? 20.668 -11.711 -3.913 1.00 115.15 242 THR B CA 1
ATOM 4358 C C . THR B 1 248 ? 21.681 -11.008 -4.847 1.00 114.55 242 THR B C 1
ATOM 4359 O O . THR B 1 248 ? 21.946 -11.503 -5.944 1.00 112.10 242 THR B O 1
ATOM 4363 N N . PRO B 1 249 ? 22.229 -9.845 -4.437 1.00 116.82 243 PRO B N 1
ATOM 4364 C CA . PRO B 1 249 ? 23.273 -9.179 -5.234 1.00 118.22 243 PRO B CA 1
ATOM 4365 C C . PRO B 1 249 ? 24.555 -9.995 -5.392 1.00 119.85 243 PRO B C 1
ATOM 4366 O O . PRO B 1 249 ? 25.255 -9.867 -6.394 1.00 118.69 243 PRO B O 1
ATOM 4370 N N . ARG B 1 250 ? 24.848 -10.826 -4.396 1.00 122.63 244 ARG B N 1
ATOM 4371 C CA . ARG B 1 250 ? 25.988 -11.741 -4.443 1.00 125.23 244 ARG B CA 1
ATOM 4372 C C . ARG B 1 250 ? 25.746 -12.927 -5.392 1.00 122.35 244 ARG B C 1
ATOM 4373 O O . ARG B 1 250 ? 26.564 -13.841 -5.466 1.00 123.10 244 ARG B O 1
ATOM 4381 N N . ASP B 1 251 ? 24.622 -12.909 -6.101 1.00 120.13 245 ASP B N 1
ATOM 4382 C CA . ASP B 1 251 ? 24.325 -13.889 -7.144 1.00 119.03 245 ASP B CA 1
ATOM 4383 C C . ASP B 1 251 ? 24.306 -13.268 -8.546 1.00 118.38 245 ASP B C 1
ATOM 4384 O O . ASP B 1 251 ? 24.028 -13.960 -9.517 1.00 118.11 245 ASP B O 1
ATOM 4389 N N . ALA B 1 252 ? 24.604 -11.975 -8.653 1.00 120.62 246 ALA B N 1
ATOM 4390 C CA . ALA B 1 252 ? 24.629 -11.295 -9.947 1.00 119.17 246 ALA B CA 1
ATOM 4391 C C . ALA B 1 252 ? 25.823 -11.770 -10.763 1.00 120.52 246 ALA B C 1
ATOM 4392 O O . ALA B 1 252 ? 26.973 -11.616 -10.343 1.00 124.32 246 ALA B O 1
ATOM 4394 N N . VAL B 1 253 ? 25.538 -12.350 -11.928 1.00 118.35 247 VAL B N 1
ATOM 4395 C CA . VAL B 1 253 ? 26.575 -12.834 -12.829 1.00 119.28 247 VAL B CA 1
ATOM 4396 C C . VAL B 1 253 ? 27.063 -11.646 -13.651 1.00 120.73 247 VAL B C 1
ATOM 4397 O O . VAL B 1 253 ? 26.259 -10.820 -14.103 1.00 120.00 247 VAL B O 1
ATOM 4401 N N . ARG B 1 254 ? 28.375 -11.559 -13.839 1.00 122.69 248 ARG B N 1
ATOM 4402 C CA . ARG B 1 254 ? 28.946 -10.499 -14.653 1.00 125.02 248 ARG B CA 1
ATOM 4403 C C . ARG B 1 254 ? 28.812 -10.931 -16.109 1.00 123.52 248 ARG B C 1
ATOM 4404 O O . ARG B 1 254 ? 29.259 -12.015 -16.484 1.00 122.85 248 ARG B O 1
ATOM 4412 N N . TRP B 1 255 ? 28.198 -10.078 -16.923 1.00 123.11 249 TRP B N 1
ATOM 4413 C CA . TRP B 1 255 ? 27.868 -10.419 -18.310 1.00 122.08 249 TRP B CA 1
ATOM 4414 C C . TRP B 1 255 ? 29.087 -10.640 -19.189 1.00 124.60 249 TRP B C 1
ATOM 4415 O O . TRP B 1 255 ? 29.016 -11.357 -20.186 1.00 123.94 249 TRP B O 1
ATOM 4426 N N . ILE B 1 256 ? 30.203 -10.028 -18.807 1.00 128.15 250 ILE B N 1
ATOM 4427 C CA . ILE B 1 256 ? 31.475 -10.176 -19.523 1.00 131.32 250 ILE B CA 1
ATOM 4428 C C . ILE B 1 256 ? 31.807 -11.654 -19.800 1.00 130.93 250 ILE B C 1
ATOM 4429 O O . ILE B 1 256 ? 32.504 -11.973 -20.768 1.00 131.67 250 ILE B O 1
ATOM 4434 N N . ASP B 1 257 ? 31.289 -12.539 -18.945 1.00 129.76 251 ASP B N 1
ATOM 4435 C CA . ASP B 1 257 ? 31.602 -13.970 -18.954 1.00 129.93 251 ASP B CA 1
ATOM 4436 C C . ASP B 1 257 ? 30.681 -14.803 -19.849 1.00 125.61 251 ASP B C 1
ATOM 4437 O O . ASP B 1 257 ? 31.101 -15.819 -20.406 1.00 125.88 251 ASP B O 1
ATOM 4442 N N . ILE B 1 258 ? 29.431 -14.375 -19.990 1.00 121.53 252 ILE B N 1
ATOM 4443 C CA . ILE B 1 258 ? 28.489 -15.072 -20.867 1.00 118.71 252 ILE B CA 1
ATOM 4444 C C . ILE B 1 258 ? 28.899 -14.906 -22.343 1.00 120.08 252 ILE B C 1
ATOM 4445 O O . ILE B 1 258 ? 28.353 -15.571 -23.223 1.00 118.61 252 ILE B O 1
ATOM 4450 N N . ASP B 1 259 ? 29.840 -13.992 -22.592 1.00 123.33 253 ASP B N 1
ATOM 4451 C CA . ASP B 1 259 ? 30.510 -13.804 -23.891 1.00 126.08 253 ASP B CA 1
ATOM 4452 C C . ASP B 1 259 ? 29.739 -12.963 -24.928 1.00 125.81 253 ASP B C 1
ATOM 4453 O O . ASP B 1 259 ? 30.082 -12.985 -26.110 1.00 128.24 253 ASP B O 1
ATOM 4458 N N . ILE B 1 260 ? 28.716 -12.227 -24.495 1.00 124.21 254 ILE B N 1
ATOM 4459 C CA . ILE B 1 260 ? 28.151 -11.155 -25.326 1.00 124.54 254 ILE B CA 1
ATOM 4460 C C . ILE B 1 260 ? 28.010 -9.861 -24.516 1.00 126.26 254 ILE B C 1
ATOM 4461 O O . ILE B 1 260 ? 27.416 -9.845 -23.430 1.00 124.26 254 ILE B O 1
ATOM 4466 N N . ASP B 1 261 ? 28.566 -8.791 -25.085 1.00 129.97 255 ASP B N 1
ATOM 4467 C CA . ASP B 1 261 ? 28.667 -7.467 -24.452 1.00 132.29 255 ASP B CA 1
ATOM 4468 C C . ASP B 1 261 ? 27.323 -6.813 -24.133 1.00 129.89 255 ASP B C 1
ATOM 4469 O O . ASP B 1 261 ? 26.283 -7.217 -24.654 1.00 127.44 255 ASP B O 1
ATOM 4474 N N . GLU B 1 262 ? 27.367 -5.785 -23.285 1.00 131.42 256 GLU B N 1
ATOM 4475 C CA . GLU B 1 262 ? 26.168 -5.032 -22.897 1.00 130.27 256 GLU B CA 1
ATOM 4476 C C . GLU B 1 262 ? 25.567 -4.205 -24.046 1.00 131.71 256 GLU B C 1
ATOM 4477 O O . GLU B 1 262 ? 24.395 -3.827 -23.964 1.00 130.38 256 GLU B O 1
ATOM 4483 N N . ASP B 1 263 ? 26.349 -3.929 -25.098 1.00 134.46 257 ASP B N 1
ATOM 4484 C CA . ASP B 1 263 ? 25.884 -3.068 -26.214 1.00 134.91 257 ASP B CA 1
ATOM 4485 C C . ASP B 1 263 ? 25.374 -3.811 -27.467 1.00 133.17 257 ASP B C 1
ATOM 4486 O O . ASP B 1 263 ? 24.564 -3.251 -28.208 1.00 133.45 257 ASP B O 1
ATOM 4491 N N . LYS B 1 264 ? 25.819 -5.046 -27.707 1.00 131.74 258 LYS B N 1
ATOM 4492 C CA . LYS B 1 264 ? 25.265 -5.843 -28.820 1.00 130.12 258 LYS B CA 1
ATOM 4493 C C . LYS B 1 264 ? 23.781 -6.121 -28.592 1.00 125.41 258 LYS B C 1
ATOM 4494 O O . LYS B 1 264 ? 22.965 -5.953 -29.500 1.00 125.79 258 LYS B O 1
ATOM 4500 N N . LEU B 1 265 ? 23.444 -6.541 -27.377 1.00 122.26 259 LEU B N 1
ATOM 4501 C CA . LEU B 1 265 ? 22.049 -6.641 -26.928 1.00 118.53 259 LEU B CA 1
ATOM 4502 C C . LEU B 1 265 ? 21.790 -5.613 -25.840 1.00 118.66 259 LEU B C 1
ATOM 4503 O O . LEU B 1 265 ? 22.693 -4.873 -25.459 1.00 121.54 259 LEU B O 1
ATOM 4508 N N . GLU B 1 266 ? 20.557 -5.561 -25.348 1.00 116.24 260 GLU B N 1
ATOM 4509 C CA . GLU B 1 266 ? 20.246 -4.802 -24.140 1.00 116.54 260 GLU B CA 1
ATOM 4510 C C . GLU B 1 266 ? 20.015 -5.794 -23.002 1.00 112.37 260 GLU B C 1
ATOM 4511 O O . GLU B 1 266 ? 19.092 -6.607 -23.059 1.00 109.46 260 GLU B O 1
ATOM 4517 N N . VAL B 1 267 ? 20.856 -5.725 -21.971 1.00 111.81 261 VAL B N 1
ATOM 4518 C CA . VAL B 1 267 ? 20.809 -6.690 -20.876 1.00 108.57 261 VAL B CA 1
ATOM 4519 C C . VAL B 1 267 ? 20.473 -6.002 -19.559 1.00 107.93 261 VAL B C 1
ATOM 4520 O O . VAL B 1 267 ? 21.093 -5.017 -19.188 1.00 111.25 261 VAL B O 1
ATOM 4524 N N . VAL B 1 268 ? 19.462 -6.525 -18.872 1.00 105.87 262 VAL B N 1
ATOM 4525 C CA . VAL B 1 268 ? 19.014 -5.997 -17.587 1.00 106.45 262 VAL B CA 1
ATOM 4526 C C . VAL B 1 268 ? 19.160 -7.102 -16.543 1.00 104.82 262 VAL B C 1
ATOM 4527 O O . VAL B 1 268 ? 18.983 -8.281 -16.855 1.00 102.85 262 VAL B O 1
ATOM 4531 N N . GLN B 1 269 ? 19.487 -6.719 -15.312 1.00 105.81 263 GLN B N 1
ATOM 4532 C CA . GLN B 1 269 ? 19.632 -7.677 -14.214 1.00 105.23 263 GLN B CA 1
ATOM 4533 C C . GLN B 1 269 ? 18.953 -7.206 -12.935 1.00 105.31 263 GLN B C 1
ATOM 4534 O O . GLN B 1 269 ? 19.235 -6.113 -12.430 1.00 107.44 263 GLN B O 1
ATOM 4540 N N . ALA B 1 270 ? 18.077 -8.056 -12.407 1.00 102.88 264 ALA B N 1
ATOM 4541 C CA . ALA B 1 270 ? 17.288 -7.737 -11.233 1.00 103.89 264 ALA B CA 1
ATOM 4542 C C . ALA B 1 270 ? 17.824 -8.441 -9.980 1.00 105.80 264 ALA B C 1
ATOM 4543 O O . ALA B 1 270 ? 18.844 -9.133 -10.021 1.00 106.01 264 ALA B O 1
ATOM 4545 N N . VAL B 1 271 ? 17.130 -8.233 -8.866 1.00 107.82 265 VAL B N 1
ATOM 4546 C CA . VAL B 1 271 ? 17.492 -8.818 -7.582 1.00 110.03 265 VAL B CA 1
ATOM 4547 C C . VAL B 1 271 ? 16.238 -8.857 -6.704 1.00 110.28 265 VAL B C 1
ATOM 4548 O O . VAL B 1 271 ? 15.285 -8.128 -6.972 1.00 110.68 265 VAL B O 1
ATOM 4552 N N . THR B 1 272 ? 16.227 -9.697 -5.671 1.00 110.98 266 THR B N 1
ATOM 4553 C CA . THR B 1 272 ? 15.089 -9.776 -4.744 1.00 111.86 266 THR B CA 1
ATOM 4554 C C . THR B 1 272 ? 15.455 -9.237 -3.355 1.00 115.98 266 THR B C 1
ATOM 4555 O O . THR B 1 272 ? 14.944 -8.197 -2.944 1.00 116.72 266 THR B O 1
ATOM 4559 N N . GLU B 1 273 ? 16.332 -9.940 -2.641 1.00 119.26 267 GLU B N 1
ATOM 4560 C CA . GLU B 1 273 ? 16.851 -9.465 -1.351 1.00 123.93 267 GLU B CA 1
ATOM 4561 C C . GLU B 1 273 ? 17.771 -8.285 -1.705 1.00 126.52 267 GLU B C 1
ATOM 4562 O O . GLU B 1 273 ? 18.993 -8.421 -1.764 1.00 128.65 267 GLU B O 1
ATOM 4568 N N . ASP B 1 274 ? 17.158 -7.130 -1.934 1.00 127.41 268 ASP B N 1
ATOM 4569 C CA . ASP B 1 274 ? 17.777 -6.077 -2.763 1.00 128.56 268 ASP B CA 1
ATOM 4570 C C . ASP B 1 274 ? 19.038 -5.381 -2.242 1.00 131.05 268 ASP B C 1
ATOM 4571 O O . ASP B 1 274 ? 20.147 -5.680 -2.691 1.00 130.47 268 ASP B O 1
ATOM 4576 N N . THR B 1 275 ? 18.872 -4.442 -1.318 1.00 133.96 269 THR B N 1
ATOM 4577 C CA . THR B 1 275 ? 19.979 -3.604 -0.891 1.00 137.43 269 THR B CA 1
ATOM 4578 C C . THR B 1 275 ? 21.101 -4.565 -0.517 1.00 138.86 269 THR B C 1
ATOM 4579 O O . THR B 1 275 ? 22.123 -4.616 -1.205 1.00 139.71 269 THR B O 1
ATOM 4583 N N . ASP B 1 276 ? 20.878 -5.356 0.536 1.00 139.53 270 ASP B N 1
ATOM 4584 C CA . ASP B 1 276 ? 21.910 -6.171 1.204 1.00 140.53 270 ASP B CA 1
ATOM 4585 C C . ASP B 1 276 ? 23.061 -5.357 1.775 1.00 144.92 270 ASP B C 1
ATOM 4586 O O . ASP B 1 276 ? 23.272 -5.356 2.982 1.00 149.35 270 ASP B O 1
ATOM 4591 N N . SER B 1 277 ? 23.809 -4.680 0.904 1.00 145.38 271 SER B N 1
ATOM 4592 C CA . SER B 1 277 ? 24.748 -3.632 1.308 1.00 150.95 271 SER B CA 1
ATOM 4593 C C . SER B 1 277 ? 24.350 -2.330 0.609 1.00 150.28 271 SER B C 1
ATOM 4594 O O . SER B 1 277 ? 23.790 -1.428 1.234 1.00 152.25 271 SER B O 1
ATOM 4597 N N . LEU B 1 278 ? 24.634 -2.247 -0.688 1.00 147.61 272 LEU B N 1
ATOM 4598 C CA . LEU B 1 278 ? 24.148 -1.167 -1.542 1.00 146.58 272 LEU B CA 1
ATOM 4599 C C . LEU B 1 278 ? 24.066 -1.698 -2.967 1.00 142.01 272 LEU B C 1
ATOM 4600 O O . LEU B 1 278 ? 25.035 -2.256 -3.487 1.00 141.72 272 LEU B O 1
ATOM 4605 N N . TRP B 1 279 ? 22.899 -1.544 -3.583 1.00 138.71 273 TRP B N 1
ATOM 4606 C CA . TRP B 1 279 ? 22.654 -2.079 -4.918 1.00 134.46 273 TRP B CA 1
ATOM 4607 C C . TRP B 1 279 ? 21.758 -1.139 -5.706 1.00 133.53 273 TRP B C 1
ATOM 4608 O O . TRP B 1 279 ? 20.615 -0.880 -5.315 1.00 131.97 273 TRP B O 1
ATOM 4619 N N . GLN B 1 280 ? 22.291 -0.619 -6.808 1.00 134.50 274 GLN B N 1
ATOM 4620 C CA . GLN B 1 280 ? 21.495 0.115 -7.781 1.00 133.07 274 GLN B CA 1
ATOM 4621 C C . GLN B 1 280 ? 21.247 -0.807 -8.965 1.00 128.09 274 GLN B C 1
ATOM 4622 O O . GLN B 1 280 ? 22.061 -1.680 -9.272 1.00 126.45 274 GLN B O 1
ATOM 4628 N N . GLY B 1 281 ? 20.111 -0.597 -9.622 1.00 125.30 275 GLY B N 1
ATOM 4629 C CA . GLY B 1 281 ? 19.593 -1.516 -10.625 1.00 120.54 275 GLY B CA 1
ATOM 4630 C C . GLY B 1 281 ? 18.259 -2.061 -10.142 1.00 117.98 275 GLY B C 1
ATOM 4631 O O . GLY B 1 281 ? 17.922 -1.919 -8.960 1.00 118.62 275 GLY B O 1
ATOM 4632 N N . PRO B 1 282 ? 17.485 -2.689 -11.049 1.00 114.87 276 PRO B N 1
ATOM 4633 C CA . PRO B 1 282 ? 16.140 -3.197 -10.747 1.00 113.01 276 PRO B CA 1
ATOM 4634 C C . PRO B 1 282 ? 16.042 -4.017 -9.454 1.00 112.73 276 PRO B C 1
ATOM 4635 O O . PRO B 1 282 ? 16.923 -4.823 -9.167 1.00 112.43 276 PRO B O 1
ATOM 4639 N N . ILE B 1 283 ? 14.963 -3.803 -8.702 1.00 113.16 277 ILE B N 1
ATOM 4640 C CA . ILE B 1 283 ? 14.724 -4.455 -7.411 1.00 113.51 277 ILE B CA 1
ATOM 4641 C C . ILE B 1 283 ? 13.365 -5.155 -7.410 1.00 111.99 277 ILE B C 1
ATOM 4642 O O . ILE B 1 283 ? 12.340 -4.512 -7.642 1.00 113.29 277 ILE B O 1
ATOM 4647 N N . GLY B 1 284 ? 13.360 -6.457 -7.129 1.00 110.50 278 GLY B N 1
ATOM 4648 C CA . GLY B 1 284 ? 12.128 -7.258 -7.097 1.00 108.36 278 GLY B CA 1
ATOM 4649 C C . GLY B 1 284 ? 12.161 -8.467 -8.015 1.00 104.72 278 GLY B C 1
ATOM 4650 O O . GLY B 1 284 ? 13.093 -8.636 -8.798 1.00 103.06 278 GLY B O 1
ATOM 4651 N N . PHE B 1 285 ? 11.128 -9.305 -7.912 1.00 103.56 279 PHE B N 1
ATOM 4652 C CA . PHE B 1 285 ? 11.005 -10.525 -8.730 1.00 101.40 279 PHE B CA 1
ATOM 4653 C C . PHE B 1 285 ? 10.935 -10.129 -10.195 1.00 100.07 279 PHE B C 1
ATOM 4654 O O . PHE B 1 285 ? 10.373 -9.086 -10.525 1.00 100.64 279 PHE B O 1
ATOM 4662 N N . ILE B 1 286 ? 11.481 -10.963 -11.074 1.00 99.37 280 ILE B N 1
ATOM 4663 C CA . ILE B 1 286 ? 11.683 -10.569 -12.485 1.00 99.43 280 ILE B CA 1
ATOM 4664 C C . ILE B 1 286 ? 10.381 -10.262 -13.257 1.00 97.71 280 ILE B C 1
ATOM 4665 O O . ILE B 1 286 ? 10.355 -9.382 -14.114 1.00 96.93 280 ILE B O 1
ATOM 4670 N N . HIS B 1 287 ? 9.314 -10.986 -12.941 1.00 97.95 281 HIS B N 1
ATOM 4671 C CA . HIS B 1 287 ? 7.988 -10.747 -13.537 1.00 98.70 281 HIS B CA 1
ATOM 4672 C C . HIS B 1 287 ? 7.423 -9.360 -13.234 1.00 100.03 281 HIS B C 1
ATOM 4673 O O . HIS B 1 287 ? 6.797 -8.743 -14.095 1.00 100.95 281 HIS B O 1
ATOM 4680 N N . GLN B 1 288 ? 7.640 -8.875 -12.016 1.00 100.79 282 GLN B N 1
ATOM 4681 C CA . GLN B 1 288 ? 7.236 -7.517 -11.645 1.00 101.91 282 GLN B CA 1
ATOM 4682 C C . GLN B 1 288 ? 8.127 -6.494 -12.340 1.00 102.09 282 GLN B C 1
ATOM 4683 O O . GLN B 1 288 ? 7.666 -5.412 -12.712 1.00 102.45 282 GLN B O 1
ATOM 4689 N N . VAL B 1 289 ? 9.401 -6.853 -12.509 1.00 101.80 283 VAL B N 1
ATOM 4690 C CA . VAL B 1 289 ? 10.388 -5.998 -13.179 1.00 103.33 283 VAL B CA 1
ATOM 4691 C C . VAL B 1 289 ? 10.096 -5.894 -14.680 1.00 103.00 283 VAL B C 1
ATOM 4692 O O . VAL B 1 289 ? 10.014 -4.787 -15.217 1.00 105.26 283 VAL B O 1
ATOM 4696 N N . VAL B 1 290 ? 9.928 -7.042 -15.345 1.00 101.01 284 VAL B N 1
ATOM 4697 C CA . VAL B 1 290 ? 9.611 -7.086 -16.783 1.00 99.77 284 VAL B CA 1
ATOM 4698 C C . VAL B 1 290 ? 8.332 -6.308 -17.082 1.00 100.70 284 VAL B C 1
ATOM 4699 O O . VAL B 1 290 ? 8.275 -5.534 -18.039 1.00 100.83 284 VAL B O 1
ATOM 4703 N N . ASP B 1 291 ? 7.314 -6.520 -16.251 1.00 101.66 285 ASP B N 1
ATOM 4704 C CA . ASP B 1 291 ? 6.041 -5.800 -16.355 1.00 102.33 285 ASP B CA 1
ATOM 4705 C C . ASP B 1 291 ? 6.242 -4.301 -16.266 1.00 103.15 285 ASP B C 1
ATOM 4706 O O . ASP B 1 291 ? 5.675 -3.547 -17.054 1.00 103.75 285 ASP B O 1
ATOM 4711 N N . ALA B 1 292 ? 7.050 -3.887 -15.291 1.00 103.48 286 ALA B N 1
ATOM 4712 C CA . ALA B 1 292 ? 7.289 -2.473 -15.010 1.00 106.08 286 ALA B CA 1
ATOM 4713 C C . ALA B 1 292 ? 8.053 -1.774 -16.126 1.00 106.95 286 ALA B C 1
ATOM 4714 O O . ALA B 1 292 ? 7.877 -0.571 -16.334 1.00 109.60 286 ALA B O 1
ATOM 4716 N N . ALA B 1 293 ? 8.894 -2.522 -16.838 1.00 105.47 287 ALA B N 1
ATOM 4717 C CA . ALA B 1 293 ? 9.733 -1.960 -17.895 1.00 106.96 287 ALA B CA 1
ATOM 4718 C C . ALA B 1 293 ? 8.965 -1.790 -19.209 1.00 107.77 287 ALA B C 1
ATOM 4719 O O . ALA B 1 293 ? 8.688 -0.667 -19.623 1.00 110.42 287 ALA B O 1
ATOM 4721 N N . LEU B 1 294 ? 8.610 -2.901 -19.849 1.00 106.81 288 LEU B N 1
ATOM 4722 C CA . LEU B 1 294 ? 7.997 -2.867 -21.187 1.00 107.61 288 LEU B CA 1
ATOM 4723 C C . LEU B 1 294 ? 6.495 -2.539 -21.186 1.00 108.25 288 LEU B C 1
ATOM 4724 O O . LEU B 1 294 ? 6.013 -1.855 -22.087 1.00 110.80 288 LEU B O 1
ATOM 4729 N N . LEU B 1 295 ? 5.773 -3.036 -20.183 1.00 106.75 289 LEU B N 1
ATOM 4730 C CA . LEU B 1 295 ? 4.316 -2.826 -20.030 1.00 107.78 289 LEU B CA 1
ATOM 4731 C C . LEU B 1 295 ? 3.460 -3.487 -21.141 1.00 106.39 289 LEU B C 1
ATOM 4732 O O . LEU B 1 295 ? 3.503 -4.701 -21.295 1.00 103.80 289 LEU B O 1
ATOM 4737 N N . GLU B 1 296 ? 2.689 -2.714 -21.904 1.00 108.37 290 GLU B N 1
ATOM 4738 C CA . GLU B 1 296 ? 1.744 -3.289 -22.874 1.00 108.29 290 GLU B CA 1
ATOM 4739 C C . GLU B 1 296 ? 2.381 -3.639 -24.217 1.00 106.44 290 GLU B C 1
ATOM 4740 O O . GLU B 1 296 ? 1.706 -4.166 -25.094 1.00 105.61 290 GLU B O 1
ATOM 4746 N N . THR B 1 297 ? 3.673 -3.361 -24.372 1.00 105.94 291 THR B N 1
ATOM 4747 C CA . THR B 1 297 ? 4.394 -3.672 -25.611 1.00 106.05 291 THR B CA 1
ATOM 4748 C C . THR B 1 297 ? 4.695 -5.170 -25.775 1.00 103.96 291 THR B C 1
ATOM 4749 O O . THR B 1 297 ? 5.169 -5.589 -26.832 1.00 103.70 291 THR B O 1
ATOM 4753 N N . LEU B 1 298 ? 4.418 -5.966 -24.738 1.00 102.73 292 LEU B N 1
ATOM 4754 C CA . LEU B 1 298 ? 4.767 -7.394 -24.721 1.00 100.82 292 LEU B CA 1
ATOM 4755 C C . LEU B 1 298 ? 4.308 -8.208 -25.942 1.00 101.56 292 LEU B C 1
ATOM 4756 O O . LEU B 1 298 ? 5.116 -8.922 -26.527 1.00 100.90 292 LEU B O 1
ATOM 4761 N N . PRO B 1 299 ? 3.021 -8.112 -26.331 1.00 104.33 293 PRO B N 1
ATOM 4762 C CA . PRO B 1 299 ? 2.533 -8.843 -27.517 1.00 105.41 293 PRO B CA 1
ATOM 4763 C C . PRO B 1 299 ? 3.423 -8.721 -28.762 1.00 106.05 293 PRO B C 1
ATOM 4764 O O . PRO B 1 299 ? 3.494 -9.661 -29.558 1.00 105.50 293 PRO B O 1
ATOM 4768 N N . GLU B 1 300 ? 4.097 -7.576 -28.904 1.00 107.17 294 GLU B N 1
ATOM 4769 C CA . GLU B 1 300 ? 5.037 -7.343 -29.998 1.00 108.51 294 GLU B CA 1
ATOM 4770 C C . GLU B 1 300 ? 6.304 -8.193 -29.887 1.00 107.31 294 GLU B C 1
ATOM 4771 O O . GLU B 1 300 ? 7.112 -8.206 -30.823 1.00 109.40 294 GLU B O 1
ATOM 4777 N N . TYR B 1 301 ? 6.488 -8.878 -28.750 1.00 104.60 295 TYR B N 1
ATOM 4778 C CA . TYR B 1 301 ? 7.684 -9.688 -28.499 1.00 101.93 295 TYR B CA 1
ATOM 4779 C C . TYR B 1 301 ? 7.395 -11.187 -28.536 1.00 99.97 295 TYR B C 1
ATOM 4780 O O . TYR B 1 301 ? 6.277 -11.624 -28.262 1.00 99.27 295 TYR B O 1
ATOM 4789 N N . GLU B 1 302 ? 8.426 -11.955 -28.889 1.00 99.12 296 GLU B N 1
ATOM 4790 C CA . GLU B 1 302 ? 8.409 -13.415 -28.848 1.00 95.59 296 GLU B CA 1
ATOM 4791 C C . GLU B 1 302 ? 9.286 -13.794 -27.660 1.00 93.29 296 GLU B C 1
ATOM 4792 O O . GLU B 1 302 ? 10.507 -13.661 -27.729 1.00 93.43 296 GLU B O 1
ATOM 4798 N N . ILE B 1 303 ? 8.664 -14.250 -26.571 1.00 91.17 297 ILE B N 1
ATOM 4799 C CA . ILE B 1 303 ? 9.355 -14.405 -25.284 1.00 88.91 297 ILE B CA 1
ATOM 4800 C C . ILE B 1 303 ? 9.804 -15.846 -25.049 1.00 86.68 297 ILE B C 1
ATOM 4801 O O . ILE B 1 303 ? 9.046 -16.785 -25.282 1.00 85.38 297 ILE B O 1
ATOM 4806 N N . TYR B 1 304 ? 11.046 -16.005 -24.592 1.00 85.99 298 TYR B N 1
ATOM 4807 C CA . TYR B 1 304 ? 11.586 -17.307 -24.193 1.00 85.67 298 TYR B CA 1
ATOM 4808 C C . TYR B 1 304 ? 12.051 -17.232 -22.733 1.00 84.95 298 TYR B C 1
ATOM 4809 O O . TYR B 1 304 ? 12.892 -16.403 -22.406 1.00 84.61 298 TYR B O 1
ATOM 4818 N N . LEU B 1 305 ? 11.519 -18.091 -21.863 1.00 84.62 299 LEU B N 1
ATOM 4819 C CA . LEU B 1 305 ? 11.903 -18.060 -20.448 1.00 85.52 299 LEU B CA 1
ATOM 4820 C C . LEU B 1 305 ? 12.279 -19.405 -19.834 1.00 85.61 299 LEU B C 1
ATOM 4821 O O . LEU B 1 305 ? 12.031 -20.459 -20.407 1.00 84.89 299 LEU B O 1
ATOM 4826 N N . ALA B 1 306 ? 12.897 -19.341 -18.655 1.00 87.67 300 ALA B N 1
ATOM 4827 C CA . ALA B 1 306 ? 13.303 -20.536 -17.900 1.00 88.65 300 ALA B CA 1
ATOM 4828 C C . ALA B 1 306 ? 13.625 -20.174 -16.461 1.00 89.01 300 ALA B C 1
ATOM 4829 O O . ALA B 1 306 ? 13.833 -19.000 -16.145 1.00 89.44 300 ALA B O 1
ATOM 4831 N N . GLY B 1 307 ? 13.683 -21.190 -15.601 1.00 89.36 301 GLY B N 1
ATOM 4832 C CA . GLY B 1 307 ? 13.936 -21.005 -14.172 1.00 89.96 301 GLY B CA 1
ATOM 4833 C C . GLY B 1 307 ? 13.211 -22.043 -13.338 1.00 91.24 301 GLY B C 1
ATOM 4834 O O . GLY B 1 307 ? 12.597 -22.948 -13.893 1.00 90.77 301 GLY B O 1
ATOM 4835 N N . PRO B 1 308 ? 13.277 -21.921 -11.995 1.00 94.10 302 PRO B N 1
ATOM 4836 C CA . PRO B 1 308 ? 12.577 -22.839 -11.083 1.00 95.76 302 PRO B CA 1
ATOM 4837 C C . PRO B 1 308 ? 11.053 -22.766 -11.233 1.00 95.93 302 PRO B C 1
ATOM 4838 O O . PRO B 1 308 ? 10.550 -21.759 -11.741 1.00 96.14 302 PRO B O 1
ATOM 4842 N N . PRO B 1 309 ? 10.318 -23.810 -10.780 1.00 96.63 303 PRO B N 1
ATOM 4843 C CA . PRO B 1 309 ? 8.858 -23.913 -10.969 1.00 97.02 303 PRO B CA 1
ATOM 4844 C C . PRO B 1 309 ? 8.035 -22.642 -10.673 1.00 97.15 303 PRO B C 1
ATOM 4845 O O . PRO B 1 309 ? 7.262 -22.207 -11.539 1.00 95.64 303 PRO B O 1
ATOM 4849 N N . PRO B 1 310 ? 8.208 -22.036 -9.483 1.00 98.28 304 PRO B N 1
ATOM 4850 C CA . PRO B 1 310 ? 7.418 -20.838 -9.200 1.00 98.79 304 PRO B CA 1
ATOM 4851 C C . PRO B 1 310 ? 7.791 -19.624 -10.064 1.00 96.68 304 PRO B C 1
ATOM 4852 O O . PRO B 1 310 ? 6.932 -18.794 -10.370 1.00 95.82 304 PRO B O 1
ATOM 4856 N N . MET B 1 311 ? 9.058 -19.521 -10.449 1.00 96.19 305 MET B N 1
ATOM 4857 C CA . MET B 1 311 ? 9.513 -18.393 -11.242 1.00 95.98 305 MET B CA 1
ATOM 4858 C C . MET B 1 311 ? 8.818 -18.376 -12.619 1.00 95.52 305 MET B C 1
ATOM 4859 O O . MET B 1 311 ? 8.250 -17.354 -13.014 1.00 95.87 305 MET B O 1
ATOM 4864 N N . VAL B 1 312 ? 8.843 -19.504 -13.329 1.00 94.58 306 VAL B N 1
ATOM 4865 C CA . VAL B 1 312 ? 8.185 -19.598 -14.648 1.00 93.11 306 VAL B CA 1
ATOM 4866 C C . VAL B 1 312 ? 6.666 -19.479 -14.546 1.00 93.04 306 VAL B C 1
ATOM 4867 O O . VAL B 1 312 ? 6.039 -18.828 -15.374 1.00 93.56 306 VAL B O 1
ATOM 4871 N N . ASP B 1 313 ? 6.090 -20.107 -13.523 1.00 93.65 307 ASP B N 1
ATOM 4872 C CA . ASP B 1 313 ? 4.648 -20.057 -13.270 1.00 94.67 307 ASP B CA 1
ATOM 4873 C C . ASP B 1 313 ? 4.121 -18.607 -13.161 1.00 95.08 307 ASP B C 1
ATOM 4874 O O . ASP B 1 313 ? 3.130 -18.248 -13.808 1.00 95.72 307 ASP B O 1
ATOM 4879 N N . ALA B 1 314 ? 4.793 -17.788 -12.352 1.00 94.30 308 ALA B N 1
ATOM 4880 C CA . ALA B 1 314 ? 4.391 -16.400 -12.134 1.00 94.12 308 ALA B CA 1
ATOM 4881 C C . ALA B 1 314 ? 4.550 -15.546 -13.395 1.00 92.88 308 ALA B C 1
ATOM 4882 O O . ALA B 1 314 ? 3.749 -14.648 -13.655 1.00 92.85 308 ALA B O 1
ATOM 4884 N N . THR B 1 315 ? 5.593 -15.832 -14.167 1.00 91.32 309 THR B N 1
ATOM 4885 C CA . THR B 1 315 ? 5.922 -15.041 -15.343 1.00 90.97 309 THR B CA 1
ATOM 4886 C C . THR B 1 315 ? 5.004 -15.367 -16.523 1.00 90.96 309 THR B C 1
ATOM 4887 O O . THR B 1 315 ? 4.617 -14.462 -17.272 1.00 89.51 309 THR B O 1
ATOM 4891 N N . VAL B 1 316 ? 4.656 -16.647 -16.684 1.00 91.27 310 VAL B N 1
ATOM 4892 C CA . VAL B 1 316 ? 3.678 -17.044 -17.707 1.00 91.94 310 VAL B CA 1
ATOM 4893 C C . VAL B 1 316 ? 2.312 -16.432 -17.399 1.00 93.10 310 VAL B C 1
ATOM 4894 O O . VAL B 1 316 ? 1.603 -16.002 -18.307 1.00 93.41 310 VAL B O 1
ATOM 4898 N N . ARG B 1 317 ? 1.965 -16.371 -16.117 1.00 93.58 311 ARG B N 1
ATOM 4899 C CA . ARG B 1 317 ? 0.728 -15.728 -15.693 1.00 95.78 311 ARG B CA 1
ATOM 4900 C C . ARG B 1 317 ? 0.735 -14.246 -16.036 1.00 96.58 311 ARG B C 1
ATOM 4901 O O . ARG B 1 317 ? -0.222 -13.735 -16.614 1.00 99.43 311 ARG B O 1
ATOM 4909 N N . MET B 1 318 ? 1.818 -13.565 -15.689 1.00 96.20 312 MET B N 1
ATOM 4910 C CA . MET B 1 318 ? 1.955 -12.143 -15.975 1.00 97.86 312 MET B CA 1
ATOM 4911 C C . MET B 1 318 ? 1.847 -11.860 -17.478 1.00 97.63 312 MET B C 1
ATOM 4912 O O . MET B 1 318 ? 1.163 -10.917 -17.881 1.00 100.29 312 MET B O 1
ATOM 4917 N N . LEU B 1 319 ? 2.504 -12.681 -18.298 1.00 94.74 313 LEU B N 1
ATOM 4918 C CA . LEU B 1 319 ? 2.482 -12.502 -19.756 1.00 93.28 313 LEU B CA 1
ATOM 4919 C C . LEU B 1 319 ? 1.074 -12.701 -20.340 1.00 93.76 313 LEU B C 1
ATOM 4920 O O . LEU B 1 319 ? 0.571 -11.850 -21.071 1.00 94.58 313 LEU B O 1
ATOM 4925 N N . LEU B 1 320 ? 0.436 -13.813 -19.996 1.00 93.46 314 LEU B N 1
ATOM 4926 C CA . LEU B 1 320 ? -0.951 -14.058 -20.396 1.00 95.14 314 LEU B CA 1
ATOM 4927 C C . LEU B 1 320 ? -1.894 -13.002 -19.805 1.00 97.19 314 LEU B C 1
ATOM 4928 O O . LEU B 1 320 ? -2.891 -12.647 -20.429 1.00 99.06 314 LEU B O 1
ATOM 4933 N N . GLY B 1 321 ? -1.582 -12.517 -18.602 1.00 97.16 315 GLY B N 1
ATOM 4934 C CA . GLY B 1 321 ? -2.377 -11.477 -17.940 1.00 99.27 315 GLY B CA 1
ATOM 4935 C C . GLY B 1 321 ? -2.321 -10.118 -18.618 1.00 100.48 315 GLY B C 1
ATOM 4936 O O . GLY B 1 321 ? -3.134 -9.244 -18.326 1.00 101.49 315 GLY B O 1
ATOM 4937 N N . LYS B 1 322 ? -1.355 -9.937 -19.513 1.00 100.28 316 LYS B N 1
ATOM 4938 C CA . LYS B 1 322 ? -1.248 -8.731 -20.332 1.00 101.92 316 LYS B CA 1
ATOM 4939 C C . LYS B 1 322 ? -1.508 -9.030 -21.813 1.00 101.58 316 LYS B C 1
ATOM 4940 O O . LYS B 1 322 ? -1.066 -8.297 -22.694 1.00 101.93 316 LYS B O 1
ATOM 4946 N N . GLY B 1 323 ? -2.220 -10.116 -22.081 1.00 100.92 317 GLY B N 1
ATOM 4947 C CA . GLY B 1 323 ? -2.636 -10.434 -23.435 1.00 101.59 317 GLY B CA 1
ATOM 4948 C C . GLY B 1 323 ? -1.525 -10.909 -24.345 1.00 99.61 317 GLY B C 1
ATOM 4949 O O . GLY B 1 323 ? -1.623 -10.776 -25.565 1.00 99.73 317 GLY B O 1
ATOM 4950 N N . VAL B 1 324 ? -0.468 -11.466 -23.765 1.00 97.35 318 VAL B N 1
ATOM 4951 C CA . VAL B 1 324 ? 0.539 -12.136 -24.570 1.00 96.03 318 VAL B CA 1
ATOM 4952 C C . VAL B 1 324 ? -0.031 -13.507 -24.912 1.00 95.36 318 VAL B C 1
ATOM 4953 O O . VAL B 1 324 ? -0.328 -14.294 -24.015 1.00 94.27 318 VAL B O 1
ATOM 4957 N N . PRO B 1 325 ? -0.210 -13.789 -26.216 1.00 96.04 319 PRO B N 1
ATOM 4958 C CA . PRO B 1 325 ? -0.779 -15.072 -26.600 1.00 96.44 319 PRO B CA 1
ATOM 4959 C C . PRO B 1 325 ? 0.142 -16.232 -26.227 1.00 94.92 319 PRO B C 1
ATOM 4960 O O . PRO B 1 325 ? 1.358 -16.109 -26.359 1.00 94.19 319 PRO B O 1
ATOM 4964 N N . ARG B 1 326 ? -0.436 -17.335 -25.759 1.00 95.70 320 ARG B N 1
ATOM 4965 C CA . ARG B 1 326 ? 0.338 -18.466 -25.234 1.00 95.20 320 ARG B CA 1
ATOM 4966 C C . ARG B 1 326 ? 1.318 -19.030 -26.259 1.00 95.62 320 ARG B C 1
ATOM 4967 O O . ARG B 1 326 ? 2.393 -19.501 -25.887 1.00 93.24 320 ARG B O 1
ATOM 4975 N N . ASP B 1 327 ? 0.948 -18.979 -27.540 1.00 99.35 321 ASP B N 1
ATOM 4976 C CA . ASP B 1 327 ? 1.808 -19.486 -28.623 1.00 99.94 321 ASP B CA 1
ATOM 4977 C C . ASP B 1 327 ? 3.126 -18.714 -28.753 1.00 97.89 321 ASP B C 1
ATOM 4978 O O . ASP B 1 327 ? 4.131 -19.283 -29.182 1.00 97.48 321 ASP B O 1
ATOM 4983 N N . GLN B 1 328 ? 3.126 -17.440 -28.362 1.00 96.76 322 GLN B N 1
ATOM 4984 C CA . GLN B 1 328 ? 4.338 -16.606 -28.392 1.00 94.89 322 GLN B CA 1
ATOM 4985 C C . GLN B 1 328 ? 5.260 -16.812 -27.188 1.00 92.23 322 GLN B C 1
ATOM 4986 O O . GLN B 1 328 ? 6.385 -16.316 -27.188 1.00 91.60 322 GLN B O 1
ATOM 4992 N N . ILE B 1 329 ? 4.776 -17.521 -26.167 1.00 90.91 323 ILE B N 1
ATOM 4993 C CA . ILE B 1 329 ? 5.568 -17.857 -24.979 1.00 89.53 323 ILE B CA 1
ATOM 4994 C C . ILE B 1 329 ? 6.253 -19.221 -25.146 1.00 88.81 323 ILE B C 1
ATOM 4995 O O . ILE B 1 329 ? 5.664 -20.152 -25.695 1.00 90.83 323 ILE B O 1
ATOM 5000 N N . HIS B 1 330 ? 7.494 -19.332 -24.673 1.00 87.63 324 HIS B N 1
ATOM 5001 C CA . HIS B 1 330 ? 8.225 -20.607 -24.667 1.00 87.32 324 HIS B CA 1
ATOM 5002 C C . HIS B 1 330 ? 8.963 -20.772 -23.344 1.00 87.51 324 HIS B C 1
ATOM 5003 O O . HIS B 1 330 ? 9.604 -19.835 -22.873 1.00 87.74 324 HIS B O 1
ATOM 5010 N N . PHE B 1 331 ? 8.881 -21.956 -22.745 1.00 88.56 325 PHE B N 1
ATOM 5011 C CA . PHE B 1 331 ? 9.584 -22.209 -21.491 1.00 89.42 325 PHE B CA 1
ATOM 5012 C C . PHE B 1 331 ? 9.862 -23.680 -21.205 1.00 91.74 325 PHE B C 1
ATOM 5013 O O . PHE B 1 331 ? 9.293 -24.580 -21.831 1.00 91.18 325 PHE B O 1
ATOM 5021 N N . ASP B 1 332 ? 10.767 -23.899 -20.254 1.00 94.96 326 ASP B N 1
ATOM 5022 C CA . ASP B 1 332 ? 11.085 -25.231 -19.749 1.00 98.18 326 ASP B CA 1
ATOM 5023 C C . ASP B 1 332 ? 11.051 -25.229 -18.217 1.00 101.68 326 ASP B C 1
ATOM 5024 O O . ASP B 1 332 ? 11.888 -24.583 -17.562 1.00 100.04 326 ASP B O 1
ATOM 5029 N N . ALA B 1 333 ? 10.075 -25.952 -17.667 1.00 105.76 327 ALA B N 1
ATOM 5030 C CA . ALA B 1 333 ? 9.915 -26.116 -16.215 1.00 108.45 327 ALA B CA 1
ATOM 5031 C C . ALA B 1 333 ? 10.953 -27.087 -15.657 1.00 109.55 327 ALA B C 1
ATOM 5032 O O . ALA B 1 333 ? 11.581 -27.819 -16.414 1.00 112.18 327 ALA B O 1
ATOM 5034 N N . PHE B 1 334 ? 11.112 -27.097 -14.333 1.00 108.91 328 PHE B N 1
ATOM 5035 C CA . PHE B 1 334 ? 12.138 -27.909 -13.646 1.00 107.24 328 PHE B CA 1
ATOM 5036 C C . PHE B 1 334 ? 11.561 -29.228 -13.092 1.00 105.37 328 PHE B C 1
ATOM 5037 O O . PHE B 1 334 ? 12.231 -29.980 -12.371 1.00 102.43 328 PHE B O 1
ATOM 5045 N N . HIS C 1 2 ? 21.814 -58.219 -5.143 1.00 125.65 -4 HIS C N 1
ATOM 5046 C CA . HIS C 1 2 ? 21.231 -57.192 -6.070 1.00 124.13 -4 HIS C CA 1
ATOM 5047 C C . HIS C 1 2 ? 21.932 -56.990 -7.434 1.00 115.75 -4 HIS C C 1
ATOM 5048 O O . HIS C 1 2 ? 22.324 -55.878 -7.777 1.00 117.06 -4 HIS C O 1
ATOM 5055 N N . HIS C 1 3 ? 22.062 -58.060 -8.212 1.00 107.42 -3 HIS C N 1
ATOM 5056 C CA . HIS C 1 3 ? 22.821 -58.018 -9.476 1.00 101.04 -3 HIS C CA 1
ATOM 5057 C C . HIS C 1 3 ? 22.608 -59.311 -10.252 1.00 92.76 -3 HIS C C 1
ATOM 5058 O O . HIS C 1 3 ? 23.509 -60.147 -10.347 1.00 89.33 -3 HIS C O 1
ATOM 5065 N N . HIS C 1 4 ? 21.401 -59.465 -10.797 1.00 90.00 -2 HIS C N 1
ATOM 5066 C CA . HIS C 1 4 ? 20.962 -60.751 -11.343 1.00 85.79 -2 HIS C CA 1
ATOM 5067 C C . HIS C 1 4 ? 21.722 -61.126 -12.597 1.00 80.84 -2 HIS C C 1
ATOM 5068 O O . HIS C 1 4 ? 22.315 -60.276 -13.253 1.00 78.51 -2 HIS C O 1
ATOM 5075 N N . HIS C 1 5 ? 21.695 -62.408 -12.924 1.00 79.91 -1 HIS C N 1
ATOM 5076 C CA . HIS C 1 5 ? 22.313 -62.894 -14.155 1.00 77.58 -1 HIS C CA 1
ATOM 5077 C C . HIS C 1 5 ? 21.401 -63.824 -14.957 1.00 74.54 -1 HIS C C 1
ATOM 5078 O O . HIS C 1 5 ? 20.551 -64.513 -14.406 1.00 77.79 -1 HIS C O 1
ATOM 5085 N N . HIS C 1 6 ? 21.580 -63.807 -16.270 1.00 70.92 0 HIS C N 1
ATOM 5086 C CA . HIS C 1 6 ? 20.821 -64.657 -17.188 1.00 69.31 0 HIS C CA 1
ATOM 5087 C C . HIS C 1 6 ? 21.760 -65.665 -17.819 1.00 67.08 0 HIS C C 1
ATOM 5088 O O . HIS C 1 6 ? 22.847 -65.315 -18.269 1.00 63.51 0 HIS C O 1
ATOM 5095 N N . HIS C 1 7 ? 21.336 -66.920 -17.825 1.00 69.36 1 HIS C N 1
ATOM 5096 C CA . HIS C 1 7 ? 22.108 -67.993 -18.414 1.00 69.04 1 HIS C CA 1
ATOM 5097 C C . HIS C 1 7 ? 21.402 -68.490 -19.670 1.00 68.51 1 HIS C C 1
ATOM 5098 O O . HIS C 1 7 ? 20.177 -68.397 -19.793 1.00 69.88 1 HIS C O 1
ATOM 5105 N N . TYR C 1 8 ? 22.200 -68.972 -20.614 1.00 66.17 2 TYR C N 1
ATOM 5106 C CA . TYR C 1 8 ? 21.701 -69.421 -21.907 1.00 66.24 2 TYR C CA 1
ATOM 5107 C C . TYR C 1 8 ? 22.583 -70.538 -22.484 1.00 66.77 2 TYR C C 1
ATOM 5108 O O . TYR C 1 8 ? 23.676 -70.803 -21.992 1.00 66.07 2 TYR C O 1
ATOM 5117 N N . GLN C 1 9 ? 22.117 -71.178 -23.551 1.00 69.84 3 GLN C N 1
ATOM 5118 C CA . GLN C 1 9 ? 22.884 -72.237 -24.203 1.00 70.57 3 GLN C CA 1
ATOM 5119 C C . GLN C 1 9 ? 23.869 -71.654 -25.231 1.00 68.74 3 GLN C C 1
ATOM 5120 O O . GLN C 1 9 ? 23.539 -70.718 -25.958 1.00 66.69 3 GLN C O 1
ATOM 5126 N N . LEU C 1 10 ? 25.087 -72.198 -25.263 1.00 69.00 4 LEU C N 1
ATOM 5127 C CA . LEU C 1 10 ? 26.109 -71.782 -26.231 1.00 68.54 4 LEU C CA 1
ATOM 5128 C C . LEU C 1 10 ? 26.352 -72.907 -27.242 1.00 72.33 4 LEU C C 1
ATOM 5129 O O . LEU C 1 10 ? 27.035 -73.894 -26.938 1.00 73.28 4 LEU C O 1
ATOM 5134 N N . LYS C 1 11 ? 25.800 -72.770 -28.443 1.00 75.21 5 LYS C N 1
ATOM 5135 C CA . LYS C 1 11 ? 26.029 -73.773 -29.479 1.00 80.98 5 LYS C CA 1
ATOM 5136 C C . LYS C 1 11 ? 27.092 -73.289 -30.452 1.00 81.82 5 LYS C C 1
ATOM 5137 O O . LYS C 1 11 ? 26.869 -72.359 -31.209 1.00 83.50 5 LYS C O 1
ATOM 5143 N N . ILE C 1 12 ? 28.253 -73.928 -30.406 1.00 83.75 6 ILE C N 1
ATOM 5144 C CA . ILE C 1 12 ? 29.351 -73.654 -31.333 1.00 85.73 6 ILE C CA 1
ATOM 5145 C C . ILE C 1 12 ? 29.419 -74.809 -32.332 1.00 90.09 6 ILE C C 1
ATOM 5146 O O . ILE C 1 12 ? 29.431 -75.973 -31.936 1.00 90.17 6 ILE C O 1
ATOM 5151 N N . GLU C 1 13 ? 29.445 -74.480 -33.625 1.00 93.51 7 GLU C N 1
ATOM 5152 C CA . GLU C 1 13 ? 29.402 -75.483 -34.700 1.00 100.46 7 GLU C CA 1
ATOM 5153 C C . GLU C 1 13 ? 30.648 -76.380 -34.694 1.00 102.22 7 GLU C C 1
ATOM 5154 O O . GLU C 1 13 ? 31.773 -75.903 -34.888 1.00 99.77 7 GLU C O 1
ATOM 5160 N N . GLY C 1 14 ? 30.428 -77.678 -34.473 1.00 106.58 8 GLY C N 1
ATOM 5161 C CA . GLY C 1 14 ? 31.514 -78.663 -34.449 1.00 110.20 8 GLY C CA 1
ATOM 5162 C C . GLY C 1 14 ? 31.952 -79.053 -33.050 1.00 106.96 8 GLY C C 1
ATOM 5163 O O . GLY C 1 14 ? 32.831 -79.898 -32.878 1.00 109.51 8 GLY C O 1
ATOM 5164 N N . GLN C 1 15 ? 31.341 -78.425 -32.046 1.00 102.09 9 GLN C N 1
ATOM 5165 C CA . GLN C 1 15 ? 31.583 -78.756 -30.651 1.00 99.19 9 GLN C CA 1
ATOM 5166 C C . GLN C 1 15 ? 30.262 -78.948 -29.931 1.00 98.94 9 GLN C C 1
ATOM 5167 O O . GLN C 1 15 ? 29.204 -78.590 -30.453 1.00 98.19 9 GLN C O 1
ATOM 5173 N N . ALA C 1 16 ? 30.327 -79.511 -28.726 1.00 99.51 10 ALA C N 1
ATOM 5174 C CA . ALA C 1 16 ? 29.116 -79.778 -27.951 1.00 99.96 10 ALA C CA 1
ATOM 5175 C C . ALA C 1 16 ? 28.613 -78.498 -27.318 1.00 92.93 10 ALA C C 1
ATOM 5176 O O . ALA C 1 16 ? 29.411 -77.603 -27.026 1.00 86.98 10 ALA C O 1
ATOM 5178 N N . PRO C 1 17 ? 27.285 -78.401 -27.111 1.00 93.22 11 PRO C N 1
ATOM 5179 C CA . PRO C 1 17 ? 26.748 -77.174 -26.530 1.00 88.25 11 PRO C CA 1
ATOM 5180 C C . PRO C 1 17 ? 27.235 -76.954 -25.101 1.00 85.96 11 PRO C C 1
ATOM 5181 O O . PRO C 1 17 ? 27.205 -77.877 -24.282 1.00 90.23 11 PRO C O 1
ATOM 5185 N N . GLY C 1 18 ? 27.718 -75.749 -24.824 1.00 80.59 12 GLY C N 1
ATOM 5186 C CA . GLY C 1 18 ? 28.045 -75.338 -23.473 1.00 77.09 12 GLY C CA 1
ATOM 5187 C C . GLY C 1 18 ? 27.056 -74.281 -23.039 1.00 73.88 12 GLY C C 1
ATOM 5188 O O . GLY C 1 18 ? 26.001 -74.119 -23.661 1.00 73.05 12 GLY C O 1
ATOM 5189 N N . THR C 1 19 ? 27.400 -73.558 -21.971 1.00 70.67 13 THR C N 1
ATOM 5190 C CA . THR C 1 19 ? 26.552 -72.477 -21.494 1.00 68.05 13 THR C CA 1
ATOM 5191 C C . THR C 1 19 ? 27.214 -71.136 -21.755 1.00 63.50 13 THR C C 1
ATOM 5192 O O . THR C 1 19 ? 28.400 -71.062 -22.075 1.00 62.14 13 THR C O 1
ATOM 5196 N N . CYS C 1 20 ? 26.419 -70.081 -21.629 1.00 61.39 14 CYS C N 1
ATOM 5197 C CA . CYS C 1 20 ? 26.910 -68.716 -21.604 1.00 58.05 14 CYS C CA 1
ATOM 5198 C C . CYS C 1 20 ? 25.853 -67.832 -20.958 1.00 57.02 14 CYS C C 1
ATOM 5199 O O . CYS C 1 20 ? 24.759 -68.287 -20.654 1.00 57.91 14 CYS C O 1
ATOM 5202 N N . GLY C 1 21 ? 26.155 -66.562 -20.771 1.00 56.28 15 GLY C N 1
ATOM 5203 C CA . GLY C 1 21 ? 25.181 -65.677 -20.170 1.00 58.04 15 GLY C CA 1
ATOM 5204 C C . GLY C 1 21 ? 25.557 -64.216 -20.157 1.00 58.81 15 GLY C C 1
ATOM 5205 O O . GLY C 1 21 ? 26.336 -63.759 -20.988 1.00 57.44 15 GLY C O 1
ATOM 5206 N N . SER C 1 22 ? 25.003 -63.491 -19.189 1.00 62.11 16 SER C N 1
ATOM 5207 C CA . SER C 1 22 ? 25.169 -62.054 -19.119 1.00 64.30 16 SER C CA 1
ATOM 5208 C C . SER C 1 22 ? 26.368 -61.637 -18.285 1.00 66.29 16 SER C C 1
ATOM 5209 O O . SER C 1 22 ? 26.803 -60.491 -18.396 1.00 67.88 16 SER C O 1
ATOM 5212 N N . ASP C 1 23 ? 26.906 -62.546 -17.459 1.00 68.51 17 ASP C N 1
ATOM 5213 C CA . ASP C 1 23 ? 28.005 -62.184 -16.529 1.00 70.32 17 ASP C CA 1
ATOM 5214 C C . ASP C 1 23 ? 29.376 -62.287 -17.185 1.00 68.75 17 ASP C C 1
ATOM 5215 O O . ASP C 1 23 ? 30.144 -61.331 -17.181 1.00 71.22 17 ASP C O 1
ATOM 5220 N N . LYS C 1 24 ? 29.677 -63.449 -17.746 1.00 66.45 18 LYS C N 1
ATOM 5221 C CA . LYS C 1 24 ? 30.983 -63.693 -18.361 1.00 64.65 18 LYS C CA 1
ATOM 5222 C C . LYS C 1 24 ? 30.939 -63.337 -19.861 1.00 60.81 18 LYS C C 1
ATOM 5223 O O . LYS C 1 24 ? 29.888 -63.149 -20.429 1.00 59.57 18 LYS C O 1
ATOM 5229 N N . SER C 1 25 ? 32.099 -63.213 -20.481 1.00 59.02 19 SER C N 1
ATOM 5230 C CA . SER C 1 25 ? 32.181 -63.081 -21.933 1.00 57.00 19 SER C CA 1
ATOM 5231 C C . SER C 1 25 ? 31.997 -64.442 -22.576 1.00 55.75 19 SER C C 1
ATOM 5232 O O . SER C 1 25 ? 32.266 -65.465 -21.952 1.00 54.84 19 SER C O 1
ATOM 5235 N N . LEU C 1 26 ? 31.536 -64.449 -23.825 1.00 57.25 20 LEU C N 1
ATOM 5236 C CA . LEU C 1 26 ? 31.462 -65.680 -24.634 1.00 56.79 20 LEU C CA 1
ATOM 5237 C C . LEU C 1 26 ? 32.791 -66.440 -24.662 1.00 55.05 20 LEU C C 1
ATOM 5238 O O . LEU C 1 26 ? 32.800 -67.657 -24.724 1.00 55.34 20 LEU C O 1
ATOM 5243 N N . LEU C 1 27 ? 33.901 -65.709 -24.619 1.00 54.97 21 LEU C N 1
ATOM 5244 C CA . LEU C 1 27 ? 35.241 -66.289 -24.527 1.00 55.53 21 LEU C CA 1
ATOM 5245 C C . LEU C 1 27 ? 35.410 -67.184 -23.268 1.00 55.89 21 LEU C C 1
ATOM 5246 O O . LEU C 1 27 ? 35.537 -68.410 -23.408 1.00 56.53 21 LEU C O 1
ATOM 5251 N N . VAL C 1 28 ? 35.397 -66.607 -22.054 1.00 55.35 22 VAL C N 1
ATOM 5252 C CA . VAL C 1 28 ? 35.649 -67.445 -20.871 1.00 57.59 22 VAL C CA 1
ATOM 5253 C C . VAL C 1 28 ? 34.560 -68.505 -20.721 1.00 57.04 22 VAL C C 1
ATOM 5254 O O . VAL C 1 28 ? 34.838 -69.593 -20.239 1.00 58.34 22 VAL C O 1
ATOM 5258 N N . SER C 1 29 ? 33.338 -68.198 -21.155 1.00 56.28 23 SER C N 1
ATOM 5259 C CA . SER C 1 29 ? 32.261 -69.214 -21.222 1.00 56.78 23 SER C CA 1
ATOM 5260 C C . SER C 1 29 ? 32.718 -70.447 -21.978 1.00 57.92 23 SER C C 1
ATOM 5261 O O . SER C 1 29 ? 32.647 -71.556 -21.437 1.00 60.95 23 SER C O 1
ATOM 5264 N N . ALA C 1 30 ? 33.190 -70.246 -23.210 1.00 56.54 24 ALA C N 1
ATOM 5265 C CA . ALA C 1 30 ? 33.706 -71.336 -24.044 1.00 59.14 24 ALA C CA 1
ATOM 5266 C C . ALA C 1 30 ? 34.932 -71.996 -23.407 1.00 61.15 24 ALA C C 1
ATOM 5267 O O . ALA C 1 30 ? 35.032 -73.221 -23.362 1.00 64.51 24 ALA C O 1
ATOM 5269 N N . LEU C 1 31 ? 35.857 -71.179 -22.912 1.00 61.23 25 LEU C N 1
ATOM 5270 C CA . LEU C 1 31 ? 37.029 -71.674 -22.156 1.00 63.60 25 LEU C CA 1
ATOM 5271 C C . LEU C 1 31 ? 36.672 -72.373 -20.827 1.00 65.54 25 LEU C C 1
ATOM 5272 O O . LEU C 1 31 ? 37.422 -73.215 -20.359 1.00 69.35 25 LEU C O 1
ATOM 5277 N N . ALA C 1 32 ? 35.529 -72.036 -20.238 1.00 66.69 26 ALA C N 1
ATOM 5278 C CA . ALA C 1 32 ? 34.990 -72.769 -19.069 1.00 70.86 26 ALA C CA 1
ATOM 5279 C C . ALA C 1 32 ? 34.213 -74.022 -19.492 1.00 75.56 26 ALA C C 1
ATOM 5280 O O . ALA C 1 32 ? 33.746 -74.774 -18.639 1.00 80.97 26 ALA C O 1
ATOM 5282 N N . ASN C 1 33 ? 34.059 -74.219 -20.804 1.00 75.74 27 ASN C N 1
ATOM 5283 C CA . ASN C 1 33 ? 33.556 -75.469 -21.386 1.00 79.82 27 ASN C CA 1
ATOM 5284 C C . ASN C 1 33 ? 34.666 -76.287 -22.083 1.00 82.31 27 ASN C C 1
ATOM 5285 O O . ASN C 1 33 ? 34.389 -77.262 -22.798 1.00 84.97 27 ASN C O 1
ATOM 5290 N N . GLY C 1 34 ? 35.918 -75.889 -21.877 1.00 81.33 28 GLY C N 1
ATOM 5291 C CA . GLY C 1 34 ? 37.068 -76.638 -22.381 1.00 84.37 28 GLY C CA 1
ATOM 5292 C C . GLY C 1 34 ? 37.244 -76.566 -23.881 1.00 84.35 28 GLY C C 1
ATOM 5293 O O . GLY C 1 34 ? 37.834 -77.465 -24.486 1.00 89.03 28 GLY C O 1
ATOM 5294 N N . ILE C 1 35 ? 36.739 -75.489 -24.479 1.00 80.01 29 ILE C N 1
ATOM 5295 C CA . ILE C 1 35 ? 36.767 -75.301 -25.926 1.00 78.36 29 ILE C CA 1
ATOM 5296 C C . ILE C 1 35 ? 37.886 -74.334 -26.291 1.00 75.27 29 ILE C C 1
ATOM 5297 O O . ILE C 1 35 ? 37.877 -73.173 -25.865 1.00 71.27 29 ILE C O 1
ATOM 5302 N N . GLY C 1 36 ? 38.830 -74.802 -27.098 1.00 77.04 30 GLY C N 1
ATOM 5303 C CA . GLY C 1 36 ? 39.916 -73.970 -27.582 1.00 75.42 30 GLY C CA 1
ATOM 5304 C C . GLY C 1 36 ? 39.482 -72.987 -28.657 1.00 73.80 30 GLY C C 1
ATOM 5305 O O . GLY C 1 36 ? 39.919 -73.072 -29.802 1.00 76.29 30 GLY C O 1
ATOM 5306 N N . LEU C 1 37 ? 38.615 -72.059 -28.277 1.00 70.11 31 LEU C N 1
ATOM 5307 C CA . LEU C 1 37 ? 38.234 -70.943 -29.126 1.00 68.19 31 LEU C CA 1
ATOM 5308 C C . LEU C 1 37 ? 39.368 -69.940 -29.025 1.00 67.22 31 LEU C C 1
ATOM 5309 O O . LEU C 1 37 ? 39.703 -69.507 -27.941 1.00 64.12 31 LEU C O 1
ATOM 5314 N N . PRO C 1 38 ? 39.991 -69.599 -30.166 1.00 69.92 32 PRO C N 1
ATOM 5315 C CA . PRO C 1 38 ? 41.205 -68.783 -30.185 1.00 70.46 32 PRO C CA 1
ATOM 5316 C C . PRO C 1 38 ? 41.079 -67.424 -29.513 1.00 67.21 32 PRO C C 1
ATOM 5317 O O . PRO C 1 38 ? 40.036 -66.787 -29.593 1.00 66.81 32 PRO C O 1
ATOM 5321 N N . TYR C 1 39 ? 42.153 -67.003 -28.851 1.00 65.35 33 TYR C N 1
ATOM 5322 C CA . TYR C 1 39 ? 42.214 -65.695 -28.188 1.00 61.49 33 TYR C CA 1
ATOM 5323 C C . TYR C 1 39 ? 43.658 -65.359 -27.881 1.00 61.25 33 TYR C C 1
ATOM 5324 O O . TYR C 1 39 ? 44.517 -66.235 -27.835 1.00 60.85 33 TYR C O 1
ATOM 5333 N N . GLU C 1 40 ? 43.917 -64.083 -27.657 1.00 62.22 34 GLU C N 1
ATOM 5334 C CA . GLU C 1 40 ? 45.282 -63.617 -27.408 1.00 63.88 34 GLU C CA 1
ATOM 5335 C C . GLU C 1 40 ? 45.271 -62.583 -26.259 1.00 62.05 34 GLU C C 1
ATOM 5336 O O . GLU C 1 40 ? 45.814 -62.831 -25.188 1.00 60.17 34 GLU C O 1
ATOM 5342 N N . CYS C 1 41 ? 44.634 -61.441 -26.512 1.00 62.14 35 CYS C N 1
ATOM 5343 C CA . CYS C 1 41 ? 44.672 -60.298 -25.607 1.00 63.41 35 CYS C CA 1
ATOM 5344 C C . CYS C 1 41 ? 43.454 -60.239 -24.682 1.00 61.90 35 CYS C C 1
ATOM 5345 O O . CYS C 1 41 ? 43.497 -59.578 -23.650 1.00 62.82 35 CYS C O 1
ATOM 5348 N N . ALA C 1 42 ? 42.367 -60.905 -25.080 1.00 60.08 36 ALA C N 1
ATOM 5349 C CA . ALA C 1 42 ? 41.090 -60.887 -24.364 1.00 58.56 36 ALA C CA 1
ATOM 5350 C C . ALA C 1 42 ? 40.617 -59.480 -23.996 1.00 60.96 36 ALA C C 1
ATOM 5351 O O . ALA C 1 42 ? 39.770 -59.311 -23.112 1.00 59.58 36 ALA C O 1
ATOM 5353 N N . SER C 1 43 ? 41.144 -58.480 -24.700 1.00 64.33 37 SER C N 1
ATOM 5354 C CA . SER C 1 43 ? 40.874 -57.069 -24.419 1.00 67.29 37 SER C CA 1
ATOM 5355 C C . SER C 1 43 ? 40.390 -56.269 -25.656 1.00 69.76 37 SER C C 1
ATOM 5356 O O . SER C 1 43 ? 40.420 -55.038 -25.644 1.00 73.66 37 SER C O 1
ATOM 5359 N N . GLY C 1 44 ? 39.960 -56.962 -26.710 1.00 68.26 38 GLY C N 1
ATOM 5360 C CA . GLY C 1 44 ? 39.409 -56.310 -27.903 1.00 71.43 38 GLY C CA 1
ATOM 5361 C C . GLY C 1 44 ? 40.421 -55.687 -28.850 1.00 74.99 38 GLY C C 1
ATOM 5362 O O . GLY C 1 44 ? 40.080 -54.807 -29.628 1.00 78.65 38 GLY C O 1
ATOM 5363 N N . GLY C 1 45 ? 41.664 -56.144 -28.798 1.00 74.42 39 GLY C N 1
ATOM 5364 C CA . GLY C 1 45 ? 42.736 -55.564 -29.597 1.00 77.50 39 GLY C CA 1
ATOM 5365 C C . GLY C 1 45 ? 43.266 -56.497 -30.665 1.00 77.31 39 GLY C C 1
ATOM 5366 O O . GLY C 1 45 ? 43.409 -56.103 -31.821 1.00 81.70 39 GLY C O 1
ATOM 5367 N N . CYS C 1 46 ? 43.558 -57.738 -30.288 1.00 73.07 40 CYS C N 1
ATOM 5368 C CA . CYS C 1 46 ? 44.271 -58.653 -31.177 1.00 73.02 40 CYS C CA 1
ATOM 5369 C C . CYS C 1 46 ? 43.448 -59.052 -32.407 1.00 74.18 40 CYS C C 1
ATOM 5370 O O . CYS C 1 46 ? 43.990 -59.198 -33.501 1.00 76.90 40 CYS C O 1
ATOM 5373 N N . GLY C 1 47 ? 42.142 -59.213 -32.215 1.00 72.13 41 GLY C N 1
ATOM 5374 C CA . GLY C 1 47 ? 41.228 -59.552 -33.296 1.00 73.64 41 GLY C CA 1
ATOM 5375 C C . GLY C 1 47 ? 41.086 -61.048 -33.511 1.00 72.43 41 GLY C C 1
ATOM 5376 O O . GLY C 1 47 ? 40.303 -61.485 -34.353 1.00 73.20 41 GLY C O 1
ATOM 5377 N N . VAL C 1 48 ? 41.801 -61.843 -32.719 1.00 70.14 42 VAL C N 1
ATOM 5378 C CA . VAL C 1 48 ? 41.937 -63.274 -32.985 1.00 70.16 42 VAL C CA 1
ATOM 5379 C C . VAL C 1 48 ? 40.710 -64.073 -32.538 1.00 67.61 42 VAL C C 1
ATOM 5380 O O . VAL C 1 48 ? 40.475 -65.177 -33.018 1.00 67.79 42 VAL C O 1
ATOM 5384 N N . CYS C 1 49 ? 39.919 -63.512 -31.620 1.00 65.40 43 CYS C N 1
ATOM 5385 C CA . CYS C 1 49 ? 38.831 -64.269 -31.005 1.00 62.95 43 CYS C CA 1
ATOM 5386 C C . CYS C 1 49 ? 37.496 -64.176 -31.740 1.00 65.10 43 CYS C C 1
ATOM 5387 O O . CYS C 1 49 ? 36.473 -64.646 -31.230 1.00 62.90 43 CYS C O 1
ATOM 5390 N N . LYS C 1 50 ? 37.509 -63.620 -32.949 1.00 69.97 44 LYS C N 1
ATOM 5391 C CA . LYS C 1 50 ? 36.263 -63.335 -33.650 1.00 73.58 44 LYS C CA 1
ATOM 5392 C C . LYS C 1 50 ? 35.548 -64.603 -34.099 1.00 73.97 44 LYS C C 1
ATOM 5393 O O . LYS C 1 50 ? 36.133 -65.691 -34.148 1.00 73.55 44 LYS C O 1
ATOM 5399 N N . PHE C 1 51 ? 34.266 -64.439 -34.402 1.00 74.23 45 PHE C N 1
ATOM 5400 C CA . PHE C 1 51 ? 33.396 -65.553 -34.711 1.00 75.02 45 PHE C CA 1
ATOM 5401 C C . PHE C 1 51 ? 32.238 -65.080 -35.578 1.00 79.28 45 PHE C C 1
ATOM 5402 O O . PHE C 1 51 ? 31.888 -63.894 -35.571 1.00 79.74 45 PHE C O 1
ATOM 5410 N N . GLU C 1 52 ? 31.657 -66.022 -36.317 1.00 82.89 46 GLU C N 1
ATOM 5411 C CA . GLU C 1 52 ? 30.533 -65.767 -37.209 1.00 86.98 46 GLU C CA 1
ATOM 5412 C C . GLU C 1 52 ? 29.253 -66.027 -36.428 1.00 84.89 46 GLU C C 1
ATOM 5413 O O . GLU C 1 52 ? 29.028 -67.143 -35.953 1.00 83.83 46 GLU C O 1
ATOM 5419 N N . LEU C 1 53 ? 28.424 -64.997 -36.276 1.00 84.90 47 LEU C N 1
ATOM 5420 C CA . LEU C 1 53 ? 27.154 -65.144 -35.563 1.00 83.73 47 LEU C CA 1
ATOM 5421 C C . LEU C 1 53 ? 26.117 -65.778 -36.520 1.00 89.96 47 LEU C C 1
ATOM 5422 O O . LEU C 1 53 ? 25.935 -65.315 -37.644 1.00 94.33 47 LEU C O 1
ATOM 5427 N N . LEU C 1 54 ? 25.451 -66.832 -36.050 1.00 90.12 48 LEU C N 1
ATOM 5428 C CA . LEU C 1 54 ? 24.457 -67.552 -36.831 1.00 96.47 48 LEU C CA 1
ATOM 5429 C C . LEU C 1 54 ? 23.046 -67.327 -36.280 1.00 96.88 48 LEU C C 1
ATOM 5430 O O . LEU C 1 54 ? 22.138 -66.946 -37.014 1.00 102.39 48 LEU C O 1
ATOM 5435 N N . GLU C 1 55 ? 22.860 -67.562 -34.988 1.00 93.28 49 GLU C N 1
ATOM 5436 C CA . GLU C 1 55 ? 21.565 -67.323 -34.337 1.00 93.78 49 GLU C CA 1
ATOM 5437 C C . GLU C 1 55 ? 21.729 -66.754 -32.924 1.00 88.12 49 GLU C C 1
ATOM 5438 O O . GLU C 1 55 ? 22.616 -67.174 -32.181 1.00 82.59 49 GLU C O 1
ATOM 5444 N N . GLY C 1 56 ? 20.861 -65.806 -32.572 1.00 89.13 50 GLY C N 1
ATOM 5445 C CA . GLY C 1 56 ? 20.820 -65.217 -31.226 1.00 85.01 50 GLY C CA 1
ATOM 5446 C C . GLY C 1 56 ? 21.340 -63.790 -31.200 1.00 84.50 50 GLY C C 1
ATOM 5447 O O . GLY C 1 56 ? 21.982 -63.344 -32.150 1.00 87.40 50 GLY C O 1
ATOM 5448 N N . THR C 1 57 ? 21.060 -63.073 -30.114 1.00 82.50 51 THR C N 1
ATOM 5449 C CA . THR C 1 57 ? 21.513 -61.686 -29.958 1.00 82.71 51 THR C CA 1
ATOM 5450 C C . THR C 1 57 ? 22.570 -61.561 -28.866 1.00 77.69 51 THR C C 1
ATOM 5451 O O . THR C 1 57 ? 22.438 -62.140 -27.783 1.00 73.63 51 THR C O 1
ATOM 5455 N N . VAL C 1 58 ? 23.612 -60.789 -29.160 1.00 77.94 52 VAL C N 1
ATOM 5456 C CA . VAL C 1 58 ? 24.700 -60.530 -28.206 1.00 74.70 52 VAL C CA 1
ATOM 5457 C C . VAL C 1 58 ? 24.779 -59.042 -27.885 1.00 75.92 52 VAL C C 1
ATOM 5458 O O . VAL C 1 58 ? 24.196 -58.219 -28.584 1.00 79.14 52 VAL C O 1
ATOM 5462 N N . GLN C 1 59 ? 25.490 -58.704 -26.811 1.00 73.81 53 GLN C N 1
ATOM 5463 C CA . GLN C 1 59 ? 25.766 -57.306 -26.479 1.00 76.24 53 GLN C CA 1
ATOM 5464 C C . GLN C 1 59 ? 27.253 -57.087 -26.339 1.00 75.90 53 GLN C C 1
ATOM 5465 O O . GLN C 1 59 ? 27.885 -57.652 -25.455 1.00 74.74 53 GLN C O 1
ATOM 5471 N N . SER C 1 60 ? 27.814 -56.268 -27.218 1.00 80.57 54 SER C N 1
ATOM 5472 C CA . SER C 1 60 ? 29.225 -55.935 -27.155 1.00 81.86 54 SER C CA 1
ATOM 5473 C C . SER C 1 60 ? 29.466 -55.027 -25.957 1.00 84.93 54 SER C C 1
ATOM 5474 O O . SER C 1 60 ? 28.974 -53.901 -25.915 1.00 89.13 54 SER C O 1
ATOM 5477 N N . MET C 1 61 ? 30.226 -55.528 -24.988 1.00 84.40 55 MET C N 1
ATOM 5478 C CA . MET C 1 61 ? 30.660 -54.725 -23.849 1.00 88.87 55 MET C CA 1
ATOM 5479 C C . MET C 1 61 ? 31.545 -53.557 -24.288 1.00 93.05 55 MET C C 1
ATOM 5480 O O . MET C 1 61 ? 31.851 -52.671 -23.490 1.00 96.35 55 MET C O 1
ATOM 5485 N N . TRP C 1 62 ? 31.957 -53.552 -25.556 1.00 93.70 56 TRP C N 1
ATOM 5486 C CA . TRP C 1 62 ? 32.674 -52.420 -26.104 1.00 97.70 56 TRP C CA 1
ATOM 5487 C C . TRP C 1 62 ? 32.367 -52.222 -27.600 1.00 102.22 56 TRP C C 1
ATOM 5488 O O . TRP C 1 62 ? 32.855 -52.992 -28.440 1.00 100.68 56 TRP C O 1
ATOM 5499 N N . PRO C 1 63 ? 31.563 -51.190 -27.936 1.00 108.31 57 PRO C N 1
ATOM 5500 C CA . PRO C 1 63 ? 31.131 -50.934 -29.320 1.00 112.44 57 PRO C CA 1
ATOM 5501 C C . PRO C 1 63 ? 32.241 -50.569 -30.319 1.00 116.14 57 PRO C C 1
ATOM 5502 O O . PRO C 1 63 ? 32.063 -50.770 -31.526 1.00 117.38 57 PRO C O 1
ATOM 5506 N N . ASP C 1 64 ? 33.358 -50.031 -29.823 1.00 117.45 58 ASP C N 1
ATOM 5507 C CA . ASP C 1 64 ? 34.444 -49.523 -30.680 1.00 120.84 58 ASP C CA 1
ATOM 5508 C C . ASP C 1 64 ? 35.716 -50.383 -30.626 1.00 115.87 58 ASP C C 1
ATOM 5509 O O . ASP C 1 64 ? 36.831 -49.850 -30.578 1.00 119.47 58 ASP C O 1
ATOM 5514 N N . ALA C 1 65 ? 35.554 -51.704 -30.653 1.00 108.92 59 ALA C N 1
ATOM 5515 C CA . ALA C 1 65 ? 36.695 -52.626 -30.575 1.00 103.80 59 ALA C CA 1
ATOM 5516 C C . ALA C 1 65 ? 37.658 -52.447 -31.757 1.00 107.22 59 ALA C C 1
ATOM 5517 O O . ALA C 1 65 ? 37.253 -52.648 -32.904 1.00 110.74 59 ALA C O 1
ATOM 5519 N N . PRO C 1 66 ? 38.925 -52.057 -31.487 1.00 107.68 60 PRO C N 1
ATOM 5520 C CA . PRO C 1 66 ? 39.930 -51.814 -32.545 1.00 111.90 60 PRO C CA 1
ATOM 5521 C C . PRO C 1 66 ? 40.346 -53.056 -33.345 1.00 109.23 60 PRO C C 1
ATOM 5522 O O . PRO C 1 66 ? 40.757 -52.932 -34.502 1.00 112.23 60 PRO C O 1
ATOM 5526 N N . GLY C 1 67 ? 40.259 -54.229 -32.720 1.00 103.33 61 GLY C N 1
ATOM 5527 C CA . GLY C 1 67 ? 40.538 -55.496 -33.396 1.00 102.47 61 GLY C CA 1
ATOM 5528 C C . GLY C 1 67 ? 39.489 -55.839 -34.451 1.00 106.18 61 GLY C C 1
ATOM 5529 O O . GLY C 1 67 ? 39.814 -56.379 -35.524 1.00 109.85 61 GLY C O 1
ATOM 5530 N N . LEU C 1 68 ? 38.233 -55.513 -34.144 1.00 105.24 62 LEU C N 1
ATOM 5531 C CA . LEU C 1 68 ? 37.109 -55.726 -35.058 1.00 107.42 62 LEU C CA 1
ATOM 5532 C C . LEU C 1 68 ? 37.251 -54.890 -36.337 1.00 114.68 62 LEU C C 1
ATOM 5533 O O . LEU C 1 68 ? 37.309 -53.661 -36.274 1.00 117.43 62 LEU C O 1
ATOM 5538 N N . SER C 1 69 ? 37.312 -55.574 -37.480 1.00 117.42 63 SER C N 1
ATOM 5539 C CA . SER C 1 69 ? 37.329 -54.942 -38.815 1.00 125.13 63 SER C CA 1
ATOM 5540 C C . SER C 1 69 ? 35.910 -54.646 -39.357 1.00 129.41 63 SER C C 1
ATOM 5541 O O . SER C 1 69 ? 35.765 -54.099 -40.454 1.00 139.12 63 SER C O 1
ATOM 5544 N N . SER C 1 70 ? 34.881 -55.043 -38.592 1.00 124.84 64 SER C N 1
ATOM 5545 C CA . SER C 1 70 ? 33.474 -54.613 -38.791 1.00 126.55 64 SER C CA 1
ATOM 5546 C C . SER C 1 70 ? 32.934 -54.938 -40.200 1.00 131.36 64 SER C C 1
ATOM 5547 O O . SER C 1 70 ? 32.385 -56.056 -40.446 1.00 126.23 64 SER C O 1
ATOM 5550 N N . GLY C 1 76 ? 28.012 -56.297 -39.586 1.00 126.11 70 GLY C N 1
ATOM 5551 C CA . GLY C 1 76 ? 26.860 -56.765 -38.819 1.00 122.67 70 GLY C CA 1
ATOM 5552 C C . GLY C 1 76 ? 26.966 -58.222 -38.378 1.00 117.38 70 GLY C C 1
ATOM 5553 O O . GLY C 1 76 ? 26.262 -58.659 -37.468 1.00 112.32 70 GLY C O 1
ATOM 5554 N N . ASN C 1 77 ? 27.823 -58.976 -39.054 1.00 119.08 71 ASN C N 1
ATOM 5555 C CA . ASN C 1 77 ? 27.962 -60.417 -38.842 1.00 115.72 71 ASN C CA 1
ATOM 5556 C C . ASN C 1 77 ? 28.985 -60.761 -37.748 1.00 107.40 71 ASN C C 1
ATOM 5557 O O . ASN C 1 77 ? 28.693 -61.572 -36.856 1.00 99.86 71 ASN C O 1
ATOM 5562 N N . ARG C 1 78 ? 30.164 -60.138 -37.812 1.00 107.02 72 ARG C N 1
ATOM 5563 C CA . ARG C 1 78 ? 31.297 -60.548 -36.968 1.00 102.71 72 ARG C CA 1
ATOM 5564 C C . ARG C 1 78 ? 31.423 -59.810 -35.627 1.00 96.02 72 ARG C C 1
ATOM 5565 O O . ARG C 1 78 ? 31.174 -58.606 -35.516 1.00 99.76 72 ARG C O 1
ATOM 5573 N N . HIS C 1 79 ? 31.813 -60.560 -34.611 1.00 87.58 73 HIS C N 1
ATOM 5574 C CA . HIS C 1 79 ? 32.002 -60.018 -33.270 1.00 82.10 73 HIS C CA 1
ATOM 5575 C C . HIS C 1 79 ? 33.211 -60.667 -32.626 1.00 75.28 73 HIS C C 1
ATOM 5576 O O . HIS C 1 79 ? 33.624 -61.758 -33.009 1.00 73.04 73 HIS C O 1
ATOM 5583 N N . LEU C 1 80 ? 33.764 -59.980 -31.633 1.00 71.80 74 LEU C N 1
ATOM 5584 C CA . LEU C 1 80 ? 34.876 -60.502 -30.854 1.00 67.34 74 LEU C CA 1
ATOM 5585 C C . LEU C 1 80 ? 34.329 -61.217 -29.636 1.00 62.30 74 LEU C C 1
ATOM 5586 O O . LEU C 1 80 ? 33.470 -60.685 -28.953 1.00 61.44 74 LEU C O 1
ATOM 5591 N N . ALA C 1 81 ? 34.803 -62.434 -29.377 1.00 59.65 75 ALA C N 1
ATOM 5592 C CA . ALA C 1 81 ? 34.269 -63.247 -28.272 1.00 57.15 75 ALA C CA 1
ATOM 5593 C C . ALA C 1 81 ? 34.572 -62.663 -26.901 1.00 54.35 75 ALA C C 1
ATOM 5594 O O . ALA C 1 81 ? 33.766 -62.762 -25.987 1.00 52.47 75 ALA C O 1
ATOM 5596 N N . CYS C 1 82 ? 35.737 -62.051 -26.784 1.00 55.09 76 CYS C N 1
ATOM 5597 C CA . CYS C 1 82 ? 36.194 -61.521 -25.529 1.00 55.46 76 CYS C CA 1
ATOM 5598 C C . CYS C 1 82 ? 35.500 -60.215 -25.187 1.00 56.76 76 CYS C C 1
ATOM 5599 O O . CYS C 1 82 ? 35.737 -59.653 -24.127 1.00 56.29 76 CYS C O 1
ATOM 5602 N N . GLN C 1 83 ? 34.646 -59.733 -26.089 1.00 59.58 77 GLN C N 1
ATOM 5603 C CA . GLN C 1 83 ? 33.964 -58.462 -25.897 1.00 62.41 77 GLN C CA 1
ATOM 5604 C C . GLN C 1 83 ? 32.449 -58.570 -25.881 1.00 62.81 77 GLN C C 1
ATOM 5605 O O . GLN C 1 83 ? 31.768 -57.561 -25.710 1.00 65.89 77 GLN C O 1
ATOM 5611 N N . CYS C 1 84 ? 31.920 -59.782 -26.015 1.00 60.96 78 CYS C N 1
ATOM 5612 C CA . CYS C 1 84 ? 30.481 -59.971 -26.104 1.00 61.54 78 CYS C CA 1
ATOM 5613 C C . CYS C 1 84 ? 29.929 -60.780 -24.939 1.00 58.16 78 CYS C C 1
ATOM 5614 O O . CYS C 1 84 ? 30.590 -61.679 -24.431 1.00 53.84 78 CYS C O 1
ATOM 5617 N N . ILE C 1 85 ? 28.707 -60.427 -24.542 1.00 59.45 79 ILE C N 1
ATOM 5618 C CA . ILE C 1 85 ? 27.894 -61.198 -23.616 1.00 58.77 79 ILE C CA 1
ATOM 5619 C C . ILE C 1 85 ? 26.579 -61.587 -24.295 1.00 60.96 79 ILE C C 1
ATOM 5620 O O . ILE C 1 85 ? 26.101 -60.885 -25.186 1.00 62.61 79 ILE C O 1
ATOM 5625 N N . ALA C 1 86 ? 25.989 -62.687 -23.826 1.00 62.06 80 ALA C N 1
ATOM 5626 C CA . ALA C 1 86 ? 24.774 -63.284 -24.401 1.00 63.38 80 ALA C CA 1
ATOM 5627 C C . ALA C 1 86 ? 23.500 -62.716 -23.789 1.00 65.37 80 ALA C C 1
ATOM 5628 O O . ALA C 1 86 ? 23.446 -62.444 -22.584 1.00 65.89 80 ALA C O 1
ATOM 5630 N N . LEU C 1 87 ? 22.472 -62.556 -24.622 1.00 66.97 81 LEU C N 1
ATOM 5631 C CA . LEU C 1 87 ? 21.150 -62.140 -24.159 1.00 69.08 81 LEU C CA 1
ATOM 5632 C C . LEU C 1 87 ? 20.067 -63.105 -24.632 1.00 70.08 81 LEU C C 1
ATOM 5633 O O . LEU C 1 87 ? 18.874 -62.791 -24.599 1.00 72.08 81 LEU C O 1
ATOM 5638 N N . SER C 1 88 ? 20.492 -64.292 -25.053 1.00 68.27 82 SER C N 1
ATOM 5639 C CA . SER C 1 88 ? 19.596 -65.323 -25.558 1.00 70.28 82 SER C CA 1
ATOM 5640 C C . SER C 1 88 ? 20.444 -66.559 -25.741 1.00 70.29 82 SER C C 1
ATOM 5641 O O . SER C 1 88 ? 21.655 -66.507 -25.563 1.00 66.49 82 SER C O 1
ATOM 5644 N N . ASP C 1 89 ? 19.819 -67.668 -26.114 1.00 75.21 83 ASP C N 1
ATOM 5645 C CA . ASP C 1 89 ? 20.591 -68.839 -26.544 1.00 77.47 83 ASP C CA 1
ATOM 5646 C C . ASP C 1 89 ? 21.304 -68.466 -27.838 1.00 76.99 83 ASP C C 1
ATOM 5647 O O . ASP C 1 89 ? 20.779 -67.700 -28.633 1.00 77.59 83 ASP C O 1
ATOM 5652 N N . LEU C 1 90 ? 22.518 -68.974 -28.007 1.00 76.00 84 LEU C N 1
ATOM 5653 C CA . LEU C 1 90 ? 23.391 -68.536 -29.080 1.00 76.79 84 LEU C CA 1
ATOM 5654 C C . LEU C 1 90 ? 23.914 -69.703 -29.862 1.00 77.86 84 LEU C C 1
ATOM 5655 O O . LEU C 1 90 ? 24.083 -70.806 -29.339 1.00 75.96 84 LEU C O 1
ATOM 5660 N N . ARG C 1 91 ? 24.167 -69.428 -31.138 1.00 81.21 85 ARG C N 1
ATOM 5661 C CA . ARG C 1 91 ? 24.784 -70.370 -32.030 1.00 83.16 85 ARG C CA 1
ATOM 5662 C C . ARG C 1 91 ? 25.806 -69.588 -32.847 1.00 82.21 85 ARG C C 1
ATOM 5663 O O . ARG C 1 91 ? 25.442 -68.651 -33.555 1.00 83.69 85 ARG C O 1
ATOM 5671 N N . ILE C 1 92 ? 27.082 -69.945 -32.711 1.00 80.73 86 ILE C N 1
ATOM 5672 C CA . ILE C 1 92 ? 28.177 -69.264 -33.415 1.00 81.29 86 ILE C CA 1
ATOM 5673 C C . ILE C 1 92 ? 29.107 -70.263 -34.125 1.00 84.84 86 ILE C C 1
ATOM 5674 O O . ILE C 1 92 ? 28.917 -71.478 -34.022 1.00 87.36 86 ILE C O 1
ATOM 5679 N N . LYS C 1 93 ? 30.074 -69.745 -34.885 1.00 85.55 87 LYS C N 1
ATOM 5680 C CA . LYS C 1 93 ? 31.060 -70.567 -35.578 1.00 87.90 87 LYS C CA 1
ATOM 5681 C C . LYS C 1 93 ? 32.448 -69.943 -35.453 1.00 85.48 87 LYS C C 1
ATOM 5682 O O . LYS C 1 93 ? 32.607 -68.725 -35.560 1.00 83.08 87 LYS C O 1
ATOM 5688 N N . VAL C 1 94 ? 33.451 -70.781 -35.208 1.00 85.97 88 VAL C N 1
ATOM 5689 C CA . VAL C 1 94 ? 34.848 -70.349 -35.134 1.00 84.59 88 VAL C CA 1
ATOM 5690 C C . VAL C 1 94 ? 35.765 -71.580 -35.160 1.00 86.70 88 VAL C C 1
ATOM 5691 O O . VAL C 1 94 ? 35.444 -72.613 -34.580 1.00 85.30 88 VAL C O 1
ATOM 5695 N N . ALA C 1 95 ? 36.878 -71.478 -35.886 1.00 90.43 89 ALA C N 1
ATOM 5696 C CA . ALA C 1 95 ? 37.824 -72.588 -36.015 1.00 93.87 89 ALA C CA 1
ATOM 5697 C C . ALA C 1 95 ? 38.566 -72.776 -34.695 1.00 89.88 89 ALA C C 1
ATOM 5698 O O . ALA C 1 95 ? 39.379 -71.927 -34.313 1.00 86.96 89 ALA C O 1
ATOM 5700 N N . VAL C 1 96 ? 38.277 -73.877 -34.002 1.00 91.28 90 VAL C N 1
ATOM 5701 C CA . VAL C 1 96 ? 38.755 -74.077 -32.618 1.00 88.42 90 VAL C CA 1
ATOM 5702 C C . VAL C 1 96 ? 39.988 -74.987 -32.546 1.00 92.48 90 VAL C C 1
ATOM 5703 O O . VAL C 1 96 ? 39.890 -76.208 -32.690 1.00 97.77 90 VAL C O 1
ATOM 5707 N N . GLN C 1 97 ? 41.151 -74.377 -32.332 1.00 90.63 91 GLN C N 1
ATOM 5708 C CA . GLN C 1 97 ? 42.394 -75.125 -32.185 1.00 93.10 91 GLN C CA 1
ATOM 5709 C C . GLN C 1 97 ? 42.524 -75.630 -30.754 1.00 91.63 91 GLN C C 1
ATOM 5710 O O . GLN C 1 97 ? 42.087 -74.974 -29.814 1.00 86.85 91 GLN C O 1
ATOM 5716 N N . ASP C 1 98 ? 43.120 -76.803 -30.595 1.00 97.09 92 ASP C N 1
ATOM 5717 C CA . ASP C 1 98 ? 43.256 -77.428 -29.280 1.00 98.24 92 ASP C CA 1
ATOM 5718 C C . ASP C 1 98 ? 44.316 -76.744 -28.403 1.00 96.08 92 ASP C C 1
ATOM 5719 O O . ASP C 1 98 ? 44.300 -76.895 -27.183 1.00 95.15 92 ASP C O 1
ATOM 5724 N N . LYS C 1 99 ? 45.213 -75.973 -29.016 1.00 95.95 93 LYS C N 1
ATOM 5725 C CA . LYS C 1 99 ? 46.251 -75.250 -28.269 1.00 93.09 93 LYS C CA 1
ATOM 5726 C C . LYS C 1 99 ? 45.663 -74.229 -27.309 1.00 85.92 93 LYS C C 1
ATOM 5727 O O . LYS C 1 99 ? 46.270 -73.919 -26.285 1.00 85.33 93 LYS C O 1
ATOM 5733 N N . TYR C 1 100 ? 44.487 -73.704 -27.645 1.00 82.01 94 TYR C N 1
ATOM 5734 C CA . TYR C 1 100 ? 43.818 -72.698 -26.818 1.00 76.91 94 TYR C CA 1
ATOM 5735 C C . TYR C 1 100 ? 42.987 -73.329 -25.701 1.00 76.95 94 TYR C C 1
ATOM 5736 O O . TYR C 1 100 ? 42.303 -72.625 -24.960 1.00 74.26 94 TYR C O 1
ATOM 5745 N N . ILE C 1 101 ? 43.028 -74.654 -25.583 1.00 81.11 95 ILE C N 1
ATOM 5746 C CA . I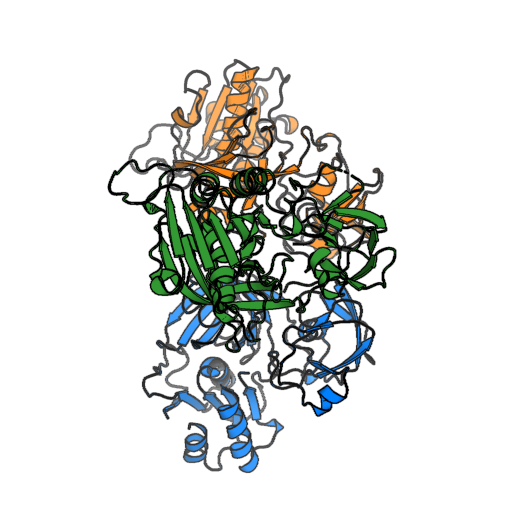LE C 1 101 ? 42.342 -75.337 -24.487 1.00 81.25 95 ILE C CA 1
ATOM 5747 C C . ILE C 1 101 ? 43.123 -75.074 -23.193 1.00 79.21 95 ILE C C 1
ATOM 5748 O O . ILE C 1 101 ? 44.334 -75.269 -23.149 1.00 80.62 95 ILE C O 1
ATOM 5753 N N . PRO C 1 102 ? 42.431 -74.622 -22.136 1.00 76.37 96 PRO C N 1
ATOM 5754 C CA . PRO C 1 102 ? 43.084 -74.293 -20.859 1.00 75.94 96 PRO C CA 1
ATOM 5755 C C . PRO C 1 102 ? 43.648 -75.502 -20.149 1.00 80.82 96 PRO C C 1
ATOM 5756 O O . PRO C 1 102 ? 42.930 -76.465 -19.935 1.00 82.60 96 PRO C O 1
ATOM 5760 N N . ALA C 1 103 ? 44.926 -75.454 -19.799 1.00 80.01 97 ALA C N 1
ATOM 5761 C CA . ALA C 1 103 ? 45.565 -76.525 -19.018 1.00 84.22 97 ALA C CA 1
ATOM 5762 C C . ALA C 1 103 ? 45.110 -76.481 -17.564 1.00 80.45 97 ALA C C 1
ATOM 5763 O O . ALA C 1 103 ? 45.054 -77.504 -16.887 1.00 81.92 97 ALA C O 1
ATOM 5765 N N . ILE C 1 104 ? 44.794 -75.278 -17.101 1.00 75.16 98 ILE C N 1
ATOM 5766 C CA . ILE C 1 104 ? 44.209 -75.071 -15.797 1.00 73.31 98 ILE C CA 1
ATOM 5767 C C . ILE C 1 104 ? 42.844 -74.422 -15.972 1.00 70.85 98 ILE C C 1
ATOM 5768 O O . ILE C 1 104 ? 42.721 -73.480 -16.743 1.00 66.92 98 ILE C O 1
ATOM 5773 N N . PRO C 1 105 ? 41.818 -74.914 -15.248 1.00 73.10 99 PRO C N 1
ATOM 5774 C CA . PRO C 1 105 ? 40.459 -74.366 -15.374 1.00 72.17 99 PRO C CA 1
ATOM 5775 C C . PRO C 1 105 ? 40.367 -72.902 -15.012 1.00 68.64 99 PRO C C 1
ATOM 5776 O O . PRO C 1 105 ? 41.059 -72.456 -14.084 1.00 68.97 99 PRO C O 1
ATOM 5780 N N . ILE C 1 106 ? 39.527 -72.164 -15.728 1.00 68.12 100 ILE C N 1
ATOM 5781 C CA . ILE C 1 106 ? 39.349 -70.728 -15.523 1.00 65.23 100 ILE C CA 1
ATOM 5782 C C . ILE C 1 106 ? 38.165 -70.523 -14.618 1.00 63.96 100 ILE C C 1
ATOM 5783 O O . ILE C 1 106 ? 37.187 -71.255 -14.690 1.00 67.59 100 ILE C O 1
ATOM 5788 N N . SER C 1 107 ? 38.246 -69.514 -13.770 1.00 61.08 101 SER C N 1
ATOM 5789 C CA . SER C 1 107 ? 37.138 -69.181 -12.881 1.00 62.21 101 SER C CA 1
ATOM 5790 C C . SER C 1 107 ? 37.221 -67.724 -12.500 1.00 58.89 101 SER C C 1
ATOM 5791 O O . SER C 1 107 ? 38.269 -67.119 -12.621 1.00 54.77 101 SER C O 1
ATOM 5794 N N . LYS C 1 108 ? 36.095 -67.165 -12.071 1.00 61.16 102 LYS C N 1
ATOM 5795 C CA . LYS C 1 108 ? 36.082 -65.843 -11.452 1.00 60.35 102 LYS C CA 1
ATOM 5796 C C . LYS C 1 108 ? 36.332 -66.063 -9.982 1.00 58.36 102 LYS C C 1
ATOM 5797 O O . LYS C 1 108 ? 35.756 -66.963 -9.410 1.00 59.76 102 LYS C O 1
ATOM 5803 N N . MET C 1 109 ? 37.222 -65.287 -9.375 1.00 56.28 103 MET C N 1
ATOM 5804 C CA . MET C 1 109 ? 37.460 -65.425 -7.922 1.00 58.09 103 MET C CA 1
ATOM 5805 C C . MET C 1 109 ? 37.665 -64.118 -7.211 1.00 56.75 103 MET C C 1
ATOM 5806 O O . MET C 1 109 ? 38.414 -63.266 -7.652 1.00 53.22 103 MET C O 1
ATOM 5811 N N . GLU C 1 110 ? 36.925 -63.978 -6.122 1.00 61.75 104 GLU C N 1
ATOM 5812 C CA . GLU C 1 110 ? 37.093 -62.924 -5.103 1.00 64.27 104 GLU C CA 1
ATOM 5813 C C . GLU C 1 110 ? 38.553 -62.794 -4.689 1.00 59.71 104 GLU C C 1
ATOM 5814 O O . GLU C 1 110 ? 39.188 -63.797 -4.408 1.00 58.75 104 GLU C O 1
ATOM 5820 N N . ALA C 1 111 ? 39.086 -61.577 -4.665 1.00 57.61 105 ALA C N 1
ATOM 5821 C CA . ALA C 1 111 ? 40.477 -61.342 -4.241 1.00 56.27 105 ALA C CA 1
ATOM 5822 C C . ALA C 1 111 ? 40.652 -60.015 -3.496 1.00 58.19 105 ALA C C 1
ATOM 5823 O O . ALA C 1 111 ? 40.036 -59.018 -3.859 1.00 58.90 105 ALA C O 1
ATOM 5825 N N . GLU C 1 112 ? 41.523 -60.011 -2.487 1.00 60.18 106 GLU C N 1
ATOM 5826 C CA . GLU C 1 112 ? 41.813 -58.807 -1.680 1.00 63.30 106 GLU C CA 1
ATOM 5827 C C . GLU C 1 112 ? 43.289 -58.384 -1.841 1.00 60.83 106 GLU C C 1
ATOM 5828 O O . GLU C 1 112 ? 44.177 -59.231 -1.870 1.00 59.27 106 GLU C O 1
ATOM 5834 N N . VAL C 1 113 ? 43.546 -57.083 -1.938 1.00 61.06 107 VAL C N 1
ATOM 5835 C CA . VAL C 1 113 ? 44.916 -56.575 -2.043 1.00 60.55 107 VAL C CA 1
ATOM 5836 C C . VAL C 1 113 ? 45.620 -56.633 -0.675 1.00 65.62 107 VAL C C 1
ATOM 5837 O O . VAL C 1 113 ? 45.171 -56.014 0.316 1.00 69.76 107 VAL C O 1
ATOM 5841 N N . VAL C 1 114 ? 46.730 -57.365 -0.627 1.00 64.89 108 VAL C N 1
ATOM 5842 C CA . VAL C 1 114 ? 47.449 -57.572 0.621 1.00 69.90 108 VAL C CA 1
ATOM 5843 C C . VAL C 1 114 ? 48.745 -56.749 0.686 1.00 70.18 108 VAL C C 1
ATOM 5844 O O . VAL C 1 114 ? 49.173 -56.374 1.773 1.00 73.39 108 VAL C O 1
ATOM 5848 N N . ALA C 1 115 ? 49.361 -56.458 -0.463 1.00 66.77 109 ALA C N 1
ATOM 5849 C CA . ALA C 1 115 ? 50.631 -55.732 -0.462 1.00 66.97 109 ALA C CA 1
ATOM 5850 C C . ALA C 1 115 ? 50.813 -54.841 -1.668 1.00 64.91 109 ALA C C 1
ATOM 5851 O O . ALA C 1 115 ? 50.400 -55.193 -2.773 1.00 60.77 109 ALA C O 1
ATOM 5853 N N . VAL C 1 116 ? 51.457 -53.694 -1.457 1.00 68.45 110 VAL C N 1
ATOM 5854 C CA . VAL C 1 116 ? 51.780 -52.771 -2.545 1.00 69.18 110 VAL C CA 1
ATOM 5855 C C . VAL C 1 116 ? 53.231 -52.308 -2.492 1.00 70.61 110 VAL C C 1
ATOM 5856 O O . VAL C 1 116 ? 53.635 -51.753 -1.497 1.00 74.84 110 VAL C O 1
ATOM 5860 N N . ARG C 1 117 ? 53.993 -52.513 -3.573 1.00 68.35 111 ARG C N 1
ATOM 5861 C CA . ARG C 1 117 ? 55.364 -51.986 -3.689 1.00 70.96 111 ARG C CA 1
ATOM 5862 C C . ARG C 1 117 ? 55.469 -50.952 -4.824 1.00 68.66 111 ARG C C 1
ATOM 5863 O O . ARG C 1 117 ? 55.051 -51.213 -5.948 1.00 65.94 111 ARG C O 1
ATOM 5871 N N . ALA C 1 118 ? 56.043 -49.792 -4.527 1.00 70.55 112 ALA C N 1
ATOM 5872 C CA . ALA C 1 118 ? 56.414 -48.825 -5.548 1.00 70.35 112 ALA C CA 1
ATOM 5873 C C . ALA C 1 118 ? 57.754 -49.229 -6.130 1.00 69.99 112 ALA C C 1
ATOM 5874 O O . ALA C 1 118 ? 58.784 -49.058 -5.480 1.00 73.20 112 ALA C O 1
ATOM 5876 N N . LEU C 1 119 ? 57.732 -49.783 -7.338 1.00 66.62 113 LEU C N 1
ATOM 5877 C CA . LEU C 1 119 ? 58.946 -50.186 -8.035 1.00 67.72 113 LEU C CA 1
ATOM 5878 C C . LEU C 1 119 ? 59.624 -48.968 -8.670 1.00 71.63 113 LEU C C 1
ATOM 5879 O O . LEU C 1 119 ? 60.832 -48.818 -8.586 1.00 74.46 113 LEU C O 1
ATOM 5884 N N . THR C 1 120 ? 58.834 -48.133 -9.344 1.00 72.47 114 THR C N 1
ATOM 5885 C CA . THR C 1 120 ? 59.280 -46.820 -9.807 1.00 77.45 114 THR C CA 1
ATOM 5886 C C . THR C 1 120 ? 58.211 -45.783 -9.483 1.00 79.38 114 THR C C 1
ATOM 5887 O O . THR C 1 120 ? 57.161 -46.111 -8.943 1.00 77.07 114 THR C O 1
ATOM 5891 N N . HIS C 1 121 ? 58.482 -44.531 -9.835 1.00 85.47 115 HIS C N 1
ATOM 5892 C CA . HIS C 1 121 ? 57.528 -43.436 -9.665 1.00 89.20 115 HIS C CA 1
ATOM 5893 C C . HIS C 1 121 ? 56.152 -43.758 -10.248 1.00 85.13 115 HIS C C 1
ATOM 5894 O O . HIS C 1 121 ? 55.155 -43.197 -9.810 1.00 86.58 115 HIS C O 1
ATOM 5901 N N . ASP C 1 122 ? 56.092 -44.647 -11.234 1.00 81.36 116 ASP C N 1
ATOM 5902 C CA . ASP C 1 122 ? 54.808 -45.022 -11.835 1.00 79.20 116 ASP C CA 1
ATOM 5903 C C . ASP C 1 122 ? 54.617 -46.523 -12.128 1.00 73.03 116 ASP C C 1
ATOM 5904 O O . ASP C 1 122 ? 53.663 -46.893 -12.805 1.00 71.44 116 ASP C O 1
ATOM 5909 N N . LEU C 1 123 ? 55.498 -47.375 -11.614 1.00 70.35 117 LEU C N 1
ATOM 5910 C CA . LEU C 1 123 ? 55.342 -48.818 -11.740 1.00 65.64 117 LEU C CA 1
ATOM 5911 C C . LEU C 1 123 ? 55.052 -49.378 -10.360 1.00 64.32 117 LEU C C 1
ATOM 5912 O O . LEU C 1 123 ? 55.801 -49.139 -9.414 1.00 66.01 117 LEU C O 1
ATOM 5917 N N . LEU C 1 124 ? 53.974 -50.140 -10.243 1.00 61.70 118 LEU C N 1
ATOM 5918 C CA . LEU C 1 124 ? 53.485 -50.542 -8.936 1.00 61.58 118 LEU C CA 1
ATOM 5919 C C . LEU C 1 124 ? 53.335 -52.051 -8.900 1.00 58.22 118 LEU C C 1
ATOM 5920 O O . LEU C 1 124 ? 52.789 -52.639 -9.823 1.00 56.08 118 LEU C O 1
ATOM 5925 N N . SER C 1 125 ? 53.848 -52.678 -7.842 1.00 57.38 119 SER C N 1
ATOM 5926 C CA . SER C 1 125 ? 53.615 -54.101 -7.621 1.00 54.72 119 SER C CA 1
ATOM 5927 C C . SER C 1 125 ? 52.419 -54.237 -6.726 1.00 54.66 119 SER C C 1
ATOM 5928 O O . SER C 1 125 ? 52.330 -53.568 -5.723 1.00 58.93 119 SER C O 1
ATOM 5931 N N . VAL C 1 126 ? 51.482 -55.083 -7.102 1.00 53.27 120 VAL C N 1
ATOM 5932 C CA . VAL C 1 126 ? 50.270 -55.277 -6.327 1.00 53.91 120 VAL C CA 1
ATOM 5933 C C . VAL C 1 126 ? 50.066 -56.769 -6.172 1.00 53.83 120 VAL C C 1
ATOM 5934 O O . VAL C 1 126 ? 49.995 -57.504 -7.169 1.00 53.61 120 VAL C O 1
ATOM 5938 N N . LYS C 1 127 ? 49.978 -57.211 -4.932 1.00 56.22 121 LYS C N 1
ATOM 5939 C CA . LYS C 1 127 ? 49.731 -58.608 -4.637 1.00 58.08 121 LYS C CA 1
ATOM 5940 C C . LYS C 1 127 ? 48.345 -58.739 -4.048 1.00 58.83 121 LYS C C 1
ATOM 5941 O O . LYS C 1 127 ? 47.982 -57.984 -3.172 1.00 62.33 121 LYS C O 1
ATOM 5947 N N . LEU C 1 128 ? 47.562 -59.679 -4.560 1.00 59.10 122 LEU C N 1
ATOM 5948 C CA . LEU C 1 128 ? 46.202 -59.920 -4.076 1.00 59.00 122 LEU C CA 1
ATOM 5949 C C . LEU C 1 128 ? 46.137 -61.335 -3.535 1.00 58.21 122 LEU C C 1
ATOM 5950 O O . LEU C 1 128 ? 46.872 -62.204 -4.001 1.00 57.86 122 LEU C O 1
ATOM 5955 N N . ARG C 1 129 ? 45.253 -61.571 -2.564 1.00 59.82 123 ARG C N 1
ATOM 5956 C CA . ARG C 1 129 ? 45.026 -62.920 -2.022 1.00 61.20 123 ARG C CA 1
ATOM 5957 C C . ARG C 1 129 ? 43.634 -63.424 -2.354 1.00 59.94 123 ARG C C 1
ATOM 5958 O O . ARG C 1 129 ? 42.659 -62.695 -2.211 1.00 59.12 123 ARG C O 1
ATOM 5966 N N . THR C 1 130 ? 43.568 -64.680 -2.797 1.00 59.77 124 THR C N 1
ATOM 5967 C CA . THR C 1 130 ? 42.308 -65.385 -3.059 1.00 59.94 124 THR C CA 1
ATOM 5968 C C . THR C 1 130 ? 42.116 -66.478 -2.015 1.00 64.58 124 THR C C 1
ATOM 5969 O O . THR C 1 130 ? 43.071 -66.900 -1.379 1.00 64.88 124 THR C O 1
ATOM 5973 N N . ASP C 1 131 ? 40.878 -66.910 -1.824 1.00 68.77 125 ASP C N 1
ATOM 5974 C CA . ASP C 1 131 ? 40.574 -67.981 -0.864 1.00 75.80 125 ASP C CA 1
ATOM 5975 C C . ASP C 1 131 ? 40.967 -69.355 -1.413 1.00 75.51 125 ASP C C 1
ATOM 5976 O O . ASP C 1 131 ? 41.354 -70.249 -0.655 1.00 77.91 125 ASP C O 1
ATOM 5981 N N . VAL C 1 132 ? 40.888 -69.504 -2.734 1.00 71.83 126 VAL C N 1
ATOM 5982 C CA . VAL C 1 132 ? 41.405 -70.704 -3.397 1.00 72.12 126 VAL C CA 1
ATOM 5983 C C . VAL C 1 132 ? 42.916 -70.573 -3.590 1.00 69.38 126 VAL C C 1
ATOM 5984 O O . VAL C 1 132 ? 43.463 -69.485 -3.412 1.00 66.07 126 VAL C O 1
ATOM 5988 N N . PRO C 1 133 ? 43.599 -71.680 -3.939 1.00 71.06 127 PRO C N 1
ATOM 5989 C CA . PRO C 1 133 ? 45.028 -71.603 -4.229 1.00 70.37 127 PRO C CA 1
ATOM 5990 C C . PRO C 1 133 ? 45.307 -70.781 -5.470 1.00 66.00 127 PRO C C 1
ATOM 5991 O O . PRO C 1 133 ? 44.395 -70.497 -6.231 1.00 64.42 127 PRO C O 1
ATOM 5995 N N . ALA C 1 134 ? 46.559 -70.389 -5.646 1.00 65.44 128 ALA C N 1
ATOM 5996 C CA . ALA C 1 134 ? 46.968 -69.619 -6.804 1.00 62.50 128 ALA C CA 1
ATOM 5997 C C . ALA C 1 134 ? 47.612 -70.574 -7.792 1.00 64.03 128 ALA C C 1
ATOM 5998 O O . ALA C 1 134 ? 48.786 -70.911 -7.653 1.00 66.46 128 ALA C O 1
ATOM 6000 N N . ASN C 1 135 ? 46.834 -71.034 -8.773 1.00 63.96 129 ASN C N 1
ATOM 6001 C CA . ASN C 1 135 ? 47.315 -72.032 -9.719 1.00 66.69 129 ASN C CA 1
ATOM 6002 C C . ASN C 1 135 ? 47.350 -71.510 -11.161 1.00 64.06 129 ASN C C 1
ATOM 6003 O O . ASN C 1 135 ? 46.317 -71.310 -11.802 1.00 62.33 129 ASN C O 1
ATOM 6008 N N . PHE C 1 136 ? 48.562 -71.292 -11.651 1.00 63.34 130 PHE C N 1
ATOM 6009 C CA . PHE C 1 136 ? 48.778 -70.707 -12.954 1.00 61.23 130 PHE C CA 1
ATOM 6010 C C . PHE C 1 136 ? 50.177 -70.995 -13.467 1.00 62.48 130 PHE C C 1
ATOM 6011 O O . PHE C 1 136 ? 51.105 -71.198 -12.693 1.00 63.22 130 PHE C O 1
ATOM 6019 N N . LEU C 1 137 ? 50.320 -70.997 -14.784 1.00 62.86 131 LEU C N 1
ATOM 6020 C CA . LEU C 1 137 ? 51.604 -71.253 -15.417 1.00 64.94 131 LEU C CA 1
ATOM 6021 C C . LEU C 1 137 ? 52.343 -69.942 -15.594 1.00 61.52 131 LEU C C 1
ATOM 6022 O O . LEU C 1 137 ? 51.719 -68.914 -15.798 1.00 57.90 131 LEU C O 1
ATOM 6027 N N . PRO C 1 138 ? 53.678 -69.964 -15.494 1.00 63.96 132 PRO C N 1
ATOM 6028 C CA . PRO C 1 138 ? 54.455 -68.736 -15.669 1.00 63.02 132 PRO C CA 1
ATOM 6029 C C . PRO C 1 138 ? 54.277 -68.144 -17.063 1.00 62.69 132 PRO C C 1
ATOM 6030 O O . PRO C 1 138 ? 54.539 -68.820 -18.061 1.00 67.74 132 PRO C O 1
ATOM 6034 N N . GLY C 1 139 ? 53.836 -66.901 -17.124 1.00 58.81 133 GLY C N 1
ATOM 6035 C CA . GLY C 1 139 ? 53.549 -66.221 -18.376 1.00 59.39 133 GLY C CA 1
ATOM 6036 C C . GLY C 1 139 ? 52.070 -65.960 -18.599 1.00 56.98 133 GLY C C 1
ATOM 6037 O O . GLY C 1 139 ? 51.701 -65.147 -19.447 1.00 57.35 133 GLY C O 1
ATOM 6038 N N . GLN C 1 140 ? 51.218 -66.633 -17.828 1.00 55.21 134 GLN C N 1
ATOM 6039 C CA . GLN C 1 140 ? 49.776 -66.446 -17.928 1.00 52.67 134 GLN C CA 1
ATOM 6040 C C . GLN C 1 140 ? 49.348 -65.129 -17.324 1.00 48.71 134 GLN C C 1
ATOM 6041 O O . GLN C 1 140 ? 50.165 -64.427 -16.742 1.00 47.83 134 GLN C O 1
ATOM 6047 N N . PHE C 1 141 ? 48.076 -64.785 -17.498 1.00 47.23 135 PHE C N 1
ATOM 6048 C CA . PHE C 1 141 ? 47.546 -63.495 -17.051 1.00 45.50 135 PHE C CA 1
ATOM 6049 C C . PHE C 1 141 ? 46.155 -63.630 -16.427 1.00 44.95 135 PHE C C 1
ATOM 6050 O O . PHE C 1 141 ? 45.590 -64.723 -16.387 1.00 45.50 135 PHE C O 1
ATOM 6058 N N . CYS C 1 142 ? 45.601 -62.520 -15.953 1.00 45.12 136 CYS C N 1
ATOM 6059 C CA . CYS C 1 142 ? 44.227 -62.500 -15.425 1.00 46.19 136 CYS C CA 1
ATOM 6060 C C . CYS C 1 142 ? 43.474 -61.284 -15.893 1.00 46.85 136 CYS C C 1
ATOM 6061 O O . CYS C 1 142 ? 44.069 -60.222 -16.085 1.00 46.36 136 CYS C O 1
ATOM 6064 N N . LEU C 1 143 ? 42.165 -61.434 -16.053 1.00 48.25 137 LEU C N 1
ATOM 6065 C CA . LEU C 1 143 ? 41.297 -60.280 -16.190 1.00 51.20 137 LEU C CA 1
ATOM 6066 C C . LEU C 1 143 ? 40.923 -59.774 -14.774 1.00 52.45 137 LEU C C 1
ATOM 6067 O O . LEU C 1 143 ? 40.348 -60.518 -13.959 1.00 50.51 137 LEU C O 1
ATOM 6072 N N . ILE C 1 144 ? 41.300 -58.523 -14.483 1.00 54.71 138 ILE C N 1
ATOM 6073 C CA . ILE C 1 144 ? 41.055 -57.886 -13.188 1.00 56.61 138 ILE C CA 1
ATOM 6074 C C . ILE C 1 144 ? 40.003 -56.784 -13.294 1.00 61.50 138 ILE C C 1
ATOM 6075 O O . ILE C 1 144 ? 40.121 -55.880 -14.117 1.00 62.01 138 ILE C O 1
ATOM 6080 N N . GLU C 1 145 ? 39.008 -56.853 -12.416 1.00 64.71 139 GLU C N 1
ATOM 6081 C CA . GLU C 1 145 ? 37.983 -55.824 -12.288 1.00 68.44 139 GLU C CA 1
ATOM 6082 C C . GLU C 1 145 ? 37.841 -55.473 -10.818 1.00 69.10 139 GLU C C 1
ATOM 6083 O O . GLU C 1 145 ? 37.867 -56.362 -9.975 1.00 69.91 139 GLU C O 1
ATOM 6089 N N . ALA C 1 146 ? 37.673 -54.190 -10.512 1.00 71.82 140 ALA C N 1
ATOM 6090 C CA . ALA C 1 146 ? 37.587 -53.736 -9.121 1.00 72.66 140 ALA C CA 1
ATOM 6091 C C . ALA C 1 146 ? 36.141 -53.611 -8.689 1.00 75.47 140 ALA C C 1
ATOM 6092 O O . ALA C 1 146 ? 35.302 -53.173 -9.465 1.00 77.57 140 ALA C O 1
ATOM 6094 N N . GLU C 1 147 ? 35.848 -53.999 -7.449 1.00 77.14 141 GLU C N 1
ATOM 6095 C CA . GLU C 1 147 ? 34.511 -53.797 -6.877 1.00 82.32 141 GLU C CA 1
ATOM 6096 C C . GLU C 1 147 ? 34.131 -52.319 -6.934 1.00 86.46 141 GLU C C 1
ATOM 6097 O O . GLU C 1 147 ? 32.978 -51.979 -7.177 1.00 90.22 141 GLU C O 1
ATOM 6103 N N . GLN C 1 148 ? 35.123 -51.454 -6.739 1.00 86.31 142 GLN C N 1
ATOM 6104 C CA . GLN C 1 148 ? 34.927 -50.005 -6.736 1.00 91.48 142 GLN C CA 1
ATOM 6105 C C . GLN C 1 148 ? 34.942 -49.385 -8.139 1.00 91.36 142 GLN C C 1
ATOM 6106 O O . GLN C 1 148 ? 34.456 -48.274 -8.331 1.00 95.99 142 GLN C O 1
ATOM 6112 N N . LEU C 1 149 ? 35.522 -50.094 -9.105 1.00 86.92 143 LEU C N 1
ATOM 6113 C CA . LEU C 1 149 ? 35.414 -49.747 -10.527 1.00 87.57 143 LEU C CA 1
ATOM 6114 C C . LEU C 1 149 ? 34.676 -50.875 -11.252 1.00 86.20 143 LEU C C 1
ATOM 6115 O O . LEU C 1 149 ? 35.316 -51.797 -11.773 1.00 82.64 143 LEU C O 1
ATOM 6120 N N . PRO C 1 150 ? 33.336 -50.809 -11.287 1.00 90.45 144 PRO C N 1
ATOM 6121 C CA . PRO C 1 150 ? 32.512 -51.891 -11.832 1.00 90.57 144 PRO C CA 1
ATOM 6122 C C . PRO C 1 150 ? 32.710 -52.191 -13.328 1.00 88.85 144 PRO C C 1
ATOM 6123 O O . PRO C 1 150 ? 32.808 -53.351 -13.716 1.00 86.35 144 PRO C O 1
ATOM 6127 N N . GLY C 1 151 ? 32.761 -51.163 -14.158 1.00 91.72 145 GLY C N 1
ATOM 6128 C CA . GLY C 1 151 ? 32.832 -51.371 -15.607 1.00 91.83 145 GLY C CA 1
ATOM 6129 C C . GLY C 1 151 ? 34.188 -51.843 -16.121 1.00 86.14 145 GLY C C 1
ATOM 6130 O O . GLY C 1 151 ? 34.266 -52.485 -17.172 1.00 85.28 145 GLY C O 1
ATOM 6131 N N . VAL C 1 152 ? 35.251 -51.541 -15.375 1.00 81.98 146 VAL C N 1
ATOM 6132 C CA . VAL C 1 152 ? 36.598 -51.629 -15.899 1.00 78.27 146 VAL C CA 1
ATOM 6133 C C . VAL C 1 152 ? 37.262 -52.975 -15.647 1.00 72.54 146 VAL C C 1
ATOM 6134 O O . VAL C 1 152 ? 37.586 -53.307 -14.505 1.00 69.86 146 VAL C O 1
ATOM 6138 N N . VAL C 1 153 ? 37.480 -53.722 -16.731 1.00 71.56 147 VAL C N 1
ATOM 6139 C CA . VAL C 1 153 ? 38.163 -55.017 -16.712 1.00 66.89 147 VAL C CA 1
ATOM 6140 C C . VAL C 1 153 ? 39.430 -54.914 -17.555 1.00 65.16 147 VAL C C 1
ATOM 6141 O O . VAL C 1 153 ? 39.368 -54.493 -18.710 1.00 68.98 147 VAL C O 1
ATOM 6145 N N . ARG C 1 154 ? 40.573 -55.296 -16.988 1.00 60.54 148 ARG C N 1
ATOM 6146 C CA . ARG C 1 154 ? 41.851 -55.202 -17.684 1.00 59.41 148 ARG C CA 1
ATOM 6147 C C . ARG C 1 154 ? 42.698 -56.441 -17.461 1.00 56.49 148 ARG C C 1
ATOM 6148 O O . ARG C 1 154 ? 42.545 -57.129 -16.454 1.00 56.30 148 ARG C O 1
ATOM 6156 N N . ALA C 1 155 ? 43.592 -56.710 -18.412 1.00 56.01 149 ALA C N 1
ATOM 6157 C CA . ALA C 1 155 ? 44.491 -57.852 -18.357 1.00 52.79 149 ALA C CA 1
ATOM 6158 C C . ALA C 1 155 ? 45.807 -57.426 -17.736 1.00 50.70 149 ALA C C 1
ATOM 6159 O O . ALA C 1 155 ? 46.283 -56.314 -17.976 1.00 53.19 149 ALA C O 1
ATOM 6161 N N . TYR C 1 156 ? 46.380 -58.307 -16.920 1.00 47.36 150 TYR C N 1
ATOM 6162 C CA . TYR C 1 156 ? 47.672 -58.072 -16.271 1.00 45.28 150 TYR C CA 1
ATOM 6163 C C . TYR C 1 156 ? 48.392 -59.406 -16.075 1.00 43.34 150 TYR C C 1
ATOM 6164 O O . TYR C 1 156 ? 47.791 -60.369 -15.670 1.00 41.14 150 TYR C O 1
ATOM 6173 N N . SER C 1 157 ? 49.665 -59.466 -16.413 1.00 44.95 151 SER C N 1
ATOM 6174 C CA . SER C 1 157 ? 50.409 -60.720 -16.322 1.00 46.77 151 SER C CA 1
ATOM 6175 C C . SER C 1 157 ? 50.895 -61.002 -14.893 1.00 46.56 151 SER C C 1
ATOM 6176 O O . SER C 1 157 ? 51.346 -60.090 -14.174 1.00 45.71 151 SER C O 1
ATOM 6179 N N . MET C 1 158 ? 50.811 -62.263 -14.491 1.00 47.44 152 MET C N 1
ATOM 6180 C CA . MET C 1 158 ? 51.257 -62.660 -13.177 1.00 48.33 152 MET C CA 1
ATOM 6181 C C . MET C 1 158 ? 52.762 -62.588 -13.056 1.00 52.00 152 MET C C 1
ATOM 6182 O O . MET C 1 158 ? 53.483 -63.253 -13.782 1.00 53.69 152 MET C O 1
ATOM 6187 N N . ALA C 1 159 ? 53.216 -61.789 -12.091 1.00 54.88 153 ALA C N 1
ATOM 6188 C CA . ALA C 1 159 ? 54.641 -61.559 -11.866 1.00 57.92 153 ALA C CA 1
ATOM 6189 C C . ALA C 1 159 ? 55.291 -62.686 -11.085 1.00 59.74 153 ALA C C 1
ATOM 6190 O O . ALA C 1 159 ? 56.477 -62.972 -11.276 1.00 62.80 153 ALA C O 1
ATOM 6192 N N . ASN C 1 160 ? 54.508 -63.315 -10.208 1.00 59.30 154 ASN C N 1
ATOM 6193 C CA . ASN C 1 160 ? 55.012 -64.320 -9.263 1.00 61.56 154 ASN C CA 1
ATOM 6194 C C . ASN C 1 160 ? 54.815 -65.752 -9.755 1.00 63.79 154 ASN C C 1
ATOM 6195 O O . ASN C 1 160 ? 54.511 -65.970 -10.927 1.00 65.31 154 ASN C O 1
ATOM 6200 N N . SER C 1 161 ? 54.994 -66.728 -8.868 1.00 67.49 155 SER C N 1
ATOM 6201 C CA . SER C 1 161 ? 54.850 -68.144 -9.219 1.00 70.20 155 SER C CA 1
ATOM 6202 C C . SER C 1 161 ? 53.611 -68.764 -8.572 1.00 70.75 155 SER C C 1
ATOM 6203 O O . SER C 1 161 ? 53.046 -68.219 -7.625 1.00 70.74 155 SER C O 1
ATOM 6206 N N . MET C 1 162 ? 53.198 -69.905 -9.116 1.00 72.61 156 MET C N 1
ATOM 6207 C CA . MET C 1 162 ? 52.160 -70.757 -8.532 1.00 74.13 156 MET C CA 1
ATOM 6208 C C . MET C 1 162 ? 52.459 -71.044 -7.049 1.00 76.32 156 MET C C 1
ATOM 6209 O O . MET C 1 162 ? 53.602 -71.327 -6.688 1.00 79.80 156 MET C O 1
ATOM 6214 N N . ASN C 1 163 ? 51.435 -70.981 -6.201 1.00 74.44 157 ASN C N 1
ATOM 6215 C CA . ASN C 1 163 ? 51.618 -71.231 -4.774 1.00 79.72 157 ASN C CA 1
ATOM 6216 C C . ASN C 1 163 ? 50.359 -71.710 -4.054 1.00 80.16 157 ASN C C 1
ATOM 6217 O O . ASN C 1 163 ? 49.250 -71.393 -4.481 1.00 75.21 157 ASN C O 1
ATOM 6222 N N . PRO C 1 164 ? 50.531 -72.462 -2.946 1.00 86.02 158 PRO C N 1
ATOM 6223 C CA . PRO C 1 164 ? 49.391 -72.932 -2.141 1.00 89.28 158 PRO C CA 1
ATOM 6224 C C . PRO C 1 164 ? 48.654 -71.794 -1.413 1.00 87.67 158 PRO C C 1
ATOM 6225 O O . PRO C 1 164 ? 47.428 -71.854 -1.267 1.00 86.71 158 PRO C O 1
ATOM 6229 N N . ASP C 1 165 ? 49.408 -70.770 -0.998 1.00 86.81 159 ASP C N 1
ATOM 6230 C CA . ASP C 1 165 ? 48.872 -69.586 -0.302 1.00 85.68 159 ASP C CA 1
ATOM 6231 C C . ASP C 1 165 ? 47.687 -68.913 -1.010 1.00 78.30 159 ASP C C 1
ATOM 6232 O O . ASP C 1 165 ? 46.720 -68.499 -0.366 1.00 79.31 159 ASP C O 1
ATOM 6237 N N . GLY C 1 166 ? 47.762 -68.801 -2.338 1.00 72.62 160 GLY C N 1
ATOM 6238 C CA . GLY C 1 166 ? 46.722 -68.122 -3.101 1.00 65.52 160 GLY C CA 1
ATOM 6239 C C . GLY C 1 166 ? 47.076 -66.669 -3.309 1.00 61.32 160 GLY C C 1
ATOM 6240 O O . GLY C 1 166 ? 46.201 -65.814 -3.321 1.00 59.18 160 GLY C O 1
ATOM 6241 N N . PHE C 1 167 ? 48.365 -66.388 -3.464 1.00 60.81 161 PHE C N 1
ATOM 6242 C CA . PHE C 1 167 ? 48.831 -65.038 -3.775 1.00 59.74 161 PHE C CA 1
ATOM 6243 C C . PHE C 1 167 ? 48.996 -64.841 -5.291 1.00 55.91 161 PHE C C 1
ATOM 6244 O O . PHE C 1 167 ? 49.653 -65.644 -5.938 1.00 54.62 161 PHE C O 1
ATOM 6252 N N . TRP C 1 168 ? 48.408 -63.770 -5.825 1.00 53.96 162 TRP C N 1
ATOM 6253 C CA . TRP C 1 168 ? 48.575 -63.369 -7.226 1.00 51.38 162 TRP C CA 1
ATOM 6254 C C . TRP C 1 168 ? 49.237 -61.983 -7.293 1.00 50.54 162 TRP C C 1
ATOM 6255 O O . TRP C 1 168 ? 48.736 -61.024 -6.696 1.00 49.74 162 TRP C O 1
ATOM 6266 N N . GLU C 1 169 ? 50.358 -61.898 -8.009 1.00 50.36 163 GLU C N 1
ATOM 6267 C CA . GLU C 1 169 ? 51.156 -60.669 -8.108 1.00 51.27 163 GLU C CA 1
ATOM 6268 C C . GLU C 1 169 ? 51.210 -60.097 -9.547 1.00 51.01 163 GLU C C 1
ATOM 6269 O O . GLU C 1 169 ? 51.439 -60.827 -10.527 1.00 48.96 163 GLU C O 1
ATOM 6275 N N . PHE C 1 170 ? 51.031 -58.777 -9.639 1.00 50.40 164 PHE C N 1
ATOM 6276 C CA . PHE C 1 170 ? 51.006 -58.040 -10.895 1.00 48.57 164 PHE C CA 1
ATOM 6277 C C . PHE C 1 170 ? 51.820 -56.765 -10.772 1.00 50.22 164 PHE C C 1
ATOM 6278 O O . PHE C 1 170 ? 51.823 -56.133 -9.710 1.00 54.21 164 PHE C O 1
ATOM 6286 N N . TYR C 1 171 ? 52.530 -56.407 -11.837 1.00 50.44 165 TYR C N 1
ATOM 6287 C CA . TYR C 1 171 ? 53.195 -55.127 -11.940 1.00 52.27 165 TYR C CA 1
ATOM 6288 C C . TYR C 1 171 ? 52.385 -54.314 -12.909 1.00 54.00 165 TYR C C 1
ATOM 6289 O O . TYR C 1 171 ? 52.401 -54.616 -14.099 1.00 57.19 165 TYR C O 1
ATOM 6298 N N . ILE C 1 172 ? 51.668 -53.305 -12.420 1.00 55.69 166 ILE C N 1
ATOM 6299 C CA . ILE C 1 172 ? 50.868 -52.442 -13.284 1.00 57.09 166 ILE C CA 1
ATOM 6300 C C . ILE C 1 172 ? 51.511 -51.063 -13.456 1.00 60.29 166 ILE C C 1
ATOM 6301 O O . ILE C 1 172 ? 51.935 -50.435 -12.481 1.00 60.57 166 ILE C O 1
ATOM 6306 N N . LYS C 1 173 ? 51.596 -50.623 -14.716 1.00 63.03 167 LYS C N 1
ATOM 6307 C CA . LYS C 1 173 ? 52.168 -49.333 -15.085 1.00 67.05 167 LYS C CA 1
ATOM 6308 C C . LYS C 1 173 ? 51.071 -48.298 -15.169 1.00 68.18 167 LYS C C 1
ATOM 6309 O O . LYS C 1 173 ? 49.947 -48.605 -15.539 1.00 67.69 167 LYS C O 1
ATOM 6315 N N . ARG C 1 174 ? 51.400 -47.065 -14.832 1.00 71.17 168 ARG C N 1
ATOM 6316 C CA . ARG C 1 174 ? 50.436 -45.986 -14.862 1.00 74.74 168 ARG C CA 1
ATOM 6317 C C . ARG C 1 174 ? 50.345 -45.411 -16.255 1.00 77.67 168 ARG C C 1
ATOM 6318 O O . ARG C 1 174 ? 51.343 -44.976 -16.817 1.00 78.90 168 ARG C O 1
ATOM 6326 N N . VAL C 1 175 ? 49.134 -45.406 -16.804 1.00 79.24 169 VAL C N 1
ATOM 6327 C CA . VAL C 1 175 ? 48.863 -44.738 -18.069 1.00 84.22 169 VAL C CA 1
ATOM 6328 C C . VAL C 1 175 ? 47.842 -43.631 -17.845 1.00 87.49 169 VAL C C 1
ATOM 6329 O O . VAL C 1 175 ? 46.692 -43.912 -17.533 1.00 85.01 169 VAL C O 1
ATOM 6333 N N . PRO C 1 176 ? 48.277 -42.353 -17.961 1.00 93.21 170 PRO C N 1
ATOM 6334 C CA . PRO C 1 176 ? 47.360 -41.211 -17.833 1.00 98.85 170 PRO C CA 1
ATOM 6335 C C . PRO C 1 176 ? 46.341 -41.172 -18.971 1.00 102.41 170 PRO C C 1
ATOM 6336 O O . PRO C 1 176 ? 46.642 -41.605 -20.081 1.00 102.43 170 PRO C O 1
ATOM 6340 N N . THR C 1 177 ? 45.150 -40.650 -18.680 1.00 106.33 171 THR C N 1
ATOM 6341 C CA . THR C 1 177 ? 43.991 -40.689 -19.594 1.00 110.49 171 THR C CA 1
ATOM 6342 C C . THR C 1 177 ? 43.279 -42.048 -19.538 1.00 104.65 171 THR C C 1
ATOM 6343 O O . THR C 1 177 ? 42.248 -42.235 -20.189 1.00 106.54 171 THR C O 1
ATOM 6347 N N . GLY C 1 178 ? 43.815 -42.975 -18.739 1.00 97.61 172 GLY C N 1
ATOM 6348 C CA . GLY C 1 178 ? 43.270 -44.318 -18.618 1.00 92.13 172 GLY C CA 1
ATOM 6349 C C . GLY C 1 178 ? 42.224 -44.417 -17.530 1.00 92.04 172 GLY C C 1
ATOM 6350 O O . GLY C 1 178 ? 41.994 -43.464 -16.796 1.00 94.48 172 GLY C O 1
ATOM 6351 N N . ARG C 1 179 ? 41.588 -45.581 -17.436 1.00 90.21 173 ARG C N 1
ATOM 6352 C CA . ARG C 1 179 ? 40.589 -45.852 -16.401 1.00 90.99 173 ARG C CA 1
ATOM 6353 C C . ARG C 1 179 ? 41.203 -46.530 -15.169 1.00 85.63 173 ARG C C 1
ATOM 6354 O O . ARG C 1 179 ? 41.213 -45.948 -14.081 1.00 87.22 173 ARG C O 1
ATOM 6362 N N . PHE C 1 180 ? 41.704 -47.753 -15.339 1.00 79.51 174 PHE C N 1
ATOM 6363 C CA . PHE C 1 180 ? 42.088 -48.584 -14.199 1.00 74.72 174 PHE C CA 1
ATOM 6364 C C . PHE C 1 180 ? 43.314 -48.049 -13.485 1.00 73.75 174 PHE C C 1
ATOM 6365 O O . PHE C 1 180 ? 43.262 -47.802 -12.286 1.00 73.71 174 PHE C O 1
ATOM 6373 N N . SER C 1 181 ? 44.408 -47.859 -14.219 1.00 74.03 175 SER C N 1
ATOM 6374 C CA . SER C 1 181 ? 45.663 -47.406 -13.607 1.00 74.11 175 SER C CA 1
ATOM 6375 C C . SER C 1 181 ? 45.474 -46.148 -12.764 1.00 78.03 175 SER C C 1
ATOM 6376 O O . SER C 1 181 ? 45.867 -46.125 -11.600 1.00 76.66 175 SER C O 1
ATOM 6379 N N . PRO C 1 182 ? 44.873 -45.094 -13.345 1.00 83.28 176 PRO C N 1
ATOM 6380 C CA . PRO C 1 182 ? 44.661 -43.912 -12.517 1.00 88.25 176 PRO C CA 1
ATOM 6381 C C . PRO C 1 182 ? 43.859 -44.216 -11.252 1.00 87.56 176 PRO C C 1
ATOM 6382 O O . PRO C 1 182 ? 44.248 -43.786 -10.176 1.00 90.81 176 PRO C O 1
ATOM 6386 N N . TRP C 1 183 ? 42.776 -44.974 -11.369 1.00 85.28 177 TRP C N 1
ATOM 6387 C CA . TRP C 1 183 ? 42.030 -45.392 -10.184 1.00 85.76 177 TRP C CA 1
ATOM 6388 C C . TRP C 1 183 ? 42.952 -46.132 -9.213 1.00 82.88 177 TRP C C 1
ATOM 6389 O O . TRP C 1 183 ? 42.954 -45.881 -8.010 1.00 84.32 177 TRP C O 1
ATOM 6400 N N . LEU C 1 184 ? 43.737 -47.046 -9.761 1.00 79.63 178 LEU C N 1
ATOM 6401 C CA . LEU C 1 184 ? 44.607 -47.890 -8.966 1.00 76.66 178 LEU C CA 1
ATOM 6402 C C . LEU C 1 184 ? 45.817 -47.170 -8.420 1.00 78.38 178 LEU C C 1
ATOM 6403 O O . LEU C 1 184 ? 46.469 -47.690 -7.545 1.00 80.65 178 LEU C O 1
ATOM 6408 N N . PHE C 1 185 ? 46.164 -46.009 -8.953 1.00 80.52 179 PHE C N 1
ATOM 6409 C CA . PHE C 1 185 ? 47.249 -45.239 -8.371 1.00 82.11 179 PHE C CA 1
ATOM 6410 C C . PHE C 1 185 ? 46.676 -44.228 -7.380 1.00 90.64 179 PHE C C 1
ATOM 6411 O O . PHE C 1 185 ? 47.216 -44.056 -6.287 1.00 93.86 179 PHE C O 1
ATOM 6419 N N . GLU C 1 186 ? 45.563 -43.587 -7.736 1.00 96.90 180 GLU C N 1
ATOM 6420 C CA . GLU C 1 186 ? 44.966 -42.580 -6.865 1.00 105.74 180 GLU C CA 1
ATOM 6421 C C . GLU C 1 186 ? 44.196 -43.266 -5.734 1.00 107.04 180 GLU C C 1
ATOM 6422 O O . GLU C 1 186 ? 44.472 -43.028 -4.563 1.00 109.87 180 GLU C O 1
ATOM 6428 N N . ASN C 1 187 ? 43.249 -44.130 -6.106 1.00 107.26 181 ASN C N 1
ATOM 6429 C CA . ASN C 1 187 ? 42.350 -44.796 -5.149 1.00 109.38 181 ASN C CA 1
ATOM 6430 C C . ASN C 1 187 ? 42.860 -46.187 -4.769 1.00 105.24 181 ASN C C 1
ATOM 6431 O O . ASN C 1 187 ? 42.071 -47.086 -4.449 1.00 104.82 181 ASN C O 1
ATOM 6436 N N . ARG C 1 188 ? 44.180 -46.357 -4.803 1.00 104.81 182 ARG C N 1
ATOM 6437 C CA . ARG C 1 188 ? 44.818 -47.659 -4.548 1.00 99.24 182 ARG C CA 1
ATOM 6438 C C . ARG C 1 188 ? 44.979 -47.855 -3.072 1.00 98.08 182 ARG C C 1
ATOM 6439 O O . ARG C 1 188 ? 45.418 -46.930 -2.378 1.00 101.96 182 ARG C O 1
ATOM 6447 N N . LYS C 1 189 ? 44.687 -49.068 -2.606 1.00 90.15 183 LYS C N 1
ATOM 6448 C CA . LYS C 1 189 ? 44.749 -49.347 -1.192 1.00 90.33 183 LYS C CA 1
ATOM 6449 C C . LYS C 1 189 ? 44.896 -50.837 -0.857 1.00 84.88 183 LYS C C 1
ATOM 6450 O O . LYS C 1 189 ? 44.463 -51.710 -1.608 1.00 78.14 183 LYS C O 1
ATOM 6456 N N . VAL C 1 190 ? 45.532 -51.099 0.286 1.00 86.07 184 VAL C N 1
ATOM 6457 C CA . VAL C 1 190 ? 45.623 -52.440 0.842 1.00 83.12 184 VAL C CA 1
ATOM 6458 C C . VAL C 1 190 ? 44.249 -52.760 1.398 1.00 84.78 184 VAL C C 1
ATOM 6459 O O . VAL C 1 190 ? 43.611 -51.903 1.999 1.00 90.81 184 VAL C O 1
ATOM 6463 N N . GLY C 1 191 ? 43.781 -53.982 1.174 1.00 81.16 185 GLY C N 1
ATOM 6464 C CA . GLY C 1 191 ? 42.426 -54.359 1.560 1.00 84.95 185 GLY C CA 1
ATOM 6465 C C . GLY C 1 191 ? 41.375 -54.021 0.506 1.00 83.88 185 GLY C C 1
ATOM 6466 O O . GLY C 1 191 ? 40.178 -54.193 0.730 1.00 85.62 185 GLY C O 1
ATOM 6467 N N . ALA C 1 192 ? 41.820 -53.541 -0.650 1.00 81.74 186 ALA C N 1
ATOM 6468 C CA . ALA C 1 192 ? 40.910 -53.271 -1.760 1.00 81.14 186 ALA C CA 1
ATOM 6469 C C . ALA C 1 192 ? 40.412 -54.592 -2.315 1.00 77.14 186 ALA C C 1
ATOM 6470 O O . ALA C 1 192 ? 41.144 -55.573 -2.315 1.00 73.16 186 ALA C O 1
ATOM 6472 N N . ARG C 1 193 ? 39.162 -54.618 -2.762 1.00 79.25 187 ARG C N 1
ATOM 6473 C CA . ARG C 1 193 ? 38.554 -55.840 -3.271 1.00 78.34 187 ARG C CA 1
ATOM 6474 C C . ARG C 1 193 ? 38.460 -55.792 -4.785 1.00 74.08 187 ARG C C 1
ATOM 6475 O O . ARG C 1 193 ? 37.889 -54.859 -5.345 1.00 75.23 187 ARG C O 1
ATOM 6483 N N . LEU C 1 194 ? 39.027 -56.806 -5.428 1.00 69.19 188 LEU C N 1
ATOM 6484 C CA . LEU C 1 194 ? 38.936 -56.965 -6.871 1.00 67.32 188 LEU C CA 1
ATOM 6485 C C . LEU C 1 194 ? 38.394 -58.346 -7.202 1.00 64.76 188 LEU C C 1
ATOM 6486 O O . LEU C 1 194 ? 38.262 -59.202 -6.326 1.00 67.49 188 LEU C O 1
ATOM 6491 N N . PHE C 1 195 ? 38.050 -58.550 -8.461 1.00 62.58 189 PHE C N 1
ATOM 6492 C CA . PHE C 1 195 ? 37.756 -59.883 -8.978 1.00 61.52 189 PHE C CA 1
ATOM 6493 C C . PHE C 1 195 ? 38.846 -60.261 -9.983 1.00 57.28 189 PHE C C 1
ATOM 6494 O O . PHE C 1 195 ? 39.389 -59.397 -10.668 1.00 54.89 189 PHE C O 1
ATOM 6502 N N . LEU C 1 196 ? 39.183 -61.545 -10.026 1.00 56.56 190 LEU C N 1
ATOM 6503 C CA . LEU C 1 196 ? 40.180 -62.081 -10.943 1.00 54.75 190 LEU C CA 1
ATOM 6504 C C . LEU C 1 196 ? 39.565 -63.195 -11.744 1.00 55.55 190 LEU C C 1
ATOM 6505 O O . LEU C 1 196 ? 39.140 -64.198 -11.169 1.00 56.22 190 LEU C O 1
ATOM 6510 N N . THR C 1 197 ? 39.518 -63.014 -13.067 1.00 56.15 191 THR C N 1
ATOM 6511 C CA . THR C 1 197 ? 39.134 -64.086 -13.983 1.00 57.94 191 THR C CA 1
ATOM 6512 C C . THR C 1 197 ? 40.405 -64.647 -14.585 1.00 55.55 191 THR C C 1
ATOM 6513 O O . THR C 1 197 ? 41.120 -63.950 -15.296 1.00 58.01 191 THR C O 1
ATOM 6517 N N . GLY C 1 198 ? 40.696 -65.901 -14.289 1.00 54.94 192 GLY C N 1
ATOM 6518 C CA . GLY C 1 198 ? 41.976 -66.478 -14.653 1.00 54.50 192 GLY C CA 1
ATOM 6519 C C . GLY C 1 198 ? 42.066 -67.949 -14.338 1.00 54.97 192 GLY C C 1
ATOM 6520 O O . GLY C 1 198 ? 41.080 -68.537 -13.938 1.00 56.61 192 GLY C O 1
ATOM 6521 N N . PRO C 1 199 ? 43.221 -68.563 -14.598 1.00 54.96 193 PRO C N 1
ATOM 6522 C CA . PRO C 1 199 ? 44.290 -67.977 -15.367 1.00 54.69 193 PRO C CA 1
ATOM 6523 C C . PRO C 1 199 ? 44.048 -68.181 -16.862 1.00 56.05 193 PRO C C 1
ATOM 6524 O O . PRO C 1 199 ? 43.296 -69.075 -17.248 1.00 57.36 193 PRO C O 1
ATOM 6528 N N . MET C 1 200 ? 44.686 -67.359 -17.683 1.00 56.69 194 MET C N 1
ATOM 6529 C CA . MET C 1 200 ? 44.622 -67.531 -19.140 1.00 61.03 194 MET C CA 1
ATOM 6530 C C . MET C 1 200 ? 45.863 -67.031 -19.863 1.00 61.69 194 MET C C 1
ATOM 6531 O O . MET C 1 200 ? 46.726 -66.383 -19.270 1.00 58.22 194 MET C O 1
ATOM 6536 N N . GLY C 1 201 ? 45.922 -67.323 -21.162 1.00 65.64 195 GLY C N 1
ATOM 6537 C CA . GLY C 1 201 ? 47.092 -67.023 -21.980 1.00 67.70 195 GLY C CA 1
ATOM 6538 C C . GLY C 1 201 ? 47.693 -68.319 -22.473 1.00 70.92 195 GLY C C 1
ATOM 6539 O O . GLY C 1 201 ? 47.677 -69.332 -21.780 1.00 70.81 195 GLY C O 1
ATOM 6540 N N . THR C 1 202 ? 48.224 -68.286 -23.686 1.00 75.06 196 THR C N 1
ATOM 6541 C CA . THR C 1 202 ? 48.800 -69.477 -24.279 1.00 80.25 196 THR C CA 1
ATOM 6542 C C . THR C 1 202 ? 50.321 -69.379 -24.332 1.00 83.16 196 THR C C 1
ATOM 6543 O O . THR C 1 202 ? 50.991 -70.374 -24.614 1.00 87.77 196 THR C O 1
ATOM 6547 N N . SER C 1 203 ? 50.867 -68.202 -24.000 1.00 80.56 197 SER C N 1
ATOM 6548 C CA . SER C 1 203 ? 52.304 -67.968 -24.107 1.00 79.87 197 SER C CA 1
ATOM 6549 C C . SER C 1 203 ? 53.050 -68.253 -22.807 1.00 76.34 197 SER C C 1
ATOM 6550 O O . SER C 1 203 ? 53.940 -67.507 -22.420 1.00 74.62 197 SER C O 1
ATOM 6553 N N . PHE C 1 204 ? 52.696 -69.345 -22.143 1.00 77.44 198 PHE C N 1
ATOM 6554 C CA . PHE C 1 204 ? 53.352 -69.724 -20.887 1.00 76.79 198 PHE C CA 1
ATOM 6555 C C . PHE C 1 204 ? 54.716 -70.374 -21.145 1.00 77.59 198 PHE C C 1
ATOM 6556 O O . PHE C 1 204 ? 55.035 -70.735 -22.272 1.00 79.48 198 PHE C O 1
ATOM 6564 N N . PHE C 1 205 ? 55.518 -70.502 -20.090 1.00 77.34 199 PHE C N 1
ATOM 6565 C CA . PHE C 1 205 ? 56.868 -71.055 -20.199 1.00 77.88 199 PHE C CA 1
ATOM 6566 C C . PHE C 1 205 ? 56.806 -72.482 -20.710 1.00 82.93 199 PHE C C 1
ATOM 6567 O O . PHE C 1 205 ? 55.998 -73.268 -20.218 1.00 85.82 199 PHE C O 1
ATOM 6575 N N . ARG C 1 206 ? 57.653 -72.808 -21.690 1.00 85.80 200 ARG C N 1
ATOM 6576 C CA . ARG C 1 206 ? 57.645 -74.120 -22.341 1.00 90.94 200 ARG C CA 1
ATOM 6577 C C . ARG C 1 206 ? 58.799 -74.979 -21.814 1.00 93.06 200 ARG C C 1
ATOM 6578 O O . ARG C 1 206 ? 59.962 -74.717 -22.145 1.00 93.72 200 ARG C O 1
ATOM 6586 N N . PRO C 1 207 ? 58.491 -76.004 -20.992 1.00 94.97 201 PRO C N 1
ATOM 6587 C CA . PRO C 1 207 ? 59.533 -76.877 -20.459 1.00 97.56 201 PRO C CA 1
ATOM 6588 C C . PRO C 1 207 ? 59.827 -78.053 -21.380 1.00 101.38 201 PRO C C 1
ATOM 6589 O O . PRO C 1 207 ? 58.995 -78.411 -22.198 1.00 103.17 201 PRO C O 1
ATOM 6593 N N . GLY C 1 208 ? 61.008 -78.640 -21.235 1.00 104.27 202 GLY C N 1
ATOM 6594 C CA . GLY C 1 208 ? 61.422 -79.786 -22.043 1.00 110.41 202 GLY C CA 1
ATOM 6595 C C . GLY C 1 208 ? 61.984 -79.438 -23.413 1.00 111.66 202 GLY C C 1
ATOM 6596 O O . GLY C 1 208 ? 62.260 -80.330 -24.221 1.00 116.50 202 GLY C O 1
ATOM 6597 N N . THR C 1 209 ? 62.171 -78.148 -23.674 1.00 108.54 203 THR C N 1
ATOM 6598 C CA . THR C 1 209 ? 62.685 -77.683 -24.961 1.00 110.45 203 THR C CA 1
ATOM 6599 C C . THR C 1 209 ? 64.192 -77.903 -25.078 1.00 112.58 203 THR C C 1
ATOM 6600 O O . THR C 1 209 ? 64.705 -78.157 -26.166 1.00 115.04 203 THR C O 1
ATOM 6604 N N . GLY C 1 210 ? 64.900 -77.793 -23.958 1.00 111.73 204 GLY C N 1
ATOM 6605 C CA . GLY C 1 210 ? 66.340 -78.042 -23.932 1.00 115.73 204 GLY C CA 1
ATOM 6606 C C . GLY C 1 210 ? 67.201 -76.899 -24.446 1.00 114.81 204 GLY C C 1
ATOM 6607 O O . GLY C 1 210 ? 68.399 -77.087 -24.695 1.00 117.65 204 GLY C O 1
ATOM 6608 N N . ARG C 1 211 ? 66.603 -75.718 -24.607 1.00 110.63 205 ARG C N 1
ATOM 6609 C CA . ARG C 1 211 ? 67.342 -74.529 -25.031 1.00 109.19 205 ARG C CA 1
ATOM 6610 C C . ARG C 1 211 ? 67.455 -73.554 -23.860 1.00 105.10 205 ARG C C 1
ATOM 6611 O O . ARG C 1 211 ? 66.660 -73.593 -22.916 1.00 102.89 205 ARG C O 1
ATOM 6619 N N . LYS C 1 212 ? 68.459 -72.693 -23.933 1.00 104.42 206 LYS C N 1
ATOM 6620 C CA . LYS C 1 212 ? 68.651 -71.619 -22.965 1.00 100.36 206 LYS C CA 1
ATOM 6621 C C . LYS C 1 212 ? 67.494 -70.646 -23.123 1.00 93.89 206 LYS C C 1
ATOM 6622 O O . LYS C 1 212 ? 66.886 -70.589 -24.186 1.00 93.44 206 LYS C O 1
ATOM 6628 N N . SER C 1 213 ? 67.165 -69.893 -22.078 1.00 89.13 207 SER C N 1
ATOM 6629 C CA . SER C 1 213 ? 66.004 -69.001 -22.140 1.00 84.59 207 SER C CA 1
ATOM 6630 C C . SER C 1 213 ? 66.384 -67.534 -22.247 1.00 81.07 207 SER C C 1
ATOM 6631 O O . SER C 1 213 ? 67.220 -67.048 -21.486 1.00 80.85 207 SER C O 1
ATOM 6634 N N . LEU C 1 214 ? 65.763 -66.837 -23.199 1.00 78.62 208 LEU C N 1
ATOM 6635 C CA . LEU C 1 214 ? 65.931 -65.396 -23.334 1.00 76.76 208 LEU C CA 1
ATOM 6636 C C . LEU C 1 214 ? 64.607 -64.705 -23.065 1.00 72.56 208 LEU C C 1
ATOM 6637 O O . LEU C 1 214 ? 63.628 -64.907 -23.780 1.00 71.03 208 LEU C O 1
ATOM 6642 N N . CYS C 1 215 ? 64.586 -63.877 -22.029 1.00 70.56 209 CYS C N 1
ATOM 6643 C CA . CYS C 1 215 ? 63.390 -63.130 -21.678 1.00 68.44 209 CYS C CA 1
ATOM 6644 C C . CYS C 1 215 ? 63.601 -61.657 -21.981 1.00 67.56 209 CYS C C 1
ATOM 6645 O O . CYS C 1 215 ? 64.587 -61.071 -21.551 1.00 66.76 209 CYS C O 1
ATOM 6648 N N . ILE C 1 216 ? 62.682 -61.085 -22.756 1.00 67.95 210 ILE C N 1
ATOM 6649 C CA . ILE C 1 216 ? 62.776 -59.698 -23.202 1.00 69.17 210 ILE C CA 1
ATOM 6650 C C . ILE C 1 216 ? 61.503 -58.973 -22.775 1.00 67.81 210 ILE C C 1
ATOM 6651 O O . ILE C 1 216 ? 60.405 -59.374 -23.142 1.00 65.43 210 ILE C O 1
ATOM 6656 N N . GLY C 1 217 ? 61.665 -57.920 -21.972 1.00 67.47 211 GLY C N 1
ATOM 6657 C CA . GLY C 1 217 ? 60.548 -57.128 -21.473 1.00 64.72 211 GLY C CA 1
ATOM 6658 C C . GLY C 1 217 ? 60.753 -55.646 -21.733 1.00 65.10 211 GLY C C 1
ATOM 6659 O O . GLY C 1 217 ? 61.870 -55.150 -21.709 1.00 65.36 211 GLY C O 1
ATOM 6660 N N . GLY C 1 218 ? 59.658 -54.945 -21.984 1.00 66.23 212 GLY C N 1
ATOM 6661 C CA . GLY C 1 218 ? 59.672 -53.496 -22.171 1.00 67.66 212 GLY C CA 1
ATOM 6662 C C . GLY C 1 218 ? 58.600 -52.851 -21.306 1.00 66.56 212 GLY C C 1
ATOM 6663 O O . GLY C 1 218 ? 57.425 -53.205 -21.396 1.00 65.58 212 GLY C O 1
ATOM 6664 N N . GLY C 1 219 ? 59.007 -51.913 -20.463 1.00 67.34 213 GLY C N 1
ATOM 6665 C CA . GLY C 1 219 ? 58.084 -51.255 -19.541 1.00 68.18 213 GLY C CA 1
ATOM 6666 C C . GLY C 1 219 ? 57.206 -52.265 -18.832 1.00 66.63 213 GLY C C 1
ATOM 6667 O O . GLY C 1 219 ? 57.705 -53.095 -18.073 1.00 64.37 213 GLY C O 1
ATOM 6668 N N . ALA C 1 220 ? 55.905 -52.220 -19.121 1.00 68.44 214 ALA C N 1
ATOM 6669 C CA . ALA C 1 220 ? 54.929 -53.114 -18.485 1.00 68.99 214 ALA C CA 1
ATOM 6670 C C . ALA C 1 220 ? 55.232 -54.609 -18.651 1.00 67.08 214 ALA C C 1
ATOM 6671 O O . ALA C 1 220 ? 54.856 -55.408 -17.788 1.00 68.67 214 ALA C O 1
ATOM 6673 N N . GLY C 1 221 ? 55.902 -54.987 -19.743 1.00 65.78 215 GLY C N 1
ATOM 6674 C CA . GLY C 1 221 ? 56.295 -56.388 -19.978 1.00 64.15 215 GLY C CA 1
ATOM 6675 C C . GLY C 1 221 ? 57.192 -57.046 -18.922 1.00 62.51 215 GLY C C 1
ATOM 6676 O O . GLY C 1 221 ? 57.499 -58.239 -19.020 1.00 60.53 215 GLY C O 1
ATOM 6677 N N . LEU C 1 222 ? 57.608 -56.283 -17.915 1.00 62.14 216 LEU C N 1
ATOM 6678 C CA . LEU C 1 222 ? 58.446 -56.805 -16.819 1.00 61.45 216 LEU C CA 1
ATOM 6679 C C . LEU C 1 222 ? 57.853 -58.038 -16.154 1.00 59.89 216 LEU C C 1
ATOM 6680 O O . LEU C 1 222 ? 58.560 -58.989 -15.848 1.00 58.26 216 LEU C O 1
ATOM 6685 N N . SER C 1 223 ? 56.548 -58.012 -15.931 1.00 60.86 217 SER C N 1
ATOM 6686 C CA . SER C 1 223 ? 55.870 -59.113 -15.256 1.00 62.73 217 SER C CA 1
ATOM 6687 C C . SER C 1 223 ? 56.016 -60.421 -16.022 1.00 61.46 217 SER C C 1
ATOM 6688 O O . SER C 1 223 ? 56.455 -61.430 -15.475 1.00 61.79 217 SER C O 1
ATOM 6691 N N . TYR C 1 224 ? 55.668 -60.395 -17.302 1.00 61.46 218 TYR C N 1
ATOM 6692 C CA . TYR C 1 224 ? 55.732 -61.602 -18.131 1.00 61.39 218 TYR C CA 1
ATOM 6693 C C . TYR C 1 224 ? 57.163 -62.136 -18.239 1.00 59.80 218 TYR C C 1
ATOM 6694 O O . TYR C 1 224 ? 57.403 -63.323 -18.035 1.00 60.12 218 TYR C O 1
ATOM 6703 N N . ALA C 1 225 ? 58.107 -61.249 -18.529 1.00 59.12 219 ALA C N 1
ATOM 6704 C CA . ALA C 1 225 ? 59.522 -61.622 -18.632 1.00 59.73 219 ALA C CA 1
ATOM 6705 C C . ALA C 1 225 ? 60.139 -62.101 -17.306 1.00 60.89 219 ALA C C 1
ATOM 6706 O O . ALA C 1 225 ? 60.836 -63.118 -17.274 1.00 61.62 219 ALA C O 1
ATOM 6708 N N . ALA C 1 226 ? 59.897 -61.377 -16.217 1.00 61.07 220 ALA C N 1
ATOM 6709 C CA . ALA C 1 226 ? 60.473 -61.749 -14.921 1.00 62.53 220 ALA C CA 1
ATOM 6710 C C . ALA C 1 226 ? 59.934 -63.091 -14.414 1.00 63.01 220 ALA C C 1
ATOM 6711 O O . ALA C 1 226 ? 60.680 -63.900 -13.861 1.00 63.75 220 ALA C O 1
ATOM 6713 N N . ALA C 1 227 ? 58.640 -63.326 -14.613 1.00 62.68 221 ALA C N 1
ATOM 6714 C CA . ALA C 1 227 ? 58.023 -64.570 -14.185 1.00 64.39 221 ALA C CA 1
ATOM 6715 C C . ALA C 1 227 ? 58.604 -65.762 -14.920 1.00 64.58 221 ALA C C 1
ATOM 6716 O O . ALA C 1 227 ? 58.855 -66.801 -14.324 1.00 66.79 221 ALA C O 1
ATOM 6718 N N . ILE C 1 228 ? 58.813 -65.618 -16.220 1.00 64.11 222 ILE C N 1
ATOM 6719 C CA . ILE C 1 228 ? 59.320 -66.725 -17.021 1.00 66.20 222 ILE C CA 1
ATOM 6720 C C . ILE C 1 228 ? 60.799 -66.959 -16.738 1.00 67.69 222 ILE C C 1
ATOM 6721 O O . ILE C 1 228 ? 61.269 -68.101 -16.758 1.00 69.38 222 ILE C O 1
ATOM 6726 N N . ALA C 1 229 ? 61.516 -65.870 -16.467 1.00 67.47 223 ALA C N 1
ATOM 6727 C CA . ALA C 1 229 ? 62.920 -65.936 -16.076 1.00 68.84 223 ALA C CA 1
ATOM 6728 C C . ALA C 1 229 ? 63.080 -66.757 -14.818 1.00 71.07 223 ALA C C 1
ATOM 6729 O O . ALA C 1 229 ? 63.792 -67.756 -14.822 1.00 74.52 223 ALA C O 1
ATOM 6731 N N . ARG C 1 230 ? 62.400 -66.347 -13.752 1.00 71.12 224 ARG C N 1
ATOM 6732 C CA . ARG C 1 230 ? 62.509 -67.024 -12.459 1.00 75.01 224 ARG C CA 1
ATOM 6733 C C . ARG C 1 230 ? 62.084 -68.492 -12.562 1.00 76.61 224 ARG C C 1
ATOM 6734 O O . ARG C 1 230 ? 62.585 -69.338 -11.820 1.00 80.78 224 ARG C O 1
ATOM 6742 N N . ALA C 1 231 ? 61.182 -68.785 -13.493 1.00 74.65 225 ALA C N 1
ATOM 6743 C CA . ALA C 1 231 ? 60.719 -70.151 -13.727 1.00 77.77 225 ALA C CA 1
ATOM 6744 C C . ALA C 1 231 ? 61.751 -70.970 -14.479 1.00 80.34 225 ALA C C 1
ATOM 6745 O O . ALA C 1 231 ? 61.904 -72.168 -14.226 1.00 83.79 225 ALA C O 1
ATOM 6747 N N . SER C 1 232 ? 62.456 -70.320 -15.402 1.00 79.46 226 SER C N 1
ATOM 6748 C CA . SER C 1 232 ? 63.479 -70.974 -16.215 1.00 81.10 226 SER C CA 1
ATOM 6749 C C . SER C 1 232 ? 64.751 -71.290 -15.417 1.00 83.76 226 SER C C 1
ATOM 6750 O O . SER C 1 232 ? 65.610 -72.031 -15.887 1.00 86.64 226 SER C O 1
ATOM 6753 N N . ILE C 1 233 ? 64.872 -70.710 -14.226 1.00 83.81 227 ILE C N 1
ATOM 6754 C CA . ILE C 1 233 ? 65.964 -71.016 -13.309 1.00 88.39 227 ILE C CA 1
ATOM 6755 C C . ILE C 1 233 ? 65.538 -72.117 -12.333 1.00 93.68 227 ILE C C 1
ATOM 6756 O O . ILE C 1 233 ? 66.378 -72.813 -11.751 1.00 98.55 227 ILE C O 1
ATOM 6761 N N . ARG C 1 234 ? 64.228 -72.276 -12.169 1.00 93.62 228 ARG C N 1
ATOM 6762 C CA . ARG C 1 234 ? 63.666 -73.296 -11.289 1.00 98.41 228 ARG C CA 1
ATOM 6763 C C . ARG C 1 234 ? 64.042 -74.700 -11.766 1.00 102.76 228 ARG C C 1
ATOM 6764 O O . ARG C 1 234 ? 64.236 -75.602 -10.947 1.00 106.79 228 ARG C O 1
ATOM 6772 N N . GLU C 1 235 ? 64.171 -74.874 -13.086 1.00 102.67 229 GLU C N 1
ATOM 6773 C CA . GLU C 1 235 ? 64.428 -76.193 -13.671 1.00 107.98 229 GLU C CA 1
ATOM 6774 C C . GLU C 1 235 ? 65.795 -76.355 -14.356 1.00 110.58 229 GLU C C 1
ATOM 6775 O O . GLU C 1 235 ? 66.617 -77.170 -13.917 1.00 116.58 229 GLU C O 1
ATOM 6781 N N . THR C 1 236 ? 66.042 -75.553 -15.392 1.00 106.60 230 THR C N 1
ATOM 6782 C CA . THR C 1 236 ? 67.033 -75.875 -16.432 1.00 106.55 230 THR C CA 1
ATOM 6783 C C . THR C 1 236 ? 68.373 -76.361 -15.892 1.00 109.26 230 THR C C 1
ATOM 6784 O O . THR C 1 236 ? 68.884 -77.383 -16.342 1.00 112.89 230 THR C O 1
ATOM 6788 N N . ASP C 1 237 ? 68.923 -75.622 -14.928 1.00 108.05 231 ASP C N 1
ATOM 6789 C CA . ASP C 1 237 ? 70.341 -75.735 -14.538 1.00 111.30 231 ASP C CA 1
ATOM 6790 C C . ASP C 1 237 ? 71.212 -75.003 -15.580 1.00 109.74 231 ASP C C 1
ATOM 6791 O O . ASP C 1 237 ? 72.341 -74.609 -15.281 1.00 112.51 231 ASP C O 1
ATOM 6796 N N . LYS C 1 238 ? 70.661 -74.807 -16.781 1.00 106.91 232 LYS C N 1
ATOM 6797 C CA . LYS C 1 238 ? 71.308 -74.069 -17.868 1.00 105.64 232 LYS C CA 1
ATOM 6798 C C . LYS C 1 238 ? 71.144 -72.573 -17.641 1.00 101.06 232 LYS C C 1
ATOM 6799 O O . LYS C 1 238 ? 70.214 -72.153 -16.953 1.00 98.23 232 LYS C O 1
ATOM 6805 N N . PRO C 1 239 ? 72.031 -71.755 -18.237 1.00 100.91 233 PRO C N 1
ATOM 6806 C CA . PRO C 1 239 ? 71.948 -70.306 -18.032 1.00 96.91 233 PRO C CA 1
ATOM 6807 C C . PRO C 1 239 ? 70.643 -69.691 -18.543 1.00 91.92 233 PRO C C 1
ATOM 6808 O O . PRO C 1 239 ? 69.929 -70.312 -19.318 1.00 91.20 233 PRO C O 1
ATOM 6812 N N . VAL C 1 240 ? 70.335 -68.488 -18.072 1.00 88.93 234 VAL C N 1
ATOM 6813 C CA . VAL C 1 240 ? 69.133 -67.757 -18.466 1.00 84.17 234 VAL C CA 1
ATOM 6814 C C . VAL C 1 240 ? 69.495 -66.284 -18.558 1.00 82.42 234 VAL C C 1
ATOM 6815 O O . VAL C 1 240 ? 70.264 -65.787 -17.736 1.00 82.94 234 VAL C O 1
ATOM 6819 N N . LYS C 1 241 ? 68.945 -65.587 -19.552 1.00 80.24 235 LYS C N 1
ATOM 6820 C CA . LYS C 1 241 ? 69.254 -64.176 -19.754 1.00 79.25 235 LYS C CA 1
ATOM 6821 C C . LYS C 1 241 ? 67.990 -63.332 -19.836 1.00 76.04 235 LYS C C 1
ATOM 6822 O O . LYS C 1 241 ? 67.045 -63.689 -20.535 1.00 76.13 235 LYS C O 1
ATOM 6828 N N . LEU C 1 242 ? 67.986 -62.220 -19.099 1.00 75.43 236 LEU C N 1
ATOM 6829 C CA . LEU C 1 242 ? 66.846 -61.301 -19.003 1.00 72.80 236 LEU C CA 1
ATOM 6830 C C . LEU C 1 242 ? 67.280 -59.908 -19.459 1.00 72.78 236 LEU C C 1
ATOM 6831 O O . LEU C 1 242 ? 68.314 -59.392 -19.032 1.00 73.73 236 LEU C O 1
ATOM 6836 N N . PHE C 1 243 ? 66.476 -59.305 -20.324 1.00 71.47 237 PHE C N 1
ATOM 6837 C CA . PHE C 1 243 ? 66.768 -57.996 -20.874 1.00 72.51 237 PHE C CA 1
ATOM 6838 C C . PHE C 1 243 ? 65.540 -57.115 -20.732 1.00 70.83 237 PHE C C 1
ATOM 6839 O O . PHE C 1 243 ? 64.490 -57.414 -21.288 1.00 70.30 237 PHE C O 1
ATOM 6847 N N . TYR C 1 244 ? 65.669 -56.032 -19.976 1.00 71.01 238 TYR C N 1
ATOM 6848 C CA . TYR C 1 244 ? 64.539 -55.147 -19.728 1.00 70.01 238 TYR C CA 1
ATOM 6849 C C . TYR C 1 244 ? 64.798 -53.776 -20.339 1.00 71.09 238 TYR C C 1
ATOM 6850 O O . TYR C 1 244 ? 65.882 -53.220 -20.182 1.00 73.96 238 TYR C O 1
ATOM 6859 N N . GLY C 1 245 ? 63.807 -53.246 -21.046 1.00 70.21 239 GLY C N 1
ATOM 6860 C CA . GLY C 1 245 ? 63.898 -51.914 -21.636 1.00 72.02 239 GLY C CA 1
ATOM 6861 C C . GLY C 1 245 ? 62.823 -50.967 -21.130 1.00 72.20 239 GLY C C 1
ATOM 6862 O O . GLY C 1 245 ? 61.663 -51.346 -20.999 1.00 69.62 239 GLY C O 1
ATOM 6863 N N . SER C 1 246 ? 63.207 -49.724 -20.852 1.00 74.01 240 SER C N 1
ATOM 6864 C CA . SER C 1 246 ? 62.254 -48.713 -20.421 1.00 75.12 240 SER C CA 1
ATOM 6865 C C . SER C 1 246 ? 62.594 -47.360 -21.012 1.00 77.80 240 SER C C 1
ATOM 6866 O O . SER C 1 246 ? 63.638 -47.202 -21.622 1.00 79.19 240 SER C O 1
ATOM 6869 N N . ARG C 1 247 ? 61.703 -46.391 -20.826 1.00 80.51 241 ARG C N 1
ATOM 6870 C CA . ARG C 1 247 ? 61.836 -45.064 -21.437 1.00 85.85 241 ARG C CA 1
ATOM 6871 C C . ARG C 1 247 ? 63.043 -44.267 -20.890 1.00 87.22 241 ARG C C 1
ATOM 6872 O O . ARG C 1 247 ? 63.951 -43.965 -21.656 1.00 88.88 241 ARG C O 1
ATOM 6880 N N . THR C 1 248 ? 63.064 -43.949 -19.590 1.00 86.88 242 THR C N 1
ATOM 6881 C CA . THR C 1 248 ? 64.176 -43.186 -18.964 1.00 89.47 242 THR C CA 1
ATOM 6882 C C . THR C 1 248 ? 64.837 -43.969 -17.829 1.00 86.80 242 THR C C 1
ATOM 6883 O O . THR C 1 248 ? 64.409 -45.075 -17.523 1.00 83.60 242 THR C O 1
ATOM 6887 N N . PRO C 1 249 ? 65.888 -43.401 -17.201 1.00 89.35 243 PRO C N 1
ATOM 6888 C CA . PRO C 1 249 ? 66.465 -44.009 -15.993 1.00 88.38 243 PRO C CA 1
ATOM 6889 C C . PRO C 1 249 ? 65.546 -43.959 -14.779 1.00 87.04 243 PRO C C 1
ATOM 6890 O O . PRO C 1 249 ? 65.783 -44.673 -13.811 1.00 86.17 243 PRO C O 1
ATOM 6894 N N . ARG C 1 250 ? 64.521 -43.115 -14.825 1.00 88.15 244 ARG C N 1
ATOM 6895 C CA . ARG C 1 250 ? 63.504 -43.073 -13.775 1.00 88.92 244 ARG C CA 1
ATOM 6896 C C . ARG C 1 250 ? 62.452 -44.174 -13.953 1.00 85.73 244 ARG C C 1
ATOM 6897 O O . ARG C 1 250 ? 61.627 -44.397 -13.062 1.00 84.06 244 ARG C O 1
ATOM 6905 N N . ASP C 1 251 ? 62.488 -44.858 -15.099 1.00 83.00 245 ASP C N 1
ATOM 6906 C CA . ASP C 1 251 ? 61.671 -46.049 -15.324 1.00 79.88 245 ASP C CA 1
ATOM 6907 C C . ASP C 1 251 ? 62.446 -47.325 -14.985 1.00 76.41 245 ASP C C 1
ATOM 6908 O O . ASP C 1 251 ? 61.918 -48.426 -15.107 1.00 73.59 245 ASP C O 1
ATOM 6913 N N . ALA C 1 252 ? 63.699 -47.174 -14.574 1.00 77.40 246 ALA C N 1
ATOM 6914 C CA . ALA C 1 252 ? 64.540 -48.305 -14.215 1.00 76.62 246 ALA C CA 1
ATOM 6915 C C . ALA C 1 252 ? 64.146 -48.883 -12.875 1.00 77.41 246 ALA C C 1
ATOM 6916 O O . ALA C 1 252 ? 63.691 -48.157 -11.988 1.00 81.39 246 ALA C O 1
ATOM 6918 N N . VAL C 1 253 ? 64.336 -50.192 -12.728 1.00 76.62 247 VAL C N 1
ATOM 6919 C CA . VAL C 1 253 ? 64.076 -50.887 -11.471 1.00 78.07 247 VAL C CA 1
ATOM 6920 C C . VAL C 1 253 ? 65.353 -51.477 -10.908 1.00 80.13 247 VAL C C 1
ATOM 6921 O O . VAL C 1 253 ? 66.313 -51.698 -11.638 1.00 79.20 247 VAL C O 1
ATOM 6925 N N . ARG C 1 254 ? 65.351 -51.720 -9.599 1.00 84.56 248 ARG C N 1
ATOM 6926 C CA . ARG C 1 254 ? 66.430 -52.463 -8.946 1.00 87.95 248 ARG C CA 1
ATOM 6927 C C . ARG C 1 254 ? 65.948 -53.897 -8.789 1.00 85.90 248 ARG C C 1
ATOM 6928 O O . ARG C 1 254 ? 64.866 -54.143 -8.278 1.00 86.30 248 ARG C O 1
ATOM 6936 N N . TRP C 1 255 ? 66.775 -54.837 -9.227 1.00 84.46 249 TRP C N 1
ATOM 6937 C CA . TRP C 1 255 ? 66.379 -56.236 -9.343 1.00 82.21 249 TRP C CA 1
ATOM 6938 C C . TRP C 1 255 ? 66.081 -56.919 -8.012 1.00 84.91 249 TRP C C 1
ATOM 6939 O O . TRP C 1 255 ? 65.489 -57.995 -7.990 1.00 83.48 249 TRP C O 1
ATOM 6950 N N . ILE C 1 256 ? 66.487 -56.299 -6.910 1.00 89.60 250 ILE C N 1
ATOM 6951 C CA . ILE C 1 256 ? 66.098 -56.771 -5.579 1.00 94.14 250 ILE C CA 1
ATOM 6952 C C . ILE C 1 256 ? 64.576 -56.669 -5.473 1.00 92.05 250 ILE C C 1
ATOM 6953 O O . ILE C 1 256 ? 63.912 -57.611 -5.042 1.00 92.59 250 ILE C O 1
ATOM 6958 N N . ASP C 1 257 ? 64.031 -55.540 -5.931 1.00 89.20 251 ASP C N 1
ATOM 6959 C CA . ASP C 1 257 ? 62.596 -55.248 -5.829 1.00 87.71 251 ASP C CA 1
ATOM 6960 C C . ASP C 1 257 ? 61.715 -56.074 -6.756 1.00 83.04 251 ASP C C 1
ATOM 6961 O O . ASP C 1 257 ? 60.495 -56.030 -6.649 1.00 82.31 251 ASP C O 1
ATOM 6966 N N . ILE C 1 258 ? 62.337 -56.808 -7.672 1.00 81.40 252 ILE C N 1
ATOM 6967 C CA . ILE C 1 258 ? 61.639 -57.728 -8.563 1.00 78.70 252 ILE C CA 1
ATOM 6968 C C . ILE C 1 258 ? 61.819 -59.170 -8.049 1.00 80.51 252 ILE C C 1
ATOM 6969 O O . ILE C 1 258 ? 61.422 -60.130 -8.707 1.00 77.60 252 ILE C O 1
ATOM 6974 N N . ASP C 1 259 ? 62.400 -59.303 -6.849 1.00 85.20 253 ASP C N 1
ATOM 6975 C CA . ASP C 1 259 ? 62.606 -60.593 -6.183 1.00 89.43 253 ASP C CA 1
ATOM 6976 C C . ASP C 1 259 ? 63.443 -61.580 -7.010 1.00 89.10 253 ASP C C 1
ATOM 6977 O O . ASP C 1 259 ? 63.264 -62.792 -6.883 1.00 92.13 253 ASP C O 1
ATOM 6982 N N . ILE C 1 260 ? 64.365 -61.063 -7.831 1.00 88.30 254 ILE C N 1
ATOM 6983 C CA . ILE C 1 260 ? 65.223 -61.890 -8.711 1.00 86.28 254 ILE C CA 1
ATOM 6984 C C . ILE C 1 260 ? 66.697 -61.799 -8.270 1.00 88.91 254 ILE C C 1
ATOM 6985 O O . ILE C 1 260 ? 67.221 -60.706 -8.020 1.00 88.68 254 ILE C O 1
ATOM 6990 N N . ASP C 1 261 ? 67.353 -62.954 -8.182 1.00 90.68 255 ASP C N 1
ATOM 6991 C CA . ASP C 1 261 ? 68.763 -63.023 -7.797 1.00 94.46 255 ASP C CA 1
ATOM 6992 C C . ASP C 1 261 ? 69.663 -62.610 -8.959 1.00 91.54 255 ASP C C 1
ATOM 6993 O O . ASP C 1 261 ? 69.709 -63.276 -9.997 1.00 88.39 255 ASP C O 1
ATOM 6998 N N . GLU C 1 262 ? 70.394 -61.521 -8.759 1.00 93.18 256 GLU C N 1
ATOM 6999 C CA . GLU C 1 262 ? 71.211 -60.917 -9.807 1.00 93.05 256 GLU C CA 1
ATOM 7000 C C . GLU C 1 262 ? 72.333 -61.863 -10.235 1.00 96.89 256 GLU C C 1
ATOM 7001 O O . GLU C 1 262 ? 72.695 -61.920 -11.416 1.00 96.78 256 GLU C O 1
ATOM 7007 N N . ASP C 1 263 ? 72.870 -62.608 -9.272 1.00 101.23 257 ASP C N 1
ATOM 7008 C CA . ASP C 1 263 ? 73.991 -63.508 -9.518 1.00 105.45 257 ASP C CA 1
ATOM 7009 C C . ASP C 1 263 ? 73.613 -64.788 -10.288 1.00 105.05 257 ASP C C 1
ATOM 7010 O O . ASP C 1 263 ? 74.470 -65.379 -10.957 1.00 109.06 257 ASP C O 1
ATOM 7015 N N . LYS C 1 264 ? 72.344 -65.201 -10.212 1.00 101.20 258 LYS C N 1
ATOM 7016 C CA . LYS C 1 264 ? 71.889 -66.467 -10.807 1.00 99.30 258 LYS C CA 1
ATOM 7017 C C . LYS C 1 264 ? 71.442 -66.373 -12.272 1.00 95.00 258 LYS C C 1
ATOM 7018 O O . LYS C 1 264 ? 71.160 -67.400 -12.893 1.00 94.28 258 LYS C O 1
ATOM 7024 N N . LEU C 1 265 ? 71.357 -65.164 -12.823 1.00 92.06 259 LEU C N 1
ATOM 7025 C CA . LEU C 1 265 ? 71.107 -64.988 -14.260 1.00 88.64 259 LEU C CA 1
ATOM 7026 C C . LEU C 1 265 ? 71.780 -63.739 -14.816 1.00 90.46 259 LEU C C 1
ATOM 7027 O O . LEU C 1 265 ? 72.116 -62.816 -14.065 1.00 93.56 259 LEU C O 1
ATOM 7032 N N . GLU C 1 266 ? 71.982 -63.719 -16.134 1.00 91.35 260 GLU C N 1
ATOM 7033 C CA . GLU C 1 266 ? 72.498 -62.535 -16.829 1.00 91.16 260 GLU C CA 1
ATOM 7034 C C . GLU C 1 266 ? 71.358 -61.540 -16.982 1.00 85.64 260 GLU C C 1
ATOM 7035 O O . GLU C 1 266 ? 70.430 -61.769 -17.750 1.00 82.06 260 GLU C O 1
ATOM 7041 N N . VAL C 1 267 ? 71.437 -60.435 -16.250 1.00 84.64 261 VAL C N 1
ATOM 7042 C CA . VAL C 1 267 ? 70.401 -59.413 -16.284 1.00 81.75 261 VAL C CA 1
ATOM 7043 C C . VAL C 1 267 ? 71.007 -58.121 -16.839 1.00 80.37 261 VAL C C 1
ATOM 7044 O O . VAL C 1 267 ? 72.044 -57.664 -16.354 1.00 83.28 261 VAL C O 1
ATOM 7048 N N . VAL C 1 268 ? 70.380 -57.569 -17.880 1.00 76.38 262 VAL C N 1
ATOM 7049 C CA . VAL C 1 268 ? 70.806 -56.307 -18.480 1.00 76.27 262 VAL C CA 1
ATOM 7050 C C . VAL C 1 268 ? 69.603 -55.376 -18.540 1.00 74.20 262 VAL C C 1
ATOM 7051 O O . VAL C 1 268 ? 68.552 -55.757 -19.054 1.00 74.52 262 VAL C O 1
ATOM 7055 N N . GLN C 1 269 ? 69.749 -54.172 -17.991 1.00 73.42 263 GLN C N 1
ATOM 7056 C CA . GLN C 1 269 ? 68.695 -53.168 -18.042 1.00 71.90 263 GLN C CA 1
ATOM 7057 C C . GLN C 1 269 ? 69.073 -52.111 -19.069 1.00 72.98 263 GLN C C 1
ATOM 7058 O O . GLN C 1 269 ? 70.195 -51.603 -19.069 1.00 74.09 263 GLN C O 1
ATOM 7064 N N . ALA C 1 270 ? 68.127 -51.785 -19.939 1.00 72.03 264 ALA C N 1
ATOM 7065 C CA . ALA C 1 270 ? 68.335 -50.760 -20.941 1.00 75.33 264 ALA C CA 1
ATOM 7066 C C . ALA C 1 270 ? 67.334 -49.626 -20.798 1.00 74.35 264 ALA C C 1
ATOM 7067 O O . ALA C 1 270 ? 66.254 -49.797 -20.245 1.00 70.64 264 ALA C O 1
ATOM 7069 N N . VAL C 1 271 ? 67.725 -48.471 -21.324 1.00 77.92 265 VAL C N 1
ATOM 7070 C CA . VAL C 1 271 ? 66.945 -47.244 -21.272 1.00 79.34 265 VAL C CA 1
ATOM 7071 C C . VAL C 1 271 ? 67.130 -46.500 -22.591 1.00 83.23 265 VAL C C 1
ATOM 7072 O O . VAL C 1 271 ? 68.208 -46.535 -23.158 1.00 84.71 265 VAL C O 1
ATOM 7076 N N . THR C 1 272 ? 66.085 -45.820 -23.062 1.00 85.57 266 THR C N 1
ATOM 7077 C CA . THR C 1 272 ? 66.131 -45.086 -24.338 1.00 90.49 266 THR C CA 1
ATOM 7078 C C . THR C 1 272 ? 66.843 -43.729 -24.229 1.00 95.51 266 THR C C 1
ATOM 7079 O O . THR C 1 272 ? 67.972 -43.603 -24.682 1.00 100.88 266 THR C O 1
ATOM 7083 N N . GLU C 1 273 ? 66.192 -42.719 -23.661 1.00 96.70 267 GLU C N 1
ATOM 7084 C CA . GLU C 1 273 ? 66.802 -41.400 -23.513 1.00 101.95 267 GLU C CA 1
ATOM 7085 C C . GLU C 1 273 ? 67.364 -41.339 -22.104 1.00 101.21 267 GLU C C 1
ATOM 7086 O O . GLU C 1 273 ? 66.712 -41.795 -21.169 1.00 97.64 267 GLU C O 1
ATOM 7092 N N . ASP C 1 274 ? 68.569 -40.796 -21.952 1.00 105.86 268 ASP C N 1
ATOM 7093 C CA . ASP C 1 274 ? 69.169 -40.606 -20.629 1.00 106.54 268 ASP C CA 1
ATOM 7094 C C . ASP C 1 274 ? 69.526 -39.140 -20.405 1.00 111.95 268 ASP C C 1
ATOM 7095 O O . ASP C 1 274 ? 70.676 -38.806 -20.131 1.00 115.28 268 ASP C O 1
ATOM 7100 N N . THR C 1 275 ? 68.517 -38.275 -20.507 1.00 115.00 269 THR C N 1
ATOM 7101 C CA . THR C 1 275 ? 68.700 -36.824 -20.406 1.00 122.55 269 THR C CA 1
ATOM 7102 C C . THR C 1 275 ? 69.582 -36.414 -19.224 1.00 126.73 269 THR C C 1
ATOM 7103 O O . THR C 1 275 ? 70.554 -35.666 -19.404 1.00 132.19 269 THR C O 1
ATOM 7107 N N . ASP C 1 276 ? 69.235 -36.891 -18.026 1.00 124.88 270 ASP C N 1
ATOM 7108 C CA . ASP C 1 276 ? 70.110 -36.712 -16.858 1.00 126.28 270 ASP C CA 1
ATOM 7109 C C . ASP C 1 276 ? 71.136 -37.842 -16.866 1.00 122.37 270 ASP C C 1
ATOM 7110 O O . ASP C 1 276 ? 70.847 -38.974 -16.447 1.00 116.38 270 ASP C O 1
ATOM 7115 N N . SER C 1 277 ? 72.328 -37.521 -17.370 1.00 124.74 271 SER C N 1
ATOM 7116 C CA . SER C 1 277 ? 73.333 -38.524 -17.697 1.00 122.86 271 SER C CA 1
ATOM 7117 C C . SER C 1 277 ? 74.032 -39.054 -16.455 1.00 122.22 271 SER C C 1
ATOM 7118 O O . SER C 1 277 ? 75.140 -38.627 -16.116 1.00 126.93 271 SER C O 1
ATOM 7121 N N . LEU C 1 278 ? 73.353 -39.970 -15.771 1.00 116.91 272 LEU C N 1
ATOM 7122 C CA . LEU C 1 278 ? 73.958 -40.791 -14.726 1.00 115.74 272 LEU C CA 1
ATOM 7123 C C . LEU C 1 278 ? 73.907 -42.268 -15.136 1.00 110.25 272 LEU C C 1
ATOM 7124 O O . LEU C 1 278 ? 74.290 -43.143 -14.355 1.00 108.93 272 LEU C O 1
ATOM 7129 N N . TRP C 1 279 ? 73.464 -42.532 -16.373 1.00 107.28 273 TRP C N 1
ATOM 7130 C CA . TRP C 1 279 ? 73.180 -43.887 -16.832 1.00 101.63 273 TRP C CA 1
ATOM 7131 C C . TRP C 1 279 ? 74.418 -44.610 -17.343 1.00 103.34 273 TRP C C 1
ATOM 7132 O O . TRP C 1 279 ? 75.023 -44.223 -18.339 1.00 106.55 273 TRP C O 1
ATOM 7143 N N . GLN C 1 280 ? 74.751 -45.691 -16.654 1.00 102.53 274 GLN C N 1
ATOM 7144 C CA . GLN C 1 280 ? 75.940 -46.495 -16.927 1.00 104.88 274 GLN C CA 1
ATOM 7145 C C . GLN C 1 280 ? 75.706 -47.508 -18.050 1.00 101.91 274 GLN C C 1
ATOM 7146 O O . GLN C 1 280 ? 76.558 -47.671 -18.925 1.00 105.82 274 GLN C O 1
ATOM 7152 N N . GLY C 1 281 ? 74.548 -48.163 -18.029 1.00 96.31 275 GLY C N 1
ATOM 7153 C CA . GLY C 1 281 ? 74.261 -49.291 -18.912 1.00 93.30 275 GLY C CA 1
ATOM 7154 C C . GLY C 1 281 ? 73.999 -48.945 -20.371 1.00 93.57 275 GLY C C 1
ATOM 7155 O O . GLY C 1 281 ? 74.366 -47.865 -20.831 1.00 96.41 275 GLY C O 1
ATOM 7156 N N . PRO C 1 282 ? 73.371 -49.874 -21.116 1.00 90.45 276 PRO C N 1
ATOM 7157 C CA . PRO C 1 282 ? 73.073 -49.701 -22.534 1.00 91.84 276 PRO C CA 1
ATOM 7158 C C . PRO C 1 282 ? 71.991 -48.685 -22.835 1.00 91.42 276 PRO C C 1
ATOM 7159 O O . PRO C 1 282 ? 71.041 -48.561 -22.067 1.00 89.44 276 PRO C O 1
ATOM 7163 N N . ILE C 1 283 ? 72.127 -48.001 -23.967 1.00 95.09 277 ILE C N 1
ATOM 7164 C CA . ILE C 1 283 ? 71.156 -47.017 -24.447 1.00 95.84 277 ILE C CA 1
ATOM 7165 C C . ILE C 1 283 ? 70.596 -47.442 -25.804 1.00 97.22 277 ILE C C 1
ATOM 7166 O O . ILE C 1 283 ? 71.349 -47.814 -26.693 1.00 101.00 277 ILE C O 1
ATOM 7171 N N . GLY C 1 284 ? 69.276 -47.374 -25.955 1.00 96.52 278 GLY C N 1
ATOM 7172 C CA . GLY C 1 284 ? 68.610 -47.721 -27.214 1.00 98.92 278 GLY C CA 1
ATOM 7173 C C . GLY C 1 284 ? 67.255 -48.370 -26.998 1.00 96.17 278 GLY C C 1
ATOM 7174 O O . GLY C 1 284 ? 66.608 -48.167 -25.972 1.00 92.91 278 GLY C O 1
ATOM 7175 N N . PHE C 1 285 ? 66.825 -49.141 -27.991 1.00 98.64 279 PHE C N 1
ATOM 7176 C CA . PHE C 1 285 ? 65.579 -49.906 -27.931 1.00 96.19 279 PHE C CA 1
ATOM 7177 C C . PHE C 1 285 ? 65.949 -51.353 -27.616 1.00 92.58 279 PHE C C 1
ATOM 7178 O O . PHE C 1 285 ? 66.875 -51.900 -28.215 1.00 96.35 279 PHE C O 1
ATOM 7186 N N . ILE C 1 286 ? 65.214 -51.972 -26.694 1.00 87.29 280 ILE C N 1
ATOM 7187 C CA . ILE C 1 286 ? 65.615 -53.257 -26.112 1.00 83.09 280 ILE C CA 1
ATOM 7188 C C . ILE C 1 286 ? 65.956 -54.333 -27.159 1.00 84.99 280 ILE C C 1
ATOM 7189 O O . ILE C 1 286 ? 66.947 -55.054 -27.041 1.00 82.36 280 ILE C O 1
ATOM 7194 N N . HIS C 1 287 ? 65.132 -54.424 -28.185 1.00 89.66 281 HIS C N 1
ATOM 7195 C CA . HIS C 1 287 ? 65.372 -55.366 -29.277 1.00 96.59 281 HIS C CA 1
ATOM 7196 C C . HIS C 1 287 ? 66.756 -55.196 -29.911 1.00 100.51 281 HIS C C 1
ATOM 7197 O O . HIS C 1 287 ? 67.449 -56.181 -30.160 1.00 104.06 281 HIS C O 1
ATOM 7204 N N . GLN C 1 288 ? 67.156 -53.953 -30.151 1.00 101.35 282 GLN C N 1
ATOM 7205 C CA . GLN C 1 288 ? 68.480 -53.661 -30.709 1.00 104.68 282 GLN C CA 1
ATOM 7206 C C . GLN C 1 288 ? 69.571 -53.928 -29.676 1.00 101.13 282 GLN C C 1
ATOM 7207 O O . GLN C 1 288 ? 70.686 -54.330 -30.021 1.00 105.72 282 GLN C O 1
ATOM 7213 N N . VAL C 1 289 ? 69.246 -53.670 -28.416 1.00 94.99 283 VAL C N 1
ATOM 7214 C CA . VAL C 1 289 ? 70.158 -53.920 -27.302 1.00 93.15 283 VAL C CA 1
ATOM 7215 C C . VAL C 1 289 ? 70.368 -55.424 -27.125 1.00 92.55 283 VAL C C 1
ATOM 7216 O O . VAL C 1 289 ? 71.493 -55.874 -26.903 1.00 93.42 283 VAL C O 1
ATOM 7220 N N . VAL C 1 290 ? 69.275 -56.188 -27.207 1.00 91.42 284 VAL C N 1
ATOM 7221 C CA . VAL C 1 290 ? 69.338 -57.653 -27.264 1.00 90.97 284 VAL C CA 1
ATOM 7222 C C . VAL C 1 290 ? 70.104 -58.094 -28.518 1.00 96.06 284 VAL C C 1
ATOM 7223 O O . VAL C 1 290 ? 71.018 -58.922 -28.442 1.00 96.45 284 VAL C O 1
ATOM 7227 N N . ASP C 1 291 ? 69.724 -57.529 -29.666 1.00 100.02 285 ASP C N 1
ATOM 7228 C CA . ASP C 1 291 ? 70.326 -57.868 -30.970 1.00 105.39 285 ASP C CA 1
ATOM 7229 C C . ASP C 1 291 ? 71.843 -57.776 -30.932 1.00 108.66 285 ASP C C 1
ATOM 7230 O O . ASP C 1 291 ? 72.544 -58.773 -31.135 1.00 110.14 285 ASP C O 1
ATOM 7235 N N . ALA C 1 292 ? 72.340 -56.574 -30.650 1.00 109.13 286 ALA C N 1
ATOM 7236 C CA . ALA C 1 292 ? 73.775 -56.313 -30.613 1.00 113.03 286 ALA C CA 1
ATOM 7237 C C . ALA C 1 292 ? 74.407 -56.769 -29.294 1.00 110.76 286 ALA C C 1
ATOM 7238 O O . ALA C 1 292 ? 75.177 -56.034 -28.681 1.00 111.99 286 ALA C O 1
ATOM 7240 N N . ALA C 1 293 ? 74.067 -57.985 -28.868 1.00 108.97 287 ALA C N 1
ATOM 7241 C CA . ALA C 1 293 ? 74.607 -58.591 -27.644 1.00 105.19 287 ALA C CA 1
ATOM 7242 C C . ALA C 1 293 ? 74.754 -60.120 -27.745 1.00 105.95 287 ALA C C 1
ATOM 7243 O O . ALA C 1 293 ? 75.536 -60.712 -26.997 1.00 106.00 287 ALA C O 1
ATOM 7245 N N . LEU C 1 294 ? 73.998 -60.749 -28.652 1.00 106.30 288 LEU C N 1
ATOM 7246 C CA . LEU C 1 294 ? 74.113 -62.186 -28.938 1.00 107.17 288 LEU C CA 1
ATOM 7247 C C . LEU C 1 294 ? 74.016 -62.568 -30.439 1.00 111.42 288 LEU C C 1
ATOM 7248 O O . LEU C 1 294 ? 74.222 -63.730 -30.784 1.00 113.60 288 LEU C O 1
ATOM 7253 N N . LEU C 1 295 ? 73.683 -61.603 -31.302 1.00 112.77 289 LEU C N 1
ATOM 7254 C CA . LEU C 1 295 ? 73.544 -61.780 -32.773 1.00 118.70 289 LEU C CA 1
ATOM 7255 C C . LEU C 1 295 ? 73.358 -63.199 -33.329 1.00 121.15 289 LEU C C 1
ATOM 7256 O O . LEU C 1 295 ? 72.258 -63.561 -33.745 1.00 119.30 289 LEU C O 1
ATOM 7261 N N . GLU C 1 296 ? 74.441 -63.978 -33.357 1.00 125.40 290 GLU C N 1
ATOM 7262 C CA . GLU C 1 296 ? 74.446 -65.290 -34.025 1.00 130.29 290 GLU C CA 1
ATOM 7263 C C . GLU C 1 296 ? 74.169 -66.446 -33.062 1.00 126.25 290 GLU C C 1
ATOM 7264 O O . GLU C 1 296 ? 73.842 -67.546 -33.500 1.00 128.80 290 GLU C O 1
ATOM 7270 N N . THR C 1 297 ? 74.282 -66.195 -31.760 1.00 121.11 291 THR C N 1
ATOM 7271 C CA . THR C 1 297 ? 73.996 -67.215 -30.749 1.00 117.77 291 THR C CA 1
ATOM 7272 C C . THR C 1 297 ? 72.522 -67.221 -30.326 1.00 111.40 291 THR C C 1
ATOM 7273 O O . THR C 1 297 ? 72.109 -68.082 -29.558 1.00 109.19 291 THR C O 1
ATOM 7277 N N . LEU C 1 298 ? 71.738 -66.272 -30.845 1.00 108.86 292 LEU C N 1
ATOM 7278 C CA . LEU C 1 298 ? 70.306 -66.151 -30.523 1.00 104.34 292 LEU C CA 1
ATOM 7279 C C . LEU C 1 298 ? 69.437 -67.400 -30.764 1.00 104.35 292 LEU C C 1
ATOM 7280 O O . LEU C 1 298 ? 68.494 -67.636 -30.002 1.00 99.94 292 LEU C O 1
ATOM 7285 N N . PRO C 1 299 ? 69.724 -68.182 -31.832 1.00 108.35 293 PRO C N 1
ATOM 7286 C CA . PRO C 1 299 ? 68.957 -69.407 -32.099 1.00 109.46 293 PRO C CA 1
ATOM 7287 C C . PRO C 1 299 ? 69.051 -70.469 -31.004 1.00 106.98 293 PRO C C 1
ATOM 7288 O O . PRO C 1 299 ? 68.134 -71.271 -30.847 1.00 105.24 293 PRO C O 1
ATOM 7292 N N . GLU C 1 300 ? 70.147 -70.466 -30.254 1.00 107.19 294 GLU C N 1
ATOM 7293 C CA . GLU C 1 300 ? 70.335 -71.413 -29.149 1.00 106.73 294 GLU C CA 1
ATOM 7294 C C . GLU C 1 300 ? 69.368 -71.183 -27.999 1.00 100.49 294 GLU C C 1
ATOM 7295 O O . GLU C 1 300 ? 69.384 -71.936 -27.025 1.00 98.40 294 GLU C O 1
ATOM 7301 N N . TYR C 1 301 ? 68.531 -70.152 -28.117 1.00 98.43 295 TYR C N 1
ATOM 7302 C CA . TYR C 1 301 ? 67.660 -69.706 -27.030 1.00 94.26 295 TYR C CA 1
ATOM 7303 C C . TYR C 1 301 ? 66.178 -69.987 -27.272 1.00 93.38 295 TYR C C 1
ATOM 7304 O O . TYR C 1 301 ? 65.710 -70.004 -28.411 1.00 95.17 295 TYR C O 1
ATOM 7313 N N . GLU C 1 302 ? 65.450 -70.186 -26.175 1.00 91.29 296 GLU C N 1
ATOM 7314 C CA . GLU C 1 302 ? 63.992 -70.159 -26.179 1.00 89.50 296 GLU C CA 1
ATOM 7315 C C . GLU C 1 302 ? 63.580 -68.757 -25.745 1.00 85.49 296 GLU C C 1
ATOM 7316 O O . GLU C 1 302 ? 63.886 -68.345 -24.623 1.00 82.76 296 GLU C O 1
ATOM 7322 N N . ILE C 1 303 ? 62.916 -68.019 -26.638 1.00 85.18 297 ILE C N 1
ATOM 7323 C CA . ILE C 1 303 ? 62.667 -66.594 -26.411 1.00 82.25 297 ILE C CA 1
ATOM 7324 C C . ILE C 1 303 ? 61.210 -66.281 -26.034 1.00 79.64 297 ILE C C 1
ATOM 7325 O O . ILE C 1 303 ? 60.270 -66.681 -26.729 1.00 83.31 297 ILE C O 1
ATOM 7330 N N . TYR C 1 304 ? 61.055 -65.538 -24.936 1.00 73.96 298 TYR C N 1
ATOM 7331 C CA . TYR C 1 304 ? 59.761 -65.073 -24.450 1.00 70.31 298 TYR C CA 1
ATOM 7332 C C . TYR C 1 304 ? 59.791 -63.561 -24.324 1.00 67.16 298 TYR C C 1
ATOM 7333 O O . TYR C 1 304 ? 60.763 -63.015 -23.805 1.00 66.09 298 TYR C O 1
ATOM 7342 N N . LEU C 1 305 ? 58.745 -62.875 -24.785 1.00 66.42 299 LEU C N 1
ATOM 7343 C CA . LEU C 1 305 ? 58.748 -61.413 -24.732 1.00 66.21 299 LEU C CA 1
ATOM 7344 C C . LEU C 1 305 ? 57.379 -60.793 -24.529 1.00 65.07 299 LEU C C 1
ATOM 7345 O O . LEU C 1 305 ? 56.364 -61.427 -24.764 1.00 65.64 299 LEU C O 1
ATOM 7350 N N . ALA C 1 306 ? 57.374 -59.549 -24.057 1.00 64.39 300 ALA C N 1
ATOM 7351 C CA . ALA C 1 306 ? 56.134 -58.837 -23.714 1.00 64.93 300 ALA C CA 1
ATOM 7352 C C . ALA C 1 306 ? 56.358 -57.334 -23.563 1.00 64.53 300 ALA C C 1
ATOM 7353 O O . ALA C 1 306 ? 57.472 -56.879 -23.353 1.00 62.37 300 ALA C O 1
ATOM 7355 N N . GLY C 1 307 ? 55.258 -56.589 -23.656 1.00 67.05 301 GLY C N 1
ATOM 7356 C CA . GLY C 1 307 ? 55.292 -55.133 -23.672 1.00 68.87 301 GLY C CA 1
ATOM 7357 C C . GLY C 1 307 ? 54.324 -54.530 -24.680 1.00 73.88 301 GLY C C 1
ATOM 7358 O O . GLY C 1 307 ? 53.511 -55.238 -25.283 1.00 75.14 301 GLY C O 1
ATOM 7359 N N . PRO C 1 308 ? 54.415 -53.212 -24.887 1.00 78.16 302 PRO C N 1
ATOM 7360 C CA . PRO C 1 308 ? 53.488 -52.535 -25.792 1.00 84.18 302 PRO C CA 1
ATOM 7361 C C . PRO C 1 308 ? 53.532 -53.106 -27.223 1.00 88.81 302 PRO C C 1
ATOM 7362 O O . PRO C 1 308 ? 54.596 -53.535 -27.683 1.00 87.68 302 PRO C O 1
ATOM 7366 N N . PRO C 1 309 ? 52.384 -53.101 -27.931 1.00 93.62 303 PRO C N 1
ATOM 7367 C CA . PRO C 1 309 ? 52.324 -53.660 -29.296 1.00 96.78 303 PRO C CA 1
ATOM 7368 C C . PRO C 1 309 ? 53.470 -53.233 -30.249 1.00 98.42 303 PRO C C 1
ATOM 7369 O O . PRO C 1 309 ? 53.972 -54.073 -31.003 1.00 97.82 303 PRO C O 1
ATOM 7373 N N . PRO C 1 310 ? 53.886 -51.950 -30.210 1.00 99.04 304 PRO C N 1
ATOM 7374 C CA . PRO C 1 310 ? 55.066 -51.545 -30.984 1.00 100.75 304 PRO C CA 1
ATOM 7375 C C . PRO C 1 310 ? 56.377 -52.213 -30.558 1.00 96.59 304 PRO C C 1
ATOM 7376 O O . PRO C 1 310 ? 57.163 -52.621 -31.415 1.00 97.43 304 PRO C O 1
ATOM 7380 N N . MET C 1 311 ? 56.620 -52.302 -29.249 1.00 91.72 305 MET C N 1
ATOM 7381 C CA . MET C 1 311 ? 57.859 -52.898 -28.744 1.00 87.88 305 MET C CA 1
ATOM 7382 C C . MET C 1 311 ? 57.988 -54.337 -29.228 1.00 87.33 305 MET C C 1
ATOM 7383 O O . MET C 1 311 ? 59.061 -54.764 -29.661 1.00 85.71 305 MET C O 1
ATOM 7388 N N . VAL C 1 312 ? 56.879 -55.069 -29.137 1.00 87.98 306 VAL C N 1
ATOM 7389 C CA . VAL C 1 312 ? 56.824 -56.485 -29.491 1.00 89.54 306 VAL C CA 1
ATOM 7390 C C . VAL C 1 312 ? 57.094 -56.640 -30.988 1.00 96.62 306 VAL C C 1
ATOM 7391 O O . VAL C 1 312 ? 57.844 -57.532 -31.400 1.00 98.77 306 VAL C O 1
ATOM 7395 N N . ASP C 1 313 ? 56.501 -55.759 -31.795 1.00 100.85 307 ASP C N 1
ATOM 7396 C CA . ASP C 1 313 ? 56.715 -55.783 -33.246 1.00 106.97 307 ASP C CA 1
ATOM 7397 C C . ASP C 1 313 ? 58.193 -55.796 -33.603 1.00 106.54 307 ASP C C 1
ATOM 7398 O O . ASP C 1 313 ? 58.659 -56.704 -34.292 1.00 109.41 307 ASP C O 1
ATOM 7403 N N . ALA C 1 314 ? 58.923 -54.788 -33.133 1.00 103.61 308 ALA C N 1
ATOM 7404 C CA . ALA C 1 314 ? 60.320 -54.602 -33.532 1.00 106.06 308 ALA C CA 1
ATOM 7405 C C . ALA C 1 314 ? 61.203 -55.754 -33.080 1.00 102.26 308 ALA C C 1
ATOM 7406 O O . ALA C 1 314 ? 62.132 -56.160 -33.791 1.00 106.00 308 ALA C O 1
ATOM 7408 N N . THR C 1 315 ? 60.888 -56.285 -31.906 1.00 95.23 309 THR C N 1
ATOM 7409 C CA . THR C 1 315 ? 61.645 -57.375 -31.313 1.00 92.02 309 THR C CA 1
ATOM 7410 C C . THR C 1 315 ? 61.439 -58.698 -32.038 1.00 93.73 309 THR C C 1
ATOM 7411 O O . THR C 1 315 ? 62.375 -59.477 -32.182 1.00 92.22 309 THR C O 1
ATOM 7415 N N . VAL C 1 316 ? 60.204 -58.957 -32.457 1.00 96.05 310 VAL C N 1
ATOM 7416 C CA . VAL C 1 316 ? 59.885 -60.144 -33.250 1.00 100.21 310 VAL C CA 1
ATOM 7417 C C . VAL C 1 316 ? 60.341 -59.929 -34.706 1.00 106.63 310 VAL C C 1
ATOM 7418 O O . VAL C 1 316 ? 60.971 -60.803 -35.296 1.00 108.65 310 VAL C O 1
ATOM 7422 N N . ARG C 1 317 ? 60.034 -58.761 -35.264 1.00 109.23 311 ARG C N 1
ATOM 7423 C CA . ARG C 1 317 ? 60.389 -58.453 -36.646 1.00 118.26 311 ARG C CA 1
ATOM 7424 C C . ARG C 1 317 ? 61.890 -58.623 -36.891 1.00 120.52 311 ARG C C 1
ATOM 7425 O O . ARG C 1 317 ? 62.307 -59.112 -37.946 1.00 125.13 311 ARG C O 1
ATOM 7433 N N . MET C 1 318 ? 62.688 -58.241 -35.898 1.00 116.04 312 MET C N 1
ATOM 7434 C CA . MET C 1 318 ? 64.140 -58.404 -35.964 1.00 118.25 312 MET C CA 1
ATOM 7435 C C . MET C 1 318 ? 64.529 -59.862 -35.724 1.00 117.31 312 MET C C 1
ATOM 7436 O O . MET C 1 318 ? 65.183 -60.487 -36.563 1.00 123.83 312 MET C O 1
ATOM 7441 N N . LEU C 1 319 ? 64.113 -60.377 -34.571 1.00 110.72 313 LEU C N 1
ATOM 7442 C CA . LEU C 1 319 ? 64.501 -61.708 -34.069 1.00 109.83 313 LEU C CA 1
ATOM 7443 C C . LEU C 1 319 ? 64.172 -62.823 -35.060 1.00 114.83 313 LEU C C 1
ATOM 7444 O O . LEU C 1 319 ? 64.992 -63.710 -35.311 1.00 115.15 313 LEU C O 1
ATOM 7449 N N . LEU C 1 320 ? 62.959 -62.762 -35.602 1.00 117.58 314 LEU C N 1
ATOM 7450 C CA . LEU C 1 320 ? 62.484 -63.713 -36.607 1.00 122.43 314 LEU C CA 1
ATOM 7451 C C . LEU C 1 320 ? 63.389 -63.675 -37.821 1.00 130.54 314 LEU C C 1
ATOM 7452 O O . LEU C 1 320 ? 63.889 -64.711 -38.264 1.00 134.30 314 LEU C O 1
ATOM 7457 N N . GLY C 1 321 ? 63.626 -62.468 -38.331 1.00 134.67 315 GLY C N 1
ATOM 7458 C CA . GLY C 1 321 ? 64.495 -62.265 -39.496 1.00 142.82 315 GLY C CA 1
ATOM 7459 C C . GLY C 1 321 ? 65.935 -62.037 -39.087 1.00 142.13 315 GLY C C 1
ATOM 7460 O O . GLY C 1 321 ? 66.576 -61.108 -39.562 1.00 146.42 315 GLY C O 1
ATOM 7461 N N . LYS C 1 322 ? 66.432 -62.862 -38.171 1.00 137.97 316 LYS C N 1
ATOM 7462 C CA . LYS C 1 322 ? 67.852 -62.863 -37.823 1.00 139.11 316 LYS C CA 1
ATOM 7463 C C . LYS C 1 322 ? 68.350 -64.263 -37.429 1.00 138.45 316 LYS C C 1
ATOM 7464 O O . LYS C 1 322 ? 69.347 -64.394 -36.718 1.00 136.56 316 LYS C O 1
ATOM 7470 N N . GLY C 1 323 ? 67.654 -65.301 -37.908 1.00 140.50 317 GLY C N 1
ATOM 7471 C CA . GLY C 1 323 ? 68.099 -66.693 -37.765 1.00 141.10 317 GLY C CA 1
ATOM 7472 C C . GLY C 1 323 ? 67.359 -67.549 -36.751 1.00 134.12 317 GLY C C 1
ATOM 7473 O O . GLY C 1 323 ? 67.711 -68.719 -36.561 1.00 135.11 317 GLY C O 1
ATOM 7474 N N . VAL C 1 324 ? 66.323 -66.993 -36.119 1.00 127.48 318 VAL C N 1
ATOM 7475 C CA . VAL C 1 324 ? 65.608 -67.670 -35.027 1.00 120.48 318 VAL C CA 1
ATOM 7476 C C . VAL C 1 324 ? 64.246 -68.213 -35.494 1.00 121.12 318 VAL C C 1
ATOM 7477 O O . VAL C 1 324 ? 63.466 -67.478 -36.103 1.00 123.19 318 VAL C O 1
ATOM 7481 N N . PRO C 1 325 ? 63.957 -69.500 -35.198 1.00 119.72 319 PRO C N 1
ATOM 7482 C CA . PRO C 1 325 ? 62.665 -70.094 -35.551 1.00 121.23 319 PRO C CA 1
ATOM 7483 C C . PRO C 1 325 ? 61.454 -69.429 -34.890 1.00 117.62 319 PRO C C 1
ATOM 7484 O O . PRO C 1 325 ? 61.566 -68.865 -33.790 1.00 110.90 319 PRO C O 1
ATOM 7488 N N . ARG C 1 326 ? 60.307 -69.512 -35.563 1.00 121.55 320 ARG C N 1
ATOM 7489 C CA . ARG C 1 326 ? 59.081 -68.854 -35.105 1.00 119.20 320 ARG C CA 1
ATOM 7490 C C . ARG C 1 326 ? 58.532 -69.539 -33.857 1.00 113.96 320 ARG C C 1
ATOM 7491 O O . ARG C 1 326 ? 58.139 -68.874 -32.899 1.00 108.96 320 ARG C O 1
ATOM 7499 N N . ASP C 1 327 ? 58.528 -70.871 -33.869 1.00 116.58 321 ASP C N 1
ATOM 7500 C CA . ASP C 1 327 ? 58.019 -71.663 -32.747 1.00 113.11 321 ASP C CA 1
ATOM 7501 C C . ASP C 1 327 ? 58.901 -71.550 -31.503 1.00 108.76 321 ASP C C 1
ATOM 7502 O O . ASP C 1 327 ? 58.537 -72.051 -30.435 1.00 109.04 321 ASP C O 1
ATOM 7507 N N . GLN C 1 328 ? 60.060 -70.911 -31.647 1.00 107.20 322 GLN C N 1
ATOM 7508 C CA . GLN C 1 328 ? 60.923 -70.608 -30.514 1.00 102.18 322 GLN C CA 1
ATOM 7509 C C . GLN C 1 328 ? 60.658 -69.215 -29.932 1.00 96.39 322 GLN C C 1
ATOM 7510 O O . GLN C 1 328 ? 61.262 -68.833 -28.930 1.00 92.23 322 GLN C O 1
ATOM 7516 N N . ILE C 1 329 ? 59.746 -68.474 -30.556 1.00 96.92 323 ILE C N 1
ATOM 7517 C CA . ILE C 1 329 ? 59.363 -67.147 -30.092 1.00 94.46 323 ILE C CA 1
ATOM 7518 C C . ILE C 1 329 ? 57.984 -67.220 -29.449 1.00 92.37 323 ILE C C 1
ATOM 7519 O O . ILE C 1 329 ? 57.065 -67.815 -30.007 1.00 95.51 323 ILE C O 1
ATOM 7524 N N . HIS C 1 330 ? 57.851 -66.615 -28.278 1.00 89.47 324 HIS C N 1
ATOM 7525 C CA . HIS C 1 330 ? 56.566 -66.535 -27.575 1.00 89.82 324 HIS C CA 1
ATOM 7526 C C . HIS C 1 330 ? 56.328 -65.100 -27.111 1.00 85.95 324 HIS C C 1
ATOM 7527 O O . HIS C 1 330 ? 57.276 -64.385 -26.779 1.00 84.97 324 HIS C O 1
ATOM 7534 N N . PHE C 1 331 ? 55.072 -64.672 -27.100 1.00 85.83 325 PHE C N 1
ATOM 7535 C CA . PHE C 1 331 ? 54.767 -63.289 -26.746 1.00 85.49 325 PHE C CA 1
ATOM 7536 C C . PHE C 1 331 ? 53.319 -63.041 -26.349 1.00 86.52 325 PHE C C 1
ATOM 7537 O O . PHE C 1 331 ? 52.402 -63.730 -26.811 1.00 89.93 325 PHE C O 1
ATOM 7545 N N . ASP C 1 332 ? 53.129 -62.040 -25.493 1.00 84.18 326 ASP C N 1
ATOM 7546 C CA . ASP C 1 332 ? 51.817 -61.437 -25.283 1.00 84.71 326 ASP C CA 1
ATOM 7547 C C . ASP C 1 332 ? 51.935 -59.934 -25.475 1.00 84.02 326 ASP C C 1
ATOM 7548 O O . ASP C 1 332 ? 52.610 -59.259 -24.711 1.00 78.69 326 ASP C O 1
ATOM 7553 N N . ALA C 1 333 ? 51.303 -59.431 -26.533 1.00 89.44 327 ALA C N 1
ATOM 7554 C CA . ALA C 1 333 ? 51.285 -57.998 -26.832 1.00 90.44 327 ALA C CA 1
ATOM 7555 C C . ALA C 1 333 ? 50.165 -57.342 -26.028 1.00 90.21 327 ALA C C 1
ATOM 7556 O O . ALA C 1 333 ? 49.018 -57.799 -26.069 1.00 92.23 327 ALA C O 1
ATOM 7558 N N . PHE C 1 334 ? 50.496 -56.263 -25.316 1.00 88.19 328 PHE C N 1
ATOM 7559 C CA . PHE C 1 334 ? 49.582 -55.681 -24.328 1.00 87.78 328 PHE C CA 1
ATOM 7560 C C . PHE C 1 334 ? 48.612 -54.692 -24.953 1.00 91.17 328 PHE C C 1
ATOM 7561 O O . PHE C 1 334 ? 48.736 -53.486 -24.756 1.00 91.26 328 PHE C O 1
ATOM 7569 N N . PHE C 1 335 ? 47.640 -55.230 -25.690 1.00 94.60 329 PHE C N 1
ATOM 7570 C CA . PHE C 1 335 ? 46.592 -54.437 -26.329 1.00 99.99 329 PHE C CA 1
ATOM 7571 C C . PHE C 1 335 ? 45.662 -53.840 -25.267 1.00 102.35 329 PHE C C 1
ATOM 7572 O O . PHE C 1 335 ? 44.452 -54.073 -25.267 1.00 107.50 329 PHE C O 1
#

InterPro domains:
  IPR001041 2Fe-2S ferredoxin-type iron-sulfur binding domain [PF00111] (14-80)
  IPR001041 2Fe-2S ferredoxin-type iron-sulfur binding domain [PS51085] (2-92)
  IPR001041 2Fe-2S ferredoxin-type iron-sulfur binding domain [cd00207] (13-87)
  IPR001433 Oxidoreductase FAD/NAD(P)-binding [PF00175] (210-309)
  IPR006058 2Fe-2S ferredoxin, iron-sulphur binding site [PS00197] (35-43)
  IPR008333 Flavoprotein pyridine nucleotide cytochrome reductase-like, FAD-binding domain [PF00970] (105-197)
  IPR012675 Beta-grasp domain superfamily [G3DSA:3.10.20.30] (2-95)
  IPR017927 FAD-binding domain, ferredoxin reductase-type [PS51384] (100-200)
  IPR017938 Riboflavin synthase-like beta-barrel [SSF63380] (103-198)
  IPR036010 2Fe-2S ferredoxin-like superfamily [SSF54292] (12-88)
  IPR039261 Ferredoxin-NADP reductase (FNR), nucleotide-binding domain [G3DSA:3.40.50.80] (202-329)
  IPR039261 Ferredoxin-NADP reductase (FNR), nucleotide-binding domain [SSF52343] (188-326)
  IPR050415 Multicomponent Reductase Electron Transfer [PTHR47354] (22-328)